Protein 8TCS (pdb70)

B-factor: mean 27.65, std 10.51, range [14.9, 86.52]

Solvent-accessible surface area: 42578 Å² total; per-residue (Å²): 216,32,52,2,1,0,2,2,103,0,0,80,99,76,20,40,94,151,77,109,52,106,65,27,4,97,85,9,1,118,21,0,23,102,16,22,5,40,8,0,0,0,36,36,27,111,93,12,93,0,16,32,33,60,12,85,71,0,87,149,20,0,86,87,46,68,6,93,2,1,0,0,26,11,35,77,51,27,55,131,144,17,29,79,74,35,83,26,66,114,0,22,133,63,1,74,80,0,9,63,10,0,96,36,0,28,3,54,0,0,0,10,43,122,9,57,45,9,103,51,45,158,49,0,61,16,16,0,67,6,3,34,34,1,1,100,61,0,112,121,39,51,3,65,6,0,0,10,0,57,32,35,0,28,96,120,2,68,94,84,30,35,0,0,14,36,0,2,104,50,6,83,69,120,15,1,4,0,0,0,1,0,9,55,2,1,27,21,93,8,3,0,2,40,28,0,99,123,22,85,33,22,0,39,0,0,2,0,6,2,48,57,10,5,10,45,0,1,0,3,2,2,16,3,0,9,119,31,3,194,49,0,22,11,40,12,3,0,0,6,1,50,109,50,52,109,95,18,74,94,0,0,84,68,0,0,42,37,0,58,136,7,128,41,4,136,60,58,38,97,210,32,28,0,1,0,2,0,64,0,3,48,97,88,1,2,17,97,30,39,126,62,124,88,8,104,82,15,0,125,29,0,22,106,27,24,4,27,1,0,0,0,0,4,21,62,92,13,82,0,15,48,43,51,20,104,89,0,70,167,21,0,101,84,43,65,8,107,16,5,0,0,10,8,31,81,43,18,50,112,28,5,20,14,18,27,14,34,33,117,6,29,99,55,1,68,79,0,9,62,8,0,125,48,0,47,8,65,0,0,0,7,28,118,4,56,40,11,107,42,42,95,37,0,61,9,3,0,63,3,1,35,31,0,1,68,60,0,112,119,24,66,5,63,5,0,0,10,0,51,29,39,0,25,98,118,2,85,124,123,26,37,0,0,17,38,0,2,106,52,6,85,71,125,12,1,4,0,0,1,1,0,10,53,1,2,27,21,94,8,2,1,4,42,27,0,99,132,22,84,32,22,0,40,0,0,1,0,6,2,55,56,9,5,12,44,0,1,0,3,2,0,25,2,0,9,135,22,4,194,48,0,21,12,41,10,4,0,0,8,1,41,111,49,52,108,94,21,103,96,0,0,74,73,0,0,32,36,0,64,139,7,122,53,3,131,62,58,39,98,194,30,69,2,1,0,1,1,40,0,0,59,89,69,25,42,71,153,74,105,65,109,80,25,4,97,82,5,1,112,21,0,22,100,32,16,5,34,8,0,0,0,34,37,27,105,94,12,93,0,16,53,41,56,12,84,67,0,88,146,19,0,88,87,41,66,6,104,2,0,0,0,25,10,31,79,44,17,54,99,145,23,29,98,72,43,90,31,65,120,4,28,132,54,1,74,76,0,9,63,9,0,95,35,0,28,4,62,0,0,0,7,40,88,3,57,44,9,150,50,42,164,42,0,64,21,6,0,74,4,1,34,36,0,1,117,62,0,129,136,39,50,3,63,4,0,0,9,0,13,28,7,0,26,87,127,2,85,135,136,28,36,0,0,12,37,0,3,104,54,6,81,73,110,8,1,4,0,0,1,1,0,0,16,1,1,15,18,96,7,2,0,4,40,27,0,102,127,23,85,32,22,0,42,0,0,2,0,1,2,40,58,10,5,10,45,0,2,0,2,2,1,16,4,0,9,119,33,4,198,48,0,21,13,42,18,3,0,0,7,1,14,37,52,52,104,96,19,73,93,0,0,91,62,0,0,29,38,0,58,136,8,131,42,3,132,61,52,36,106,190,28,58,0,1,0,1,1,102,0,1,80,100,79,19,30,86,118,79,248,67,81,48,60,4,112,79,6,0,124,26,0,23,104,24,18,5,27,6,0,0,0,37,27,26,88,95,13,85,0,12,11,28,48,20,102,68,0,70,137,8,0,100,82,42,64,8,105,12,1,0,0,23,11,33,76,50,18,58,125,74,24,30,80,81,40,83,29,68,121,0,22,136,59,1,67,76,0,10,60,8,0,123,48,0,49,7,59,0,0,0,8,38,120,11,67,42,15,107,48,43,156,49,1,60,16,15,0,67,5,3,38,32,1,1,105,62,0,109,125,21,65,5,66,6,0,0,6,0,58,30,35,0,29,97,123,2,88,125,135,30,37,1,0,12,35,0,2,106,49,7,71,66,111,17,1,4,0,0,0,1,0,10,57,1,2,28,21,92,9,2,0,2,40,27,0,99,137,26,85,31,23,0,40,0,0,0,0,6,2,48,54,9,5,7,42,0,2,0,3,1,1,14,4,0,9,120,32,3,198,50,0,22,12,41,15,3,0,0,9,1,52,107,53,50,106,95,19,94,95,0,0,72,74,0,0,34,40,0,58,136,8,123,42,4,135,58,50,40,106

Structure (mmCIF, N/CA/C/O backbone):
data_8TCS
#
_entry.id   8TCS
#
_cell.length_a   47.994
_cell.length_b   113.549
_cell.length_c   212.442
_cell.angle_alpha   90
_cell.angle_beta   90
_cell.angle_gamma   90
#
_symmetry.space_group_name_H-M   'P 21 21 21'
#
loop_
_entity.id
_entity.type
_entity.pdbx_description
1 polymer 'Xylose isomerase-like TIM barrel domain-containing protein'
2 branched alpha-D-glucopyranose-(1-1)-alpha-D-glucopyranose
3 non-polymer 'COBALT (II) ION'
4 non-polymer 'ACETATE ION'
5 water water
#
loop_
_atom_site.group_PDB
_atom_site.id
_atom_site.type_symbol
_atom_site.label_atom_id
_atom_site.label_alt_id
_atom_site.label_comp_id
_atom_site.label_asym_id
_atom_site.label_entity_id
_atom_site.label_seq_id
_atom_site.pdbx_PDB_ins_code
_atom_site.Cartn_x
_atom_site.Cartn_y
_atom_site.Cartn_z
_atom_site.occupancy
_atom_site.B_iso_or_equiv
_atom_site.auth_seq_id
_atom_site.auth_comp_id
_atom_site.auth_asym_id
_atom_site.auth_atom_id
_atom_site.pdbx_PDB_model_num
ATOM 1 N N . LYS A 1 1 ? 13.4 11.19 110.132 1 44.21 31 LYS D N 1
ATOM 2 C CA . LYS A 1 1 ? 12.519 9.995 110.261 1 40.949 31 LYS D CA 1
ATOM 3 C C . LYS A 1 1 ? 11.593 9.936 109.051 1 38.068 31 LYS D C 1
ATOM 4 O O . LYS A 1 1 ? 10.793 10.841 108.808 1 41.183 31 LYS D O 1
ATOM 10 N N . LYS A 1 2 ? 11.706 8.835 108.309 1 33.065 32 LYS D N 1
ATOM 11 C CA . LYS A 1 2 ? 10.815 8.566 107.2 1 28.53 32 LYS D CA 1
ATOM 12 C C . LYS A 1 2 ? 10.366 7.099 107.273 1 25.726 32 LYS D C 1
ATOM 13 O O . LYS A 1 2 ? 11.131 6.23 107.678 1 27.939 32 LYS D O 1
ATOM 19 N N . ASP A 1 3 ? 9.162 6.838 106.768 1 24.929 33 ASP D N 1
ATOM 20 C CA . ASP A 1 3 ? 8.618 5.506 106.623 1 27.223 33 ASP D CA 1
ATOM 21 C C . ASP A 1 3 ? 9.253 4.845 105.403 1 25.574 33 ASP D C 1
ATOM 22 O O . ASP A 1 3 ? 8.931 5.262 104.305 1 27.288 33 ASP D O 1
ATOM 27 N N . ILE A 1 4 ? 10.151 3.874 105.594 1 23.407 34 ILE D N 1
ATOM 28 C CA . ILE A 1 4 ? 10.842 3.205 104.5 1 22.2 34 ILE D CA 1
ATOM 29 C C . ILE A 1 4 ? 10.978 1.722 104.833 1 21.403 34 ILE D C 1
ATOM 30 O O . ILE A 1 4 ? 11.532 1.368 105.879 1 22.324 34 ILE D O 1
ATOM 35 N N . GLY A 1 5 ? 10.526 0.866 103.923 1 19.578 35 GLY D N 1
ATOM 36 C CA . GLY A 1 5 ? 10.595 -0.562 104.163 1 19.723 35 GLY D CA 1
ATOM 37 C C . GLY A 1 5 ? 11.813 -1.206 103.527 1 20.232 35 GLY D C 1
ATOM 38 O O . GLY A 1 5 ? 12.46 -0.596 102.674 1 19.955 35 GLY D O 1
ATOM 39 N N . ILE A 1 6 ? 12.075 -2.477 103.893 1 20.638 36 ILE D N 1
ATOM 40 C CA . ILE A 1 6 ? 13.187 -3.263 103.372 1 20.689 36 ILE D CA 1
ATOM 41 C C . ILE A 1 6 ? 12.689 -4.63 102.939 1 23.012 36 ILE D C 1
ATOM 42 O O . ILE A 1 6 ? 11.993 -5.306 103.707 1 21.133 36 ILE D O 1
ATOM 47 N N . GLN A 1 7 ? 13.051 -5.05 101.714 1 20.365 37 GLN D N 1
ATOM 48 C CA . GLN A 1 7 ? 12.801 -6.391 101.226 1 20.141 37 GLN D CA 1
ATOM 49 C C . GLN A 1 7 ? 13.843 -7.311 101.845 1 22.979 37 GLN D C 1
ATOM 50 O O . GLN A 1 7 ? 15.046 -7.136 101.644 1 22.135 37 GLN D O 1
ATOM 56 N N . LEU A 1 8 ? 13.388 -8.298 102.627 1 21.495 38 LEU D N 1
ATOM 57 C CA . LEU A 1 8 ? 14.299 -9.173 103.338 1 21.667 38 LEU D CA 1
ATOM 58 C C . LEU A 1 8 ? 15.138 -10.044 102.413 1 21.596 38 LEU D C 1
ATOM 59 O O . LEU A 1 8 ? 16.141 -10.555 102.864 1 23.532 38 LEU D O 1
ATOM 64 N N . TYR A 1 9 ? 14.789 -10.197 101.14 1 21.745 39 TYR D N 1
ATOM 65 C CA . TYR A 1 9 ? 15.671 -10.899 100.211 1 23.893 39 TYR D CA 1
ATOM 66 C C . TYR A 1 9 ? 17.028 -10.196 100.184 1 22.035 39 TYR D C 1
ATOM 67 O O . TYR A 1 9 ? 18.048 -10.836 99.907 1 26.118 39 TYR D O 1
ATOM 76 N N . SER A 1 10 ? 17.035 -8.881 100.427 1 20.956 40 SER D N 1
ATOM 77 C CA . SER A 1 10 ? 18.261 -8.086 100.402 1 21.933 40 SER D CA 1
ATOM 78 C C . SER A 1 10 ? 19.302 -8.612 101.394 1 26.422 40 SER D C 1
ATOM 79 O O . SER A 1 10 ? 20.511 -8.422 101.195 1 24.446 40 SER D O 1
ATOM 82 N N . VAL A 1 11 ? 18.828 -9.229 102.491 1 24.005 41 VAL D N 1
ATOM 83 C CA . VAL A 1 11 ? 19.76 -9.701 103.523 1 23.701 41 VAL D CA 1
ATOM 84 C C . VAL A 1 11 ? 19.727 -11.226 103.647 1 26.173 41 VAL D C 1
ATOM 85 O O . VAL A 1 11 ? 19.997 -11.781 104.721 1 30.256 41 VAL D O 1
ATOM 89 N N . ARG A 1 12 ? 19.429 -11.916 102.552 1 26.067 42 ARG D N 1
ATOM 90 C CA . ARG A 1 12 ? 19.359 -13.368 102.519 1 28.154 42 ARG D CA 1
ATOM 91 C C . ARG A 1 12 ? 20.68 -13.995 102.975 1 36.309 42 ARG D C 1
ATOM 92 O O . ARG A 1 12 ? 20.66 -15.066 103.574 1 37.004 42 ARG D O 1
ATOM 100 N N . ASP A 1 13 ? 21.82 -13.321 102.764 1 32.838 43 ASP D N 1
ATOM 101 C CA . ASP A 1 13 ? 23.11 -13.93 103.073 1 36.459 43 ASP D CA 1
ATOM 102 C C . ASP A 1 13 ? 23.385 -13.825 104.575 1 37.672 43 ASP D C 1
ATOM 103 O O . ASP A 1 13 ? 24.372 -14.382 105.065 1 39.377 43 ASP D O 1
ATOM 108 N N . LEU A 1 14 ? 22.571 -13.046 105.296 1 32.938 44 LEU D N 1
ATOM 109 C CA . LEU A 1 14 ? 22.784 -12.775 106.714 1 36.443 44 LEU D CA 1
ATOM 110 C C . LEU A 1 14 ? 21.798 -13.548 107.588 1 41.707 44 LEU D C 1
ATOM 111 O O . LEU A 1 14 ? 21.784 -13.356 108.814 1 46.253 44 LEU D O 1
ATOM 116 N N . ILE A 1 15 ? 20.982 -14.388 106.941 1 37.635 45 ILE D N 1
ATOM 117 C CA . ILE A 1 15 ? 19.983 -15.211 107.582 1 38.966 45 ILE D CA 1
ATOM 118 C C . ILE A 1 15 ? 20.369 -16.632 107.198 1 50.453 45 ILE D C 1
ATOM 119 O O . ILE A 1 15 ? 20.088 -17.057 106.078 1 62.203 45 ILE D O 1
ATOM 124 N N . GLY A 1 16 ? 21.097 -17.324 108.072 1 63.539 46 GLY D N 1
ATOM 125 C CA . GLY A 1 16 ? 21.514 -18.687 107.788 1 60.417 46 GLY D CA 1
ATOM 126 C C . GLY A 1 16 ? 20.75 -19.649 108.684 1 65.355 46 GLY D C 1
ATOM 127 O O . GLY A 1 16 ? 19.948 -19.201 109.508 1 48.413 46 GLY D O 1
ATOM 128 N N . SER A 1 17 ? 20.996 -20.952 108.475 1 71.595 47 SER D N 1
ATOM 129 C CA . SER A 1 17 ? 20.801 -21.955 109.513 1 76.332 47 SER D CA 1
ATOM 130 C C . SER A 1 17 ? 21.795 -21.671 110.641 1 76.24 47 SER D C 1
ATOM 131 O O . SER A 1 17 ? 22.978 -21.468 1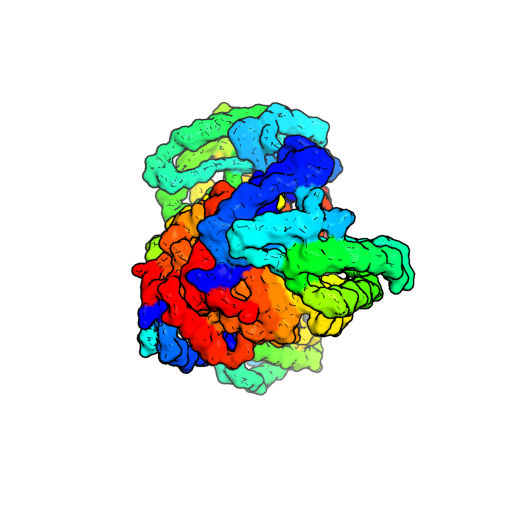10.374 1 77.421 47 SER D O 1
ATOM 134 N N . PHE A 1 18 ? 21.303 -21.625 111.889 1 74.593 48 PHE D N 1
ATOM 135 C CA . PHE A 1 18 ? 22.168 -21.548 113.062 1 76.512 48 PHE D CA 1
ATOM 136 C C . PHE A 1 18 ? 21.376 -21.951 114.312 1 76.247 48 PHE D C 1
ATOM 137 O O . PHE A 1 18 ? 20.291 -21.424 114.549 1 74.442 48 PHE D O 1
ATOM 145 N N . GLY A 1 19 ? 21.951 -22.861 115.117 1 74.67 49 GLY D N 1
ATOM 146 C CA . GLY A 1 19 ? 21.45 -23.163 116.452 1 77.9 49 GLY D CA 1
ATOM 147 C C . GLY A 1 19 ? 20.169 -23.998 116.407 1 83.497 49 GLY D C 1
ATOM 148 O O . GLY A 1 19 ? 20.201 -25.162 116.001 1 76.265 49 GLY D O 1
ATOM 149 N N . ARG A 1 20 ? 19.049 -23.384 116.831 1 84.869 50 ARG D N 1
ATOM 150 C CA . ARG A 1 20 ? 17.73 -24.006 116.789 1 74.991 50 ARG D CA 1
ATOM 151 C C . ARG A 1 20 ? 17.01 -23.689 115.473 1 76.599 50 ARG D C 1
ATOM 152 O O . ARG A 1 20 ? 16.06 -24.39 115.132 1 81.951 50 ARG D O 1
ATOM 154 N N . ASN A 1 21 ? 17.461 -22.657 114.731 1 70.421 51 ASN D N 1
ATOM 155 C CA . ASN A 1 21 ? 16.69 -22.079 113.632 1 70.654 51 ASN D CA 1
ATOM 156 C C . ASN A 1 21 ? 17.3 -22.436 112.277 1 68.581 51 ASN D C 1
ATOM 157 O O . ASN A 1 21 ? 18.473 -22.159 112.025 1 58.953 51 ASN D O 1
ATOM 162 N N . GLN A 1 22 ? 16.463 -23.008 111.401 1 67.578 52 GLN D N 1
ATOM 163 C CA . GLN A 1 22 ? 16.767 -23.149 109.98 1 68.721 52 GLN D CA 1
ATOM 164 C C . GLN A 1 22 ? 16.955 -21.777 109.322 1 59.543 52 GLN D C 1
ATOM 165 O O . GLN A 1 22 ? 17.759 -21.652 108.395 1 62.194 52 GLN D O 1
ATOM 171 N N . HIS A 1 23 ? 16.223 -20.75 109.793 1 53.8 53 HIS D N 1
ATOM 172 C CA . HIS A 1 23 ? 16.416 -19.383 109.314 1 48.233 53 HIS D CA 1
ATOM 173 C C . HIS A 1 23 ? 16.558 -18.429 110.499 1 42.679 53 HIS D C 1
ATOM 174 O O . HIS A 1 23 ? 15.574 -18.048 111.131 1 36.059 53 HIS D O 1
ATOM 181 N N . ASP A 1 24 ? 17.799 -18.037 110.806 1 38.443 54 ASP D N 1
ATOM 182 C CA . ASP A 1 24 ? 18.051 -17.288 112.033 1 36.458 54 ASP D CA 1
ATOM 183 C C . ASP A 1 24 ? 18.024 -15.792 111.737 1 31.456 54 ASP D C 1
ATOM 184 O O . ASP A 1 24 ? 19.088 -15.192 111.603 1 31.311 54 ASP D O 1
ATOM 189 N N . TYR A 1 25 ? 16.819 -15.215 111.653 1 25.225 55 TYR D N 1
ATOM 190 C CA . TYR A 1 25 ? 16.632 -13.868 111.129 1 25.869 55 TYR D CA 1
ATOM 191 C C . TYR A 1 25 ? 16.57 -12.8 112.216 1 24.566 55 TYR D C 1
ATOM 192 O O . TYR A 1 25 ? 16.576 -11.603 111.932 1 27.214 55 TYR D O 1
ATOM 201 N N . LYS A 1 26 ? 16.404 -13.174 113.498 1 27.235 56 LYS D N 1
ATOM 202 C CA . LYS A 1 26 ? 16.192 -12.14 114.51 1 26.101 56 LYS D CA 1
ATOM 203 C C . LYS A 1 26 ? 17.363 -11.164 114.624 1 22.232 56 LYS D C 1
ATOM 204 O O . LYS A 1 26 ? 17.108 -9.971 114.737 1 26.926 56 LYS D O 1
ATOM 210 N N . PRO A 1 27 ? 18.64 -11.594 114.577 1 28.024 57 PRO D N 1
ATOM 211 C CA . PRO A 1 27 ? 19.771 -10.674 114.642 1 30.922 57 PRO D CA 1
ATOM 212 C C . PRO A 1 27 ? 19.693 -9.606 113.548 1 31.828 57 PRO D C 1
ATOM 213 O O . PRO A 1 27 ? 19.95 -8.446 113.812 1 30.557 57 PRO D O 1
ATOM 217 N N . VAL A 1 28 ? 19.301 -9.981 112.326 1 33.74 58 VAL D N 1
ATOM 218 C CA . VAL A 1 28 ? 19.336 -9.018 111.222 1 32.076 58 VAL D CA 1
ATOM 219 C C . VAL A 1 28 ? 18.127 -8.081 111.297 1 25.536 58 VAL D C 1
ATOM 220 O O . VAL A 1 28 ? 18.19 -6.883 110.97 1 25.52 58 VAL D O 1
ATOM 224 N N . LEU A 1 29 ? 16.973 -8.598 111.765 1 27.442 59 LEU D N 1
ATOM 225 C CA . LEU A 1 29 ? 15.86 -7.717 112.062 1 24.844 59 LEU D CA 1
ATOM 226 C C . LEU A 1 29 ? 16.295 -6.562 112.964 1 26.237 59 LEU D C 1
ATOM 227 O O . LEU A 1 29 ? 15.903 -5.401 112.763 1 24.146 59 LEU D O 1
ATOM 232 N N . LYS A 1 30 ? 17.092 -6.853 113.999 1 29.162 60 LYS D N 1
ATOM 233 C CA . LYS A 1 30 ? 17.48 -5.799 114.92 1 27.846 60 LYS D CA 1
ATOM 234 C C . LYS A 1 30 ? 18.449 -4.815 114.265 1 25.322 60 LYS D C 1
ATOM 235 O O . LYS A 1 30 ? 18.297 -3.618 114.471 1 26.169 60 LYS D O 1
ATOM 241 N N . ALA A 1 31 ? 19.38 -5.316 113.441 1 28.942 61 ALA D N 1
ATOM 242 C CA . ALA A 1 31 ? 20.284 -4.448 112.698 1 28.72 61 ALA D CA 1
ATOM 243 C C . ALA A 1 31 ? 19.484 -3.538 111.758 1 27.638 61 ALA D C 1
ATOM 244 O O . ALA A 1 31 ? 19.711 -2.342 111.699 1 26.605 61 ALA D O 1
ATOM 246 N N . LEU A 1 32 ? 18.462 -4.086 111.069 1 26.494 62 LEU D N 1
ATOM 247 C CA . LEU A 1 32 ? 17.67 -3.284 110.149 1 25.956 62 LEU D CA 1
ATOM 248 C C . LEU A 1 32 ? 16.887 -2.203 110.885 1 24.293 62 LEU D C 1
ATOM 249 O O . LEU A 1 32 ? 16.852 -1.05 110.466 1 25.843 62 LEU D O 1
ATOM 254 N N . ALA A 1 33 ? 16.291 -2.533 112.05 1 25.954 63 ALA D N 1
ATOM 255 C CA . ALA A 1 33 ? 15.57 -1.544 112.843 1 24.337 63 ALA D CA 1
ATOM 256 C C . ALA A 1 33 ? 16.488 -0.411 113.347 1 25.98 63 ALA D C 1
ATOM 257 O O . ALA A 1 33 ? 16.106 0.767 113.334 1 28.78 63 ALA D O 1
ATOM 259 N N . ASP A 1 34 ? 17.69 -0.792 113.775 1 28.715 64 ASP D N 1
ATOM 260 C CA . ASP A 1 34 ? 18.689 0.132 114.284 1 30.92 64 ASP D CA 1
ATOM 261 C C . ASP A 1 34 ? 19.127 1.101 113.187 1 31.664 64 ASP D C 1
ATOM 262 O O . ASP A 1 34 ? 19.3 2.273 113.483 1 36.559 64 ASP D O 1
ATOM 267 N N . MET A 1 35 ? 19.23 0.638 111.929 1 30.338 65 MET D N 1
ATOM 268 C CA . MET A 1 35 ? 19.543 1.5 110.79 1 31.002 65 MET D CA 1
ATOM 269 C C . MET A 1 35 ? 18.497 2.589 110.577 1 28.32 65 MET D C 1
ATOM 270 O O . MET A 1 35 ? 18.8 3.656 110.019 1 30.453 65 MET D O 1
ATOM 275 N N . GLY A 1 36 ? 17.24 2.272 110.904 1 25.577 66 GLY D N 1
ATOM 276 C CA . GLY A 1 36 ? 16.112 3.157 110.735 1 24.781 66 GLY D CA 1
ATOM 277 C C . GLY A 1 36 ? 15.018 2.622 109.793 1 24.501 66 GLY D C 1
ATOM 278 O O . GLY A 1 36 ? 14.077 3.343 109.544 1 28.068 66 GLY D O 1
ATOM 279 N N . TYR A 1 37 ? 15.098 1.388 109.289 1 23.673 67 TYR D N 1
ATOM 280 C CA . TYR A 1 37 ? 13.982 0.858 108.509 1 24.511 67 TYR D CA 1
ATOM 281 C C . TYR A 1 37 ? 12.77 0.709 109.419 1 25.597 67 TYR D C 1
ATOM 282 O O . TYR A 1 37 ? 12.931 0.316 110.596 1 24.598 67 TYR D O 1
ATOM 291 N N . THR A 1 38 ? 11.592 0.997 108.846 1 22.983 68 THR D N 1
ATOM 292 C CA . THR A 1 38 ? 10.347 1.027 109.601 1 24.936 68 THR D CA 1
ATOM 293 C C . THR A 1 38 ? 9.47 -0.195 109.328 1 22.416 68 THR D C 1
ATOM 294 O O . THR A 1 38 ? 8.495 -0.436 110.055 1 24.992 68 THR D O 1
ATOM 298 N N . SER A 1 39 ? 9.69 -0.901 108.219 1 22.978 69 SER D N 1
ATOM 299 C CA . SER A 1 39 ? 8.828 -2 107.811 1 21.294 69 SER D CA 1
ATOM 300 C C . SER A 1 39 ? 9.591 -2.999 106.952 1 23.333 69 SER D C 1
ATOM 301 O O . SER A 1 39 ? 10.695 -2.713 106.48 1 23.113 69 SER D O 1
ATOM 304 N N . ILE A 1 40 ? 9.029 -4.211 106.852 1 21.612 70 ILE D N 1
ATOM 305 C CA . ILE A 1 40 ? 9.66 -5.298 106.118 1 21.236 70 ILE D CA 1
ATOM 306 C C . ILE A 1 40 ? 8.68 -5.83 105.077 1 21.204 70 ILE D C 1
ATOM 307 O O . ILE A 1 40 ? 7.462 -5.785 105.275 1 21.51 70 ILE D O 1
ATOM 312 N N . GLU A 1 41 ? 9.267 -6.347 103.991 1 19.373 71 GLU D N 1
ATOM 313 C CA . GLU A 1 41 ? 8.608 -7.192 103.019 1 19.532 71 GLU D CA 1
ATOM 314 C C . GLU A 1 41 ? 9.296 -8.539 103.05 1 17.905 71 GLU D C 1
ATOM 315 O O . GLU A 1 41 ? 10.501 -8.628 102.857 1 19.86 71 GLU D O 1
ATOM 321 N N . ALA A 1 42 ? 8.518 -9.593 103.328 1 18.508 72 ALA D N 1
ATOM 322 C CA . ALA A 1 42 ? 9.04 -10.933 103.429 1 19.115 72 ALA D CA 1
ATOM 323 C C . ALA A 1 42 ? 9.312 -11.521 102.066 1 20.979 72 ALA D C 1
ATOM 324 O O . ALA A 1 42 ? 8.671 -11.131 101.108 1 22.081 72 ALA D O 1
ATOM 326 N N . ALA A 1 43 ? 10.219 -12.496 102.029 1 21.849 73 ALA D N 1
ATOM 327 C CA . ALA A 1 43 ? 10.452 -13.298 100.845 1 24.205 73 ALA D CA 1
ATOM 328 C C . ALA A 1 43 ? 10.707 -14.751 101.232 1 26.174 73 ALA D C 1
ATOM 329 O O . ALA A 1 43 ? 11.732 -15.316 100.88 1 25.381 73 ALA D O 1
ATOM 331 N N . SER A 1 44 ? 9.817 -15.338 102.052 1 21.953 74 SER D N 1
ATOM 332 C CA . SER A 1 44 ? 9.999 -16.712 102.494 1 21.847 74 SER D CA 1
ATOM 333 C C . SER A 1 44 ? 8.688 -17.224 103.076 1 25.649 74 SER D C 1
ATOM 334 O O . SER A 1 44 ? 8.583 -17.391 104.289 1 27.344 74 SER D O 1
ATOM 337 N N . TYR A 1 45 ? 7.719 -17.48 102.208 1 25.629 75 TYR D N 1
ATOM 338 C CA . TYR A 1 45 ? 6.436 -18.01 102.628 1 24.129 75 TYR D CA 1
ATOM 339 C C . TYR A 1 45 ? 6.316 -19.452 102.147 1 24.613 75 TYR D C 1
ATOM 340 O O . TYR A 1 45 ? 6.519 -19.748 100.971 1 26.163 75 TYR D O 1
ATOM 349 N N . ASN A 1 46 ? 5.88 -20.341 103.038 1 25.047 76 ASN D N 1
ATOM 350 C CA . ASN A 1 46 ? 5.698 -21.737 102.683 1 27.38 76 ASN D CA 1
ATOM 351 C C . ASN A 1 46 ? 4.715 -22.418 103.642 1 30.757 76 ASN D C 1
ATOM 352 O O . ASN A 1 46 ? 4.973 -22.415 104.84 1 27.21 76 ASN D O 1
ATOM 357 N N . ASP A 1 47 ? 3.622 -22.965 103.087 1 30.457 77 ASP D N 1
ATOM 358 C CA . ASP A 1 47 ? 2.667 -23.807 103.807 1 33.35 77 ASP D CA 1
ATOM 359 C C . ASP A 1 47 ? 2.278 -23.19 105.154 1 27.547 77 ASP D C 1
ATOM 360 O O . ASP A 1 47 ? 2.372 -23.806 106.229 1 31.495 77 ASP D O 1
ATOM 365 N N . GLY A 1 48 ? 1.868 -21.929 105.108 1 27.811 78 GLY D N 1
ATOM 366 C CA . GLY A 1 48 ? 1.315 -21.255 106.27 1 24.395 78 GLY D CA 1
ATOM 367 C C . GLY A 1 48 ? 2.366 -20.584 107.161 1 23.743 78 GLY D C 1
ATOM 368 O O . GLY A 1 48 ? 1.982 -20.045 108.185 1 25.33 78 GLY D O 1
ATOM 369 N N . LYS A 1 49 ? 3.657 -20.64 106.804 1 22.149 79 LYS D N 1
ATOM 370 C CA . LYS A 1 49 ? 4.739 -20.21 107.678 1 21.053 79 LYS D CA 1
ATOM 371 C C . LYS A 1 49 ? 5.635 -19.184 106.972 1 22.326 79 LYS D C 1
ATOM 372 O O . LYS A 1 49 ? 5.805 -19.245 105.757 1 23.452 79 LYS D O 1
ATOM 378 N N . PHE A 1 50 ? 6.345 -18.397 107.772 1 22.216 80 PHE D N 1
ATOM 379 C CA . PHE A 1 50 ? 7.271 -17.377 107.297 1 21.889 80 PHE D CA 1
ATOM 380 C C . PHE A 1 50 ? 8.64 -17.705 107.885 1 21.411 80 PHE D C 1
ATOM 381 O O . PHE A 1 50 ? 8.82 -17.735 109.115 1 22.416 80 PHE D O 1
ATOM 389 N N . TYR A 1 51 ? 9.628 -17.953 107.008 1 22.842 81 TYR D N 1
ATOM 390 C CA . TYR A 1 51 ? 10.975 -18.254 107.474 1 21.777 81 TYR D CA 1
ATOM 391 C C . TYR A 1 51 ? 10.93 -19.432 108.463 1 22.189 81 TYR D C 1
ATOM 392 O O . TYR A 1 51 ? 11.718 -19.435 109.409 1 25.449 81 TYR D O 1
ATOM 401 N N . GLY A 1 52 ? 10.004 -20.362 108.227 1 22.721 82 GLY D N 1
ATOM 402 C CA . GLY A 1 52 ? 9.896 -21.604 108.977 1 25.101 82 GLY D CA 1
ATOM 403 C C . GLY A 1 52 ? 9.169 -21.391 110.314 1 25.321 82 GLY D C 1
ATOM 404 O O . GLY A 1 52 ? 9.087 -22.318 111.113 1 30.65 82 GLY D O 1
ATOM 405 N N . ASN A 1 53 ? 8.7 -20.172 110.58 1 22.879 83 ASN D N 1
ATOM 406 C CA . ASN A 1 53 ? 7.986 -19.869 111.819 1 23.884 83 ASN D CA 1
ATOM 407 C C . ASN A 1 53 ? 6.504 -19.626 111.555 1 23.481 83 ASN D C 1
ATOM 408 O O . ASN A 1 53 ? 6.064 -19.267 110.462 1 21.984 83 ASN D O 1
ATOM 413 N N . THR A 1 54 ? 5.696 -19.772 112.623 1 22.779 84 THR D N 1
ATOM 414 C CA . THR A 1 54 ? 4.298 -19.426 112.516 1 19.731 84 THR D CA 1
ATOM 415 C C . THR A 1 54 ? 4.15 -17.956 112.16 1 21.177 84 THR D C 1
ATOM 416 O O . THR A 1 54 ? 4.983 -17.133 112.554 1 21.11 84 THR D O 1
ATOM 420 N N . PRO A 1 55 ? 3.053 -17.553 111.484 1 19.996 85 PRO D N 1
ATOM 421 C CA . PRO A 1 55 ? 2.782 -16.132 111.246 1 21.486 85 PRO D CA 1
ATOM 422 C C . PRO A 1 55 ? 2.781 -15.285 112.513 1 21.741 85 PRO D C 1
ATOM 423 O O . PRO A 1 55 ? 3.325 -14.18 112.55 1 21.005 85 PRO D O 1
ATOM 427 N N . GLU A 1 56 ? 2.264 -15.866 113.617 1 22.491 86 GLU D N 1
ATOM 428 C CA . GLU A 1 56 ? 2.147 -15.163 114.879 1 22.722 86 GLU D CA 1
ATOM 429 C C . GLU A 1 56 ? 3.521 -14.907 115.48 1 19.181 86 GLU D C 1
ATOM 430 O O . GLU A 1 56 ? 3.801 -13.804 115.938 1 21.977 86 GLU D O 1
ATOM 436 N N . GLU A 1 57 ? 4.42 -15.883 115.446 1 20.957 87 GLU D N 1
ATOM 437 C CA . GLU A 1 57 ? 5.756 -15.71 115.973 1 21.392 87 GLU D CA 1
ATOM 438 C C . GLU A 1 57 ? 6.554 -14.718 115.094 1 21.509 87 GLU D C 1
ATOM 439 O O . GLU A 1 57 ? 7.232 -13.853 115.598 1 22.047 87 GLU D O 1
ATOM 445 N N . PHE A 1 58 ? 6.46 -14.863 113.771 1 23.107 88 PHE D N 1
ATOM 446 C CA . PHE A 1 58 ? 7.194 -13.974 112.88 1 21.167 88 PHE D CA 1
ATOM 447 C C . PHE A 1 58 ? 6.773 -12.535 113.145 1 20.212 88 PHE D C 1
ATOM 448 O O . PHE A 1 58 ? 7.621 -11.67 113.297 1 22.776 88 PHE D O 1
ATOM 456 N N . ARG A 1 59 ? 5.479 -12.281 113.254 1 19.914 89 ARG D N 1
ATOM 457 C CA . ARG A 1 59 ? 4.978 -10.951 113.567 1 22.463 89 ARG D CA 1
ATOM 458 C C . ARG A 1 59 ? 5.521 -10.425 114.902 1 22.248 89 ARG D C 1
ATOM 459 O O . ARG A 1 59 ? 5.945 -9.275 115.01 1 23.638 89 ARG D O 1
ATOM 467 N N . ARG A 1 60 ? 5.463 -11.256 115.951 1 24.484 90 ARG D N 1
ATOM 468 C CA . ARG A 1 60 ? 6.001 -10.838 117.241 1 23.618 90 ARG D CA 1
ATOM 469 C C . ARG A 1 60 ? 7.46 -10.39 117.113 1 23.876 90 ARG D C 1
ATOM 470 O O . ARG A 1 60 ? 7.827 -9.362 117.697 1 25.593 90 ARG D O 1
ATOM 478 N N . ASP A 1 61 ? 8.244 -11.162 116.341 1 23.332 91 ASP D N 1
ATOM 479 C CA . ASP A 1 61 ? 9.664 -10.938 116.15 1 24.604 91 ASP D CA 1
ATOM 480 C C . ASP A 1 61 ? 9.907 -9.606 115.433 1 27.349 91 ASP D C 1
ATOM 481 O O . ASP A 1 61 ? 10.847 -8.892 115.779 1 23.499 91 ASP D O 1
ATOM 486 N N . VAL A 1 62 ? 9.12 -9.318 114.384 1 24.468 92 VAL D N 1
ATOM 487 C CA . VAL A 1 62 ? 9.252 -8.065 113.656 1 24.324 92 VAL D CA 1
ATOM 488 C C . VAL A 1 62 ? 8.838 -6.879 114.521 1 23.053 92 VAL D C 1
ATOM 489 O O . VAL A 1 62 ? 9.533 -5.87 114.605 1 23.152 92 VAL D O 1
ATOM 493 N N . GLU A 1 63 ? 7.715 -7.014 115.228 1 24.726 93 GLU D N 1
ATOM 494 C CA . GLU A 1 63 ? 7.183 -5.932 116.037 1 26.873 93 GLU D CA 1
ATOM 495 C C . GLU A 1 63 ? 8.049 -5.698 117.276 1 25.477 93 GLU D C 1
ATOM 496 O O . GLU A 1 63 ? 8.045 -4.596 117.799 1 28.624 93 GLU D O 1
ATOM 502 N N . ALA A 1 64 ? 8.831 -6.7 117.71 1 25.94 94 ALA D N 1
ATOM 503 C CA . ALA A 1 64 ? 9.634 -6.57 118.919 1 30.308 94 ALA D CA 1
ATOM 504 C C . ALA A 1 64 ? 10.732 -5.536 118.696 1 32.685 94 ALA D C 1
ATOM 505 O O . ALA A 1 64 ? 11.243 -4.965 119.659 1 32.506 94 ALA D O 1
ATOM 507 N N . VAL A 1 65 ? 11.127 -5.335 117.429 1 27.711 95 VAL D N 1
ATOM 508 C CA . VAL A 1 65 ? 12.188 -4.376 117.144 1 28.27 95 VAL D CA 1
ATOM 509 C C . VAL A 1 65 ? 11.617 -3.069 116.621 1 27.616 95 VAL D C 1
ATOM 510 O O . VAL A 1 65 ? 12.361 -2.191 116.175 1 31.457 95 VAL D O 1
ATOM 514 N N . GLY A 1 66 ? 10.297 -2.924 116.703 1 27.504 96 GLY D N 1
ATOM 515 C CA . GLY A 1 66 ? 9.609 -1.689 116.391 1 27.382 96 GLY D CA 1
ATOM 516 C C . GLY A 1 66 ? 9.303 -1.522 114.904 1 31.883 96 GLY D C 1
ATOM 517 O O . GLY A 1 66 ? 8.941 -0.415 114.503 1 32.075 96 GLY D O 1
ATOM 518 N N . MET A 1 67 ? 9.423 -2.588 114.094 1 25.849 97 MET D N 1
ATOM 519 C CA . MET A 1 67 ? 9.082 -2.47 112.676 1 26.021 97 MET D CA 1
ATOM 520 C C . MET A 1 67 ? 7.692 -3.035 112.399 1 28.956 97 MET D C 1
ATOM 521 O O . MET A 1 67 ? 7.142 -3.778 113.21 1 28.666 97 MET D O 1
ATOM 526 N N . LYS A 1 68 ? 7.118 -2.64 111.258 1 26.41 98 LYS D N 1
ATOM 527 C CA . LYS A 1 68 ? 5.818 -3.13 110.824 1 26.813 98 LYS D CA 1
ATOM 528 C C . LYS A 1 68 ? 5.996 -4.3 109.862 1 26.644 98 LYS D C 1
ATOM 529 O O . LYS A 1 68 ? 6.868 -4.267 108.972 1 23.449 98 LYS D O 1
ATOM 535 N N . VAL A 1 69 ? 5.108 -5.308 109.958 1 24.477 99 VAL D N 1
ATOM 536 C CA . VAL A 1 69 ? 4.992 -6.338 108.953 1 24.533 99 VAL D CA 1
ATOM 537 C C . VAL A 1 69 ? 4.141 -5.801 107.806 1 26.082 99 VAL D C 1
ATOM 538 O O . VAL A 1 69 ? 2.914 -5.79 107.852 1 26.799 99 VAL D O 1
ATOM 542 N N . LEU A 1 70 ? 4.768 -5.347 106.719 1 21.913 100 LEU D N 1
ATOM 543 C CA . LEU A 1 70 ? 3.979 -4.69 105.704 1 21.323 100 LEU D CA 1
ATOM 544 C C . LEU A 1 70 ? 3.545 -5.581 104.555 1 19.576 100 LEU D C 1
ATOM 545 O O . LEU A 1 70 ? 2.378 -5.578 104.171 1 22.511 100 LEU D O 1
ATOM 550 N N . SER A 1 71 ? 4.49 -6.281 103.925 1 20.043 101 SER D N 1
ATOM 551 C CA . SER A 1 71 ? 4.207 -6.979 102.69 1 20.085 101 SER D CA 1
ATOM 552 C C . SER A 1 71 ? 4.972 -8.303 102.615 1 19.312 101 SER D C 1
ATOM 553 O O . SER A 1 71 ? 5.765 -8.635 103.494 1 21.162 101 SER D O 1
ATOM 556 N N . SER A 1 72 ? 4.761 -9.053 101.543 1 18.438 102 SER D N 1
ATOM 557 C CA . SER A 1 72 ? 5.276 -10.393 101.366 1 18.431 102 SER D CA 1
ATOM 558 C C . SER A 1 72 ? 5.256 -10.728 99.882 1 21.609 102 SER D C 1
ATOM 559 O O . SER A 1 72 ? 4.275 -10.406 99.195 1 22.987 102 SER D O 1
ATOM 562 N N . HIS A 1 73 ? 6.34 -11.353 99.414 1 19.854 103 HIS D N 1
ATOM 563 C CA . HIS A 1 73 ? 6.392 -11.926 98.083 1 20.171 103 HIS D CA 1
ATOM 564 C C . HIS A 1 73 ? 6.043 -13.402 98.13 1 21.82 103 HIS D C 1
ATOM 565 O O . HIS A 1 73 ? 6.723 -14.18 98.817 1 23.232 103 HIS D O 1
ATOM 572 N N . CYS A 1 74 ? 5.009 -13.778 97.396 1 21.269 104 CYS D N 1
ATOM 573 C CA . CYS A 1 74 ? 4.62 -15.175 97.3 1 23.76 104 CYS D CA 1
ATOM 574 C C . CYS A 1 74 ? 3.638 -15.306 96.139 1 23.374 104 CYS D C 1
ATOM 575 O O . CYS A 1 74 ? 3.044 -14.347 95.667 1 23.101 104 CYS D O 1
ATOM 578 N N . GLY A 1 75 ? 3.421 -16.534 95.717 1 24.681 105 GLY D N 1
ATOM 579 C CA . GLY A 1 75 ? 2.41 -16.791 94.704 1 28.165 105 GLY D CA 1
ATOM 580 C C . GLY A 1 75 ? 2.504 -18.232 94.221 1 30.602 105 GLY D C 1
ATOM 581 O O . GLY A 1 75 ? 3.539 -18.84 94.284 1 36.088 105 GLY D O 1
ATOM 582 N N . LYS A 1 76 ? 1.395 -18.748 93.746 1 28.009 106 LYS D N 1
ATOM 583 C CA . LYS A 1 76 ? 1.291 -20.1 93.254 1 27.647 106 LYS D CA 1
ATOM 584 C C . LYS A 1 76 ? 1.004 -19.979 91.767 1 26.87 106 LYS D C 1
ATOM 585 O O . LYS A 1 76 ? 0.036 -19.318 91.363 1 26.606 106 LYS D O 1
ATOM 591 N N . GLY A 1 77 ? 1.851 -20.611 90.962 1 27.033 107 GLY D N 1
ATOM 592 C CA . GLY A 1 77 ? 1.653 -20.575 89.518 1 25.961 107 GLY D CA 1
ATOM 593 C C . GLY A 1 77 ? 0.574 -21.575 89.09 1 28.607 107 GLY D C 1
ATOM 594 O O . GLY A 1 77 ? 0.304 -22.551 89.791 1 28.989 107 GLY D O 1
ATOM 595 N N . LEU A 1 78 ? -0.005 -21.37 87.901 1 28.744 108 LEU D N 1
ATOM 596 C CA . LEU A 1 78 ? -0.978 -22.32 87.356 1 32.305 108 LEU D CA 1
ATOM 597 C C . LEU A 1 78 ? -0.294 -23.536 86.735 1 29.583 108 LEU D C 1
ATOM 598 O O . LEU A 1 78 ? 0.768 -23.408 86.145 1 31.054 108 LEU D O 1
ATOM 603 N N . SER A 1 79 ? -0.938 -24.704 86.828 1 37.975 109 SER D N 1
ATOM 604 C CA . SER A 1 79 ? -0.515 -25.882 86.077 1 39.929 109 SER D CA 1
ATOM 605 C C . SER A 1 79 ? -0.77 -25.661 84.588 1 45.202 109 SER D C 1
ATOM 606 O O . SER A 1 79 ? -1.446 -24.702 84.216 1 41.086 109 SER D O 1
ATOM 609 N N . ASP A 1 80 ? -0.246 -26.568 83.744 1 43.746 110 ASP D N 1
ATOM 610 C CA . ASP A 1 80 ? -0.533 -26.52 82.314 1 42.576 110 ASP D CA 1
ATOM 611 C C . ASP A 1 80 ? -2.028 -26.731 82.112 1 41.357 110 ASP D C 1
ATOM 612 O O . ASP A 1 80 ? -2.647 -26.03 81.321 1 35.439 110 ASP D O 1
ATOM 617 N N . GLU A 1 81 ? -2.625 -27.675 82.854 1 42.931 111 GLU D N 1
ATOM 618 C CA . GLU A 1 81 ? -4.04 -27.96 82.68 1 45.158 111 GLU D CA 1
ATOM 619 C C . GLU A 1 81 ? -4.865 -26.748 83.116 1 42.346 111 GLU D C 1
ATOM 620 O O . GLU A 1 81 ? -5.827 -26.393 82.444 1 46.232 111 GLU D O 1
ATOM 626 N N . GLU A 1 82 ? -4.5 -26.123 84.241 1 34.472 112 GLU D N 1
ATOM 627 C CA . GLU A 1 82 ? -5.248 -24.995 84.761 1 35.151 112 GLU D CA 1
ATOM 628 C C . GLU A 1 82 ? -5.117 -23.804 83.801 1 34.232 112 GLU D C 1
ATOM 629 O O . GLU A 1 82 ? -6.064 -23.041 83.621 1 34.566 112 GLU D O 1
ATOM 635 N N . LEU A 1 83 ? -3.942 -23.632 83.204 1 34.507 113 LEU D N 1
ATOM 636 C CA . LEU A 1 83 ? -3.723 -22.516 82.292 1 35.218 113 LEU D CA 1
ATOM 637 C C . LEU A 1 83 ? -4.553 -22.718 81.018 1 39.448 113 LEU D C 1
ATOM 638 O O . LEU A 1 83 ? -5.184 -21.781 80.534 1 36.046 113 LEU D O 1
ATOM 643 N N . ALA A 1 84 ? -4.578 -23.941 80.482 1 40.464 114 ALA D N 1
ATOM 644 C CA . ALA A 1 84 ? -5.372 -24.23 79.293 1 41.339 114 ALA D CA 1
ATOM 645 C C . ALA A 1 84 ? -6.873 -24.17 79.607 1 40.981 114 ALA D C 1
ATOM 646 O O . ALA A 1 84 ? -7.628 -23.621 78.813 1 42.037 114 ALA D O 1
ATOM 648 N N . SER A 1 85 ? -7.31 -24.612 80.797 1 38.966 115 SER D N 1
ATOM 649 C CA . SER A 1 85 ? -8.732 -24.726 81.121 1 40.896 115 SER D CA 1
ATOM 650 C C . SER A 1 85 ? -9.361 -23.438 81.665 1 47.616 115 SER D C 1
ATOM 651 O O . SER A 1 85 ? -10.547 -23.194 81.429 1 43.735 115 SER D O 1
ATOM 654 N N . GLY A 1 86 ? -8.62 -22.646 82.465 1 39.207 116 GLY D N 1
ATOM 655 C CA . GLY A 1 86 ? -9.203 -21.518 83.178 1 42.3 116 GLY D CA 1
ATOM 656 C C . GLY A 1 86 ? -9.883 -21.932 84.488 1 44.465 116 GLY D C 1
ATOM 657 O O . GLY A 1 86 ? -10.621 -21.142 85.092 1 42.054 116 GLY D O 1
ATOM 658 N N . ASP A 1 87 ? -9.646 -23.173 84.935 1 49.507 117 ASP D N 1
ATOM 659 C CA . ASP A 1 87 ? -10.188 -23.624 86.206 1 53.571 117 ASP D CA 1
ATOM 660 C C . ASP A 1 87 ? -9.1 -23.524 87.272 1 45.947 117 ASP D C 1
ATOM 661 O O . ASP A 1 87 ? -8.145 -24.292 87.228 1 51.056 117 ASP D O 1
ATOM 666 N N . PHE A 1 88 ? -9.288 -22.594 88.224 1 46.575 118 PHE D N 1
ATOM 667 C CA . PHE A 1 88 ? -8.289 -22.227 89.223 1 40.662 118 PHE D CA 1
ATOM 668 C C . PHE A 1 88 ? -8.58 -22.86 90.57 1 46.664 118 PHE D C 1
ATOM 669 O O . PHE A 1 88 ? -7.798 -22.655 91.494 1 48.855 118 PHE D O 1
ATOM 677 N N . SER A 1 89 ? -9.708 -23.582 90.683 1 40.613 119 SER D N 1
ATOM 678 C CA . SER A 1 89 ? -10.301 -23.857 91.977 1 43.235 119 SER D CA 1
ATOM 679 C C . SER A 1 89 ? -9.293 -24.563 92.883 1 40.169 119 SER D C 1
ATOM 680 O O . SER A 1 89 ? -9.329 -24.398 94.107 1 42.978 119 SER D O 1
ATOM 683 N N . GLU A 1 90 ? -8.401 -25.353 92.28 1 36.66 120 GLU D N 1
ATOM 684 C CA . GLU A 1 90 ? -7.375 -26.046 93.041 1 45.035 120 GLU D CA 1
ATOM 685 C C . GLU A 1 90 ? -6.402 -25.014 93.616 1 43.527 120 GLU D C 1
ATOM 686 O O . GLU A 1 90 ? -6.116 -24.987 94.821 1 43.347 120 GLU D O 1
ATOM 692 N N . SER A 1 91 ? -5.935 -24.121 92.734 1 39.763 121 SER D N 1
ATOM 693 C CA . SER A 1 91 ? -5.033 -23.056 93.133 1 35.883 121 SER D CA 1
ATOM 694 C C . SER A 1 91 ? -5.684 -22.174 94.192 1 33.589 121 SER D C 1
ATOM 695 O O . SER A 1 91 ? -4.995 -21.699 95.084 1 31.379 121 SER D O 1
ATOM 698 N N . MET A 1 92 ? -7.019 -22.006 94.167 1 35.986 122 MET D N 1
ATOM 699 C CA . MET A 1 92 ? -7.654 -21.072 95.085 1 35.419 122 MET D CA 1
ATOM 700 C C . MET A 1 92 ? -7.677 -21.606 96.526 1 33.687 122 MET D C 1
ATOM 701 O O . MET A 1 92 ? -7.807 -20.816 97.453 1 37.495 122 MET D O 1
ATOM 706 N N . LYS A 1 93 ? -7.549 -22.928 96.753 1 35.994 123 LYS D N 1
ATOM 707 C CA . LYS A 1 93 ? -7.432 -23.456 98.109 1 35.133 123 LYS D CA 1
ATOM 708 C C . LYS A 1 93 ? -6.107 -23.069 98.766 1 34.099 123 LYS D C 1
ATOM 709 O O . LYS A 1 93 ? -6.063 -22.749 99.971 1 33.429 123 LYS D O 1
ATOM 715 N N . TRP A 1 94 ? -5.031 -23.072 97.956 1 25.869 124 TRP D N 1
ATOM 716 C CA . TRP A 1 94 ? -3.736 -22.59 98.397 1 26.71 124 TRP D CA 1
ATOM 717 C C . TRP A 1 94 ? -3.859 -21.134 98.841 1 24.236 124 TRP D C 1
ATOM 718 O O . TRP A 1 94 ? -3.269 -20.72 99.833 1 24.813 124 TRP D O 1
ATOM 729 N N . TRP A 1 95 ? -4.596 -20.342 98.06 1 24.662 125 TRP D N 1
ATOM 730 C CA . TRP A 1 95 ? -4.697 -18.911 98.32 1 23.591 125 TRP D CA 1
ATOM 731 C C . TRP A 1 95 ? -5.48 -18.616 99.606 1 23.632 125 TRP D C 1
ATOM 732 O O . TRP A 1 95 ? -5.159 -17.666 100.318 1 23.081 125 TRP D O 1
ATOM 743 N N . ASP A 1 96 ? -6.52 -19.417 99.896 1 26.472 126 ASP D N 1
ATOM 744 C CA . ASP A 1 96 ? -7.26 -19.227 101.139 1 25.337 126 ASP D CA 1
ATOM 745 C C . ASP A 1 96 ? -6.327 -19.35 102.344 1 23.653 126 ASP D C 1
ATOM 746 O O . ASP A 1 96 ? -6.375 -18.502 103.242 1 25.866 126 ASP D O 1
ATOM 751 N N . GLN A 1 97 ? -5.45 -20.369 102.348 1 23.937 127 GLN D N 1
ATOM 752 C CA . GLN A 1 97 ? -4.502 -20.557 103.439 1 25.659 127 GLN D CA 1
ATOM 753 C C . GLN A 1 97 ? -3.499 -19.394 103.482 1 23.578 127 GLN D C 1
ATOM 754 O O . GLN A 1 97 ? -3.069 -18.931 104.536 1 22.033 127 GLN D O 1
ATOM 760 N N . CYS A 1 98 ? -3.006 -19.029 102.296 1 22.842 128 CYS D N 1
ATOM 761 C CA . CYS A 1 98 ? -1.984 -18.003 102.148 1 21.505 128 CYS D CA 1
ATOM 762 C C . CYS A 1 98 ? -2.485 -16.682 102.717 1 20.016 128 CYS D C 1
ATOM 763 O O . CYS A 1 98 ? -1.811 -15.998 103.487 1 22.98 128 CYS D O 1
ATOM 766 N N . ILE A 1 99 ? -3.704 -16.298 102.305 1 20.488 129 ILE D N 1
ATOM 767 C CA . ILE A 1 99 ? -4.27 -15.03 102.68 1 22.52 129 ILE D CA 1
ATOM 768 C C . ILE A 1 99 ? -4.454 -15.029 104.184 1 20.812 129 ILE D C 1
ATOM 769 O O . ILE A 1 99 ? -4.125 -14.043 104.861 1 20.973 129 ILE D O 1
ATOM 774 N N . ALA A 1 100 ? -4.906 -16.17 104.728 1 23.275 130 ALA D N 1
ATOM 775 C CA . ALA A 1 100 ? -5.18 -16.222 106.167 1 21.574 130 ALA D CA 1
ATOM 776 C C . ALA A 1 100 ? -3.885 -16.122 106.972 1 19.559 130 ALA D C 1
ATOM 777 O O . ALA A 1 100 ? -3.848 -15.383 107.978 1 20.485 130 ALA D O 1
ATOM 779 N N . ALA A 1 101 ? -2.846 -16.819 106.484 1 20.476 131 ALA D N 1
ATOM 780 C CA . ALA A 1 101 ? -1.543 -16.76 107.126 1 22.036 131 ALA D CA 1
ATOM 781 C C . ALA A 1 101 ? -0.979 -15.339 107.086 1 21.188 131 ALA D C 1
ATOM 782 O O . ALA A 1 101 ? -0.392 -14.865 108.039 1 21.223 131 ALA D O 1
ATOM 784 N N . HIS A 1 102 ? -1.154 -14.635 105.954 1 21.1 132 HIS D N 1
ATOM 785 C CA . HIS A 1 102 ? -0.613 -13.295 105.829 1 21.816 132 HIS D CA 1
ATOM 786 C C . HIS A 1 102 ? -1.371 -12.332 106.731 1 21.502 132 HIS D C 1
ATOM 787 O O . HIS A 1 102 ? -0.768 -11.497 107.358 1 23.177 132 HIS D O 1
ATOM 794 N N . LYS A 1 103 ? -2.687 -12.448 106.816 1 21.633 133 LYS D N 1
ATOM 795 C CA . LYS A 1 103 ? -3.465 -11.591 107.685 1 23.25 133 LYS D CA 1
ATOM 796 C C . LYS A 1 103 ? -3.043 -11.815 109.143 1 24.152 133 LYS D C 1
ATOM 797 O O . LYS A 1 103 ? -2.876 -10.854 109.901 1 25.573 133 LYS D O 1
ATOM 803 N N . ALA A 1 104 ? -2.75 -13.071 109.503 1 22.179 134 ALA D N 1
ATOM 804 C CA . ALA A 1 104 ? -2.319 -13.387 110.856 1 22.512 134 ALA D CA 1
ATOM 805 C C . ALA A 1 104 ? -0.976 -12.732 111.181 1 25.009 134 ALA D C 1
ATOM 806 O O . ALA A 1 104 ? -0.705 -12.416 112.343 1 26.841 134 ALA D O 1
ATOM 808 N N . ALA A 1 105 ? -0.127 -12.556 110.165 1 23.517 135 ALA D N 1
ATOM 809 C CA . ALA A 1 105 ? 1.181 -11.96 110.329 1 23.463 135 ALA D CA 1
ATOM 810 C C . ALA A 1 105 ? 1.118 -10.434 110.343 1 23.713 135 ALA D C 1
ATOM 811 O O . ALA A 1 105 ? 2.159 -9.829 110.572 1 24.455 135 ALA D O 1
ATOM 813 N N . GLY A 1 106 ? -0.084 -9.87 110.157 1 22.616 136 GLY D N 1
ATOM 814 C CA . GLY A 1 106 ? -0.314 -8.428 110.168 1 26.255 136 GLY D CA 1
ATOM 815 C C . GLY A 1 106 ? -0.092 -7.727 108.821 1 23.389 136 GLY D C 1
ATOM 816 O O . GLY A 1 106 ? -0.017 -6.512 108.771 1 25.769 136 GLY D O 1
ATOM 817 N N . MET A 1 107 ? 0.062 -8.486 107.745 1 24.504 137 MET D N 1
ATOM 818 C CA . MET A 1 107 ? 0.41 -7.944 106.424 1 23.32 137 MET D CA 1
ATOM 819 C C . MET A 1 107 ? -0.716 -7.06 105.896 1 23.675 137 MET D C 1
ATOM 820 O O . MET A 1 107 ? -1.9 -7.382 106.01 1 24.748 137 MET D O 1
ATOM 825 N N . GLU A 1 108 ? -0.316 -5.985 105.229 1 22.253 138 GLU D N 1
ATOM 826 C CA . GLU A 1 108 ? -1.219 -5.081 104.537 1 21.153 138 GLU D CA 1
ATOM 827 C C . GLU A 1 108 ? -1.329 -5.485 103.068 1 20.857 138 GLU D C 1
ATOM 828 O O . GLU A 1 108 ? -2.351 -5.255 102.436 1 22.014 138 GLU D O 1
ATOM 834 N N . TYR A 1 109 ? -0.234 -6.032 102.499 1 19.446 139 TYR D N 1
ATOM 835 C CA . TYR A 1 109 ? -0.159 -6.349 101.078 1 18.705 139 TYR D CA 1
ATOM 836 C C . TYR A 1 109 ? 0.365 -7.773 100.883 1 18.328 139 TYR D C 1
ATOM 837 O O . TYR A 1 109 ? 1.178 -8.222 101.695 1 20.017 139 TYR D O 1
ATOM 846 N N . ILE A 1 110 ? -0.025 -8.417 99.781 1 18.52 140 ILE D N 1
ATOM 847 C CA . ILE A 1 110 ? 0.613 -9.619 99.281 1 19.022 140 ILE D CA 1
ATOM 848 C C . ILE A 1 110 ? 0.981 -9.333 97.828 1 19.063 140 ILE D C 1
ATOM 849 O O . ILE A 1 110 ? 0.141 -8.81 97.105 1 20.385 140 ILE D O 1
ATOM 854 N N . VAL A 1 111 ? 2.217 -9.626 97.437 1 19.093 141 VAL D N 1
ATOM 855 C CA . VAL A 1 111 ? 2.626 -9.363 96.054 1 18.204 141 VAL D CA 1
ATOM 856 C C . VAL A 1 111 ? 3.208 -10.603 95.401 1 20.687 141 VAL D C 1
ATOM 857 O O . VAL A 1 111 ? 4.123 -11.255 95.932 1 20.882 141 VAL D O 1
ATOM 861 N N . THR A 1 112 ? 2.724 -10.903 94.185 1 18.568 142 THR D N 1
ATOM 862 C CA . THR A 1 112 ? 3.258 -12.01 93.426 1 19.149 142 THR D CA 1
ATOM 863 C C . THR A 1 112 ? 4.528 -11.527 92.716 1 21.166 142 THR D C 1
ATOM 864 O O . THR A 1 112 ? 4.494 -10.479 92.085 1 21.365 142 THR D O 1
ATOM 868 N N . PRO A 1 113 ? 5.667 -12.229 92.876 1 21.136 143 PRO D N 1
ATOM 869 C CA . PRO A 1 113 ? 6.948 -11.726 92.373 1 23.692 143 PRO D CA 1
ATOM 870 C C . PRO A 1 113 ? 7.261 -11.967 90.908 1 22.5 143 PRO D C 1
ATOM 871 O O . PRO A 1 113 ? 8.17 -11.301 90.393 1 24.894 143 PRO D O 1
ATOM 875 N N . TYR A 1 114 ? 6.533 -12.896 90.286 1 21.979 144 TYR D N 1
ATOM 876 C CA . TYR A 1 114 ? 6.892 -13.39 88.964 1 25.374 144 TYR D CA 1
ATOM 877 C C . TYR A 1 114 ? 5.764 -14.148 88.273 1 29.404 144 TYR D C 1
ATOM 878 O O . TYR A 1 114 ? 5.182 -15.056 88.831 1 31.285 144 TYR D O 1
ATOM 887 N N . LEU A 1 115 ? 5.506 -13.769 87.008 1 28.427 145 LEU D N 1
ATOM 888 C CA . LEU A 1 115 ? 4.807 -14.567 86.014 1 28.172 145 LEU D CA 1
ATOM 889 C C . LEU A 1 115 ? 5.692 -14.557 84.762 1 29.993 145 LEU D C 1
ATOM 890 O O . LEU A 1 115 ? 6.295 -13.538 84.423 1 26.554 145 LEU D O 1
ATOM 895 N N . PRO A 1 116 ? 5.773 -15.679 84.017 1 33.919 146 PRO D N 1
ATOM 896 C CA . PRO A 1 116 ? 6.576 -15.735 82.79 1 35.685 146 PRO D CA 1
ATOM 897 C C . PRO A 1 116 ? 5.796 -15.093 81.666 1 31.468 146 PRO D C 1
ATOM 898 O O . PRO A 1 116 ? 4.578 -14.911 81.787 1 30.993 146 PRO D O 1
ATOM 902 N N . VAL A 1 117 ? 6.508 -14.702 80.615 1 32.568 147 VAL D N 1
ATOM 903 C CA . VAL A 1 117 ? 5.849 -14.128 79.458 1 34.306 147 VAL D CA 1
ATOM 904 C C . VAL A 1 117 ? 5.049 -15.252 78.793 1 32.983 147 VAL D C 1
ATOM 905 O O . VAL A 1 117 ? 5.62 -16.264 78.368 1 30.924 147 VAL D O 1
ATOM 909 N N . PRO A 1 118 ? 3.702 -15.127 78.722 1 30.188 148 PRO D N 1
ATOM 910 C CA . PRO A 1 118 ? 2.888 -16.154 78.087 1 30.267 148 PRO D CA 1
ATOM 911 C C . PRO A 1 118 ? 3.084 -16.153 76.574 1 31.631 148 PRO D C 1
ATOM 912 O O . PRO A 1 118 ? 3.452 -15.135 75.973 1 31.009 148 PRO D O 1
ATOM 916 N N . LYS A 1 119 ? 2.803 -17.314 75.993 1 33.372 149 LYS D N 1
ATOM 917 C CA . LYS A 1 119 ? 2.997 -17.533 74.565 1 37.558 149 LYS D CA 1
ATOM 918 C C . LYS A 1 119 ? 1.887 -16.823 73.783 1 31.795 149 LYS D C 1
ATOM 919 O O . LYS A 1 119 ? 2.124 -16.335 72.683 1 35.064 149 LYS D O 1
ATOM 922 N N . THR A 1 120 ? 0.685 -16.71 74.358 1 27.619 150 THR D N 1
ATOM 923 C CA . THR A 1 120 ? -0.452 -16.145 73.657 1 31.89 150 THR D CA 1
ATOM 924 C C . THR A 1 120 ? -1.18 -15.126 74.532 1 31.596 150 THR D C 1
ATOM 925 O O . THR A 1 120 ? -1.073 -15.162 75.775 1 27.325 150 THR D O 1
ATOM 929 N N . LEU A 1 121 ? -1.979 -14.279 73.857 1 30.401 151 LEU D N 1
ATOM 930 C CA . LEU A 1 121 ? -2.915 -13.375 74.504 1 29.915 151 LEU D CA 1
ATOM 931 C C . LEU A 1 121 ? -3.999 -14.164 75.243 1 29.637 151 LEU D C 1
ATOM 932 O O . LEU A 1 121 ? -4.444 -13.719 76.286 1 27.729 151 LEU D O 1
ATOM 937 N N . LYS A 1 122 ? -4.43 -15.324 74.732 1 29.526 152 LYS D N 1
ATOM 938 C CA . LYS A 1 122 ? -5.392 -16.128 75.477 1 29.457 152 LYS D CA 1
ATOM 939 C C . LYS A 1 122 ? -4.845 -16.531 76.865 1 27.388 152 LYS D C 1
ATOM 940 O O . LYS A 1 122 ? -5.55 -16.448 77.883 1 27.308 152 LYS D O 1
ATOM 946 N N . GLU A 1 123 ? -3.597 -17.007 76.899 1 25.733 153 GLU D N 1
ATOM 947 C CA . GLU A 1 123 ? -2.936 -17.36 78.149 1 26.44 153 GLU D CA 1
ATOM 948 C C . GLU A 1 123 ? -2.831 -16.16 79.078 1 26.176 153 GLU D C 1
ATOM 949 O O . GLU A 1 123 ? -3.129 -16.244 80.28 1 24.42 153 GLU D O 1
ATOM 955 N N . MET A 1 124 ? -2.394 -15.033 78.521 1 24.544 154 MET D N 1
ATOM 956 C CA . MET A 1 124 ? -2.305 -13.821 79.319 1 23.75 154 MET D CA 1
ATOM 957 C C . MET A 1 124 ? -3.669 -13.488 79.916 1 24.342 154 MET D C 1
ATOM 958 O O . MET A 1 124 ? -3.751 -13.122 81.083 1 23.228 154 MET D O 1
ATOM 963 N N . GLN A 1 125 ? -4.748 -13.6 79.124 1 22.609 155 GLN D N 1
ATOM 964 C CA . GLN A 1 125 ? -6.053 -13.264 79.665 1 22.381 155 GLN D CA 1
ATOM 965 C C . GLN A 1 125 ? -6.417 -14.189 80.831 1 20.64 155 GLN D C 1
ATOM 966 O O . GLN A 1 125 ? -6.987 -13.725 81.811 1 22.216 155 GLN D O 1
ATOM 972 N N . THR A 1 126 ? -6.105 -15.478 80.701 1 24.779 156 THR D N 1
ATOM 973 C CA . THR A 1 126 ? -6.353 -16.433 81.781 1 25.729 156 THR D CA 1
ATOM 974 C C . THR A 1 126 ? -5.575 -16.019 83.023 1 24.85 156 THR D C 1
ATOM 975 O O . THR A 1 126 ? -6.086 -16.084 84.145 1 23.359 156 THR D O 1
ATOM 979 N N . TYR A 1 127 ? -4.338 -15.579 82.828 1 21.061 157 TYR D N 1
ATOM 980 C CA . TYR A 1 127 ? -3.582 -15.105 83.971 1 21.707 157 TYR D CA 1
ATOM 981 C C . TYR A 1 127 ? -4.271 -13.899 84.602 1 22.635 157 TYR D C 1
ATOM 982 O O . TYR A 1 127 ? -4.292 -13.777 85.821 1 22.413 157 TYR D O 1
ATOM 991 N N . CYS A 1 128 ? -4.831 -12.965 83.786 1 22.857 158 CYS D N 1
ATOM 992 C CA . CYS A 1 128 ? -5.562 -11.817 84.324 1 22.395 158 CYS D CA 1
ATOM 993 C C . CYS A 1 128 ? -6.828 -12.204 85.086 1 20.914 158 CYS D C 1
ATOM 994 O O . CYS A 1 128 ? -7.117 -11.642 86.164 1 25.541 158 CYS D O 1
ATOM 997 N N . ASP A 1 129 ? -7.515 -13.237 84.607 1 22.281 159 ASP D N 1
ATOM 998 C CA . ASP A 1 129 ? -8.663 -13.799 85.301 1 22.959 159 ASP D CA 1
ATOM 999 C C . ASP A 1 129 ? -8.248 -14.352 86.662 1 22.898 159 ASP D C 1
ATOM 1000 O O . ASP A 1 129 ? -8.936 -14.125 87.677 1 22.325 159 ASP D O 1
ATOM 1005 N N . TYR A 1 130 ? -7.073 -15.001 86.702 1 21.844 160 TYR D N 1
ATOM 1006 C CA . TYR A 1 130 ? -6.531 -15.524 87.951 1 21.447 160 TYR D CA 1
ATOM 1007 C C . TYR A 1 130 ? -6.141 -14.39 88.9 1 23.947 160 TYR D C 1
ATOM 1008 O O . TYR A 1 130 ? -6.49 -14.396 90.076 1 20.624 160 TYR D O 1
ATOM 1017 N N . LEU A 1 131 ? -5.422 -13.382 88.382 1 20.654 161 LEU D N 1
ATOM 1018 C CA . LEU A 1 131 ? -5 -12.272 89.206 1 20.847 161 LEU D CA 1
ATOM 1019 C C . LEU A 1 131 ? -6.199 -11.551 89.818 1 21.007 161 LEU D C 1
ATOM 1020 O O . LEU A 1 131 ? -6.19 -11.16 90.993 1 22.049 161 LEU D O 1
ATOM 1025 N N . ASN A 1 132 ? -7.237 -11.357 89.009 1 22.354 162 ASN D N 1
ATOM 1026 C CA . ASN A 1 132 ? -8.466 -10.745 89.488 1 22.982 162 ASN D CA 1
ATOM 1027 C C . ASN A 1 132 ? -9.088 -11.573 90.605 1 20.809 162 ASN D C 1
ATOM 1028 O O . ASN A 1 132 ? -9.538 -10.996 91.603 1 23.561 162 ASN D O 1
ATOM 1033 N N . ALA A 1 133 ? -9.127 -12.894 90.448 1 23.118 163 ALA D N 1
ATOM 1034 C CA . ALA A 1 133 ? -9.788 -13.685 91.474 1 21.765 163 ALA D CA 1
ATOM 1035 C C . ALA A 1 133 ? -8.987 -13.687 92.773 1 22.045 163 ALA D C 1
ATOM 1036 O O . ALA A 1 133 ? -9.567 -13.68 93.849 1 23.826 163 ALA D O 1
ATOM 1038 N N . ILE A 1 134 ? -7.645 -13.811 92.692 1 20.701 164 ILE D N 1
ATOM 1039 C CA . ILE A 1 134 ? -6.826 -13.729 93.891 1 21.208 164 ILE D CA 1
ATOM 1040 C C . ILE A 1 134 ? -7.042 -12.399 94.599 1 20.265 164 ILE D C 1
ATOM 1041 O O . ILE A 1 134 ? -7.165 -12.321 95.833 1 21.517 164 ILE D O 1
ATOM 1046 N N . GLY A 1 135 ? -6.992 -11.306 93.837 1 20.534 165 GLY D N 1
ATOM 1047 C CA . GLY A 1 135 ? -7.088 -9.969 94.403 1 20.603 165 GLY D CA 1
ATOM 1048 C C . GLY A 1 135 ? -8.445 -9.73 95.06 1 20.476 165 GLY D C 1
ATOM 1049 O O . GLY A 1 135 ? -8.512 -9.031 96.065 1 22.664 165 GLY D O 1
ATOM 1050 N N . LYS A 1 136 ? -9.475 -10.372 94.51 1 24.668 166 LYS D N 1
ATOM 1051 C CA . LYS A 1 136 ? -10.812 -10.239 95.093 1 25.573 166 LYS D CA 1
ATOM 1052 C C . LYS A 1 136 ? -10.851 -10.93 96.449 1 25.055 166 LYS D C 1
ATOM 1053 O O . LYS A 1 136 ? -11.372 -10.356 97.4 1 28.837 166 LYS D O 1
ATOM 1059 N N . LYS A 1 137 ? -10.299 -12.152 96.531 1 23.102 167 LYS D N 1
ATOM 1060 C CA . LYS A 1 137 ? -10.177 -12.843 97.806 1 25.779 167 LYS D CA 1
ATOM 1061 C C . LYS A 1 137 ? -9.341 -12.049 98.79 1 25.709 167 LYS D C 1
ATOM 1062 O O . LYS A 1 137 ? -9.667 -11.983 99.969 1 25.735 167 LYS D O 1
ATOM 1068 N N . CYS A 1 138 ? -8.227 -11.428 98.35 1 22.569 168 CYS D N 1
ATOM 1069 C CA . CYS A 1 138 ? -7.408 -10.673 99.271 1 23.074 168 CYS D CA 1
ATOM 1070 C C . CYS A 1 138 ? -8.206 -9.504 99.855 1 23.497 168 CYS D C 1
ATOM 1071 O O . CYS A 1 138 ? -8.167 -9.238 101.056 1 24.418 168 CYS D O 1
ATOM 1074 N N . ARG A 1 139 ? -8.909 -8.816 98.961 1 24.224 169 ARG D N 1
ATOM 1075 C CA . ARG A 1 139 ? -9.698 -7.641 99.295 1 25.006 169 ARG D CA 1
ATOM 1076 C C . ARG A 1 139 ? -10.774 -7.984 100.341 1 25.006 169 ARG D C 1
ATOM 1077 O O . ARG A 1 139 ? -10.867 -7.284 101.349 1 26.687 169 ARG D O 1
ATOM 1085 N N . GLU A 1 140 ? -11.459 -9.107 100.146 1 30.498 170 GLU D N 1
ATOM 1086 C CA . GLU A 1 140 ? -12.457 -9.572 101.116 1 31.489 170 GLU D CA 1
ATOM 1087 C C . GLU A 1 140 ? -11.844 -9.858 102.482 1 31.127 170 GLU D C 1
ATOM 1088 O O . GLU A 1 140 ? -12.534 -9.742 103.493 1 33.13 170 GLU D O 1
ATOM 1094 N N . ALA A 1 141 ? -10.541 -10.171 102.542 1 27.114 171 ALA D N 1
ATOM 1095 C CA . ALA A 1 141 ? -9.846 -10.351 103.815 1 29.767 171 ALA D CA 1
ATOM 1096 C C . ALA A 1 141 ? -9.135 -9.107 104.325 1 27.58 171 ALA D C 1
ATOM 1097 O O . ALA A 1 141 ? -8.526 -9.144 105.381 1 32.988 171 ALA D O 1
ATOM 1099 N N . GLY A 1 142 ? -9.17 -7.995 103.601 1 25.025 172 GLY D N 1
ATOM 1100 C CA . GLY A 1 142 ? -8.587 -6.764 104.1 1 24.56 172 GLY D CA 1
ATOM 1101 C C . GLY A 1 142 ? -7.133 -6.565 103.649 1 27.516 172 GLY D C 1
ATOM 1102 O O . GLY A 1 142 ? -6.417 -5.752 104.245 1 31.477 172 GLY D O 1
ATOM 1103 N N . ILE A 1 143 ? -6.726 -7.283 102.6 1 24.823 173 ILE D N 1
ATOM 1104 C CA . ILE A 1 143 ? -5.332 -7.242 102.092 1 21.893 173 ILE D CA 1
ATOM 1105 C C . ILE A 1 143 ? -5.356 -6.726 100.652 1 22.006 173 ILE D C 1
ATOM 1106 O O . ILE A 1 143 ? -6.242 -7.086 99.887 1 22.364 173 ILE D O 1
ATOM 1111 N N . LYS A 1 144 ? -4.354 -5.898 100.299 1 22.748 174 LYS D N 1
ATOM 1112 C CA . LYS A 1 144 ? -4.158 -5.45 98.916 1 22.204 174 LYS D CA 1
ATOM 1113 C C . LYS A 1 144 ? -3.186 -6.382 98.2 1 20.509 174 LYS D C 1
ATOM 1114 O O . LYS A 1 144 ? -2.063 -6.551 98.676 1 22.493 174 LYS D O 1
ATOM 1120 N N . TYR A 1 145 ? -3.627 -6.87 97.042 1 19.178 175 TYR D N 1
ATOM 1121 C CA . TYR A 1 145 ? -2.893 -7.797 96.213 1 21.169 175 TYR D CA 1
ATOM 1122 C C . TYR A 1 145 ? -2.219 -7.028 95.082 1 19.781 175 TYR D C 1
ATOM 1123 O O . TYR A 1 145 ? -2.854 -6.185 94.465 1 20.391 175 TYR D O 1
ATOM 1132 N N . GLY A 1 146 ? -0.953 -7.356 94.84 1 18.025 176 GLY D N 1
ATOM 1133 C CA . GLY A 1 146 ? -0.166 -6.706 93.791 1 19.826 176 GLY D CA 1
ATOM 1134 C C . GLY A 1 146 ? 0.771 -7.657 93.057 1 17.501 176 GLY D C 1
ATOM 1135 O O . GLY A 1 146 ? 0.877 -8.857 93.356 1 19.019 176 GLY D O 1
ATOM 1136 N N . TYR A 1 147 ? 1.397 -7.113 91.998 1 18.105 177 TYR D N 1
ATOM 1137 C CA . TYR A 1 147 ? 2.339 -7.82 91.143 1 17.959 177 TYR D CA 1
ATOM 1138 C C . TYR A 1 147 ? 3.638 -7.021 90.984 1 17.901 177 TYR D C 1
ATOM 1139 O O . TYR A 1 147 ? 3.58 -5.816 90.745 1 18.416 177 TYR D O 1
ATOM 1148 N N . HIS A 1 148 ? 4.773 -7.714 91.095 1 18.658 178 HIS D N 1
ATOM 1149 C CA . HIS A 1 148 ? 6.092 -7.08 91.021 1 18.688 178 HIS D CA 1
ATOM 1150 C C . HIS A 1 148 ? 6.777 -7.512 89.732 1 18.851 178 HIS D C 1
ATOM 1151 O O . HIS A 1 148 ? 6.894 -8.676 89.44 1 19.875 178 HIS D O 1
ATOM 1158 N N . ASN A 1 149 ? 7.208 -6.544 88.946 1 19.239 179 ASN D N 1
ATOM 1159 C CA . ASN A 1 149 ? 7.856 -6.807 87.671 1 18.32 179 ASN D CA 1
ATOM 1160 C C . ASN A 1 149 ? 9.369 -6.987 87.792 1 20.583 179 ASN D C 1
ATOM 1161 O O . ASN A 1 149 ? 9.981 -6.464 88.719 1 20.262 179 ASN D O 1
ATOM 1166 N N . HIS A 1 150 ? 9.929 -7.624 86.758 1 21.084 180 HIS D N 1
ATOM 1167 C CA . HIS A 1 150 ? 11.329 -7.46 86.375 1 21.921 180 HIS D CA 1
ATOM 1168 C C . HIS A 1 150 ? 11.37 -6.747 85.014 1 20.468 180 HIS D C 1
ATOM 1169 O O . HIS A 1 150 ? 10.585 -5.821 84.792 1 19.099 180 HIS D O 1
ATOM 1176 N N . ALA A 1 151 ? 12.259 -7.164 84.093 1 20.168 181 ALA D N 1
ATOM 1177 C CA . ALA A 1 151 ? 12.327 -6.495 82.795 1 20.906 181 ALA D CA 1
ATOM 1178 C C . ALA A 1 151 ? 11.473 -7.185 81.736 1 21.054 181 ALA D C 1
ATOM 1179 O O . ALA A 1 151 ? 11.133 -6.581 80.721 1 23.42 181 ALA D O 1
ATOM 1181 N N . HIS A 1 152 ? 11.208 -8.475 81.897 1 22.081 182 HIS D N 1
ATOM 1182 C CA . HIS A 1 152 ? 10.559 -9.258 80.855 1 20.941 182 HIS D CA 1
ATOM 1183 C C . HIS A 1 152 ? 9.126 -8.828 80.552 1 22.737 182 HIS D C 1
ATOM 1184 O O . HIS A 1 152 ? 8.654 -9.008 79.417 1 22.884 182 HIS D O 1
ATOM 1191 N N . GLU A 1 153 ? 8.454 -8.174 81.522 1 21.324 183 GLU D N 1
ATOM 1192 C CA . GLU A 1 153 ? 7.073 -7.78 81.342 1 22.11 183 GLU D CA 1
ATOM 1193 C C . GLU A 1 153 ? 6.973 -6.603 80.362 1 22.015 183 GLU D C 1
ATOM 1194 O O . GLU A 1 153 ? 5.874 -6.214 79.979 1 22.091 183 GLU D O 1
ATOM 1200 N N . PHE A 1 154 ? 8.117 -6.027 79.947 1 21.01 184 PHE D N 1
ATOM 1201 C CA . PHE A 1 154 ? 8.098 -4.974 78.937 1 22.23 184 PHE D CA 1
ATOM 1202 C C . PHE A 1 154 ? 8.188 -5.582 77.536 1 24.251 184 PHE D C 1
ATOM 1203 O O . PHE A 1 154 ? 8.132 -4.826 76.574 1 25.693 184 PHE D O 1
ATOM 1211 N N . GLN A 1 155 ? 8.291 -6.916 77.423 1 24.47 185 GLN D N 1
ATOM 1212 C CA . GLN A 1 155 ? 8.163 -7.601 76.141 1 23.032 185 GLN D CA 1
ATOM 1213 C C . GLN A 1 155 ? 6.705 -7.668 75.668 1 23.744 185 GLN D C 1
ATOM 1214 O O . GLN A 1 155 ? 5.75 -7.556 76.43 1 22.145 185 GLN D O 1
ATOM 1220 N N . LYS A 1 156 ? 6.524 -7.799 74.331 1 26.655 186 LYS D N 1
ATOM 1221 C CA . LYS A 1 156 ? 5.21 -7.961 73.726 1 26.18 186 LYS D CA 1
ATOM 1222 C C . LYS A 1 156 ? 4.8 -9.416 73.659 1 26.187 186 LYS D C 1
ATOM 1223 O O . LYS A 1 156 ? 5.645 -10.299 73.557 1 29.818 186 LYS D O 1
ATOM 1229 N N . ILE A 1 157 ? 3.486 -9.639 73.755 1 25.483 187 ILE D N 1
ATOM 1230 C CA . ILE A 1 157 ? 2.877 -10.941 73.604 1 28.206 187 ILE D CA 1
ATOM 1231 C C . ILE A 1 157 ? 2.314 -11.017 72.179 1 30.012 187 ILE D C 1
ATOM 1232 O O . ILE A 1 157 ? 1.473 -10.196 71.799 1 29.564 187 ILE D O 1
ATOM 1237 N N . GLU A 1 158 ? 2.773 -12.016 71.42 1 34.613 188 GLU D N 1
ATOM 1238 C CA . GLU A 1 158 ? 2.272 -12.246 70.065 1 37.767 188 GLU D CA 1
ATOM 1239 C C . GLU A 1 158 ? 2.494 -10.98 69.235 1 35.145 188 GLU D C 1
ATOM 1240 O O . GLU A 1 158 ? 1.671 -10.635 68.385 1 38.107 188 GLU D O 1
ATOM 1246 N N . ASP A 1 159 ? 3.601 -10.286 69.535 1 36.826 189 ASP D N 1
ATOM 1247 C CA . ASP A 1 159 ? 4.017 -9.023 68.929 1 36.996 189 ASP D CA 1
ATOM 1248 C C . ASP A 1 159 ? 2.894 -7.99 68.963 1 35.095 189 ASP D C 1
ATOM 1249 O O . ASP A 1 159 ? 2.826 -7.144 68.079 1 40.537 189 ASP D O 1
ATOM 1254 N N . LYS A 1 160 ? 2.01 -8.079 69.964 1 32.523 190 LYS D N 1
ATOM 1255 C CA . LYS A 1 160 ? 0.897 -7.157 70.099 1 35.907 190 LYS D CA 1
ATOM 1256 C C . LYS A 1 160 ? 1.114 -6.42 71.417 1 34.903 190 LYS D C 1
ATOM 1257 O O . LYS A 1 160 ? 2.045 -5.622 71.532 1 38.958 190 LYS D O 1
ATOM 1263 N N . ALA A 1 161 ? 0.331 -6.772 72.436 1 34.704 191 ALA D N 1
ATOM 1264 C CA . ALA A 1 161 ? 0.293 -6.016 73.675 1 31.511 191 ALA D CA 1
ATOM 1265 C C . ALA A 1 161 ? 1.594 -6.232 74.445 1 26.283 191 ALA D C 1
ATOM 1266 O O . ALA A 1 161 ? 2.124 -7.326 74.463 1 25.876 191 ALA D O 1
ATOM 1268 N N . VAL A 1 162 ? 2.066 -5.171 75.089 1 26.694 192 VAL D N 1
ATOM 1269 C CA . VAL A 1 162 ? 3.132 -5.283 76.071 1 24.569 192 VAL D CA 1
ATOM 1270 C C . VAL A 1 162 ? 2.52 -5.967 77.285 1 22.74 192 VAL D C 1
ATOM 1271 O O . VAL A 1 162 ? 1.417 -5.614 77.694 1 23.433 192 VAL D O 1
ATOM 1275 N N . MET A 1 163 ? 3.281 -6.883 77.878 1 23.022 193 MET D N 1
ATOM 1276 C CA . MET A 1 163 ? 2.747 -7.727 78.943 1 21.097 193 MET D CA 1
ATOM 1277 C C . MET A 1 163 ? 2.256 -6.915 80.149 1 20.069 193 MET D C 1
ATOM 1278 O O . MET A 1 163 ? 1.123 -7.127 80.601 1 20.741 193 MET D O 1
ATOM 1283 N N . LEU A 1 164 ? 3.078 -6.005 80.689 1 20.243 194 LEU D N 1
ATOM 1284 C CA . LEU A 1 164 ? 2.682 -5.259 81.883 1 19.897 194 LEU D CA 1
ATOM 1285 C C . LEU A 1 164 ? 1.429 -4.417 81.564 1 20.695 194 LEU D C 1
ATOM 1286 O O . LEU A 1 164 ? 0.508 -4.331 82.361 1 21.171 194 LEU D O 1
ATOM 1291 N N . ASP A 1 165 ? 1.375 -3.799 80.371 1 20.868 195 ASP D N 1
ATOM 1292 C CA . ASP A 1 165 ? 0.239 -2.965 79.992 1 21.898 195 ASP D CA 1
ATOM 1293 C C . ASP A 1 165 ? -1.054 -3.791 79.969 1 19.419 195 ASP D C 1
ATOM 1294 O O . ASP A 1 165 ? -2.078 -3.391 80.543 1 21.472 195 ASP D O 1
ATOM 1299 N N . TYR A 1 166 ? -0.977 -4.953 79.335 1 20.599 196 TYR D N 1
ATOM 1300 C CA . TYR A 1 166 ? -2.126 -5.845 79.223 1 20.064 196 TYR D CA 1
ATOM 1301 C C . TYR A 1 166 ? -2.623 -6.245 80.61 1 22.141 196 TYR D C 1
ATOM 1302 O O . TYR A 1 166 ? -3.818 -6.222 80.884 1 22.823 196 TYR D O 1
ATOM 1311 N N . MET A 1 167 ? -1.687 -6.542 81.509 1 20.14 197 MET D N 1
ATOM 1312 C CA . MET A 1 167 ? -2.037 -6.943 82.877 1 21.304 197 MET D CA 1
ATOM 1313 C C . MET A 1 167 ? -2.781 -5.801 83.571 1 20.511 197 MET D C 1
ATOM 1314 O O . MET A 1 167 ? -3.819 -5.998 84.211 1 21.213 197 MET D O 1
ATOM 1319 N N . ILE A 1 168 ? -2.244 -4.587 83.489 1 20.304 198 ILE D N 1
ATOM 1320 C CA . ILE A 1 168 ? -2.868 -3.475 84.185 1 19.36 198 ILE D CA 1
ATOM 1321 C C . ILE A 1 168 ? -4.263 -3.215 83.601 1 19.945 198 ILE D C 1
ATOM 1322 O O . ILE A 1 168 ? -5.232 -2.959 84.325 1 19.773 198 ILE D O 1
ATOM 1327 N N . GLU A 1 169 ? -4.338 -3.247 82.277 1 19.793 199 GLU D N 1
ATOM 1328 C CA . GLU A 1 169 ? -5.589 -2.926 81.573 1 22.697 199 GLU D CA 1
ATOM 1329 C C . GLU A 1 169 ? -6.692 -3.93 81.882 1 23.499 199 GLU D C 1
ATOM 1330 O O . GLU A 1 169 ? -7.897 -3.6 81.873 1 22.668 199 GLU D O 1
ATOM 1336 N N . ASN A 1 170 ? -6.307 -5.19 82.114 1 21.862 200 ASN D N 1
ATOM 1337 C CA . ASN A 1 170 ? -7.274 -6.264 82.21 1 22.32 200 ASN D CA 1
ATOM 1338 C C . ASN A 1 170 ? -7.372 -6.837 83.628 1 23.723 200 ASN D C 1
ATOM 1339 O O . ASN A 1 170 ? -7.779 -8.003 83.768 1 25.51 200 ASN D O 1
ATOM 1344 N N . THR A 1 171 ? -6.978 -6.034 84.631 1 21.712 201 THR D N 1
ATOM 1345 C CA . THR A 1 171 ? -7.256 -6.323 86.016 1 23.054 201 THR D CA 1
ATOM 1346 C C . THR A 1 171 ? -7.967 -5.122 86.597 1 22.908 201 THR D C 1
ATOM 1347 O O . THR A 1 171 ? -7.72 -3.963 86.233 1 22.598 201 THR D O 1
ATOM 1351 N N . ASP A 1 172 ? -8.897 -5.41 87.503 1 23.16 202 ASP D N 1
ATOM 1352 C CA . ASP A 1 172 ? -9.59 -4.334 88.196 1 24.623 202 ASP D CA 1
ATOM 1353 C C . ASP A 1 172 ? -8.657 -3.572 89.127 1 23.206 202 ASP D C 1
ATOM 1354 O O . ASP A 1 172 ? -7.897 -4.182 89.889 1 23.563 202 ASP D O 1
ATOM 1359 N N . PRO A 1 173 ? -8.75 -2.226 89.212 1 24.903 203 PRO D N 1
ATOM 1360 C CA . PRO A 1 173 ? -7.912 -1.462 90.14 1 23.606 203 PRO D CA 1
ATOM 1361 C C . PRO A 1 173 ? -8.009 -1.896 91.594 1 24.837 203 PRO D C 1
ATOM 1362 O O . PRO A 1 173 ? -7.029 -1.873 92.311 1 27.563 203 PRO D O 1
ATOM 1366 N N . GLU A 1 174 ? -9.201 -2.325 92.045 1 25.309 204 GLU D N 1
ATOM 1367 C CA . GLU A 1 174 ? -9.336 -2.7 93.446 1 25.568 204 GLU D CA 1
ATOM 1368 C C . GLU A 1 174 ? -8.854 -4.131 93.719 1 26.152 204 GLU D C 1
ATOM 1369 O O . GLU A 1 174 ? -8.715 -4.505 94.868 1 30.677 204 GLU D O 1
ATOM 1375 N N . ASN A 1 175 ? -8.549 -4.904 92.672 1 23.183 205 ASN D N 1
ATOM 1376 C CA . ASN A 1 175 ? -8.092 -6.285 92.785 1 21.576 205 ASN D CA 1
ATOM 1377 C C . ASN A 1 175 ? -6.569 -6.351 92.622 1 24.951 205 ASN D C 1
ATOM 1378 O O . ASN A 1 175 ? -5.977 -7.244 93.183 1 23.596 205 ASN D O 1
ATOM 1383 N N . LEU A 1 176 ? -5.974 -5.496 91.781 1 20.185 206 LEU D N 1
ATOM 1384 C CA . LEU A 1 176 ? -4.527 -5.6 91.565 1 20.23 206 LEU D CA 1
ATOM 1385 C C . LEU A 1 176 ? -3.89 -4.219 91.455 1 20.733 206 LEU D C 1
ATOM 1386 O O . LEU A 1 176 ? -4.288 -3.42 90.631 1 21.482 206 LEU D O 1
ATOM 1391 N N . PHE A 1 177 ? -2.761 -4.016 92.169 1 20.933 207 PHE D N 1
ATOM 1392 C CA . PHE A 1 177 ? -1.855 -2.892 91.944 1 20.134 207 PHE D CA 1
ATOM 1393 C C . PHE A 1 177 ? -0.504 -3.449 91.516 1 19.074 207 PHE D C 1
ATOM 1394 O O . PHE A 1 177 ? -0.283 -4.66 91.574 1 18.121 207 PHE D O 1
ATOM 1402 N N . ILE A 1 178 ? 0.343 -2.576 90.989 1 18.422 208 ILE D N 1
ATOM 1403 C CA . ILE A 1 178 ? 1.695 -2.951 90.601 1 17.335 208 ILE D CA 1
ATOM 1404 C C . ILE A 1 178 ? 2.673 -2.381 91.617 1 18.198 208 ILE D C 1
ATOM 1405 O O . ILE A 1 178 ? 2.649 -1.163 91.902 1 18.832 208 ILE D O 1
ATOM 1410 N N . GLU A 1 179 ? 3.529 -3.281 92.131 1 19.068 209 GLU D N 1
ATOM 1411 C CA . GLU A 1 179 ? 4.678 -2.896 92.922 1 18.705 209 GLU D CA 1
ATOM 1412 C C . GLU A 1 179 ? 5.814 -2.696 91.929 1 16.784 209 GLU D C 1
ATOM 1413 O O . GLU A 1 179 ? 6.507 -3.633 91.608 1 19.074 209 GLU D O 1
ATOM 1419 N N . LEU A 1 180 ? 5.931 -1.468 91.425 1 18.517 210 LEU D N 1
ATOM 1420 C CA . LEU A 1 180 ? 6.814 -1.218 90.276 1 17.553 210 LEU D CA 1
ATOM 1421 C C . LEU A 1 180 ? 8.256 -1.232 90.745 1 17.942 210 LEU D C 1
ATOM 1422 O O . LEU A 1 180 ? 8.628 -0.419 91.598 1 19.213 210 LEU D O 1
ATOM 1427 N N . ASP A 1 181 ? 9.04 -2.104 90.096 1 17.336 211 ASP D N 1
ATOM 1428 C CA . ASP A 1 181 ? 10.471 -2.109 90.28 1 17.97 211 ASP D CA 1
ATOM 1429 C C . ASP A 1 181 ? 11.039 -1.114 89.285 1 18.613 211 ASP D C 1
ATOM 1430 O O . ASP A 1 181 ? 11.054 -1.415 88.08 1 18.296 211 ASP D O 1
ATOM 1435 N N . VAL A 1 182 ? 11.52 0.01 89.828 1 17.126 212 VAL D N 1
ATOM 1436 C CA . VAL A 1 182 ? 11.95 1.124 88.995 1 17.557 212 VAL D CA 1
ATOM 1437 C C . VAL A 1 182 ? 13.242 0.777 88.264 1 18.416 212 VAL D C 1
ATOM 1438 O O . VAL A 1 182 ? 13.438 1.194 87.112 1 18.697 212 VAL D O 1
ATOM 1442 N N . TYR A 1 183 ? 14.13 0.001 88.89 1 17.804 213 TYR D N 1
ATOM 1443 C CA . TYR A 1 183 ? 15.35 -0.366 88.198 1 18.299 213 TYR D CA 1
ATOM 1444 C C . TYR A 1 183 ? 15.077 -1.312 87.039 1 17.849 213 TYR D C 1
ATOM 1445 O O . TYR A 1 183 ? 15.596 -1.137 85.936 1 18.428 213 TYR D O 1
ATOM 1454 N N . TRP A 1 184 ? 14.266 -2.342 87.256 1 16.931 214 TRP D N 1
ATOM 1455 C CA . TRP A 1 184 ? 13.99 -3.287 86.191 1 19.828 214 TRP D CA 1
ATOM 1456 C C . TRP A 1 184 ? 13.157 -2.625 85.087 1 18.192 214 TRP D C 1
ATOM 1457 O O . TRP A 1 184 ? 13.277 -3.032 83.935 1 18.799 214 TRP D O 1
ATOM 1468 N N . ALA A 1 185 ? 12.32 -1.643 85.414 1 18.225 215 ALA D N 1
ATOM 1469 C CA . ALA A 1 185 ? 11.626 -0.869 84.371 1 18.117 215 ALA D CA 1
ATOM 1470 C C . ALA A 1 185 ? 12.613 -0.147 83.465 1 18.051 215 ALA D C 1
ATOM 1471 O O . ALA A 1 185 ? 12.549 -0.264 82.255 1 17.356 215 ALA D O 1
ATOM 1473 N N . VAL A 1 186 ? 13.621 0.476 84.069 1 16.265 216 VAL D N 1
ATOM 1474 C CA . VAL A 1 186 ? 14.651 1.177 83.296 1 19.182 216 VAL D CA 1
ATOM 1475 C C . VAL A 1 186 ? 15.434 0.181 82.433 1 17.126 216 VAL D C 1
ATOM 1476 O O . VAL A 1 186 ? 15.733 0.455 81.25 1 17.662 216 VAL D O 1
ATOM 1480 N N . MET A 1 187 ? 15.822 -0.97 82.999 1 16.453 217 MET D N 1
ATOM 1481 C CA . MET A 1 187 ? 16.494 -2.018 82.248 1 18.407 217 MET D CA 1
ATOM 1482 C C . MET A 1 187 ? 15.653 -2.541 81.077 1 19.504 217 MET D C 1
ATOM 1483 O O . MET A 1 187 ? 16.157 -3.066 80.093 1 20.447 217 MET D O 1
ATOM 1488 N N . GLY A 1 188 ? 14.325 -2.453 81.219 1 17.978 218 GLY D N 1
ATOM 1489 C CA . GLY A 1 188 ? 13.376 -2.812 80.165 1 18.889 218 GLY D CA 1
ATOM 1490 C C . GLY A 1 188 ? 13.098 -1.667 79.184 1 20.137 218 GLY D C 1
ATOM 1491 O O . GLY A 1 188 ? 12.25 -1.807 78.313 1 20.646 218 GLY D O 1
ATOM 1492 N N . LYS A 1 189 ? 13.802 -0.55 79.348 1 18.718 219 LYS D N 1
ATOM 1493 C CA . LYS A 1 189 ? 13.716 0.623 78.486 1 18.819 219 LYS D CA 1
ATOM 1494 C C . LYS A 1 189 ? 12.415 1.381 78.712 1 18.308 219 LYS D C 1
ATOM 1495 O O . LYS A 1 189 ? 12.026 2.18 77.858 1 18.559 219 LYS D O 1
ATOM 1501 N N . ALA A 1 190 ? 11.787 1.177 79.884 1 17.971 220 ALA D N 1
ATOM 1502 C CA . ALA A 1 190 ? 10.555 1.869 80.225 1 19.385 220 ALA D CA 1
ATOM 1503 C C . ALA A 1 190 ? 10.847 3.08 81.108 1 18.504 220 ALA D C 1
ATOM 1504 O O . ALA A 1 190 ? 11.739 3.051 81.972 1 19.389 220 ALA D O 1
ATOM 1506 N N . SER A 1 191 ? 10.047 4.14 80.95 1 18.081 221 SER D N 1
ATOM 1507 C CA . SER A 1 191 ? 10.086 5.292 81.83 1 17.413 221 SER D CA 1
ATOM 1508 C C . SER A 1 191 ? 9.126 5.087 82.995 1 20.027 221 SER D C 1
ATOM 1509 O O . SER A 1 191 ? 7.924 4.976 82.754 1 19.331 221 SER D O 1
ATOM 1512 N N . PRO A 1 192 ? 9.571 4.984 84.261 1 17.865 222 PRO D N 1
ATOM 1513 C CA . PRO A 1 192 ? 8.637 4.902 85.385 1 19.826 222 PRO D CA 1
ATOM 1514 C C . PRO A 1 192 ? 7.6 6.018 85.361 1 18.932 222 PRO D C 1
ATOM 1515 O O . PRO A 1 192 ? 6.426 5.751 85.568 1 19.107 222 PRO D O 1
ATOM 1519 N N . VAL A 1 193 ? 8.028 7.262 85.117 1 17.837 223 VAL D N 1
ATOM 1520 C CA . VAL A 1 193 ? 7.095 8.377 85.16 1 18.814 223 VAL D CA 1
ATOM 1521 C C . VAL A 1 193 ? 6.086 8.267 84.028 1 19.623 223 VAL D C 1
ATOM 1522 O O . VAL A 1 193 ? 4.881 8.537 84.243 1 19.471 223 VAL D O 1
ATOM 1526 N N . ASP A 1 194 ? 6.495 7.791 82.854 1 18.613 224 ASP D N 1
ATOM 1527 C CA . ASP A 1 194 ? 5.497 7.651 81.785 1 20.523 224 ASP D CA 1
ATOM 1528 C C . ASP A 1 194 ? 4.468 6.576 82.129 1 19.781 224 ASP D C 1
ATOM 1529 O O . ASP A 1 194 ? 3.26 6.771 81.834 1 20.736 224 ASP D O 1
ATOM 1534 N N . TYR A 1 195 ? 4.909 5.494 82.784 1 19.552 225 TYR D N 1
ATOM 1535 C CA . TYR A 1 195 ? 3.967 4.475 83.281 1 18.054 225 TYR D CA 1
ATOM 1536 C C . TYR A 1 195 ? 3 5.077 84.307 1 19.123 225 TYR D C 1
ATOM 1537 O O . TYR A 1 195 ? 1.776 4.812 84.26 1 18.889 225 TYR D O 1
ATOM 1546 N N . PHE A 1 196 ? 3.503 5.878 85.238 1 19.288 226 PHE D N 1
ATOM 1547 C CA . PHE A 1 196 ? 2.678 6.525 86.244 1 20.279 226 PHE D CA 1
ATOM 1548 C C . PHE A 1 196 ? 1.547 7.333 85.586 1 21.661 226 PHE D C 1
ATOM 1549 O O . PHE A 1 196 ? 0.388 7.257 86.029 1 22.086 226 PHE D O 1
ATOM 1557 N N . HIS A 1 197 ? 1.877 8.055 84.499 1 19.087 227 HIS D N 1
ATOM 1558 C CA . HIS A 1 197 ? 0.91 8.942 83.851 1 22.467 227 HIS D CA 1
ATOM 1559 C C . HIS A 1 197 ? -0.074 8.152 82.989 1 22.709 227 HIS D C 1
ATOM 1560 O O . HIS A 1 197 ? -1.22 8.596 82.791 1 24.008 227 HIS D O 1
ATOM 1567 N N . LYS A 1 198 ? 0.355 7.021 82.446 1 21.28 228 LYS D N 1
ATOM 1568 C CA . LYS A 1 198 ? -0.488 6.168 81.636 1 21.064 228 LYS D CA 1
ATOM 1569 C C . LYS A 1 198 ? -1.515 5.403 82.494 1 21.859 228 LYS D C 1
ATOM 1570 O O . LYS A 1 198 ? -2.644 5.171 82.023 1 22.784 228 LYS D O 1
ATOM 1576 N N . TYR A 1 199 ? -1.124 5.049 83.734 1 20.431 229 TYR D N 1
ATOM 1577 C CA . TYR A 1 199 ? -1.954 4.202 84.59 1 19.615 229 TYR D CA 1
ATOM 1578 C C . TYR A 1 199 ? -2.024 4.84 85.966 1 20.598 229 TYR D C 1
ATOM 1579 O O . TYR A 1 199 ? -1.602 4.279 86.998 1 20.498 229 TYR D O 1
ATOM 1588 N N . PRO A 1 200 ? -2.604 6.054 86.091 1 19.284 230 PRO D N 1
ATOM 1589 C CA . PRO A 1 200 ? -2.596 6.736 87.363 1 20.133 230 PRO D CA 1
ATOM 1590 C C . PRO A 1 200 ? -3.317 5.924 88.435 1 19.559 230 PRO D C 1
ATOM 1591 O O . PRO A 1 200 ? -4.314 5.242 88.183 1 22.528 230 PRO D O 1
ATOM 1595 N N . GLY A 1 201 ? -2.708 5.935 89.62 1 19.602 231 GLY D N 1
ATOM 1596 C CA . GLY A 1 201 ? -3.261 5.321 90.808 1 19.689 231 GLY D CA 1
ATOM 1597 C C . GLY A 1 201 ? -2.944 3.841 90.993 1 20.162 231 GLY D C 1
ATOM 1598 O O . GLY A 1 201 ? -3.248 3.307 92.051 1 21.887 231 GLY D O 1
ATOM 1599 N N . ARG A 1 202 ? -2.332 3.177 90.009 1 18.241 232 ARG D N 1
ATOM 1600 C CA . ARG A 1 202 ? -2.179 1.722 90.037 1 19.334 232 ARG D CA 1
ATOM 1601 C C . ARG A 1 202 ? -0.862 1.283 90.697 1 18.868 232 ARG D C 1
ATOM 1602 O O . ARG A 1 202 ? -0.698 0.071 90.902 1 21.369 232 ARG D O 1
ATOM 1610 N N . PHE A 1 203 ? 0.032 2.22 91.016 1 18.16 233 PHE D N 1
ATOM 1611 C CA . PHE A 1 203 ? 1.371 1.903 91.558 1 18.54 233 PHE D CA 1
ATOM 1612 C C . PHE A 1 203 ? 1.42 2.197 93.056 1 19.72 233 PHE D C 1
ATOM 1613 O O . PHE A 1 203 ? 2.012 3.172 93.515 1 21.028 233 PHE D O 1
ATOM 1621 N N . LYS A 1 204 ? 0.768 1.316 93.824 1 18.269 234 LYS D N 1
ATOM 1622 C CA . LYS A 1 204 ? 0.538 1.574 95.23 1 18.355 234 LYS D CA 1
ATOM 1623 C C . LYS A 1 204 ? 1.806 1.366 96.048 1 19.753 234 LYS D C 1
ATOM 1624 O O . LYS A 1 204 ? 1.911 1.863 97.183 1 21.249 234 LYS D O 1
ATOM 1630 N N . MET A 1 205 ? 2.758 0.57 95.514 1 19.527 235 MET D N 1
ATOM 1631 C CA . MET A 1 205 ? 4.051 0.457 96.174 1 17.589 235 MET D CA 1
ATOM 1632 C C . MET A 1 205 ? 5.139 0.567 95.112 1 19.281 235 MET D C 1
ATOM 1633 O O . MET A 1 205 ? 4.909 0.201 93.965 1 20.223 235 MET D O 1
ATOM 1638 N N . LEU A 1 206 ? 6.304 1.051 95.529 1 19.949 236 LEU D N 1
ATOM 1639 C CA . LEU A 1 206 ? 7.488 1.011 94.667 1 21.037 236 LEU D CA 1
ATOM 1640 C C . LEU A 1 206 ? 8.531 0.107 95.282 1 21.742 236 LEU D C 1
ATOM 1641 O O . LEU A 1 206 ? 8.739 0.173 96.497 1 21.568 236 LEU D O 1
ATOM 1646 N N . HIS A 1 207 ? 9.209 -0.653 94.444 1 18.788 237 HIS D N 1
ATOM 1647 C CA . HIS A 1 207 ? 10.49 -1.229 94.799 1 18.633 237 HIS D CA 1
ATOM 1648 C C . HIS A 1 207 ? 11.554 -0.231 94.358 1 20.759 237 HIS D C 1
ATOM 1649 O O . HIS A 1 207 ? 11.752 -0.015 93.16 1 20.513 237 HIS D O 1
ATOM 1656 N N . ILE A 1 208 ? 12.269 0.285 95.348 1 21.039 238 ILE D N 1
ATOM 1657 C CA . ILE A 1 208 ? 13.368 1.224 95.208 1 20.247 238 ILE D CA 1
ATOM 1658 C C . ILE A 1 208 ? 14.609 0.343 95.118 1 20.64 238 ILE D C 1
ATOM 1659 O O . ILE A 1 208 ? 15.061 -0.257 96.088 1 20.582 238 ILE D O 1
ATOM 1664 N N . LYS A 1 209 ? 15.111 0.219 93.895 1 18.4 239 LYS D N 1
ATOM 1665 C CA . LYS A 1 209 ? 16.142 -0.718 93.528 1 19.98 239 LYS D CA 1
ATOM 1666 C C . LYS A 1 209 ? 17.052 0.024 92.553 1 20.93 239 LYS D C 1
ATOM 1667 O O . LYS A 1 209 ? 16.608 0.935 91.837 1 20.032 239 LYS D O 1
ATOM 1673 N N . ASP A 1 210 ? 18.346 -0.308 92.622 1 19.635 240 ASP D N 1
ATOM 1674 C CA . ASP A 1 210 ? 19.362 0.244 91.736 1 20.423 240 ASP D CA 1
ATOM 1675 C C . ASP A 1 210 ? 20.265 -0.924 91.357 1 19.466 240 ASP D C 1
ATOM 1676 O O . ASP A 1 210 ? 20.001 -2.077 91.658 1 19.898 240 ASP D O 1
ATOM 1681 N N . ARG A 1 211 ? 21.388 -0.669 90.671 1 19.561 241 ARG D N 1
ATOM 1682 C CA . ARG A 1 211 ? 22.284 -1.741 90.313 1 20.85 241 ARG D CA 1
ATOM 1683 C C . ARG A 1 211 ? 22.904 -2.316 91.593 1 21.128 241 ARG D C 1
ATOM 1684 O O . ARG A 1 211 ? 22.858 -3.516 91.798 1 22.473 241 ARG D O 1
ATOM 1692 N N . ARG A 1 212 ? 23.417 -1.45 92.427 1 19.809 242 ARG D N 1
ATOM 1693 C CA . ARG A 1 212 ? 23.932 -1.83 93.733 1 20.32 242 ARG D CA 1
ATOM 1694 C C . ARG A 1 212 ? 23.248 -0.966 94.769 1 19.958 242 ARG D C 1
ATOM 1695 O O . ARG A 1 212 ? 22.022 -0.979 94.849 1 20.418 242 ARG D O 1
ATOM 1703 N N . GLU A 1 213 ? 23.99 -0.147 95.526 1 20.525 243 GLU D N 1
ATOM 1704 C CA . GLU A 1 213 ? 23.421 0.782 96.489 1 21.384 243 GLU D CA 1
ATOM 1705 C C . GLU A 1 213 ? 22.486 1.788 95.838 1 23.601 243 GLU D C 1
ATOM 1706 O O . GLU A 1 213 ? 22.72 2.218 94.721 1 20.277 243 GLU D O 1
ATOM 1712 N N . ILE A 1 214 ? 21.398 2.113 96.538 1 20.382 244 ILE D N 1
ATOM 1713 C CA . ILE A 1 214 ? 20.406 3.033 96.01 1 20.41 244 ILE D CA 1
ATOM 1714 C C . ILE A 1 214 ? 21.007 4.407 95.772 1 22.703 244 ILE D C 1
ATOM 1715 O O . ILE A 1 214 ? 21.581 5.008 96.676 1 22.922 244 ILE D O 1
ATOM 1720 N N . GLY A 1 215 ? 20.87 4.873 94.514 1 20.854 245 GLY D N 1
ATOM 1721 C CA . GLY A 1 215 ? 21.25 6.213 94.164 1 22.148 245 GLY D CA 1
ATOM 1722 C C . GLY A 1 215 ? 22.704 6.34 93.747 1 21.058 245 GLY D C 1
ATOM 1723 O O . GLY A 1 215 ? 23.147 7.477 93.574 1 23.753 245 GLY D O 1
ATOM 1724 N N . GLN A 1 216 ? 23.431 5.242 93.53 1 20.982 246 GLN D N 1
ATOM 1725 C CA A GLN A 1 216 ? 24.884 5.183 93.306 0.6 21.615 246 GLN D CA 1
ATOM 1726 C CA B GLN A 1 216 ? 24.841 5.444 93.259 0.4 23.023 246 GLN D CA 1
ATOM 1727 C C . GLN A 1 216 ? 25.197 5.139 91.807 1 22.636 246 GLN D C 1
ATOM 1728 O O . GLN A 1 216 ? 26.275 5.527 91.387 1 21.63 246 GLN D O 1
ATOM 1739 N N . SER A 1 217 ? 24.325 4.512 91.002 1 20.096 247 SER D N 1
ATOM 1740 C CA . SER A 1 217 ? 24.76 4.075 89.664 1 19.152 247 SER D CA 1
ATOM 1741 C C . SER A 1 217 ? 24.662 5.166 88.59 1 20.695 247 SER D C 1
ATOM 1742 O O . SER A 1 217 ? 25.35 5.054 87.561 1 18.759 247 SER D O 1
ATOM 1745 N N . GLY A 1 218 ? 23.716 6.11 88.743 1 19.115 248 GLY D N 1
ATOM 1746 C CA . GLY A 1 218 ? 23.373 6.999 87.635 1 19.462 248 GLY D CA 1
ATOM 1747 C C . GLY A 1 218 ? 22.264 6.454 86.723 1 19.468 248 GLY D C 1
ATOM 1748 O O . GLY A 1 218 ? 21.885 7.117 85.746 1 19.431 248 GLY D O 1
ATOM 1749 N N . MET A 1 219 ? 21.725 5.268 86.988 1 17.846 249 MET D N 1
ATOM 1750 C CA . MET A 1 219 ? 20.788 4.617 86.098 1 16.802 249 MET D CA 1
ATOM 1751 C C . MET A 1 219 ? 19.332 4.803 86.503 1 19.996 249 MET D C 1
ATOM 1752 O O . MET A 1 219 ? 18.461 4.37 85.75 1 22.51 249 MET D O 1
ATOM 1757 N N . VAL A 1 220 ? 19.053 5.414 87.651 1 17.241 250 VAL D N 1
ATOM 1758 C CA . VAL A 1 220 ? 17.661 5.591 88.037 1 17.908 250 VAL D CA 1
ATOM 1759 C C . VAL A 1 220 ? 17.45 7.019 88.527 1 18.54 250 VAL D C 1
ATOM 1760 O O . VAL A 1 220 ? 18.109 7.519 89.433 1 20.354 250 VAL D O 1
ATOM 1764 N N . GLY A 1 221 ? 16.449 7.683 87.939 1 17.904 251 GLY D N 1
ATOM 1765 C CA . GLY A 1 221 ? 16.123 9.043 88.279 1 18.442 251 GLY D CA 1
ATOM 1766 C C . GLY A 1 221 ? 15.085 9.093 89.4 1 19.468 251 GLY D C 1
ATOM 1767 O O . GLY A 1 221 ? 13.898 9.35 89.178 1 19.028 251 GLY D O 1
ATOM 1768 N N . PHE A 1 222 ? 15.565 8.832 90.623 1 19.193 252 PHE D N 1
ATOM 1769 C CA . PHE A 1 222 ? 14.712 8.82 91.797 1 18.139 252 PHE D CA 1
ATOM 1770 C C . PHE A 1 222 ? 14.024 10.161 92.008 1 19 252 PHE D C 1
ATOM 1771 O O . PHE A 1 222 ? 12.855 10.181 92.404 1 19.355 252 PHE D O 1
ATOM 1779 N N . ASP A 1 223 ? 14.701 11.294 91.736 1 20.386 253 ASP D N 1
ATOM 1780 C CA . ASP A 1 223 ? 14.05 12.584 91.901 1 21.346 253 ASP D CA 1
ATOM 1781 C C . ASP A 1 223 ? 12.739 12.65 91.108 1 20.219 253 ASP D C 1
ATOM 1782 O O . ASP A 1 223 ? 11.695 13.037 91.657 1 21.775 253 ASP D O 1
ATOM 1787 N N . ALA A 1 224 ? 12.756 12.248 89.834 1 20.208 254 ALA D N 1
ATOM 1788 C CA . ALA A 1 224 ? 11.569 12.357 88.983 1 20.104 254 ALA D CA 1
ATOM 1789 C C . ALA A 1 224 ? 10.503 11.373 89.456 1 20.163 254 ALA D C 1
ATOM 1790 O O . ALA A 1 224 ? 9.282 11.636 89.361 1 21.481 254 ALA D O 1
ATOM 1792 N N . ILE A 1 225 ? 10.955 10.196 89.905 1 18.162 255 ILE D N 1
ATOM 1793 C CA . ILE A 1 225 ? 10.027 9.158 90.351 1 19.378 255 ILE D CA 1
ATOM 1794 C C . ILE A 1 225 ? 9.239 9.664 91.567 1 19.47 255 ILE D C 1
ATOM 1795 O O . ILE A 1 225 ? 7.995 9.626 91.586 1 19.724 255 ILE D O 1
ATOM 1800 N N . PHE A 1 226 ? 9.934 10.206 92.565 1 21.176 256 PHE D N 1
ATOM 1801 C CA . PHE A 1 226 ? 9.279 10.68 93.779 1 20.726 256 PHE D CA 1
ATOM 1802 C C . PHE A 1 226 ? 8.429 11.923 93.502 1 20.491 256 PHE D C 1
ATOM 1803 O O . PHE A 1 226 ? 7.37 12.051 94.091 1 23.271 256 PHE D O 1
ATOM 1811 N N . GLU A 1 227 ? 8.816 12.766 92.538 1 21.707 257 GLU D N 1
ATOM 1812 C CA . GLU A 1 227 ? 8.031 13.949 92.208 1 25.409 257 GLU D CA 1
ATOM 1813 C C . GLU A 1 227 ? 6.679 13.562 91.636 1 22.929 257 GLU D C 1
ATOM 1814 O O . GLU A 1 227 ? 5.764 14.377 91.67 1 29.16 257 GLU D O 1
ATOM 1820 N N . ASN A 1 228 ? 6.546 12.352 91.097 1 22.393 258 ASN D N 1
ATOM 1821 C CA . ASN A 1 228 ? 5.306 11.907 90.471 1 19.972 258 ASN D CA 1
ATOM 1822 C C . ASN A 1 228 ? 4.58 10.835 91.287 1 19.331 258 ASN D C 1
ATOM 1823 O O . ASN A 1 228 ? 3.683 10.173 90.763 1 20.671 258 ASN D O 1
ATOM 1828 N N . ALA A 1 229 ? 4.968 10.663 92.55 1 21.77 259 ALA D N 1
ATOM 1829 C CA . ALA A 1 229 ? 4.461 9.585 93.386 1 23.042 259 ALA D CA 1
ATOM 1830 C C . ALA A 1 229 ? 2.965 9.75 93.659 1 25.877 259 ALA D C 1
ATOM 1831 O O . ALA A 1 229 ? 2.277 8.745 93.766 1 23.864 259 ALA D O 1
ATOM 1833 N N . LYS A 1 230 ? 2.448 11.002 93.654 1 26.422 260 LYS D N 1
ATOM 1834 C CA . LYS A 1 230 ? 1.01 11.197 93.852 1 27.356 260 LYS D CA 1
ATOM 1835 C C . LYS A 1 230 ? 0.169 10.7 92.672 1 26.091 260 LYS D C 1
ATOM 1836 O O . LYS A 1 230 ? -0.785 9.959 92.864 1 30.376 260 LYS D O 1
ATOM 1842 N N . THR A 1 231 ? 0.473 11.116 91.449 1 28.884 261 THR D N 1
ATOM 1843 C CA . THR A 1 231 ? -0.152 10.541 90.269 1 27.648 261 THR D CA 1
ATOM 1844 C C . THR A 1 231 ? -0.11 9.019 90.333 1 28.403 261 THR D C 1
ATOM 1845 O O . THR A 1 231 ? -1.072 8.347 89.999 1 27.288 261 THR D O 1
ATOM 1849 N N . ALA A 1 232 ? 1.061 8.493 90.689 1 21.717 262 ALA D N 1
ATOM 1850 C CA . ALA A 1 232 ? 1.275 7.062 90.674 1 20.014 262 ALA D CA 1
ATOM 1851 C C . ALA A 1 232 ? 0.317 6.315 91.608 1 19.051 262 ALA D C 1
ATOM 1852 O O . ALA A 1 232 ? -0.025 5.181 91.292 1 21.196 262 ALA D O 1
ATOM 1854 N N . GLY A 1 233 ? 0.036 6.903 92.762 1 22.002 263 GLY D N 1
ATOM 1855 C CA . GLY A 1 233 ? -0.723 6.24 93.819 1 21.459 263 GLY D CA 1
ATOM 1856 C C . GLY A 1 233 ? 0.147 5.603 94.905 1 22.594 263 GLY D C 1
ATOM 1857 O O . GLY A 1 233 ? -0.357 4.777 95.68 1 21.082 263 GLY D O 1
ATOM 1858 N N . VAL A 1 234 ? 1.413 6.029 95.038 1 20.835 264 VAL D N 1
ATOM 1859 C CA . VAL A 1 234 ? 2.301 5.392 95.986 1 22.025 264 VAL D CA 1
ATOM 1860 C C . VAL A 1 234 ? 1.782 5.534 97.415 1 20.965 264 VAL D C 1
ATOM 1861 O O . VAL A 1 234 ? 1.536 6.644 97.882 1 20.627 264 VAL D O 1
ATOM 1865 N N . GLU A 1 235 ? 1.753 4.394 98.139 1 19.432 265 GLU D N 1
ATOM 1866 C CA . GLU A 1 235 ? 1.437 4.346 99.556 1 19.09 265 GLU D CA 1
ATOM 1867 C C . GLU A 1 235 ? 2.639 3.975 100.422 1 20.396 265 GLU D C 1
ATOM 1868 O O . GLU A 1 235 ? 2.718 4.384 101.588 1 20.905 265 GLU D O 1
ATOM 1874 N N . ASN A 1 236 ? 3.534 3.122 99.91 1 21.603 266 ASN D N 1
ATOM 1875 C CA . ASN A 1 236 ? 4.7 2.651 100.642 1 20.346 266 ASN D CA 1
ATOM 1876 C C . ASN A 1 236 ? 5.848 2.426 99.648 1 20.098 266 ASN D C 1
ATOM 1877 O O . ASN A 1 236 ? 5.624 2.059 98.492 1 20.28 266 ASN D O 1
ATOM 1882 N N . ILE A 1 237 ? 7.072 2.582 100.146 1 22.068 267 ILE D N 1
ATOM 1883 C CA . ILE A 1 237 ? 8.272 2.307 99.367 1 22.406 267 ILE D CA 1
ATOM 1884 C C . ILE A 1 237 ? 9.113 1.282 100.102 1 22.377 267 ILE D C 1
ATOM 1885 O O . ILE A 1 237 ? 9.213 1.301 101.35 1 21.298 267 ILE D O 1
ATOM 1890 N N . ILE A 1 238 ? 9.666 0.356 99.316 1 19.721 268 ILE D N 1
ATOM 1891 C CA . ILE A 1 238 ? 10.445 -0.756 99.82 1 18.323 268 ILE D CA 1
ATOM 1892 C C . ILE A 1 238 ? 11.791 -0.775 99.108 1 20.772 268 ILE D C 1
ATOM 1893 O O . ILE A 1 238 ? 11.83 -0.868 97.873 1 20.751 268 ILE D O 1
ATOM 1898 N N . VAL A 1 239 ? 12.885 -0.718 99.87 1 20.28 269 VAL D N 1
ATOM 1899 C CA . VAL A 1 239 ? 14.225 -0.866 99.317 1 19.594 269 VAL D CA 1
ATOM 1900 C C . VAL A 1 239 ? 14.511 -2.324 99.03 1 20.164 269 VAL D C 1
ATOM 1901 O O . VAL A 1 239 ? 14.21 -3.2 99.825 1 20.439 269 VAL D O 1
ATOM 1905 N N . GLU A 1 240 ? 15.2 -2.573 97.917 1 19.393 270 GLU D N 1
ATOM 1906 C CA . GLU A 1 240 ? 15.784 -3.855 97.621 1 20.358 270 GLU D CA 1
ATOM 1907 C C . GLU A 1 240 ? 17.203 -3.648 97.118 1 22.102 270 GLU D C 1
ATOM 1908 O O . GLU A 1 240 ? 17.432 -2.794 96.25 1 21.583 270 GLU D O 1
ATOM 1914 N N . VAL A 1 241 ? 18.119 -4.442 97.655 1 20.9 271 VAL D N 1
ATOM 1915 C CA . VAL A 1 241 ? 19.509 -4.436 97.224 1 20.315 271 VAL D CA 1
ATOM 1916 C C . VAL A 1 241 ? 19.94 -5.895 97.113 1 23.893 271 VAL D C 1
ATOM 1917 O O . VAL A 1 241 ? 19.869 -6.604 98.102 1 24.201 271 VAL D O 1
ATOM 1921 N N . GLU A 1 242 ? 20.454 -6.314 95.946 1 22.414 272 GLU D N 1
ATOM 1922 C CA . GLU A 1 242 ? 20.756 -7.703 95.657 1 24.691 272 GLU D CA 1
ATOM 1923 C C . GLU A 1 242 ? 22.224 -7.896 95.259 1 24.178 272 GLU D C 1
ATOM 1924 O O . GLU A 1 242 ? 22.702 -9.018 95.225 1 28.224 272 GLU D O 1
ATOM 1930 N N . GLN A 1 243 ? 22.878 -6.798 94.876 1 25.876 273 GLN D N 1
ATOM 1931 C CA . GLN A 1 243 ? 24.288 -6.735 94.528 1 25.333 273 GLN D CA 1
ATOM 1932 C C . GLN A 1 243 ? 24.899 -5.592 95.311 1 24.066 273 GLN D C 1
ATOM 1933 O O . GLN A 1 243 ? 24.255 -4.581 95.565 1 23.589 273 GLN D O 1
ATOM 1939 N N . TYR A 1 244 ? 26.174 -5.761 95.731 1 25.303 274 TYR D N 1
ATOM 1940 C CA . TYR A 1 244 ? 26.715 -4.966 96.812 1 24.402 274 TYR D CA 1
ATOM 1941 C C . TYR A 1 244 ? 28.155 -4.549 96.527 1 24.37 274 TYR D C 1
ATOM 1942 O O . TYR A 1 244 ? 28.941 -5.355 96.026 1 29.214 274 TYR D O 1
ATOM 1951 N N . SER A 1 245 ? 28.437 -3.293 96.862 1 23.569 275 SER D N 1
ATOM 1952 C CA . SER A 1 245 ? 29.786 -2.741 96.729 1 27.366 275 SER D CA 1
ATOM 1953 C C . SER A 1 245 ? 30.581 -3.007 97.998 1 30.079 275 SER D C 1
ATOM 1954 O O . SER A 1 245 ? 31.813 -2.873 97.981 1 28.276 275 SER D O 1
ATOM 1957 N N . TYR A 1 246 ? 29.846 -3.272 99.089 1 29.114 276 TYR D N 1
ATOM 1958 C CA . TYR A 1 246 ? 30.359 -3.452 100.439 1 32.661 276 TYR D CA 1
ATOM 1959 C C . TYR A 1 246 ? 29.729 -4.677 101.096 1 31.067 276 TYR D C 1
ATOM 1960 O O . TYR A 1 246 ? 29.028 -5.449 100.455 1 29.176 276 TYR D O 1
ATOM 1969 N N . ASP A 1 247 ? 30.04 -4.887 102.385 1 33.858 277 ASP D N 1
ATOM 1970 C CA . ASP A 1 247 ? 29.347 -5.915 103.146 1 30.188 277 ASP D CA 1
ATOM 1971 C C . ASP A 1 247 ? 27.851 -5.574 103.113 1 27.004 277 ASP D C 1
ATOM 1972 O O . ASP A 1 247 ? 27.477 -4.409 103.021 1 26.403 277 ASP D O 1
ATOM 1977 N N . VAL A 1 248 ? 27.013 -6.6 103.221 1 28.443 278 VAL D N 1
ATOM 1978 C CA . VAL A 1 248 ? 25.574 -6.444 103.006 1 26.046 278 VAL D CA 1
ATOM 1979 C C . VAL A 1 248 ? 24.959 -5.376 103.925 1 28.873 278 VAL D C 1
ATOM 1980 O O . VAL A 1 248 ? 24.181 -4.517 103.497 1 25.502 278 VAL D O 1
ATOM 1984 N N . GLU A 1 249 ? 25.276 -5.384 105.222 1 27.563 279 GLU D N 1
ATOM 1985 C CA . GLU A 1 249 ? 24.71 -4.419 106.145 1 28.793 279 GLU D CA 1
ATOM 1986 C C . GLU A 1 249 ? 25.046 -2.967 105.779 1 27.471 279 GLU D C 1
ATOM 1987 O O . GLU A 1 249 ? 24.179 -2.093 105.848 1 26.541 279 GLU D O 1
ATOM 1993 N N . LYS A 1 250 ? 26.307 -2.705 105.402 1 25.709 280 LYS D N 1
ATOM 1994 C CA . LYS A 1 250 ? 26.686 -1.358 105.048 1 27.996 280 LYS D CA 1
ATOM 1995 C C . LYS A 1 250 ? 25.949 -0.962 103.752 1 23.708 280 LYS D C 1
ATOM 1996 O O . LYS A 1 250 ? 25.48 0.158 103.67 1 26.393 280 LYS D O 1
ATOM 2002 N N A SER A 1 251 ? 25.878 -1.881 102.778 0.5 25.323 281 SER D N 1
ATOM 2003 N N B SER A 1 251 ? 25.876 -1.875 102.781 0.5 26.398 281 SER D N 1
ATOM 2004 C CA A SER A 1 251 ? 25.227 -1.588 101.5 0.5 22.896 281 SER D CA 1
ATOM 2005 C CA B SER A 1 251 ? 25.198 -1.593 101.518 0.5 24.876 281 SER D CA 1
ATOM 2006 C C A SER A 1 251 ? 23.756 -1.207 101.719 0.5 23.789 281 SER D C 1
ATOM 2007 C C B SER A 1 251 ? 23.753 -1.151 101.773 0.5 24.529 281 SER D C 1
ATOM 2008 O O A SER A 1 251 ? 23.245 -0.257 101.119 0.5 24.155 281 SER D O 1
ATOM 2009 O O B SER A 1 251 ? 23.264 -0.141 101.252 0.5 24.261 281 SER D O 1
ATOM 2014 N N A VAL A 1 252 ? 23.053 -1.891 102.634 0.5 24.548 282 VAL D N 1
ATOM 2015 N N B VAL A 1 252 ? 23.056 -1.897 102.634 0.5 23.754 282 VAL D N 1
ATOM 2016 C CA A VAL A 1 252 ? 21.637 -1.604 102.814 0.5 24.428 282 VAL D CA 1
ATOM 2017 C CA B VAL A 1 252 ? 21.648 -1.639 102.867 0.5 22.612 282 VAL D CA 1
ATOM 2018 C C A VAL A 1 252 ? 21.463 -0.369 103.699 0.5 23.93 282 VAL D C 1
ATOM 2019 C C B VAL A 1 252 ? 21.463 -0.38 103.708 0.5 22.974 282 VAL D C 1
ATOM 2020 O O A VAL A 1 252 ? 20.488 0.378 103.569 0.5 22.699 282 VAL D O 1
ATOM 2021 O O B VAL A 1 252 ? 20.485 0.358 103.559 0.5 22.331 282 VAL D O 1
ATOM 2028 N N . LYS A 1 253 ? 22.44 -0.078 104.58 1 23.735 283 LYS D N 1
ATOM 2029 C CA . LYS A 1 253 ? 22.382 1.149 105.351 1 22.435 283 LYS D CA 1
ATOM 2030 C C . LYS A 1 253 ? 22.631 2.399 104.476 1 22.753 283 LYS D C 1
ATOM 2031 O O . LYS A 1 253 ? 21.938 3.407 104.62 1 25.308 283 LYS D O 1
ATOM 2037 N N . LEU A 1 254 ? 23.645 2.339 103.614 1 24.087 284 LEU D N 1
ATOM 2038 C CA . LEU A 1 254 ? 23.943 3.44 102.702 1 25.917 284 LEU D CA 1
ATOM 2039 C C . LEU A 1 254 ? 22.729 3.719 101.81 1 23.948 284 LEU D C 1
ATOM 2040 O O . LEU A 1 254 ? 22.461 4.873 101.479 1 25.599 284 LEU D O 1
ATOM 2045 N N . SER A 1 255 ? 21.994 2.658 101.477 1 22.685 285 SER D N 1
ATOM 2046 C CA . SER A 1 255 ? 20.815 2.764 100.608 1 21.664 285 SER D CA 1
ATOM 2047 C C . SER A 1 255 ? 19.688 3.505 101.304 1 23.703 285 SER D C 1
ATOM 2048 O O . SER A 1 255 ? 19.097 4.442 100.757 1 23.304 285 SER D O 1
ATOM 2051 N N . LEU A 1 256 ? 19.428 3.141 102.572 1 23.741 286 LEU D N 1
ATOM 2052 C CA . LEU A 1 256 ? 18.52 3.895 103.398 1 24.793 286 LEU D CA 1
ATOM 2053 C C . LEU A 1 256 ? 18.943 5.352 103.511 1 22.989 286 LEU D C 1
ATOM 2054 O O . LEU A 1 256 ? 18.105 6.232 103.444 1 24.291 286 LEU D O 1
ATOM 2059 N N . ASP A 1 257 ? 20.234 5.608 103.747 1 25.552 287 ASP D N 1
ATOM 2060 C CA . ASP A 1 257 ? 20.68 6.976 104.003 1 24.948 287 ASP D CA 1
ATOM 2061 C C . ASP A 1 257 ? 20.476 7.876 102.784 1 24.391 287 ASP D C 1
ATOM 2062 O O . ASP A 1 257 ? 20.154 9.042 102.959 1 28.037 287 ASP D O 1
ATOM 2067 N N . TYR A 1 258 ? 20.621 7.331 101.574 1 23.545 288 TYR D N 1
ATOM 2068 C CA . TYR A 1 258 ? 20.349 8.131 100.382 1 25.214 288 TYR D CA 1
ATOM 2069 C C . TYR A 1 258 ? 18.927 8.669 100.468 1 24.246 288 TYR D C 1
ATOM 2070 O O . TYR A 1 258 ? 18.619 9.84 100.235 1 24.274 288 TYR D O 1
ATOM 2079 N N . LEU A 1 259 ? 17.993 7.777 100.82 1 22.551 289 LEU D N 1
ATOM 2080 C CA . LEU A 1 259 ? 16.603 8.193 100.854 1 22.57 289 LEU D CA 1
ATOM 2081 C C . LEU A 1 259 ? 16.307 9.145 102.022 1 24.129 289 LEU D C 1
ATOM 2082 O O . LEU A 1 259 ? 15.452 10.028 101.901 1 26.206 289 LEU D O 1
ATOM 2087 N N . LEU A 1 260 ? 16.974 8.949 103.165 1 23.744 290 LEU D N 1
ATOM 2088 C CA . LEU A 1 260 ? 16.729 9.839 104.294 1 25.151 290 LEU D CA 1
ATOM 2089 C C . LEU A 1 260 ? 17.229 11.256 103.969 1 27.351 290 LEU D C 1
ATOM 2090 O O . LEU A 1 260 ? 16.588 12.229 104.344 1 30.523 290 LEU D O 1
ATOM 2095 N N . GLU A 1 261 ? 18.316 11.362 103.206 1 26.907 291 GLU D N 1
ATOM 2096 C CA . GLU A 1 261 ? 18.916 12.648 102.856 1 30.757 291 GLU D CA 1
ATOM 2097 C C . GLU A 1 261 ? 18.215 13.324 101.671 1 34.933 291 GLU D C 1
ATOM 2098 O O . GLU A 1 261 ? 18.292 14.536 101.509 1 34.132 291 GLU D O 1
ATOM 2104 N N . ALA A 1 262 ? 17.521 12.546 100.836 1 28.306 292 ALA D N 1
ATOM 2105 C CA . ALA A 1 262 ? 16.835 13.083 99.669 1 28.086 292 ALA D CA 1
ATOM 2106 C C . ALA A 1 262 ? 15.619 13.915 100.073 1 30.138 292 ALA D C 1
ATOM 2107 O O . ALA A 1 262 ? 14.621 13.397 100.591 1 30.115 292 ALA D O 1
ATOM 2109 N N . PRO A 1 263 ? 15.603 15.218 99.719 1 29.446 293 PRO D N 1
ATOM 2110 C CA . PRO A 1 263 ? 14.462 16.072 100.017 1 27.237 293 PRO D CA 1
ATOM 2111 C C . PRO A 1 263 ? 13.165 15.714 99.307 1 27.847 293 PRO D C 1
ATOM 2112 O O . PRO A 1 263 ? 12.076 16.045 99.773 1 30.074 293 PRO D O 1
ATOM 2116 N N . PHE A 1 264 ? 13.267 14.989 98.181 1 27.554 294 PHE D N 1
ATOM 2117 C CA . PHE A 1 264 ? 12.09 14.614 97.408 1 24.086 294 PHE D CA 1
ATOM 2118 C C . PHE A 1 264 ? 11.377 13.357 97.943 1 23.429 294 PHE D C 1
ATOM 2119 O O . PHE A 1 264 ? 10.278 13.026 97.481 1 24.157 294 PHE D O 1
ATOM 2127 N N . VAL A 1 265 ? 11.996 12.686 98.924 1 24.951 295 VAL D N 1
ATOM 2128 C CA . VAL A 1 265 ? 11.391 11.554 99.605 1 24.863 295 VAL D CA 1
ATOM 2129 C C . VAL A 1 265 ? 10.656 12.092 100.83 1 23.519 295 VAL D C 1
ATOM 2130 O O . VAL A 1 265 ? 11.336 12.431 101.785 1 27.455 295 VAL D O 1
ATOM 2134 N N . LYS A 1 266 ? 9.33 11.981 100.837 1 26.183 296 LYS D N 1
ATOM 2135 C CA . LYS A 1 266 ? 8.483 12.426 101.938 1 28.984 296 LYS D CA 1
ATOM 2136 C C . LYS A 1 266 ? 8.611 11.485 103.135 1 29.024 296 LYS D C 1
ATOM 2137 O O . LYS A 1 266 ? 9.075 10.366 103.009 1 26.614 296 LYS D O 1
ATOM 2143 N N . ALA A 1 267 ? 8.161 11.967 104.305 1 30.915 297 ALA D N 1
ATOM 2144 C CA . ALA A 1 267 ? 8.253 11.213 105.543 1 30.094 297 ALA D CA 1
ATOM 2145 C C . ALA A 1 267 ? 7.292 10.027 105.543 1 28.074 297 ALA D C 1
ATOM 2146 O O . ALA A 1 267 ? 7.553 9.085 106.266 1 29.521 297 ALA D O 1
ATOM 2148 N N . SER A 1 268 ? 6.192 10.119 104.782 1 25.763 298 SER D N 1
ATOM 2149 C CA . SER A 1 268 ? 5.179 9.075 104.714 1 27.939 298 SER D CA 1
ATOM 2150 C C . SER A 1 268 ? 4.423 9.183 103.401 1 27.921 298 SER D C 1
ATOM 2151 O O . SER A 1 268 ? 4.154 10.291 102.946 1 28.395 298 SER D O 1
ATOM 2154 N N . TYR A 1 269 ? 4.003 8.042 102.839 1 27.273 299 TYR D N 1
ATOM 2155 C CA . TYR A 1 269 ? 3.127 8.012 101.666 1 25.963 299 TYR D CA 1
ATOM 2156 C C . TYR A 1 269 ? 1.763 7.399 102.024 1 27.578 299 TYR D C 1
ATOM 2157 O O . TYR A 1 269 ? 0.876 7.401 101.201 1 28.092 299 TYR D O 1
ATOM 2166 N N . SER A 1 270 ? 1.538 6.921 103.256 1 32.072 300 SER D N 1
ATOM 2167 C CA . SER A 1 270 ? 0.422 6.001 103.491 1 35.551 300 SER D CA 1
ATOM 2168 C C . SER A 1 270 ? -0.844 6.738 103.959 1 40.454 300 SER D C 1
ATOM 2169 O O . SER A 1 270 ? -0.781 7.975 104.033 1 43.967 300 SER D O 1
ATOM 2172 N N . LYS B 1 1 ? -0.991 -21.486 29.788 1 51.423 31 LYS C N 1
ATOM 2173 C CA . LYS B 1 1 ? -0.295 -21.573 31.094 1 45.107 31 LYS C CA 1
ATOM 2174 C C . LYS B 1 1 ? 0.667 -20.395 31.196 1 41.082 31 LYS C C 1
ATOM 2175 O O . LYS B 1 1 ? 1.49 -20.137 30.312 1 38.188 31 LYS C O 1
ATOM 2181 N N . LYS B 1 2 ? 0.507 -19.648 32.282 1 30.911 32 LYS C N 1
ATOM 2182 C CA . LYS B 1 2 ? 1.347 -18.498 32.531 1 28.323 32 LYS C CA 1
ATOM 2183 C C . LYS B 1 2 ? 1.736 -18.514 34.003 1 24.257 32 LYS C C 1
ATOM 2184 O O . LYS B 1 2 ? 0.983 -19.008 34.815 1 25.325 32 LYS C O 1
ATOM 2190 N N . ASP B 1 3 ? 2.938 -18.005 34.317 1 25.365 33 ASP C N 1
ATOM 2191 C CA . ASP B 1 3 ? 3.412 -17.888 35.685 1 25.076 33 ASP C CA 1
ATOM 2192 C C . ASP B 1 3 ? 2.777 -16.634 36.309 1 22.561 33 ASP C C 1
ATOM 2193 O O . ASP B 1 3 ? 3.154 -15.534 35.938 1 25.951 33 ASP C O 1
ATOM 2198 N N . ILE B 1 4 ? 1.853 -16.829 37.255 1 22.32 34 ILE C N 1
ATOM 2199 C CA . ILE B 1 4 ? 1.171 -15.737 37.921 1 22.256 34 ILE C CA 1
ATOM 2200 C C . ILE B 1 4 ? 1.088 -16.054 39.404 1 21.336 34 ILE C C 1
ATOM 2201 O O . ILE B 1 4 ? 0.612 -17.138 39.784 1 21.383 34 ILE C O 1
ATOM 2206 N N . GLY B 1 5 ? 1.552 -15.122 40.24 1 18.862 35 GLY C N 1
ATOM 2207 C CA . GLY B 1 5 ? 1.505 -15.27 41.675 1 19.082 35 GLY C CA 1
ATOM 2208 C C . GLY B 1 5 ? 0.225 -14.707 42.31 1 17.447 35 GLY C C 1
ATOM 2209 O O . GLY B 1 5 ? -0.496 -13.94 41.659 1 18.4 35 GLY C O 1
ATOM 2210 N N . ILE B 1 6 ? 0.007 -15.103 43.568 1 18.385 36 ILE C N 1
ATOM 2211 C CA . ILE B 1 6 ? -1.087 -14.599 44.397 1 18.073 36 ILE C CA 1
ATOM 2212 C C . ILE B 1 6 ? -0.56 -14.206 45.77 1 17.853 36 ILE C C 1
ATOM 2213 O O . ILE B 1 6 ? 0.199 -14.931 46.414 1 17.667 36 ILE C O 1
ATOM 2218 N N . GLN B 1 7 ? -0.924 -12.965 46.186 1 16.844 37 GLN C N 1
ATOM 2219 C CA . GLN B 1 7 ? -0.712 -12.502 47.534 1 18.709 37 GLN C CA 1
ATOM 2220 C C . GLN B 1 7 ? -1.74 -13.178 48.426 1 18.772 37 GLN C C 1
ATOM 2221 O O . GLN B 1 7 ? -2.946 -12.974 48.222 1 20.363 37 GLN C O 1
ATOM 2227 N N . LEU B 1 8 ? -1.274 -13.881 49.44 1 18.924 38 LEU C N 1
ATOM 2228 C CA . LEU B 1 8 ? -2.167 -14.606 50.344 1 19.31 38 LEU C CA 1
ATOM 2229 C C . LEU B 1 8 ? -3.014 -13.645 51.174 1 20.634 38 LEU C C 1
ATOM 2230 O O . LEU B 1 8 ? -4.048 -14.074 51.704 1 21.717 38 LEU C O 1
ATOM 2235 N N . TYR B 1 9 ? -2.67 -12.346 51.208 1 20.333 39 TYR C N 1
ATOM 2236 C CA . TYR B 1 9 ? -3.545 -11.409 51.914 1 20.31 39 TYR C CA 1
ATOM 2237 C C . TYR B 1 9 ? -4.896 -11.379 51.218 1 20.46 39 TYR C C 1
ATOM 2238 O O . TYR B 1 9 ? -5.921 -11.081 51.857 1 23.224 39 TYR C O 1
ATOM 2247 N N . SER B 1 10 ? -4.934 -11.667 49.908 1 18.069 40 SER C N 1
ATOM 2248 C CA . SER B 1 10 ? -6.167 -11.673 49.125 1 19.735 40 SER C CA 1
ATOM 2249 C C . SER B 1 10 ? -7.183 -12.676 49.687 1 22.184 40 SER C C 1
ATOM 2250 O O . SER B 1 10 ? -8.384 -12.556 49.428 1 24.453 40 SER C O 1
ATOM 2253 N N . VAL B 1 11 ? -6.708 -13.703 50.396 1 21.448 41 VAL C N 1
ATOM 2254 C CA . VAL B 1 11 ? -7.611 -14.704 50.976 1 23.39 41 VAL C CA 1
ATOM 2255 C C . VAL B 1 11 ? -7.541 -14.673 52.501 1 24.842 41 VAL C C 1
ATOM 2256 O O . VAL B 1 11 ? -7.735 -15.677 53.171 1 26.581 41 VAL C O 1
ATOM 2260 N N . ARG B 1 12 ? -7.334 -13.49 53.069 1 23.059 42 ARG C N 1
ATOM 2261 C CA . ARG B 1 12 ? -7.119 -13.331 54.501 1 23.432 42 ARG C CA 1
ATOM 2262 C C . ARG B 1 12 ? -8.385 -13.712 55.264 1 27.583 42 ARG C C 1
ATOM 2263 O O . ARG B 1 12 ? -8.273 -14.075 56.435 1 32.183 42 ARG C O 1
ATOM 2271 N N . ASP B 1 13 ? -9.555 -13.605 54.615 1 29.027 43 ASP C N 1
ATOM 2272 C CA . ASP B 1 13 ? -10.827 -13.927 55.257 1 33.901 43 ASP C CA 1
ATOM 2273 C C . ASP B 1 13 ? -10.904 -15.428 55.504 1 43.676 43 ASP C C 1
ATOM 2274 O O . ASP B 1 13 ? -11.617 -15.873 56.405 1 46.646 43 ASP C O 1
ATOM 2279 N N . LEU B 1 14 ? -10.181 -16.195 54.681 1 39.283 44 LEU C N 1
ATOM 2280 C CA . LEU B 1 14 ? -10.145 -17.638 54.823 1 43.848 44 LEU C CA 1
ATOM 2281 C C . LEU B 1 14 ? -8.927 -18.081 55.657 1 42.784 44 LEU C C 1
ATOM 2282 O O . LEU B 1 14 ? -9.034 -19.006 56.457 1 45.155 44 LEU C O 1
ATOM 2287 N N . ILE B 1 15 ? -7.764 -17.411 55.6 1 44.242 45 ILE C N 1
ATOM 2288 C CA . ILE B 1 15 ? -6.612 -17.955 56.322 1 37.952 45 ILE C CA 1
ATOM 2289 C C . ILE B 1 15 ? -5.957 -16.993 57.319 1 39.701 45 ILE C C 1
ATOM 2290 O O . ILE B 1 15 ? -5.007 -17.396 57.99 1 43.137 45 ILE C O 1
ATOM 2295 N N . GLY B 1 16 ? -6.429 -15.738 57.424 1 40.029 46 GLY C N 1
ATOM 2296 C CA . GLY B 1 16 ? -5.848 -14.768 58.339 1 38.263 46 GLY C CA 1
ATOM 2297 C C . GLY B 1 16 ? -4.661 -14.01 57.72 1 43.268 46 GLY C C 1
ATOM 2298 O O . GLY B 1 16 ? -4.263 -14.238 56.566 1 31.195 46 GLY C O 1
ATOM 2299 N N . SER B 1 17 ? -4.083 -13.099 58.515 1 39.342 47 SER C N 1
ATOM 2300 C CA . SER B 1 17 ? -2.941 -12.317 58.045 1 39.478 47 SER C CA 1
ATOM 2301 C C . SER B 1 17 ? -2.255 -11.597 59.198 1 42.473 47 SER C C 1
ATOM 2302 O O . SER B 1 17 ? -2.914 -11.229 60.177 1 45.088 47 SER C O 1
ATOM 2305 N N . PHE B 1 18 ? -0.939 -11.352 59.015 1 36.794 48 PHE C N 1
ATOM 2306 C CA . PHE B 1 18 ? -0.085 -10.639 59.957 1 39.937 48 PHE C CA 1
ATOM 2307 C C . PHE B 1 18 ? -0.448 -11.016 61.393 1 43.332 48 PHE C C 1
ATOM 2308 O O . PHE B 1 18 ? -0.657 -10.143 62.236 1 42.694 48 PHE C O 1
ATOM 2316 N N . GLY B 1 19 ? -0.512 -12.329 61.649 1 48.935 49 GLY C N 1
ATOM 2317 C CA . GLY B 1 19 ? -0.618 -12.886 62.987 1 46.277 49 GLY C CA 1
ATOM 2318 C C . GLY B 1 19 ? -2.035 -12.866 63.565 1 50.731 49 GLY C C 1
ATOM 2319 O O . GLY B 1 19 ? -2.18 -13.074 64.77 1 57.888 49 GLY C O 1
ATOM 2320 N N . ARG B 1 20 ? -3.071 -12.641 62.736 1 47.43 50 ARG C N 1
ATOM 2321 C CA . ARG B 1 20 ? -4.431 -12.454 63.239 1 44.673 50 ARG C CA 1
ATOM 2322 C C . ARG B 1 20 ? -5.406 -13.368 62.491 1 54.032 50 ARG C C 1
ATOM 2323 O O . ARG B 1 20 ? -5.188 -13.673 61.313 1 45.187 50 ARG C O 1
ATOM 2325 N N . ASN B 1 21 ? -6.476 -13.799 63.193 1 48.771 51 ASN C N 1
ATOM 2326 C CA . ASN B 1 21 ? -7.609 -14.523 62.608 1 52.509 51 ASN C CA 1
ATOM 2327 C C . ASN B 1 21 ? -7.145 -15.727 61.771 1 51.982 51 ASN C C 1
ATOM 2328 O O . ASN B 1 21 ? -7.635 -15.945 60.651 1 46.834 51 ASN C O 1
ATOM 2333 N N . GLN B 1 22 ? -6.235 -16.534 62.343 1 48.327 52 GLN C N 1
ATOM 2334 C CA . GLN B 1 22 ? -5.47 -17.509 61.582 1 53.992 52 GLN C CA 1
ATOM 2335 C C . GLN B 1 22 ? -6.149 -18.873 61.654 1 57.992 52 GLN C C 1
ATOM 2336 O O . GLN B 1 22 ? -6.581 -19.303 62.719 1 55.418 52 GLN C O 1
ATOM 2342 N N . HIS B 1 23 ? -6.244 -19.519 60.488 1 56.756 53 HIS C N 1
ATOM 2343 C CA . HIS B 1 23 ? -6.881 -20.817 60.336 1 56.682 53 HIS C CA 1
ATOM 2344 C C . HIS B 1 23 ? -5.96 -21.7 59.486 1 50.882 53 HIS C C 1
ATOM 2345 O O . HIS B 1 23 ? -4.893 -21.263 59.055 1 52.009 53 HIS C O 1
ATOM 2352 N N . ASP B 1 24 ? -6.373 -22.95 59.278 1 43.126 54 ASP C N 1
ATOM 2353 C CA . ASP B 1 24 ? -5.636 -23.876 58.437 1 41.781 54 ASP C CA 1
ATOM 2354 C C . ASP B 1 24 ? -5.594 -23.318 57.013 1 38.213 54 ASP C C 1
ATOM 2355 O O . ASP B 1 24 ? -6.641 -23.113 56.404 1 36.34 54 ASP C O 1
ATOM 2360 N N . TYR B 1 25 ? -4.383 -23.059 56.488 1 35.519 55 TYR C N 1
ATOM 2361 C CA . TYR B 1 25 ? -4.242 -22.446 55.172 1 31.019 55 TYR C CA 1
ATOM 2362 C C . TYR B 1 25 ? -4.154 -23.514 54.081 1 31.681 55 TYR C C 1
ATOM 2363 O O . TYR B 1 25 ? -4.244 -23.177 52.904 1 28.976 55 TYR C O 1
ATOM 2372 N N . LYS B 1 26 ? -4.019 -24.81 54.429 1 30.237 56 LYS C N 1
ATOM 2373 C CA . LYS B 1 26 ? -3.803 -25.797 53.377 1 33.561 56 LYS C CA 1
ATOM 2374 C C . LYS B 1 26 ? -4.989 -25.88 52.413 1 31.365 56 LYS C C 1
ATOM 2375 O O . LYS B 1 26 ? -4.835 -26.035 51.19 1 30.027 56 LYS C O 1
ATOM 2381 N N . PRO B 1 27 ? -6.259 -25.81 52.869 1 33.927 57 PRO C N 1
ATOM 2382 C CA . PRO B 1 27 ? -7.339 -25.904 51.893 1 33.774 57 PRO C CA 1
ATOM 2383 C C . PRO B 1 27 ? -7.357 -24.77 50.866 1 29.164 57 PRO C C 1
ATOM 2384 O O . PRO B 1 27 ? -7.619 -25.01 49.703 1 28.265 57 PRO C O 1
ATOM 2388 N N . VAL B 1 28 ? -7.018 -23.55 51.281 1 28.462 58 VAL C N 1
ATOM 2389 C CA . VAL B 1 28 ? -6.996 -22.442 50.326 1 29.401 58 VAL C CA 1
ATOM 2390 C C . VAL B 1 28 ? -5.803 -22.57 49.374 1 24.813 58 VAL C C 1
ATOM 2391 O O . VAL B 1 28 ? -5.917 -22.23 48.199 1 27.036 58 VAL C O 1
ATOM 2395 N N . LEU B 1 29 ? -4.664 -23.08 49.863 1 24.507 59 LEU C N 1
ATOM 2396 C CA . LEU B 1 29 ? -3.522 -23.298 49.004 1 22.864 59 LEU C CA 1
ATOM 2397 C C . LEU B 1 29 ? -3.96 -24.211 47.864 1 22.985 59 LEU C C 1
ATOM 2398 O O . LEU B 1 29 ? -3.616 -23.985 46.716 1 23.779 59 LEU C O 1
ATOM 2403 N N . LYS B 1 30 ? -4.706 -25.278 48.2 1 24.669 60 LYS C N 1
ATOM 2404 C CA . LYS B 1 30 ? -5.127 -26.233 47.193 1 26.1 60 LYS C CA 1
ATOM 2405 C C . LYS B 1 30 ? -6.045 -25.555 46.179 1 23.845 60 LYS C C 1
ATOM 2406 O O . LYS B 1 30 ? -5.879 -25.734 44.967 1 24.234 60 LYS C O 1
ATOM 2412 N N . ALA B 1 31 ? -6.991 -24.761 46.684 1 24.13 61 ALA C N 1
ATOM 2413 C CA . ALA B 1 31 ? -7.916 -24.072 45.799 1 26.434 61 ALA C CA 1
ATOM 2414 C C . ALA B 1 31 ? -7.171 -23.134 44.836 1 24.122 61 ALA C C 1
ATOM 2415 O O . ALA B 1 31 ? -7.465 -23.063 43.652 1 25.009 61 ALA C O 1
ATOM 2417 N N . LEU B 1 32 ? -6.174 -22.4 45.361 1 24.08 62 LEU C N 1
ATOM 2418 C CA . LEU B 1 32 ? -5.434 -21.445 44.546 1 23.368 62 LEU C CA 1
ATOM 2419 C C . LEU B 1 32 ? -4.612 -22.139 43.464 1 21.788 62 LEU C C 1
ATOM 2420 O O . LEU B 1 32 ? -4.59 -21.714 42.321 1 20.134 62 LEU C O 1
ATOM 2425 N N . ALA B 1 33 ? -3.96 -23.26 43.817 1 23.628 63 ALA C N 1
ATOM 2426 C CA . ALA B 1 33 ? -3.185 -24.027 42.86 1 24.122 63 ALA C CA 1
ATOM 2427 C C . ALA B 1 33 ? -4.102 -24.621 41.782 1 24.463 63 ALA C C 1
ATOM 2428 O O . ALA B 1 33 ? -3.783 -24.551 40.613 1 23.881 63 ALA C O 1
ATOM 2430 N N . ASP B 1 34 ? -5.258 -25.13 42.199 1 29.939 64 ASP C N 1
ATOM 2431 C CA . ASP B 1 34 ? -6.238 -25.704 41.282 1 33.887 64 ASP C CA 1
ATOM 2432 C C . ASP B 1 34 ? -6.791 -24.664 40.295 1 34.447 64 ASP C C 1
ATOM 2433 O O . ASP B 1 34 ? -7.041 -24.988 39.14 1 32.263 64 ASP C O 1
ATOM 2438 N N . MET B 1 35 ? -6.942 -23.401 40.723 1 29.29 65 MET C N 1
ATOM 2439 C CA . MET B 1 35 ? -7.354 -22.316 39.856 1 28.034 65 MET C CA 1
ATOM 2440 C C . MET B 1 35 ? -6.319 -22.05 38.77 1 25.994 65 MET C C 1
ATOM 2441 O O . MET B 1 35 ? -6.654 -21.583 37.682 1 27.305 65 MET C O 1
ATOM 2446 N N . GLY B 1 36 ? -5.032 -22.257 39.081 1 25.009 66 GLY C N 1
ATOM 2447 C CA . GLY B 1 36 ? -3.961 -22.043 38.132 1 25.643 66 GLY C CA 1
ATOM 2448 C C . GLY B 1 36 ? -2.892 -21.025 38.579 1 23.32 66 GLY C C 1
ATOM 2449 O O . GLY B 1 36 ? -1.937 -20.771 37.85 1 24.731 66 GLY C O 1
ATOM 2450 N N . TYR B 1 37 ? -2.967 -20.542 39.823 1 21.565 67 TYR C N 1
ATOM 2451 C CA . TYR B 1 37 ? -1.852 -19.741 40.332 1 22.493 67 TYR C CA 1
ATOM 2452 C C . TYR B 1 37 ? -0.627 -20.64 40.466 1 20.848 67 TYR C C 1
ATOM 2453 O O . TYR B 1 37 ? -0.735 -21.798 40.893 1 23.017 67 TYR C O 1
ATOM 2462 N N . THR B 1 38 ? 0.545 -20.056 40.241 1 21.192 68 THR C N 1
ATOM 2463 C CA . THR B 1 38 ? 1.799 -20.808 40.231 1 22.333 68 THR C CA 1
ATOM 2464 C C . THR B 1 38 ? 2.772 -20.459 41.355 1 24.461 68 THR C C 1
ATOM 2465 O O . THR B 1 38 ? 3.779 -21.142 41.464 1 24.306 68 THR C O 1
ATOM 2469 N N . SER B 1 39 ? 2.563 -19.336 42.074 1 21.289 69 SER C N 1
ATOM 2470 C CA . SER B 1 39 ? 3.475 -18.911 43.129 1 19.069 69 SER C CA 1
ATOM 2471 C C . SER B 1 39 ? 2.67 -18.174 44.202 1 18.782 69 SER C C 1
ATOM 2472 O O . SER B 1 39 ? 1.565 -17.67 43.899 1 19.201 69 SER C O 1
ATOM 2475 N N . ILE B 1 40 ? 3.225 -18.096 45.407 1 19.546 70 ILE C N 1
ATOM 2476 C CA . ILE B 1 40 ? 2.581 -17.323 46.472 1 20.181 70 ILE C CA 1
ATOM 2477 C C . ILE B 1 40 ? 3.524 -16.221 46.973 1 18.854 70 ILE C C 1
ATOM 2478 O O . ILE B 1 40 ? 4.753 -16.345 46.998 1 18.029 70 ILE C O 1
ATOM 2483 N N . GLU B 1 41 ? 2.883 -15.142 47.455 1 18.153 71 GLU C N 1
ATOM 2484 C CA . GLU B 1 41 ? 3.514 -14.197 48.349 1 17.447 71 GLU C CA 1
ATOM 2485 C C . GLU B 1 41 ? 2.798 -14.229 49.698 1 17.64 71 GLU C C 1
ATOM 2486 O O . GLU B 1 41 ? 1.585 -13.962 49.792 1 17.001 71 GLU C O 1
ATOM 2492 N N . ALA B 1 42 ? 3.569 -14.526 50.735 1 18.318 72 ALA C N 1
ATOM 2493 C CA . ALA B 1 42 ? 3.032 -14.644 52.083 1 18.378 72 ALA C CA 1
ATOM 2494 C C . ALA B 1 42 ? 2.715 -13.278 52.688 1 19.477 72 ALA C C 1
ATOM 2495 O O . ALA B 1 42 ? 3.287 -12.269 52.3 1 18.624 72 ALA C O 1
ATOM 2497 N N . ALA B 1 43 ? 1.806 -13.291 53.671 1 20.312 73 ALA C N 1
ATOM 2498 C CA . ALA B 1 43 ? 1.436 -12.104 54.425 1 20.394 73 ALA C CA 1
ATOM 2499 C C . ALA B 1 43 ? 1.234 -12.45 55.898 1 24.315 73 ALA C C 1
ATOM 2500 O O . ALA B 1 43 ? 0.245 -11.987 56.503 1 25.496 73 ALA C O 1
ATOM 2502 N N . SER B 1 44 ? 2.178 -13.196 56.485 1 22.138 74 SER C N 1
ATOM 2503 C CA . SER B 1 44 ? 2.08 -13.555 57.902 1 22.389 74 SER C CA 1
ATOM 2504 C C . SER B 1 44 ? 3.395 -14.115 58.42 1 23.085 74 SER C C 1
ATOM 2505 O O . SER B 1 44 ? 3.524 -15.338 58.538 1 26.444 74 SER C O 1
ATOM 2508 N N . TYR B 1 45 ? 4.351 -13.24 58.731 1 23.239 75 TYR C N 1
ATOM 2509 C CA . TYR B 1 45 ? 5.624 -13.605 59.306 1 23.022 75 TYR C CA 1
ATOM 2510 C C . TYR B 1 45 ? 5.688 -13.042 60.728 1 25.917 75 TYR C C 1
ATOM 2511 O O . TYR B 1 45 ? 5.314 -11.877 60.925 1 27.022 75 TYR C O 1
ATOM 2520 N N . ASN B 1 46 ? 6.207 -13.847 61.666 1 26.326 76 ASN C N 1
ATOM 2521 C CA . ASN B 1 46 ? 6.46 -13.439 63.042 1 27.683 76 ASN C CA 1
ATOM 2522 C C . ASN B 1 46 ? 7.341 -14.469 63.733 1 27.47 76 ASN C C 1
ATOM 2523 O O . ASN B 1 46 ? 7.036 -15.654 63.624 1 23.461 76 ASN C O 1
ATOM 2528 N N . ASP B 1 47 ? 8.403 -14 64.398 1 29.152 77 ASP C N 1
ATOM 2529 C CA . ASP B 1 47 ? 9.229 -14.806 65.287 1 30.261 77 ASP C CA 1
ATOM 2530 C C . ASP B 1 47 ? 9.655 -16.116 64.627 1 30.936 77 ASP C C 1
ATOM 2531 O O . ASP B 1 47 ? 9.532 -17.19 65.219 1 29.441 77 ASP C O 1
ATOM 2536 N N . GLY B 1 48 ? 10.157 -16.006 63.4 1 26.274 78 GLY C N 1
ATOM 2537 C CA . GLY B 1 48 ? 10.755 -17.116 62.684 1 24.344 78 GLY C CA 1
ATOM 2538 C C . GLY B 1 48 ? 9.733 -18.04 62.019 1 23.93 78 GLY C C 1
ATOM 2539 O O . GLY B 1 48 ? 10.157 -19.087 61.522 1 26.352 78 GLY C O 1
ATOM 2540 N N . LYS B 1 49 ? 8.43 -17.707 62.047 1 22.543 79 LYS C N 1
ATOM 2541 C CA . LYS B 1 49 ? 7.374 -18.588 61.583 1 23.091 79 LYS C CA 1
ATOM 2542 C C . LYS B 1 49 ? 6.487 -17.893 60.554 1 23.135 79 LYS C C 1
ATOM 2543 O O . LYS B 1 49 ? 6.351 -16.664 60.57 1 24.075 79 LYS C O 1
ATOM 2549 N N . PHE B 1 50 ? 5.859 -18.724 59.706 1 21.331 80 PHE C N 1
ATOM 2550 C CA . PHE B 1 50 ? 4.915 -18.354 58.688 1 20.083 80 PHE C CA 1
ATOM 2551 C C . PHE B 1 50 ? 3.537 -18.91 59.045 1 21.049 80 PHE C C 1
ATOM 2552 O O . PHE B 1 50 ? 3.353 -20.128 59.093 1 21.791 80 PHE C O 1
ATOM 2560 N N . TYR B 1 51 ? 2.529 -18.031 59.222 1 22.916 81 TYR C N 1
ATOM 2561 C CA . TYR B 1 51 ? 1.193 -18.485 59.613 1 21.379 81 TYR C CA 1
ATOM 2562 C C . TYR B 1 51 ? 1.289 -19.424 60.825 1 22.228 81 TYR C C 1
ATOM 2563 O O . TYR B 1 51 ? 0.504 -20.357 60.925 1 26.377 81 TYR C O 1
ATOM 2572 N N . GLY B 1 52 ? 2.26 -19.17 61.711 1 23.622 82 GLY C N 1
ATOM 2573 C CA . GLY B 1 52 ? 2.44 -19.922 62.948 1 25.994 82 GLY C CA 1
ATOM 2574 C C . GLY B 1 52 ? 3.173 -21.25 62.763 1 28.724 82 GLY C C 1
ATOM 2575 O O . GLY B 1 52 ? 3.374 -21.96 63.74 1 28.247 82 GLY C O 1
ATOM 2576 N N . ASN B 1 53 ? 3.611 -21.564 61.532 1 24.207 83 ASN C N 1
ATOM 2577 C CA . ASN B 1 53 ? 4.349 -22.78 61.248 1 25.947 83 ASN C CA 1
ATOM 2578 C C . ASN B 1 53 ? 5.836 -22.516 61.013 1 24.438 83 ASN C C 1
ATOM 2579 O O . ASN B 1 53 ? 6.249 -21.419 60.664 1 23.97 83 ASN C O 1
ATOM 2584 N N . THR B 1 54 ? 6.641 -23.576 61.102 1 21.276 84 THR C N 1
ATOM 2585 C CA . THR B 1 54 ? 8.069 -23.474 60.857 1 21.205 84 THR C CA 1
ATOM 2586 C C . THR B 1 54 ? 8.286 -23.185 59.369 1 20.574 84 THR C C 1
ATOM 2587 O O . THR B 1 54 ? 7.433 -23.447 58.547 1 20.942 84 THR C O 1
ATOM 2591 N N . PRO B 1 55 ? 9.424 -22.574 59.019 1 20.802 85 PRO C N 1
ATOM 2592 C CA . PRO B 1 55 ? 9.761 -22.361 57.606 1 21.255 85 PRO C CA 1
ATOM 2593 C C . PRO B 1 55 ? 9.721 -23.676 56.821 1 21.11 85 PRO C C 1
ATOM 2594 O O . PRO B 1 55 ? 9.193 -23.705 55.703 1 20.929 85 PRO C O 1
ATOM 2598 N N . GLU B 1 56 ? 10.208 -24.761 57.432 1 21.707 86 GLU C N 1
ATOM 2599 C CA . GLU B 1 56 ? 10.194 -26.066 56.766 1 24.092 86 GLU C CA 1
ATOM 2600 C C . GLU B 1 56 ? 8.776 -26.589 56.512 1 21.857 86 GLU C C 1
ATOM 2601 O O . GLU B 1 56 ? 8.469 -27.128 55.451 1 21.481 86 GLU C O 1
ATOM 2607 N N . GLU B 1 57 ? 7.885 -26.489 57.505 1 23.039 87 GLU C N 1
ATOM 2608 C CA . GLU B 1 57 ? 6.501 -26.903 57.321 1 22.739 87 GLU C CA 1
ATOM 2609 C C . GLU B 1 57 ? 5.797 -26.062 56.236 1 22.148 87 GLU C C 1
ATOM 2610 O O . GLU B 1 57 ? 5.058 -26.571 55.399 1 20.788 87 GLU C O 1
ATOM 2616 N N . PHE B 1 58 ? 6.024 -24.731 56.25 1 21.258 88 PHE C N 1
ATOM 2617 C CA . PHE B 1 58 ? 5.358 -23.871 55.286 1 19.971 88 PHE C CA 1
ATOM 2618 C C . PHE B 1 58 ? 5.796 -24.224 53.861 1 18.213 88 PHE C C 1
ATOM 2619 O O . PHE B 1 58 ? 4.978 -24.314 52.973 1 19.652 88 PHE C O 1
ATOM 2627 N N . ARG B 1 59 ? 7.113 -24.36 53.68 1 18.4 89 ARG C N 1
ATOM 2628 C CA . ARG B 1 59 ? 7.675 -24.769 52.392 1 19.21 89 ARG C CA 1
ATOM 2629 C C . ARG B 1 59 ? 7.065 -26.096 51.947 1 19.276 89 ARG C C 1
ATOM 2630 O O . ARG B 1 59 ? 6.638 -26.225 50.819 1 19.673 89 ARG C O 1
ATOM 2638 N N . ARG B 1 60 ? 7.031 -27.096 52.844 1 19.931 90 ARG C N 1
ATOM 2639 C CA . ARG B 1 60 ? 6.478 -28.392 52.473 1 22.213 90 ARG C CA 1
ATOM 2640 C C . ARG B 1 60 ? 5.023 -28.248 52.019 1 21.596 90 ARG C C 1
ATOM 2641 O O . ARG B 1 60 ? 4.599 -28.84 51.014 1 20.039 90 ARG C O 1
ATOM 2649 N N . ASP B 1 61 ? 4.249 -27.422 52.743 1 21.699 91 ASP C N 1
ATOM 2650 C CA . ASP B 1 61 ? 2.833 -27.249 52.454 1 21.597 91 ASP C CA 1
ATOM 2651 C C . ASP B 1 61 ? 2.602 -26.578 51.101 1 20.359 91 ASP C C 1
ATOM 2652 O O . ASP B 1 61 ? 1.711 -26.969 50.351 1 21.712 91 ASP C O 1
ATOM 2657 N N . VAL B 1 62 ? 3.377 -25.525 50.795 1 19.439 92 VAL C N 1
ATOM 2658 C CA . VAL B 1 62 ? 3.241 -24.862 49.517 1 19.411 92 VAL C CA 1
ATOM 2659 C C . VAL B 1 62 ? 3.734 -25.755 48.377 1 19.445 92 VAL C C 1
ATOM 2660 O O . VAL B 1 62 ? 3.075 -25.866 47.339 1 20.571 92 VAL C O 1
ATOM 2664 N N . GLU B 1 63 ? 4.868 -26.431 48.585 1 20.413 93 GLU C N 1
ATOM 2665 C CA . GLU B 1 63 ? 5.379 -27.342 47.554 1 20.241 93 GLU C CA 1
ATOM 2666 C C . GLU B 1 63 ? 4.368 -28.481 47.297 1 22.299 93 GLU C C 1
ATOM 2667 O O . GLU B 1 63 ? 4.231 -28.937 46.156 1 21.41 93 GLU C O 1
ATOM 2673 N N . ALA B 1 64 ? 3.653 -28.903 48.34 1 21.692 94 ALA C N 1
ATOM 2674 C CA . ALA B 1 64 ? 2.744 -30.048 48.209 1 23.79 94 ALA C CA 1
ATOM 2675 C C . ALA B 1 64 ? 1.661 -29.781 47.175 1 22.634 94 ALA C C 1
ATOM 2676 O O . ALA B 1 64 ? 1.146 -30.712 46.554 1 23.922 94 ALA C O 1
ATOM 2678 N N . VAL B 1 65 ? 1.247 -28.511 47.006 1 23.233 95 VAL C N 1
ATOM 2679 C CA . VAL B 1 65 ? 0.216 -28.179 46.027 1 22.534 95 VAL C CA 1
ATOM 2680 C C . VAL B 1 65 ? 0.816 -27.7 44.714 1 24.492 95 VAL C C 1
ATOM 2681 O O . VAL B 1 65 ? 0.105 -27.231 43.82 1 29.063 95 VAL C O 1
ATOM 2685 N N . GLY B 1 66 ? 2.13 -27.761 44.588 1 24.718 96 GLY C N 1
ATOM 2686 C CA . GLY B 1 66 ? 2.765 -27.443 43.328 1 28.921 96 GLY C CA 1
ATOM 2687 C C . GLY B 1 66 ? 2.891 -25.947 43.045 1 28.479 96 GLY C C 1
ATOM 2688 O O . GLY B 1 66 ? 3.03 -25.571 41.898 1 29.75 96 GLY C O 1
ATOM 2689 N N . MET B 1 67 ? 2.993 -25.096 44.069 1 25.25 97 MET C N 1
ATOM 2690 C CA . MET B 1 67 ? 3.223 -23.669 43.849 1 22.866 97 MET C CA 1
ATOM 2691 C C . MET B 1 67 ? 4.616 -23.232 44.338 1 23.245 97 MET C C 1
ATOM 2692 O O . MET B 1 67 ? 5.183 -23.89 45.165 1 27.505 97 MET C O 1
ATOM 2697 N N . LYS B 1 68 ? 5.165 -22.15 43.764 1 23.878 98 LYS C N 1
ATOM 2698 C CA . LYS B 1 68 ? 6.473 -21.605 44.153 1 23.414 98 LYS C CA 1
ATOM 2699 C C . LYS B 1 68 ? 6.348 -20.798 45.464 1 22.383 98 LYS C C 1
ATOM 2700 O O . LYS B 1 68 ? 5.47 -19.925 45.605 1 22.009 98 LYS C O 1
ATOM 2706 N N . VAL B 1 69 ? 7.255 -21.079 46.401 1 21.567 99 VAL C N 1
ATOM 2707 C CA . VAL B 1 69 ? 7.439 -20.276 47.597 1 22.005 99 VAL C CA 1
ATOM 2708 C C . VAL B 1 69 ? 8.248 -19.035 47.203 1 21.779 99 VAL C C 1
ATOM 2709 O O . VAL B 1 69 ? 9.462 -19.051 47.26 1 23.526 99 VAL C O 1
ATOM 2713 N N . LEU B 1 70 ? 7.577 -17.995 46.742 1 18.275 100 LEU C N 1
ATOM 2714 C CA . LEU B 1 70 ? 8.286 -16.959 45.994 1 18.446 100 LEU C CA 1
ATOM 2715 C C . LEU B 1 70 ? 8.684 -15.774 46.88 1 18.384 100 LEU C C 1
ATOM 2716 O O . LEU B 1 70 ? 9.837 -15.364 46.883 1 19.299 100 LEU C O 1
ATOM 2721 N N . SER B 1 71 ? 7.714 -15.164 47.585 1 18.211 101 SER C N 1
ATOM 2722 C CA . SER B 1 71 ? 7.935 -13.891 48.239 1 17.335 101 SER C CA 1
ATOM 2723 C C . SER B 1 71 ? 7.155 -13.828 49.568 1 18.941 101 SER C C 1
ATOM 2724 O O . SER B 1 71 ? 6.318 -14.704 49.85 1 17.01 101 SER C O 1
ATOM 2727 N N . SER B 1 72 ? 7.406 -12.757 50.341 1 18.485 102 SER C N 1
ATOM 2728 C CA . SER B 1 72 ? 6.826 -12.589 51.667 1 17.686 102 SER C CA 1
ATOM 2729 C C . SER B 1 72 ? 6.773 -11.097 51.992 1 16.454 102 SER C C 1
ATOM 2730 O O . SER B 1 72 ? 7.748 -10.411 51.706 1 18.351 102 SER C O 1
ATOM 2733 N N . HIS B 1 73 ? 5.637 -10.626 52.532 1 17.731 103 HIS C N 1
ATOM 2734 C CA . HIS B 1 73 ? 5.531 -9.265 53.068 1 17.778 103 HIS C CA 1
ATOM 2735 C C . HIS B 1 73 ? 5.819 -9.309 54.556 1 19.946 103 HIS C C 1
ATOM 2736 O O . HIS B 1 73 ? 5.177 -10.061 55.317 1 21.646 103 HIS C O 1
ATOM 2743 N N . CYS B 1 74 ? 6.829 -8.563 54.968 1 19.248 104 CYS C N 1
ATOM 2744 C CA . CYS B 1 74 ? 7.111 -8.412 56.374 1 20.736 104 CYS C CA 1
ATOM 2745 C C . CYS B 1 74 ? 8.04 -7.225 56.562 1 22.763 104 CYS C C 1
ATOM 2746 O O . CYS B 1 74 ? 8.631 -6.716 55.613 1 21.881 104 CYS C O 1
ATOM 2749 N N . GLY B 1 75 ? 8.28 -6.901 57.818 1 24.519 105 GLY C N 1
ATOM 2750 C CA . GLY B 1 75 ? 9.123 -5.764 58.082 1 27.238 105 GLY C CA 1
ATOM 2751 C C . GLY B 1 75 ? 8.791 -5.162 59.434 1 32.055 105 GLY C C 1
ATOM 2752 O O . GLY B 1 75 ? 7.941 -5.63 60.194 1 31.178 105 GLY C O 1
ATOM 2753 N N . LYS B 1 76 ? 9.645 -4.23 59.759 1 29.759 106 LYS C N 1
ATOM 2754 C CA . LYS B 1 76 ? 9.708 -3.619 61.063 1 37.458 106 LYS C CA 1
ATOM 2755 C C . LYS B 1 76 ? 10.084 -2.186 60.769 1 31.784 106 LYS C C 1
ATOM 2756 O O . LYS B 1 76 ? 11.113 -1.967 60.168 1 31.244 106 LYS C O 1
ATOM 2762 N N . GLY B 1 77 ? 9.198 -1.258 61.092 1 29.33 107 GLY C N 1
ATOM 2763 C CA . GLY B 1 77 ? 9.5 0.155 60.865 1 29.346 107 GLY C CA 1
ATOM 2764 C C . GLY B 1 77 ? 10.412 0.685 61.973 1 27.283 107 GLY C C 1
ATOM 2765 O O . GLY B 1 77 ? 10.703 -0.013 62.945 1 31.931 107 GLY C O 1
ATOM 2766 N N . LEU B 1 78 ? 10.821 1.95 61.814 1 20.699 108 LEU C N 1
ATOM 2767 C CA . LEU B 1 78 ? 11.623 2.635 62.811 1 21.291 108 LEU C CA 1
ATOM 2768 C C . LEU B 1 78 ? 10.744 3.37 63.81 1 21.635 108 LEU C C 1
ATOM 2769 O O . LEU B 1 78 ? 9.713 3.972 63.476 1 23.697 108 LEU C O 1
ATOM 2774 N N . SER B 1 79 ? 11.185 3.333 65.064 1 21.993 109 SER C N 1
ATOM 2775 C CA . SER B 1 79 ? 10.492 4.065 66.092 1 21.323 109 SER C CA 1
ATOM 2776 C C . SER B 1 79 ? 10.747 5.558 65.912 1 21.853 109 SER C C 1
ATOM 2777 O O . SER B 1 79 ? 11.733 5.943 65.308 1 22.974 109 SER C O 1
ATOM 2780 N N . ASP B 1 80 ? 9.92 6.378 66.552 1 23.001 110 ASP C N 1
ATOM 2781 C CA . ASP B 1 80 ? 10.084 7.822 66.62 1 25.165 110 ASP C CA 1
ATOM 2782 C C . ASP B 1 80 ? 11.447 8.181 67.221 1 23.599 110 ASP C C 1
ATOM 2783 O O . ASP B 1 80 ? 12.124 9.097 66.749 1 23.633 110 ASP C O 1
ATOM 2788 N N . GLU B 1 81 ? 11.851 7.414 68.232 1 22.389 111 GLU C N 1
ATOM 2789 C CA . GLU B 1 81 ? 13.165 7.625 68.825 1 22.688 111 GLU C CA 1
ATOM 2790 C C . GLU B 1 81 ? 14.272 7.371 67.821 1 19.935 111 GLU C C 1
ATOM 2791 O O . GLU B 1 81 ? 15.259 8.115 67.757 1 21.705 111 GLU C O 1
ATOM 2797 N N . GLU B 1 82 ? 14.208 6.247 67.1 1 21.84 112 GLU C N 1
ATOM 2798 C CA . GLU B 1 82 ? 15.195 5.958 66.065 1 20.633 112 GLU C CA 1
ATOM 2799 C C . GLU B 1 82 ? 15.239 7.032 64.968 1 18.395 112 GLU C C 1
ATOM 2800 O O . GLU B 1 82 ? 16.316 7.348 64.44 1 22.625 112 GLU C O 1
ATOM 2806 N N . LEU B 1 83 ? 14.076 7.532 64.533 1 20.236 113 LEU C N 1
ATOM 2807 C CA . LEU B 1 83 ? 14.054 8.566 63.502 1 23.558 113 LEU C CA 1
ATOM 2808 C C . LEU B 1 83 ? 14.654 9.87 64.033 1 23.064 113 LEU C C 1
ATOM 2809 O O . LEU B 1 83 ? 15.313 10.594 63.275 1 26.957 113 LEU C O 1
ATOM 2814 N N . ALA B 1 84 ? 14.45 10.158 65.325 1 23.518 114 ALA C N 1
ATOM 2815 C CA . ALA B 1 84 ? 14.977 11.399 65.918 1 23.61 114 ALA C CA 1
ATOM 2816 C C . ALA B 1 84 ? 16.492 11.334 66.094 1 26.052 114 ALA C C 1
ATOM 2817 O O . ALA B 1 84 ? 17.176 12.33 65.845 1 29.647 114 ALA C O 1
ATOM 2819 N N . SER B 1 85 ? 17.025 10.153 66.47 1 23.46 115 SER C N 1
ATOM 2820 C CA . SER B 1 85 ? 18.448 9.958 66.72 1 24.144 115 SER C CA 1
ATOM 2821 C C . SER B 1 85 ? 19.235 9.691 65.439 1 24.941 115 SER C C 1
ATOM 2822 O O . SER B 1 85 ? 20.445 9.921 65.363 1 28.02 115 SER C O 1
ATOM 2825 N N . GLY B 1 86 ? 18.564 9.128 64.444 1 23.416 116 GLY C N 1
ATOM 2826 C CA . GLY B 1 86 ? 19.226 8.657 63.254 1 22.013 116 GLY C CA 1
ATOM 2827 C C . GLY B 1 86 ? 19.837 7.254 63.36 1 24.262 116 GLY C C 1
ATOM 2828 O O . GLY B 1 86 ? 20.408 6.769 62.387 1 24.782 116 GLY C O 1
ATOM 2829 N N . ASP B 1 87 ? 19.79 6.646 64.556 1 24.533 117 ASP C N 1
ATOM 2830 C CA . ASP B 1 87 ? 20.48 5.402 64.847 1 24.044 117 ASP C CA 1
ATOM 2831 C C . ASP B 1 87 ? 19.428 4.294 64.879 1 25.701 117 ASP C C 1
ATOM 2832 O O . ASP B 1 87 ? 18.664 4.219 65.853 1 25.32 117 ASP C O 1
ATOM 2837 N N . PHE B 1 88 ? 19.483 3.393 63.872 1 23.179 118 PHE C N 1
ATOM 2838 C CA . PHE B 1 88 ? 18.574 2.252 63.748 1 23.473 118 PHE C CA 1
ATOM 2839 C C . PHE B 1 88 ? 19.248 0.93 64.131 1 26.77 118 PHE C C 1
ATOM 2840 O O . PHE B 1 88 ? 18.729 -0.152 63.818 1 25.574 118 PHE C O 1
ATOM 2848 N N . SER B 1 89 ? 20.391 0.98 64.847 1 26.728 119 SER C N 1
ATOM 2849 C CA . SER B 1 89 ? 21.143 -0.237 65.113 1 29.028 119 SER C CA 1
ATOM 2850 C C . SER B 1 89 ? 20.299 -1.275 65.848 1 29.758 119 SER C C 1
ATOM 2851 O O . SER B 1 89 ? 20.47 -2.467 65.587 1 29.481 119 SER C O 1
ATOM 2854 N N . GLU B 1 90 ? 19.335 -0.869 66.679 1 27.368 120 GLU C N 1
ATOM 2855 C CA . GLU B 1 90 ? 18.568 -1.815 67.488 1 29.624 120 GLU C CA 1
ATOM 2856 C C . GLU B 1 90 ? 17.614 -2.64 66.602 1 33.496 120 GLU C C 1
ATOM 2857 O O . GLU B 1 90 ? 17.186 -3.731 66.971 1 31.561 120 GLU C O 1
ATOM 2863 N N . SER B 1 91 ? 17.252 -2.106 65.429 1 29.963 121 SER C N 1
ATOM 2864 C CA . SER B 1 91 ? 16.309 -2.766 64.53 1 29.205 121 SER C CA 1
ATOM 2865 C C . SER B 1 91 ? 16.915 -3.916 63.726 1 28.756 121 SER C C 1
ATOM 2866 O O . SER B 1 91 ? 16.166 -4.705 63.168 1 30.686 121 SER C O 1
ATOM 2869 N N . MET B 1 92 ? 18.243 -4.125 63.742 1 30.728 122 MET C N 1
ATOM 2870 C CA . MET B 1 92 ? 18.906 -4.965 62.761 1 29.097 122 MET C CA 1
ATOM 2871 C C . MET B 1 92 ? 18.92 -6.436 63.174 1 30.731 122 MET C C 1
ATOM 2872 O O . MET B 1 92 ? 18.866 -7.288 62.3 1 31.69 122 MET C O 1
ATOM 2877 N N . LYS B 1 93 ? 18.988 -6.778 64.476 1 34.031 123 LYS C N 1
ATOM 2878 C CA . LYS B 1 93 ? 19.052 -8.194 64.836 1 39.033 123 LYS C CA 1
ATOM 2879 C C . LYS B 1 93 ? 17.761 -8.936 64.457 1 31.96 123 LYS C C 1
ATOM 2880 O O . LYS B 1 93 ? 17.842 -10.079 64.008 1 33.278 123 LYS C O 1
ATOM 2883 N N . TRP B 1 94 ? 16.592 -8.271 64.554 1 31.19 124 TRP C N 1
ATOM 2884 C CA . TRP B 1 94 ? 15.326 -8.841 64.101 1 27.204 124 TRP C CA 1
ATOM 2885 C C . TRP B 1 94 ? 15.47 -9.331 62.666 1 28.217 124 TRP C C 1
ATOM 2886 O O . TRP B 1 94 ? 14.86 -10.336 62.277 1 28.301 124 TRP C O 1
ATOM 2897 N N . TRP B 1 95 ? 16.238 -8.597 61.86 1 25.507 125 TRP C N 1
ATOM 2898 C CA . TRP B 1 95 ? 16.358 -8.932 60.456 1 24.346 125 TRP C CA 1
ATOM 2899 C C . TRP B 1 95 ? 17.184 -10.2 60.247 1 26.646 125 TRP C C 1
ATOM 2900 O O . TRP B 1 95 ? 16.926 -10.952 59.307 1 27.219 125 TRP C O 1
ATOM 2911 N N . ASP B 1 96 ? 18.165 -10.498 61.114 1 27.727 126 ASP C N 1
ATOM 2912 C CA . ASP B 1 96 ? 18.938 -11.718 60.913 1 27.356 126 ASP C CA 1
ATOM 2913 C C . ASP B 1 96 ? 18.038 -12.953 61.027 1 27.771 126 ASP C C 1
ATOM 2914 O O . ASP B 1 96 ? 18.152 -13.877 60.232 1 24.213 126 ASP C O 1
ATOM 2919 N N . GLN B 1 97 ? 17.169 -12.979 62.029 1 26.445 127 GLN C N 1
ATOM 2920 C CA . GLN B 1 97 ? 16.226 -14.059 62.238 1 28.512 127 GLN C CA 1
ATOM 2921 C C . GLN B 1 97 ? 15.254 -14.13 61.049 1 25.702 127 GLN C C 1
ATOM 2922 O O . GLN B 1 97 ? 14.871 -15.208 60.587 1 24.716 127 GLN C O 1
ATOM 2928 N N . CYS B 1 98 ? 14.72 -12.975 60.632 1 22.817 128 CYS C N 1
ATOM 2929 C CA . CYS B 1 98 ? 13.77 -12.94 59.523 1 20.047 128 CYS C CA 1
ATOM 2930 C C . CYS B 1 98 ? 14.383 -13.532 58.26 1 20.152 128 CYS C C 1
ATOM 2931 O O . CYS B 1 98 ? 13.769 -14.357 57.574 1 21.991 128 CYS C O 1
ATOM 2934 N N . ILE B 1 99 ? 15.592 -13.085 57.891 1 21.462 129 ILE C N 1
ATOM 2935 C CA . ILE B 1 99 ? 16.251 -13.52 56.679 1 22.129 129 ILE C CA 1
ATOM 2936 C C . ILE B 1 99 ? 16.523 -15.024 56.724 1 21.991 129 ILE C C 1
ATOM 2937 O O . ILE B 1 99 ? 16.285 -15.713 55.735 1 21.296 129 ILE C O 1
ATOM 2942 N N . ALA B 1 100 ? 16.971 -15.524 57.878 1 22.299 130 ALA C N 1
ATOM 2943 C CA . ALA B 1 100 ? 17.269 -16.949 58.015 1 24.864 130 ALA C CA 1
ATOM 2944 C C . ALA B 1 100 ? 15.986 -17.753 57.842 1 21.248 130 ALA C C 1
ATOM 2945 O O . ALA B 1 100 ? 16.001 -18.78 57.159 1 23.271 130 ALA C O 1
ATOM 2947 N N . ALA B 1 101 ? 14.872 -17.279 58.399 1 20.039 131 ALA C N 1
ATOM 2948 C CA . ALA B 1 101 ? 13.603 -17.989 58.278 1 21.049 131 ALA C CA 1
ATOM 2949 C C . ALA B 1 101 ? 13.133 -18.032 56.82 1 21.81 131 ALA C C 1
ATOM 2950 O O . ALA B 1 101 ? 12.687 -19.084 56.338 1 21.199 131 ALA C O 1
ATOM 2952 N N . HIS B 1 102 ? 13.308 -16.92 56.103 1 19.649 132 HIS C N 1
ATOM 2953 C CA . HIS B 1 102 ? 12.936 -16.844 54.703 1 18.202 132 HIS C CA 1
ATOM 2954 C C . HIS B 1 102 ? 13.808 -17.767 53.859 1 18.621 132 HIS C C 1
ATOM 2955 O O . HIS B 1 102 ? 13.346 -18.418 52.914 1 20.285 132 HIS C O 1
ATOM 2962 N N . LYS B 1 103 ? 15.102 -17.811 54.165 1 19.879 133 LYS C N 1
ATOM 2963 C CA . LYS B 1 103 ? 15.986 -18.679 53.408 1 20.681 133 LYS C CA 1
ATOM 2964 C C . LYS B 1 103 ? 15.601 -20.146 53.62 1 21.645 133 LYS C C 1
ATOM 2965 O O . LYS B 1 103 ? 15.59 -20.933 52.667 1 24.209 133 LYS C O 1
ATOM 2971 N N . ALA B 1 104 ? 15.247 -20.509 54.868 1 20.678 134 ALA C N 1
ATOM 2972 C CA . ALA B 1 104 ? 14.836 -21.878 55.145 1 20.545 134 ALA C CA 1
ATOM 2973 C C . ALA B 1 104 ? 13.546 -22.251 54.4 1 21.112 134 ALA C C 1
ATOM 2974 O O . ALA B 1 104 ? 13.321 -23.419 54.117 1 21.39 134 ALA C O 1
ATOM 2976 N N . ALA B 1 105 ? 12.663 -21.279 54.152 1 20.814 135 ALA C N 1
ATOM 2977 C CA . ALA B 1 105 ? 11.428 -21.482 53.42 1 19.891 135 ALA C CA 1
ATOM 2978 C C . ALA B 1 105 ? 11.634 -21.547 51.913 1 20.474 135 ALA C C 1
ATOM 2979 O O . ALA B 1 105 ? 10.691 -21.846 51.198 1 22.875 135 ALA C O 1
ATOM 2981 N N . GLY B 1 106 ? 12.796 -21.133 51.433 1 19.206 136 GLY C N 1
ATOM 2982 C CA . GLY B 1 106 ? 13.114 -21.16 50.012 1 20.716 136 GLY C CA 1
ATOM 2983 C C . GLY B 1 106 ? 12.79 -19.853 49.285 1 19.407 136 GLY C C 1
ATOM 2984 O O . GLY B 1 106 ? 12.838 -19.789 48.062 1 20.207 136 GLY C O 1
ATOM 2985 N N . MET B 1 107 ? 12.422 -18.817 50.014 1 19.361 137 MET C N 1
ATOM 2986 C CA . MET B 1 107 ? 11.964 -17.573 49.396 1 18.255 137 MET C CA 1
ATOM 2987 C C . MET B 1 107 ? 13.004 -16.929 48.484 1 17.621 137 MET C C 1
ATOM 2988 O O . MET B 1 107 ? 14.196 -16.885 48.823 1 18.656 137 MET C O 1
ATOM 2993 N N . GLU B 1 108 ? 12.537 -16.319 47.373 1 17.791 138 GLU C N 1
ATOM 2994 C CA . GLU B 1 108 ? 13.38 -15.514 46.48 1 18.342 138 GLU C CA 1
ATOM 2995 C C . GLU B 1 108 ? 13.476 -14.05 46.918 1 18.249 138 GLU C C 1
ATOM 2996 O O . GLU B 1 108 ? 14.509 -13.396 46.735 1 19.976 138 GLU C O 1
ATOM 3002 N N . TYR B 1 109 ? 12.354 -13.535 47.445 1 17.316 139 TYR C N 1
ATOM 3003 C CA . TYR B 1 109 ? 12.23 -12.126 47.781 1 15.715 139 TYR C CA 1
ATOM 3004 C C . TYR B 1 109 ? 11.685 -11.951 49.209 1 16.638 139 TYR C C 1
ATOM 3005 O O . TYR B 1 109 ? 10.89 -12.783 49.682 1 17.63 139 TYR C O 1
ATOM 3014 N N . ILE B 1 110 ? 12.072 -10.849 49.875 1 16.488 140 ILE C N 1
ATOM 3015 C CA . ILE B 1 110 ? 11.424 -10.301 51.052 1 18.228 140 ILE C CA 1
ATOM 3016 C C . ILE B 1 110 ? 11.016 -8.873 50.709 1 15.877 140 ILE C C 1
ATOM 3017 O O . ILE B 1 110 ? 11.813 -8.133 50.16 1 17.043 140 ILE C O 1
ATOM 3022 N N . VAL B 1 111 ? 9.77 -8.503 50.995 1 16.761 141 VAL C N 1
ATOM 3023 C CA . VAL B 1 111 ? 9.264 -7.186 50.644 1 16.106 141 VAL C CA 1
ATOM 3024 C C . VAL B 1 111 ? 8.616 -6.531 51.866 1 19.715 141 VAL C C 1
ATOM 3025 O O . VAL B 1 111 ? 7.733 -7.09 52.496 1 17.965 141 VAL C O 1
ATOM 3029 N N . THR B 1 112 ? 9.046 -5.297 52.172 1 16.189 142 THR C N 1
ATOM 3030 C CA . THR B 1 112 ? 8.444 -4.524 53.24 1 17.749 142 THR C CA 1
ATOM 3031 C C . THR B 1 112 ? 7.196 -3.868 52.68 1 18.153 142 THR C C 1
ATOM 3032 O O . THR B 1 112 ? 7.269 -3.238 51.625 1 18.33 142 THR C O 1
ATOM 3036 N N . PRO B 1 113 ? 6.016 -4.038 53.307 1 18.245 143 PRO C N 1
ATOM 3037 C CA . PRO B 1 113 ? 4.773 -3.562 52.673 1 23.78 143 PRO C CA 1
ATOM 3038 C C . PRO B 1 113 ? 4.383 -2.089 52.819 1 21.368 143 PRO C C 1
ATOM 3039 O O . PRO B 1 113 ? 3.523 -1.6 52.083 1 22.584 143 PRO C O 1
ATOM 3043 N N . TYR B 1 114 ? 4.98 -1.423 53.805 1 19.694 144 TYR C N 1
ATOM 3044 C CA . TYR B 1 114 ? 4.585 -0.095 54.263 1 23.149 144 TYR C CA 1
ATOM 3045 C C . TYR B 1 114 ? 5.662 0.593 55.111 1 21.058 144 TYR C C 1
ATOM 3046 O O . TYR B 1 114 ? 6.205 0.003 56.065 1 22.582 144 TYR C O 1
ATOM 3055 N N . LEU B 1 115 ? 5.96 1.861 54.76 1 19.903 145 LEU C N 1
ATOM 3056 C CA . LEU B 1 115 ? 6.592 2.825 55.643 1 22.012 145 LEU C CA 1
ATOM 3057 C C . LEU B 1 115 ? 5.795 4.123 55.532 1 21.215 145 LEU C C 1
ATOM 3058 O O . LEU B 1 115 ? 5.345 4.495 54.448 1 20.883 145 LEU C O 1
ATOM 3063 N N . PRO B 1 116 ? 5.625 4.873 56.635 1 21.416 146 PRO C N 1
ATOM 3064 C CA . PRO B 1 116 ? 4.878 6.146 56.588 1 21.904 146 PRO C CA 1
ATOM 3065 C C . PRO B 1 116 ? 5.663 7.251 55.892 1 21.357 146 PRO C C 1
ATOM 3066 O O . PRO B 1 116 ? 6.866 7.155 55.75 1 22.106 146 PRO C O 1
ATOM 3070 N N . VAL B 1 117 ? 4.991 8.321 55.446 1 22.357 147 VAL C N 1
ATOM 3071 C CA . VAL B 1 117 ? 5.691 9.464 54.885 1 22.949 147 VAL C CA 1
ATOM 3072 C C . VAL B 1 117 ? 6.376 10.159 56.044 1 23.861 147 VAL C C 1
ATOM 3073 O O . VAL B 1 117 ? 5.718 10.568 56.997 1 27.783 147 VAL C O 1
ATOM 3077 N N . PRO B 1 118 ? 7.7 10.337 56.01 1 22.642 148 PRO C N 1
ATOM 3078 C CA . PRO B 1 118 ? 8.361 11.086 57.072 1 24.532 148 PRO C CA 1
ATOM 3079 C C . PRO B 1 118 ? 8.113 12.578 56.897 1 24.845 148 PRO C C 1
ATOM 3080 O O . PRO B 1 118 ? 7.85 13.076 55.792 1 24.976 148 PRO C O 1
ATOM 3084 N N . LYS B 1 119 ? 8.242 13.294 58.02 1 25.883 149 LYS C N 1
ATOM 3085 C CA . LYS B 1 119 ? 8.059 14.738 58.012 1 26.86 149 LYS C CA 1
ATOM 3086 C C . LYS B 1 119 ? 9.225 15.497 57.364 1 24.346 149 LYS C C 1
ATOM 3087 O O . LYS B 1 119 ? 8.984 16.581 56.829 1 24.741 149 LYS C O 1
ATOM 3090 N N . THR B 1 120 ? 10.467 14.985 57.441 1 22.64 150 THR C N 1
ATOM 3091 C CA . THR B 1 120 ? 11.649 15.649 56.915 1 21.359 150 THR C CA 1
ATOM 3092 C C . THR B 1 120 ? 12.466 14.772 55.964 1 21.026 150 THR C C 1
ATOM 3093 O O . THR B 1 120 ? 12.412 13.537 56.01 1 21.084 150 THR C O 1
ATOM 3097 N N . LEU B 1 121 ? 13.255 15.438 55.097 1 20.346 151 LEU C N 1
ATOM 3098 C CA . LEU B 1 121 ? 14.169 14.764 54.195 1 20.665 151 LEU C CA 1
ATOM 3099 C C . LEU B 1 121 ? 15.236 14.035 55.016 1 21.168 151 LEU C C 1
ATOM 3100 O O . LEU B 1 121 ? 15.691 12.941 54.655 1 23.021 151 LEU C O 1
ATOM 3105 N N . LYS B 1 122 ? 15.6 14.585 56.166 1 22.806 152 LYS C N 1
ATOM 3106 C CA . LYS B 1 122 ? 16.578 13.902 57.012 1 22.037 152 LYS C CA 1
ATOM 3107 C C . LYS B 1 122 ? 16.078 12.528 57.467 1 19.976 152 LYS C C 1
ATOM 3108 O O . LYS B 1 122 ? 16.825 11.568 57.405 1 21.18 152 LYS C O 1
ATOM 3114 N N . GLU B 1 123 ? 14.819 12.49 57.918 1 19.456 153 GLU C N 1
ATOM 3115 C CA . GLU B 1 123 ? 14.201 11.242 58.323 1 21.462 153 GLU C CA 1
ATOM 3116 C C . GLU B 1 123 ? 14.127 10.289 57.129 1 19.99 153 GLU C C 1
ATOM 3117 O O . GLU B 1 123 ? 14.346 9.084 57.278 1 20.076 153 GLU C O 1
ATOM 3123 N N . MET B 1 124 ? 13.791 10.821 55.945 1 19.416 154 MET C N 1
ATOM 3124 C CA . MET B 1 124 ? 13.645 9.947 54.787 1 19.795 154 MET C CA 1
ATOM 3125 C C . MET B 1 124 ? 15.009 9.325 54.466 1 19.042 154 MET C C 1
ATOM 3126 O O . MET B 1 124 ? 15.136 8.144 54.109 1 18.466 154 MET C O 1
ATOM 3131 N N . GLN B 1 125 ? 16.094 10.09 54.597 1 19.305 155 GLN C N 1
ATOM 3132 C CA . GLN B 1 125 ? 17.407 9.552 54.378 1 18.545 155 GLN C CA 1
ATOM 3133 C C . GLN B 1 125 ? 17.757 8.46 55.404 1 18.761 155 GLN C C 1
ATOM 3134 O O . GLN B 1 125 ? 18.408 7.457 55.067 1 20.157 155 GLN C O 1
ATOM 3140 N N . THR B 1 126 ? 17.31 8.624 56.658 1 18.951 156 THR C N 1
ATOM 3141 C CA . THR B 1 126 ? 17.463 7.544 57.63 1 20.794 156 THR C CA 1
ATOM 3142 C C . THR B 1 126 ? 16.763 6.26 57.149 1 20.069 156 THR C C 1
ATOM 3143 O O . THR B 1 126 ? 17.332 5.168 57.213 1 19.274 156 THR C O 1
ATOM 3147 N N . TYR B 1 127 ? 15.532 6.375 56.656 1 18.975 157 TYR C N 1
ATOM 3148 C CA . TYR B 1 127 ? 14.882 5.215 56.046 1 18.636 157 TYR C CA 1
ATOM 3149 C C . TYR B 1 127 ? 15.716 4.602 54.933 1 19.027 157 TYR C C 1
ATOM 3150 O O . TYR B 1 127 ? 15.791 3.379 54.871 1 20.25 157 TYR C O 1
ATOM 3159 N N . CYS B 1 128 ? 16.323 5.394 54.046 1 19.205 158 CYS C N 1
ATOM 3160 C CA . CYS B 1 128 ? 17.142 4.89 52.96 1 18.612 158 CYS C CA 1
ATOM 3161 C C . CYS B 1 128 ? 18.382 4.137 53.437 1 18.549 158 CYS C C 1
ATOM 3162 O O . CYS B 1 128 ? 18.691 3.046 52.939 1 19.599 158 CYS C O 1
ATOM 3165 N N . ASP B 1 129 ? 18.984 4.648 54.498 1 20.516 159 ASP C N 1
ATOM 3166 C CA . ASP B 1 129 ? 20.092 3.973 55.157 1 19.89 159 ASP C CA 1
ATOM 3167 C C . ASP B 1 129 ? 19.67 2.605 55.707 1 19.674 159 ASP C C 1
ATOM 3168 O O . ASP B 1 129 ? 20.388 1.625 55.531 1 21.306 159 ASP C O 1
ATOM 3173 N N . TYR B 1 130 ? 18.492 2.544 56.316 1 18.663 160 TYR C N 1
ATOM 3174 C CA . TYR B 1 130 ? 17.939 1.309 56.866 1 18.161 160 TYR C CA 1
ATOM 3175 C C . TYR B 1 130 ? 17.62 0.332 55.744 1 20.547 160 TYR C C 1
ATOM 3176 O O . TYR B 1 130 ? 17.994 -0.845 55.826 1 20.44 160 TYR C O 1
ATOM 3185 N N . LEU B 1 131 ? 16.91 0.813 54.717 1 18.421 161 LEU C N 1
ATOM 3186 C CA . LEU B 1 131 ? 16.59 -0.073 53.605 1 18.439 161 LEU C CA 1
ATOM 3187 C C . LEU B 1 131 ? 17.852 -0.637 52.938 1 19.226 161 LEU C C 1
ATOM 3188 O O . LEU B 1 131 ? 17.898 -1.827 52.633 1 20.443 161 LEU C O 1
ATOM 3193 N N . ASN B 1 132 ? 18.892 0.189 52.707 1 19.216 162 ASN C N 1
ATOM 3194 C CA . ASN B 1 132 ? 20.144 -0.326 52.177 1 19.446 162 ASN C CA 1
ATOM 3195 C C . ASN B 1 132 ? 20.765 -1.389 53.084 1 20.698 162 ASN C C 1
ATOM 3196 O O . ASN B 1 132 ? 21.275 -2.417 52.582 1 21.971 162 ASN C O 1
ATOM 3201 N N . ALA B 1 133 ? 20.74 -1.139 54.392 1 19.31 163 ALA C N 1
ATOM 3202 C CA . ALA B 1 133 ? 21.35 -2.072 55.331 1 21.492 163 ALA C CA 1
ATOM 3203 C C . ALA B 1 133 ? 20.608 -3.425 55.275 1 21.89 163 ALA C C 1
ATOM 3204 O O . ALA B 1 133 ? 21.211 -4.497 55.23 1 22.387 163 ALA C O 1
ATOM 3206 N N . ILE B 1 134 ? 19.272 -3.373 55.307 1 20.694 164 ILE C N 1
ATOM 3207 C CA . ILE B 1 134 ? 18.475 -4.599 55.241 1 20.212 164 ILE C CA 1
ATOM 3208 C C . ILE B 1 134 ? 18.777 -5.321 53.928 1 19.396 164 ILE C C 1
ATOM 3209 O O . ILE B 1 134 ? 18.99 -6.542 53.866 1 20.802 164 ILE C O 1
ATOM 3214 N N . GLY B 1 135 ? 18.779 -4.574 52.833 1 19.207 165 GLY C N 1
ATOM 3215 C CA . GLY B 1 135 ? 18.92 -5.167 51.525 1 18.671 165 GLY C CA 1
ATOM 3216 C C . GLY B 1 135 ? 20.282 -5.847 51.334 1 23.357 165 GLY C C 1
ATOM 3217 O O . GLY B 1 135 ? 20.397 -6.833 50.624 1 22.773 165 GLY C O 1
ATOM 3218 N N . LYS B 1 136 ? 21.313 -5.251 51.901 1 23.342 166 LYS C N 1
ATOM 3219 C CA . LYS B 1 136 ? 22.636 -5.855 51.796 1 22.361 166 LYS C CA 1
ATOM 3220 C C . LYS B 1 136 ? 22.65 -7.171 52.566 1 24.249 166 LYS C C 1
ATOM 3221 O O . LYS B 1 136 ? 23.241 -8.125 52.102 1 24.17 166 LYS C O 1
ATOM 3227 N N . LYS B 1 137 ? 22.028 -7.206 53.732 1 22.211 167 LYS C N 1
ATOM 3228 C CA . LYS B 1 137 ? 21.961 -8.46 54.475 1 26.593 167 LYS C CA 1
ATOM 3229 C C . LYS B 1 137 ? 21.221 -9.505 53.653 1 26.306 167 LYS C C 1
ATOM 3230 O O . LYS B 1 137 ? 21.585 -10.683 53.635 1 25.786 167 LYS C O 1
ATOM 3236 N N . CYS B 1 138 ? 20.088 -9.099 53.06 1 21.751 168 CYS C N 1
ATOM 3237 C CA . CYS B 1 138 ? 19.33 -10.012 52.231 1 20.598 168 CYS C CA 1
ATOM 3238 C C . CYS B 1 138 ? 20.224 -10.571 51.13 1 21.602 168 CYS C C 1
ATOM 3239 O O . CYS B 1 138 ? 20.216 -11.772 50.873 1 24.078 168 CYS C O 1
ATOM 3242 N N . ARG B 1 139 ? 20.945 -9.685 50.428 1 21.735 169 ARG C N 1
ATOM 3243 C CA . ARG B 1 139 ? 21.732 -10.077 49.268 1 22.963 169 ARG C CA 1
ATOM 3244 C C . ARG B 1 139 ? 22.809 -11.084 49.691 1 24.445 169 ARG C C 1
ATOM 3245 O O . ARG B 1 139 ? 23.045 -12.051 48.963 1 23.584 169 ARG C O 1
ATOM 3253 N N . GLU B 1 140 ? 23.367 -10.888 50.876 1 28.69 170 GLU C N 1
ATOM 3254 C CA . GLU B 1 140 ? 24.439 -11.764 51.348 1 30.683 170 GLU C CA 1
ATOM 3255 C C . GLU B 1 140 ? 23.868 -13.155 51.607 1 31.495 170 GLU C C 1
ATOM 3256 O O . GLU B 1 140 ? 24.6 -14.151 51.51 1 34.285 170 GLU C O 1
ATOM 3262 N N . ALA B 1 141 ? 22.55 -13.239 51.872 1 27.81 171 ALA C N 1
ATOM 3263 C CA . ALA B 1 141 ? 21.852 -14.517 52.052 1 30.138 171 ALA C CA 1
ATOM 3264 C C . ALA B 1 141 ? 21.206 -15.069 50.774 1 25.721 171 ALA C C 1
ATOM 3265 O O . ALA B 1 141 ? 20.528 -16.105 50.808 1 29.092 171 ALA C O 1
ATOM 3267 N N . GLY B 1 142 ? 21.373 -14.4 49.635 1 21.461 172 GLY C N 1
ATOM 3268 C CA . GLY B 1 142 ? 20.834 -14.843 48.371 1 22.543 172 GLY C CA 1
ATOM 3269 C C . GLY B 1 142 ? 19.346 -14.524 48.207 1 21.721 172 GLY C C 1
ATOM 3270 O O . GLY B 1 142 ? 18.704 -15.159 47.362 1 23.5 172 GLY C O 1
ATOM 3271 N N . ILE B 1 143 ? 18.878 -13.462 48.893 1 19.939 173 ILE C N 1
ATOM 3272 C CA . ILE B 1 143 ? 17.483 -13.042 48.827 1 18.085 173 ILE C CA 1
ATOM 3273 C C . ILE B 1 143 ? 17.421 -11.595 48.34 1 18.089 173 ILE C C 1
ATOM 3274 O O . ILE B 1 143 ? 18.31 -10.787 48.657 1 20.253 173 ILE C O 1
ATOM 3279 N N . LYS B 1 144 ? 16.434 -11.306 47.507 1 17.9 174 LYS C N 1
ATOM 3280 C CA . LYS B 1 144 ? 16.278 -9.936 47.005 1 18.882 174 LYS C CA 1
ATOM 3281 C C . LYS B 1 144 ? 15.243 -9.202 47.861 1 18.53 174 LYS C C 1
ATOM 3282 O O . LYS B 1 144 ? 14.106 -9.672 47.952 1 18.658 174 LYS C O 1
ATOM 3288 N N . TYR B 1 145 ? 15.637 -8.038 48.417 1 17.462 175 TYR C N 1
ATOM 3289 C CA . TYR B 1 145 ? 14.791 -7.195 49.252 1 17.254 175 TYR C CA 1
ATOM 3290 C C . TYR B 1 145 ? 14.159 -6.084 48.422 1 16.631 175 TYR C C 1
ATOM 3291 O O . TYR B 1 145 ? 14.792 -5.456 47.583 1 16.371 175 TYR C O 1
ATOM 3300 N N . GLY B 1 146 ? 12.851 -5.872 48.646 1 16.23 176 GLY C N 1
ATOM 3301 C CA . GLY B 1 146 ? 12.143 -4.793 47.996 1 16.064 176 GLY C CA 1
ATOM 3302 C C . GLY B 1 146 ? 11.128 -4.097 48.909 1 16.091 176 GLY C C 1
ATOM 3303 O O . GLY B 1 146 ? 10.946 -4.468 50.084 1 15.141 176 GLY C O 1
ATOM 3304 N N . TYR B 1 147 ? 10.57 -3.041 48.332 1 15.755 177 TYR C N 1
ATOM 3305 C CA . TYR B 1 147 ? 9.57 -2.201 48.977 1 15.304 177 TYR C CA 1
ATOM 3306 C C . TYR B 1 147 ? 8.313 -2.164 48.125 1 14.896 177 TYR C C 1
ATOM 3307 O O . TYR B 1 147 ? 8.409 -1.942 46.938 1 15.67 177 TYR C O 1
ATOM 3316 N N . HIS B 1 148 ? 7.145 -2.292 48.782 1 15.345 178 HIS C N 1
ATOM 3317 C CA . HIS B 1 148 ? 5.819 -2.182 48.172 1 16.204 178 HIS C CA 1
ATOM 3318 C C . HIS B 1 148 ? 5.172 -0.854 48.58 1 14.939 178 HIS C C 1
ATOM 3319 O O . HIS B 1 148 ? 5.027 -0.58 49.768 1 17.723 178 HIS C O 1
ATOM 3326 N N . ASN B 1 149 ? 4.699 -0.118 47.59 1 15.91 179 ASN C N 1
ATOM 3327 C CA . ASN B 1 149 ? 4.034 1.18 47.81 1 16.385 179 ASN C CA 1
ATOM 3328 C C . ASN B 1 149 ? 2.512 1.051 47.988 1 18.599 179 ASN C C 1
ATOM 3329 O O . ASN B 1 149 ? 1.867 0.11 47.492 1 17.314 179 ASN C O 1
ATOM 3334 N N . HIS B 1 150 ? 1.915 2.03 48.673 1 16.973 180 HIS C N 1
ATOM 3335 C CA . HIS B 1 150 ? 0.507 2.347 48.507 1 18.257 180 HIS C CA 1
ATOM 3336 C C . HIS B 1 150 ? 0.43 3.679 47.751 1 16.26 180 HIS C C 1
ATOM 3337 O O . HIS B 1 150 ? 1.182 3.877 46.793 1 17.867 180 HIS C O 1
ATOM 3344 N N . ALA B 1 151 ? -0.488 4.622 48.12 1 18.527 181 ALA C N 1
ATOM 3345 C CA . ALA B 1 151 ? -0.586 5.874 47.406 1 17.613 181 ALA C CA 1
ATOM 3346 C C . ALA B 1 151 ? 0.207 7.005 48.079 1 17.698 181 ALA C C 1
ATOM 3347 O O . ALA B 1 151 ? 0.563 7.963 47.428 1 18.755 181 ALA C O 1
ATOM 3349 N N . HIS B 1 152 ? 0.417 6.911 49.397 1 18.111 182 HIS C N 1
ATOM 3350 C CA . HIS B 1 152 ? 1.013 8.001 50.151 1 17.569 182 HIS C CA 1
ATOM 3351 C C . HIS B 1 152 ? 2.454 8.304 49.724 1 17.943 182 HIS C C 1
ATOM 3352 O O . HIS B 1 152 ? 2.887 9.444 49.91 1 19.276 182 HIS C O 1
ATOM 3359 N N . GLU B 1 153 ? 3.165 7.333 49.134 1 17.74 183 GLU C N 1
ATOM 3360 C CA . GLU B 1 153 ? 4.55 7.535 48.776 1 17.1 183 GLU C CA 1
ATOM 3361 C C . GLU B 1 153 ? 4.65 8.464 47.555 1 18.012 183 GLU C C 1
ATOM 3362 O O . GLU B 1 153 ? 5.753 8.827 47.161 1 19.042 183 GLU C O 1
ATOM 3368 N N . PHE B 1 154 ? 3.532 8.889 46.95 1 15.937 184 PHE C N 1
ATOM 3369 C CA . PHE B 1 154 ? 3.595 9.856 45.879 1 17.194 184 PHE C CA 1
ATOM 3370 C C . PHE B 1 154 ? 3.471 11.277 46.415 1 18.241 184 PHE C C 1
ATOM 3371 O O . PHE B 1 154 ? 3.5 12.195 45.612 1 20.018 184 PHE C O 1
ATOM 3379 N N . GLN B 1 155 ? 3.241 11.448 47.713 1 18.934 185 GLN C N 1
ATOM 3380 C CA . GLN B 1 155 ? 3.331 12.775 48.31 1 18.785 185 GLN C CA 1
ATOM 3381 C C . GLN B 1 155 ? 4.778 13.254 48.349 1 21.386 185 GLN C C 1
ATOM 3382 O O . GLN B 1 155 ? 5.743 12.477 48.343 1 19.827 185 GLN C O 1
ATOM 3388 N N . LYS B 1 156 ? 4.915 14.586 48.477 1 21.177 186 LYS C N 1
ATOM 3389 C CA . LYS B 1 156 ? 6.22 15.209 48.645 1 22.484 186 LYS C CA 1
ATOM 3390 C C . LYS B 1 156 ? 6.575 15.368 50.117 1 21.236 186 LYS C C 1
ATOM 3391 O O . LYS B 1 156 ? 5.706 15.559 50.983 1 23.571 186 LYS C O 1
ATOM 3397 N N . ILE B 1 157 ? 7.88 15.364 50.367 1 19.885 187 ILE C N 1
ATOM 3398 C CA . ILE B 1 157 ? 8.483 15.625 51.653 1 25.186 187 ILE C CA 1
ATOM 3399 C C . ILE B 1 157 ? 9.088 17.031 51.606 1 25.825 187 ILE C C 1
ATOM 3400 O O . ILE B 1 157 ? 9.894 17.329 50.732 1 24.725 187 ILE C O 1
ATOM 3405 N N . GLU B 1 158 ? 8.662 17.883 52.543 1 27.581 188 GLU C N 1
ATOM 3406 C CA . GLU B 1 158 ? 9.166 19.251 52.65 1 26.738 188 GLU C CA 1
ATOM 3407 C C . GLU B 1 158 ? 8.922 19.988 51.342 1 26.921 188 GLU C C 1
ATOM 3408 O O . GLU B 1 158 ? 9.651 20.899 50.97 1 29.252 188 GLU C O 1
ATOM 3414 N N . ASP B 1 159 ? 7.853 19.611 50.65 1 27.218 189 ASP C N 1
ATOM 3415 C CA . ASP B 1 159 ? 7.504 20.18 49.359 1 32.173 189 ASP C CA 1
ATOM 3416 C C . ASP B 1 159 ? 8.686 20.132 48.399 1 33.104 189 ASP C C 1
ATOM 3417 O O . ASP B 1 159 ? 8.762 20.928 47.466 1 34.409 189 ASP C O 1
ATOM 3422 N N . LYS B 1 160 ? 9.577 19.16 48.578 1 27.857 190 LYS C N 1
ATOM 3423 C CA . LYS B 1 160 ? 10.639 18.975 47.609 1 28.809 190 LYS C CA 1
ATOM 3424 C C . LYS B 1 160 ? 10.44 17.597 46.978 1 30.783 190 LYS C C 1
ATOM 3425 O O . LYS B 1 160 ? 9.701 17.427 46.014 1 36.468 190 LYS C O 1
ATOM 3431 N N . ALA B 1 161 ? 10.993 16.579 47.603 1 28.19 191 ALA C N 1
ATOM 3432 C CA . ALA B 1 161 ? 11.159 15.295 46.936 1 25.591 191 ALA C CA 1
ATOM 3433 C C . ALA B 1 161 ? 9.908 14.432 47.12 1 21.439 191 ALA C C 1
ATOM 3434 O O . ALA B 1 161 ? 9.32 14.405 48.185 1 23.07 191 ALA C O 1
ATOM 3436 N N . VAL B 1 162 ? 9.474 13.777 46.05 1 19.664 192 VAL C N 1
ATOM 3437 C CA . VAL B 1 162 ? 8.449 12.753 46.175 1 18.841 192 VAL C CA 1
ATOM 3438 C C . VAL B 1 162 ? 9.074 11.536 46.873 1 17.897 192 VAL C C 1
ATOM 3439 O O . VAL B 1 162 ? 10.203 11.135 46.627 1 17.991 192 VAL C O 1
ATOM 3443 N N . MET B 1 163 ? 8.365 10.975 47.854 1 17.819 193 MET C N 1
ATOM 3444 C CA . MET B 1 163 ? 8.941 9.984 48.731 1 16.619 193 MET C CA 1
ATOM 3445 C C . MET B 1 163 ? 9.435 8.752 47.945 1 17.841 193 MET C C 1
ATOM 3446 O O . MET B 1 163 ? 10.555 8.318 48.119 1 16.354 193 MET C O 1
ATOM 3451 N N . LEU B 1 164 ? 8.637 8.212 47.026 1 16.433 194 LEU C N 1
ATOM 3452 C CA . LEU B 1 164 ? 9.067 7.004 46.323 1 17.038 194 LEU C CA 1
ATOM 3453 C C . LEU B 1 164 ? 10.299 7.288 45.482 1 16.84 194 LEU C C 1
ATOM 3454 O O . LEU B 1 164 ? 11.246 6.488 45.451 1 16.375 194 LEU C O 1
ATOM 3459 N N . ASP B 1 165 ? 10.317 8.452 44.85 1 16.331 195 ASP C N 1
ATOM 3460 C CA . ASP B 1 165 ? 11.473 8.782 44.016 1 18.292 195 ASP C CA 1
ATOM 3461 C C . ASP B 1 165 ? 12.723 8.919 44.875 1 18.395 195 ASP C C 1
ATOM 3462 O O . ASP B 1 165 ? 13.795 8.426 44.478 1 18.116 195 ASP C O 1
ATOM 3467 N N . TYR B 1 166 ? 12.594 9.615 46.013 1 17.764 196 TYR C N 1
ATOM 3468 C CA . TYR B 1 166 ? 13.729 9.766 46.926 1 16.816 196 TYR C CA 1
ATOM 3469 C C . TYR B 1 166 ? 14.274 8.389 47.306 1 18.225 196 TYR C C 1
ATOM 3470 O O . TYR B 1 166 ? 15.473 8.136 47.302 1 17.447 196 TYR C O 1
ATOM 3479 N N . MET B 1 167 ? 13.381 7.471 47.649 1 16.679 197 MET C N 1
ATOM 3480 C CA . MET B 1 167 ? 13.744 6.107 48.038 1 16.863 197 MET C CA 1
ATOM 3481 C C . MET B 1 167 ? 14.486 5.384 46.922 1 17.511 197 MET C C 1
ATOM 3482 O O . MET B 1 167 ? 15.532 4.811 47.182 1 18.318 197 MET C O 1
ATOM 3487 N N . ILE B 1 168 ? 14 5.428 45.695 1 16.813 198 ILE C N 1
ATOM 3488 C CA . ILE B 1 168 ? 14.668 4.758 44.597 1 16.646 198 ILE C CA 1
ATOM 3489 C C . ILE B 1 168 ? 16.051 5.387 44.356 1 16.25 198 ILE C C 1
ATOM 3490 O O . ILE B 1 168 ? 17.043 4.676 44.171 1 17.102 198 ILE C O 1
ATOM 3495 N N . GLU B 1 169 ? 16.069 6.725 44.354 1 16.077 199 GLU C N 1
ATOM 3496 C CA . GLU B 1 169 ? 17.295 7.437 44.024 1 19.763 199 GLU C CA 1
ATOM 3497 C C . GLU B 1 169 ? 18.378 7.137 45.038 1 21.169 199 GLU C C 1
ATOM 3498 O O . GLU B 1 169 ? 19.577 7.123 44.67 1 22.249 199 GLU C O 1
ATOM 3504 N N . ASN B 1 170 ? 18.001 6.953 46.307 1 17.852 200 ASN C N 1
ATOM 3505 C CA . ASN B 1 170 ? 18.953 6.888 47.408 1 18.274 200 ASN C CA 1
ATOM 3506 C C . ASN B 1 170 ? 19.058 5.477 48.007 1 19.24 200 ASN C C 1
ATOM 3507 O O . ASN B 1 170 ? 19.491 5.31 49.165 1 20.147 200 ASN C O 1
ATOM 3512 N N . THR B 1 171 ? 18.736 4.457 47.202 1 17.359 201 THR C N 1
ATOM 3513 C CA . THR B 1 171 ? 19.072 3.081 47.541 1 20.227 201 THR C CA 1
ATOM 3514 C C . THR B 1 171 ? 19.793 2.452 46.35 1 21.059 201 THR C C 1
ATOM 3515 O O . THR B 1 171 ? 19.558 2.785 45.174 1 20.586 201 THR C O 1
ATOM 3519 N N . ASP B 1 172 ? 20.698 1.523 46.671 1 20.48 202 ASP C N 1
ATOM 3520 C CA . ASP B 1 172 ? 21.432 0.843 45.625 1 22.18 202 ASP C CA 1
ATOM 3521 C C . ASP B 1 172 ? 20.54 -0.197 44.963 1 21.451 202 ASP C C 1
ATOM 3522 O O . ASP B 1 172 ? 19.827 -0.937 45.653 1 20.449 202 ASP C O 1
ATOM 3527 N N . PRO B 1 173 ? 20.564 -0.281 43.628 1 21.852 203 PRO C N 1
ATOM 3528 C CA . PRO B 1 173 ? 19.752 -1.278 42.925 1 23.44 203 PRO C CA 1
ATOM 3529 C C . PRO B 1 173 ? 19.923 -2.714 43.406 1 23.196 203 PRO C C 1
ATOM 3530 O O . PRO B 1 173 ? 18.962 -3.46 43.393 1 24.248 203 PRO C O 1
ATOM 3534 N N . GLU B 1 174 ? 21.133 -3.123 43.817 1 21.457 204 GLU C N 1
ATOM 3535 C CA . GLU B 1 174 ? 21.324 -4.503 44.244 1 24.292 204 GLU C CA 1
ATOM 3536 C C . GLU B 1 174 ? 20.83 -4.718 45.673 1 22.126 204 GLU C C 1
ATOM 3537 O O . GLU B 1 174 ? 20.742 -5.871 46.102 1 27.015 204 GLU C O 1
ATOM 3543 N N . ASN B 1 175 ? 20.493 -3.638 46.41 1 21.853 205 ASN C N 1
ATOM 3544 C CA . ASN B 1 175 ? 19.985 -3.74 47.765 1 20.317 205 ASN C CA 1
ATOM 3545 C C . ASN B 1 175 ? 18.446 -3.624 47.815 1 21.027 205 ASN C C 1
ATOM 3546 O O . ASN B 1 175 ? 17.85 -4.124 48.751 1 22.395 205 ASN C O 1
ATOM 3551 N N . LEU B 1 176 ? 17.821 -2.875 46.902 1 17.983 206 LEU C N 1
ATOM 3552 C CA . LEU B 1 176 ? 16.366 -2.66 46.986 1 16.577 206 LEU C CA 1
ATOM 3553 C C . LEU B 1 176 ? 15.778 -2.528 45.595 1 18.106 206 LEU C C 1
ATOM 3554 O O . LEU B 1 176 ? 16.253 -1.749 44.772 1 19.403 206 LEU C O 1
ATOM 3559 N N . PHE B 1 177 ? 14.726 -3.304 45.338 1 18.222 207 PHE C N 1
ATOM 3560 C CA . PHE B 1 177 ? 13.869 -3.147 44.178 1 16.761 207 PHE C CA 1
ATOM 3561 C C . PHE B 1 177 ? 12.508 -2.671 44.687 1 15.369 207 PHE C C 1
ATOM 3562 O O . PHE B 1 177 ? 12.259 -2.701 45.894 1 16.288 207 PHE C O 1
ATOM 3570 N N . ILE B 1 178 ? 11.671 -2.196 43.773 1 16.138 208 ILE C N 1
ATOM 3571 C CA . ILE B 1 178 ? 10.315 -1.777 44.131 1 15.91 208 ILE C CA 1
ATOM 3572 C C . ILE B 1 178 ? 9.345 -2.816 43.598 1 17.032 208 ILE C C 1
ATOM 3573 O O . ILE B 1 178 ? 9.361 -3.154 42.399 1 16.895 208 ILE C O 1
ATOM 3578 N N . GLU B 1 179 ? 8.461 -3.284 44.476 1 15.725 209 GLU C N 1
ATOM 3579 C CA . GLU B 1 179 ? 7.305 -4.059 44.087 1 15.296 209 GLU C CA 1
ATOM 3580 C C . GLU B 1 179 ? 6.161 -3.113 43.833 1 16.599 209 GLU C C 1
ATOM 3581 O O . GLU B 1 179 ? 5.434 -2.722 44.766 1 17.194 209 GLU C O 1
ATOM 3587 N N . LEU B 1 180 ? 6.069 -2.638 42.6 1 16.471 210 LEU C N 1
ATOM 3588 C CA . LEU B 1 180 ? 5.178 -1.519 42.313 1 16.185 210 LEU C CA 1
ATOM 3589 C C . LEU B 1 180 ? 3.717 -1.997 42.271 1 14.975 210 LEU C C 1
ATOM 3590 O O . LEU B 1 180 ? 3.352 -2.9 41.52 1 17.599 210 LEU C O 1
ATOM 3595 N N . ASP B 1 181 ? 2.906 -1.432 43.155 1 16.897 211 ASP C N 1
ATOM 3596 C CA . ASP B 1 181 ? 1.47 -1.616 43.15 1 16.036 211 ASP C CA 1
ATOM 3597 C C . ASP B 1 181 ? 0.89 -0.619 42.171 1 17.998 211 ASP C C 1
ATOM 3598 O O . ASP B 1 181 ? 0.877 0.602 42.41 1 17.404 211 ASP C O 1
ATOM 3603 N N . VAL B 1 182 ? 0.458 -1.114 41.012 1 18.14 212 VAL C N 1
ATOM 3604 C CA . VAL B 1 182 ? 0.021 -0.248 39.959 1 16.995 212 VAL C CA 1
ATOM 3605 C C . VAL B 1 182 ? -1.303 0.466 40.261 1 16.721 212 VAL C C 1
ATOM 3606 O O . VAL B 1 182 ? -1.483 1.573 39.791 1 17.68 212 VAL C O 1
ATOM 3610 N N . TYR B 1 183 ? -2.216 -0.135 41.005 1 17.355 213 TYR C N 1
ATOM 3611 C CA . TYR B 1 183 ? -3.44 0.561 41.365 1 17.868 213 TYR C CA 1
ATOM 3612 C C . TYR B 1 183 ? -3.144 1.747 42.273 1 17.271 213 TYR C C 1
ATOM 3613 O O . TYR B 1 183 ? -3.63 2.864 42.06 1 17.318 213 TYR C O 1
ATOM 3622 N N . TRP B 1 184 ? -2.369 1.495 43.319 1 15.773 214 TRP C N 1
ATOM 3623 C CA . TRP B 1 184 ? -2.078 2.576 44.25 1 16.033 214 TRP C CA 1
ATOM 3624 C C . TRP B 1 184 ? -1.253 3.689 43.58 1 17.324 214 TRP C C 1
ATOM 3625 O O . TRP B 1 184 ? -1.391 4.869 43.917 1 17.345 214 TRP C O 1
ATOM 3636 N N . ALA B 1 185 ? -0.415 3.348 42.603 1 15.361 215 ALA C N 1
ATOM 3637 C CA . ALA B 1 185 ? 0.261 4.374 41.82 1 15.344 215 ALA C CA 1
ATOM 3638 C C . ALA B 1 185 ? -0.734 5.289 41.087 1 17.444 215 ALA C C 1
ATOM 3639 O O . ALA B 1 185 ? -0.681 6.519 41.179 1 17.406 215 ALA C O 1
ATOM 3641 N N . VAL B 1 186 ? -1.707 4.675 40.407 1 16.526 216 VAL C N 1
ATOM 3642 C CA . VAL B 1 186 ? -2.753 5.431 39.733 1 18.549 216 VAL C CA 1
ATOM 3643 C C . VAL B 1 186 ? -3.559 6.266 40.727 1 16.954 216 VAL C C 1
ATOM 3644 O O . VAL B 1 186 ? -3.822 7.436 40.455 1 17.881 216 VAL C O 1
ATOM 3648 N N . MET B 1 187 ? -3.904 5.723 41.896 1 17.143 217 MET C N 1
ATOM 3649 C CA . MET B 1 187 ? -4.608 6.469 42.936 1 18.981 217 MET C CA 1
ATOM 3650 C C . MET B 1 187 ? -3.772 7.648 43.426 1 17.834 217 MET C C 1
ATOM 3651 O O . MET B 1 187 ? 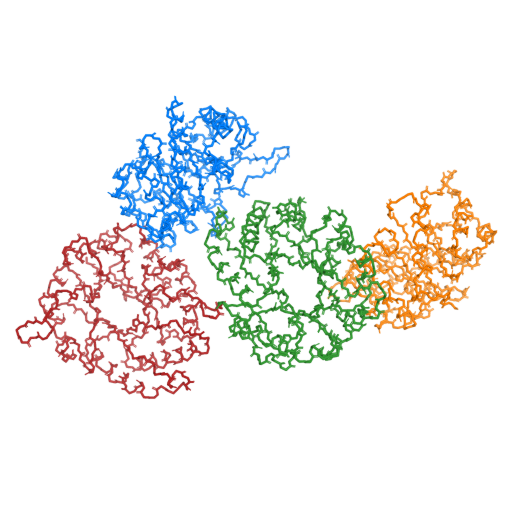-4.292 8.654 43.897 1 19.937 217 MET C O 1
ATOM 3656 N N . GLY B 1 188 ? -2.451 7.513 43.328 1 16.257 218 GLY C N 1
ATOM 3657 C CA . GLY B 1 188 ? -1.544 8.59 43.7 1 18.075 218 GLY C CA 1
ATOM 3658 C C . GLY B 1 188 ? -1.255 9.582 42.56 1 17.357 218 GLY C C 1
ATOM 3659 O O . GLY B 1 188 ? -0.365 10.428 42.678 1 18.462 218 GLY C O 1
ATOM 3660 N N . LYS B 1 189 ? -1.96 9.424 41.412 1 17.368 219 LYS C N 1
ATOM 3661 C CA . LYS B 1 189 ? -1.819 10.286 40.231 1 17.345 219 LYS C CA 1
ATOM 3662 C C . LYS B 1 189 ? -0.494 10.054 39.497 1 17.492 219 LYS C C 1
ATOM 3663 O O . LYS B 1 189 ? -0.072 10.884 38.694 1 19.021 219 LYS C O 1
ATOM 3669 N N . ALA B 1 190 ? 0.093 8.886 39.679 1 18.336 220 ALA C N 1
ATOM 3670 C CA . ALA B 1 190 ? 1.342 8.534 39.033 1 18.693 220 ALA C CA 1
ATOM 3671 C C . ALA B 1 190 ? 1.068 7.62 37.846 1 17.876 220 ALA C C 1
ATOM 3672 O O . ALA B 1 190 ? 0.127 6.821 37.844 1 17.25 220 ALA C O 1
ATOM 3674 N N . SER B 1 191 ? 1.939 7.764 36.85 1 18.237 221 SER C N 1
ATOM 3675 C CA . SER B 1 191 ? 1.942 6.92 35.679 1 17.537 221 SER C CA 1
ATOM 3676 C C . SER B 1 191 ? 2.898 5.755 35.915 1 17.475 221 SER C C 1
ATOM 3677 O O . SER B 1 191 ? 4.124 5.969 36.013 1 17.998 221 SER C O 1
ATOM 3680 N N . PRO B 1 192 ? 2.463 4.494 35.945 1 16.356 222 PRO C N 1
ATOM 3681 C CA . PRO B 1 192 ? 3.428 3.391 36.062 1 16.318 222 PRO C CA 1
ATOM 3682 C C . PRO B 1 192 ? 4.495 3.382 34.97 1 16.5 222 PRO C C 1
ATOM 3683 O O . PRO B 1 192 ? 5.67 3.16 35.25 1 17.282 222 PRO C O 1
ATOM 3687 N N . VAL B 1 193 ? 4.078 3.678 33.745 1 16.11 223 VAL C N 1
ATOM 3688 C CA . VAL B 1 193 ? 4.993 3.619 32.626 1 16.898 223 VAL C CA 1
ATOM 3689 C C . VAL B 1 193 ? 6.048 4.704 32.733 1 17.497 223 VAL C C 1
ATOM 3690 O O . VAL B 1 193 ? 7.218 4.414 32.497 1 17.43 223 VAL C O 1
ATOM 3694 N N . ASP B 1 194 ? 5.672 5.933 33.132 1 16.539 224 ASP C N 1
ATOM 3695 C CA . ASP B 1 194 ? 6.627 7.019 33.308 1 17.472 224 ASP C CA 1
ATOM 3696 C C . ASP B 1 194 ? 7.621 6.659 34.407 1 18.656 224 ASP C C 1
ATOM 3697 O O . ASP B 1 194 ? 8.83 6.897 34.279 1 17.859 224 ASP C O 1
ATOM 3702 N N . TYR B 1 195 ? 7.162 6.004 35.48 1 17.676 225 TYR C N 1
ATOM 3703 C CA . TYR B 1 195 ? 8.105 5.552 36.493 1 16.887 225 TYR C CA 1
ATOM 3704 C C . TYR B 1 195 ? 9.059 4.489 35.984 1 16.476 225 TYR C C 1
ATOM 3705 O O . TYR B 1 195 ? 10.242 4.475 36.294 1 18.01 225 TYR C O 1
ATOM 3714 N N . PHE B 1 196 ? 8.591 3.544 35.196 1 17.111 226 PHE C N 1
ATOM 3715 C CA . PHE B 1 196 ? 9.428 2.526 34.572 1 17.51 226 PHE C CA 1
ATOM 3716 C C . PHE B 1 196 ? 10.547 3.147 33.727 1 18.76 226 PHE C C 1
ATOM 3717 O O . PHE B 1 196 ? 11.69 2.699 33.773 1 18.834 226 PHE C O 1
ATOM 3725 N N . HIS B 1 197 ? 10.219 4.209 32.982 1 17.08 227 HIS C N 1
ATOM 3726 C CA . HIS B 1 197 ? 11.218 4.844 32.141 1 19.18 227 HIS C CA 1
ATOM 3727 C C . HIS B 1 197 ? 12.174 5.704 32.947 1 20.082 227 HIS C C 1
ATOM 3728 O O . HIS B 1 197 ? 13.319 5.916 32.509 1 19.929 227 HIS C O 1
ATOM 3735 N N . LYS B 1 198 ? 11.732 6.271 34.074 1 17.75 228 LYS C N 1
ATOM 3736 C CA . LYS B 1 198 ? 12.614 7.092 34.889 1 19.079 228 LYS C CA 1
ATOM 3737 C C . LYS B 1 198 ? 13.598 6.229 35.68 1 16.829 228 LYS C C 1
ATOM 3738 O O . LYS B 1 198 ? 14.744 6.642 35.867 1 19.59 228 LYS C O 1
ATOM 3744 N N . TYR B 1 199 ? 13.237 4.998 36.032 1 17.833 229 TYR C N 1
ATOM 3745 C CA . TYR B 1 199 ? 14.034 4.101 36.858 1 17.829 229 TYR C CA 1
ATOM 3746 C C . TYR B 1 199 ? 14.112 2.708 36.261 1 18.623 229 TYR C C 1
ATOM 3747 O O . TYR B 1 199 ? 13.652 1.715 36.832 1 16.925 229 TYR C O 1
ATOM 3756 N N . PRO B 1 200 ? 14.689 2.574 35.047 1 16.468 230 PRO C N 1
ATOM 3757 C CA . PRO B 1 200 ? 14.723 1.273 34.411 1 18.094 230 PRO C CA 1
ATOM 3758 C C . PRO B 1 200 ? 15.406 0.231 35.265 1 17.065 230 PRO C C 1
ATOM 3759 O O . PRO B 1 200 ? 16.418 0.465 35.926 1 19.326 230 PRO C O 1
ATOM 3763 N N . GLY B 1 201 ? 14.768 -0.947 35.308 1 18.005 231 GLY C N 1
ATOM 3764 C CA . GLY B 1 201 ? 15.291 -2.134 35.939 1 17.671 231 GLY C CA 1
ATOM 3765 C C . GLY B 1 201 ? 14.987 -2.238 37.422 1 16.548 231 GLY C C 1
ATOM 3766 O O . GLY B 1 201 ? 15.214 -3.287 37.972 1 18.678 231 GLY C O 1
ATOM 3767 N N . ARG B 1 202 ? 14.4 -1.193 38.034 1 17.528 232 ARG C N 1
ATOM 3768 C CA . ARG B 1 202 ? 14.203 -1.243 39.479 1 18.045 232 ARG C CA 1
ATOM 3769 C C . ARG B 1 202 ? 12.9 -1.947 39.904 1 17.563 232 ARG C C 1
ATOM 3770 O O . ARG B 1 202 ? 12.757 -2.216 41.116 1 17.917 232 ARG C O 1
ATOM 3778 N N . PHE B 1 203 ? 12 -2.245 38.976 1 16.504 233 PHE C N 1
ATOM 3779 C CA . PHE B 1 203 ? 10.669 -2.776 39.303 1 16.064 233 PHE C CA 1
ATOM 3780 C C . PHE B 1 203 ? 10.628 -4.287 39.034 1 16.383 233 PHE C C 1
ATOM 3781 O O . PHE B 1 203 ? 10.034 -4.748 38.063 1 18.953 233 PHE C O 1
ATOM 3789 N N . LYS B 1 204 ? 11.292 -5.058 39.885 1 16.445 234 LYS C N 1
ATOM 3790 C CA . LYS B 1 204 ? 11.493 -6.485 39.68 1 18.152 234 LYS C CA 1
ATOM 3791 C C . LYS B 1 204 ? 10.221 -7.281 39.937 1 18.359 234 LYS C C 1
ATOM 3792 O O . LYS B 1 204 ? 10.109 -8.412 39.44 1 17.569 234 LYS C O 1
ATOM 3798 N N . MET B 1 205 ? 9.254 -6.729 40.698 1 17.429 235 MET C N 1
ATOM 3799 C CA . MET B 1 205 ? 7.957 -7.375 40.804 1 18.649 235 MET C CA 1
ATOM 3800 C C . MET B 1 205 ? 6.879 -6.309 40.64 1 19.028 235 MET C C 1
ATOM 3801 O O . MET B 1 205 ? 7.076 -5.151 40.961 1 18.598 235 MET C O 1
ATOM 3806 N N . LEU B 1 206 ? 5.738 -6.71 40.117 1 17.245 236 LEU C N 1
ATOM 3807 C CA . LEU B 1 206 ? 4.53 -5.9 40.165 1 17.965 236 LEU C CA 1
ATOM 3808 C C . LEU B 1 206 ? 3.484 -6.528 41.052 1 17.545 236 LEU C C 1
ATOM 3809 O O . LEU B 1 206 ? 3.29 -7.747 41.054 1 18.464 236 LEU C O 1
ATOM 3814 N N . HIS B 1 207 ? 2.788 -5.663 41.789 1 17.475 237 HIS C N 1
ATOM 3815 C CA . HIS B 1 207 ? 1.499 -6.009 42.354 1 17.982 237 HIS C CA 1
ATOM 3816 C C . HIS B 1 207 ? 0.434 -5.603 41.35 1 17.293 237 HIS C C 1
ATOM 3817 O O . HIS B 1 207 ? 0.207 -4.415 41.077 1 17.835 237 HIS C O 1
ATOM 3824 N N . ILE B 1 208 ? -0.177 -6.641 40.771 1 17.542 238 ILE C N 1
ATOM 3825 C CA . ILE B 1 208 ? -1.27 -6.523 39.834 1 18.525 238 ILE C CA 1
ATOM 3826 C C . ILE B 1 208 ? -2.528 -6.429 40.692 1 17.202 238 ILE C C 1
ATOM 3827 O O . ILE B 1 208 ? -3.009 -7.417 41.255 1 19.132 238 ILE C O 1
ATOM 3832 N N . LYS B 1 209 ? -2.985 -5.177 40.885 1 17.341 239 LYS C N 1
ATOM 3833 C CA . LYS B 1 209 ? -4.101 -4.864 41.753 1 17.699 239 LYS C CA 1
ATOM 3834 C C . LYS B 1 209 ? -5.002 -3.877 41.017 1 17.013 239 LYS C C 1
ATOM 3835 O O . LYS B 1 209 ? -4.561 -3.173 40.107 1 17.48 239 LYS C O 1
ATOM 3841 N N . ASP B 1 210 ? -6.287 -3.882 41.386 1 17.311 240 ASP C N 1
ATOM 3842 C CA . ASP B 1 210 ? -7.295 -3.008 40.803 1 17.223 240 ASP C CA 1
ATOM 3843 C C . ASP B 1 210 ? -8.222 -2.629 41.957 1 19.124 240 ASP C C 1
ATOM 3844 O O . ASP B 1 210 ? -7.941 -2.923 43.098 1 20.826 240 ASP C O 1
ATOM 3849 N N . ARG B 1 211 ? -9.318 -1.916 41.678 1 18.866 241 ARG C N 1
ATOM 3850 C CA . ARG B 1 211 ? -10.246 -1.573 42.739 1 19.177 241 ARG C CA 1
ATOM 3851 C C . ARG B 1 211 ? -10.836 -2.853 43.378 1 18.919 241 ARG C C 1
ATOM 3852 O O . ARG B 1 211 ? -10.819 -2.999 44.608 1 19.473 241 ARG C O 1
ATOM 3860 N N . ARG B 1 212 ? -11.348 -3.74 42.515 1 18.318 242 ARG C N 1
ATOM 3861 C CA . ARG B 1 212 ? -11.821 -5.071 42.875 1 19.967 242 ARG C CA 1
ATOM 3862 C C . ARG B 1 212 ? -11.148 -6.098 41.976 1 21.175 242 ARG C C 1
ATOM 3863 O O . ARG B 1 212 ? -9.923 -6.226 41.976 1 21.23 242 ARG C O 1
ATOM 3871 N N . GLU B 1 213 ? -11.911 -6.872 41.198 1 20.759 243 GLU C N 1
ATOM 3872 C CA . GLU B 1 213 ? -11.314 -7.856 40.315 1 21.372 243 GLU C CA 1
ATOM 3873 C C . GLU B 1 213 ? -10.367 -7.187 39.313 1 20.716 243 GLU C C 1
ATOM 3874 O O . GLU B 1 213 ? -10.583 -6.075 38.807 1 20.136 243 GLU C O 1
ATOM 3880 N N . ILE B 1 214 ? -9.295 -7.891 38.994 1 18.928 244 ILE C N 1
ATOM 3881 C CA . ILE B 1 214 ? -8.292 -7.368 38.076 1 20.794 244 ILE C CA 1
ATOM 3882 C C . ILE B 1 214 ? -8.911 -7.113 36.708 1 21.213 244 ILE C C 1
ATOM 3883 O O . ILE B 1 214 ? -9.486 -8.002 36.079 1 22.544 244 ILE C O 1
ATOM 3888 N N . GLY B 1 215 ? -8.729 -5.887 36.198 1 20.418 245 GLY C N 1
ATOM 3889 C CA . GLY B 1 215 ? -9.11 -5.555 34.848 1 21.925 245 GLY C CA 1
ATOM 3890 C C . GLY B 1 215 ? -10.568 -5.123 34.723 1 22.076 245 GLY C C 1
ATOM 3891 O O . GLY B 1 215 ? -11.013 -4.937 33.586 1 26.022 245 GLY C O 1
ATOM 3892 N N . GLN B 1 216 ? -11.294 -4.949 35.835 1 21.342 246 GLN C N 1
ATOM 3893 C CA A GLN B 1 216 ? -12.752 -4.716 35.876 0.6 20.269 246 GLN C CA 1
ATOM 3894 C CA B GLN B 1 216 ? -12.713 -4.687 35.665 0.4 21.418 246 GLN C CA 1
ATOM 3895 C C . GLN B 1 216 ? -13.106 -3.223 35.886 1 21.471 246 GLN C C 1
ATOM 3896 O O . GLN B 1 216 ? -14.15 -2.834 35.374 1 22.487 246 GLN C O 1
ATOM 3907 N N . SER B 1 217 ? -12.264 -2.368 36.522 1 20.438 247 SER C N 1
ATOM 3908 C CA . SER B 1 217 ? -12.68 -1.017 36.92 1 18.136 247 SER C CA 1
ATOM 3909 C C . SER B 1 217 ? -12.589 0.055 35.822 1 17.302 247 SER C C 1
ATOM 3910 O O . SER B 1 217 ? -13.307 1.07 35.878 1 19.593 247 SER C O 1
ATOM 3913 N N . GLY B 1 218 ? -11.66 -0.104 34.864 1 18.054 248 GLY C N 1
ATOM 3914 C CA . GLY B 1 218 ? -11.332 0.969 33.933 1 18.376 248 GLY C CA 1
ATOM 3915 C C . GLY B 1 218 ? -10.267 1.93 34.468 1 18.227 248 GLY C C 1
ATOM 3916 O O . GLY B 1 218 ? -9.944 2.861 33.747 1 19.695 248 GLY C O 1
ATOM 3917 N N . MET B 1 219 ? -9.74 1.694 35.667 1 18.289 249 MET C N 1
ATOM 3918 C CA . MET B 1 219 ? -8.805 2.612 36.303 1 19.555 249 MET C CA 1
ATOM 3919 C C . MET B 1 219 ? -7.336 2.215 36.104 1 21.647 249 MET C C 1
ATOM 3920 O O . MET B 1 219 ? -6.492 2.989 36.537 1 22.418 249 MET C O 1
ATOM 3925 N N . VAL B 1 220 ? -7.02 1.034 35.582 1 20.131 250 VAL C N 1
ATOM 3926 C CA . VAL B 1 220 ? -5.607 0.672 35.417 1 17.617 250 VAL C CA 1
ATOM 3927 C C . VAL B 1 220 ? -5.356 0.191 33.992 1 18.951 250 VAL C C 1
ATOM 3928 O O . VAL B 1 220 ? -6.011 -0.728 33.528 1 20.012 250 VAL C O 1
ATOM 3932 N N . GLY B 1 221 ? -4.31 0.759 33.342 1 18.713 251 GLY C N 1
ATOM 3933 C CA . GLY B 1 221 ? -3.945 0.423 31.982 1 18.333 251 GLY C CA 1
ATOM 3934 C C . GLY B 1 221 ? -2.972 -0.758 31.968 1 17.727 251 GLY C C 1
ATOM 3935 O O . GLY B 1 221 ? -1.796 -0.583 31.671 1 18.094 251 GLY C O 1
ATOM 3936 N N . PHE B 1 222 ? -3.445 -1.95 32.256 1 19.552 252 PHE C N 1
ATOM 3937 C CA . PHE B 1 222 ? -2.569 -3.109 32.29 1 17.766 252 PHE C CA 1
ATOM 3938 C C . PHE B 1 222 ? -1.863 -3.331 30.948 1 20.979 252 PHE C C 1
ATOM 3939 O O . PHE B 1 222 ? -0.719 -3.816 30.911 1 18.025 252 PHE C O 1
ATOM 3947 N N . ASP B 1 223 ? -2.54 -3.055 29.829 1 20.782 253 ASP C N 1
ATOM 3948 C CA . ASP B 1 223 ? -1.882 -3.235 28.541 1 21.225 253 ASP C CA 1
ATOM 3949 C C . ASP B 1 223 ? -0.57 -2.447 28.418 1 19.548 253 ASP C C 1
ATOM 3950 O O . ASP B 1 223 ? 0.467 -2.973 28.032 1 20.216 253 ASP C O 1
ATOM 3955 N N . ALA B 1 224 ? -0.61 -1.16 28.751 1 20.063 254 ALA C N 1
ATOM 3956 C CA . ALA B 1 224 ? 0.591 -0.346 28.687 1 19.086 254 ALA C CA 1
ATOM 3957 C C . ALA B 1 224 ? 1.631 -0.813 29.706 1 16.689 254 ALA C C 1
ATOM 3958 O O . ALA B 1 224 ? 2.83 -0.779 29.457 1 17.025 254 ALA C O 1
ATOM 3960 N N . ILE B 1 225 ? 1.184 -1.166 30.908 1 17.069 255 ILE C N 1
ATOM 3961 C CA . ILE B 1 225 ? 2.107 -1.601 31.929 1 16.98 255 ILE C CA 1
ATOM 3962 C C . ILE B 1 225 ? 2.896 -2.826 31.422 1 19.466 255 ILE C C 1
ATOM 3963 O O . ILE B 1 225 ? 4.128 -2.901 31.539 1 17.955 255 ILE C O 1
ATOM 3968 N N . PHE B 1 226 ? 2.185 -3.814 30.881 1 17.806 256 PHE C N 1
ATOM 3969 C CA . PHE B 1 226 ? 2.851 -5.035 30.434 1 18.999 256 PHE C CA 1
ATOM 3970 C C . PHE B 1 226 ? 3.699 -4.825 29.177 1 20.264 256 PHE C C 1
ATOM 3971 O O . PHE B 1 226 ? 4.765 -5.423 29.06 1 21.898 256 PHE C O 1
ATOM 3979 N N . GLU B 1 227 ? 3.345 -3.852 28.34 1 21.175 257 GLU C N 1
ATOM 3980 C CA . GLU B 1 227 ? 4.104 -3.469 27.16 1 23.886 257 GLU C CA 1
ATOM 3981 C C . GLU B 1 227 ? 5.476 -2.924 27.544 1 24.839 257 GLU C C 1
ATOM 3982 O O . GLU B 1 227 ? 6.396 -3.026 26.748 1 24.878 257 GLU C O 1
ATOM 3988 N N . ASN B 1 228 ? 5.589 -2.386 28.775 1 19.232 258 ASN C N 1
ATOM 3989 C CA . ASN B 1 228 ? 6.793 -1.739 29.257 1 19.289 258 ASN C CA 1
ATOM 3990 C C . ASN B 1 228 ? 7.487 -2.564 30.339 1 20.675 258 ASN C C 1
ATOM 3991 O O . ASN B 1 228 ? 8.389 -2.047 30.998 1 19.97 258 ASN C O 1
ATOM 3996 N N . ALA B 1 229 ? 7.149 -3.84 30.48 1 21.148 259 ALA C N 1
ATOM 3997 C CA . ALA B 1 229 ? 7.639 -4.691 31.56 1 22.17 259 ALA C CA 1
ATOM 3998 C C . ALA B 1 229 ? 9.144 -4.954 31.478 1 21.048 259 ALA C C 1
ATOM 3999 O O . ALA B 1 229 ? 9.817 -5.084 32.516 1 21.391 259 ALA C O 1
ATOM 4001 N N . LYS B 1 230 ? 9.682 -4.993 30.243 1 24.107 260 LYS C N 1
ATOM 4002 C CA . LYS B 1 230 ? 11.099 -5.258 30.06 1 25.517 260 LYS C CA 1
ATOM 4003 C C . LYS B 1 230 ? 11.944 -4.079 30.533 1 22.046 260 LYS C C 1
ATOM 4004 O O . LYS B 1 230 ? 12.865 -4.27 31.319 1 25.356 260 LYS C O 1
ATOM 4010 N N . THR B 1 231 ? 11.631 -2.863 30.091 1 24.45 261 THR C N 1
ATOM 4011 C CA . THR B 1 231 ? 12.223 -1.653 30.656 1 23.737 261 THR C CA 1
ATOM 4012 C C . THR B 1 231 ? 12.136 -1.701 32.182 1 24.164 261 THR C C 1
ATOM 4013 O O . THR B 1 231 ? 13.074 -1.344 32.892 1 23.28 261 THR C O 1
ATOM 4017 N N . ALA B 1 232 ? 10.968 -2.045 32.698 1 19.949 262 ALA C N 1
ATOM 4018 C CA . ALA B 1 232 ? 10.769 -1.983 34.138 1 19.049 262 ALA C CA 1
ATOM 4019 C C . ALA B 1 232 ? 11.728 -2.893 34.9 1 17.88 262 ALA C C 1
ATOM 4020 O O . ALA B 1 232 ? 12.092 -2.607 36.061 1 19.438 262 ALA C O 1
ATOM 4022 N N . GLY B 1 233 ? 12.034 -4.067 34.315 1 18.46 263 GLY C N 1
ATOM 4023 C CA . GLY B 1 233 ? 12.783 -5.114 35.008 1 18.808 263 GLY C CA 1
ATOM 4024 C C . GLY B 1 233 ? 11.94 -6.223 35.649 1 16.851 263 GLY C C 1
ATOM 4025 O O . GLY B 1 233 ? 12.437 -6.95 36.503 1 17.828 263 GLY C O 1
ATOM 4026 N N . VAL B 1 234 ? 10.681 -6.371 35.235 1 17.712 264 VAL C N 1
ATOM 4027 C CA . VAL B 1 234 ? 9.764 -7.311 35.881 1 19.266 264 VAL C CA 1
ATOM 4028 C C . VAL B 1 234 ? 10.275 -8.747 35.72 1 18.865 264 VAL C C 1
ATOM 4029 O O . VAL B 1 234 ? 10.557 -9.204 34.585 1 21.722 264 VAL C O 1
ATOM 4033 N N . GLU B 1 235 ? 10.336 -9.432 36.864 1 17.559 265 GLU C N 1
ATOM 4034 C CA . GLU B 1 235 ? 10.663 -10.848 36.967 1 18.462 265 GLU C CA 1
ATOM 4035 C C . GLU B 1 235 ? 9.457 -11.696 37.313 1 18.93 265 GLU C C 1
ATOM 4036 O O . GLU B 1 235 ? 9.396 -12.865 36.895 1 21.071 265 GLU C O 1
ATOM 4042 N N . ASN B 1 236 ? 8.506 -11.148 38.089 1 17.014 266 ASN C N 1
ATOM 4043 C CA . ASN B 1 236 ? 7.377 -11.874 38.605 1 17.127 266 ASN C CA 1
ATOM 4044 C C . ASN B 1 236 ? 6.223 -10.916 38.826 1 18.506 266 ASN C C 1
ATOM 4045 O O . ASN B 1 236 ? 6.437 -9.75 39.182 1 18.653 266 ASN C O 1
ATOM 4050 N N . ILE B 1 237 ? 5.012 -11.414 38.587 1 18.845 267 ILE C N 1
ATOM 4051 C CA . ILE B 1 237 ? 3.795 -10.646 38.842 1 19.437 267 ILE C CA 1
ATOM 4052 C C . ILE B 1 237 ? 2.959 -11.363 39.903 1 18.366 267 ILE C C 1
ATOM 4053 O O . ILE B 1 237 ? 2.854 -12.58 39.906 1 18.965 267 ILE C O 1
ATOM 4058 N N . ILE B 1 238 ? 2.402 -10.595 40.817 1 18.869 268 ILE C N 1
ATOM 4059 C CA . ILE B 1 238 ? 1.62 -11.059 41.95 1 18.753 268 ILE C CA 1
ATOM 4060 C C . ILE B 1 238 ? 0.252 -10.385 41.886 1 19.848 268 ILE C C 1
ATOM 4061 O O . ILE B 1 238 ? 0.178 -9.166 42.025 1 18.822 268 ILE C O 1
ATOM 4066 N N . VAL B 1 239 ? -0.829 -11.163 41.824 1 17.042 269 VAL C N 1
ATOM 4067 C CA . VAL B 1 239 ? -2.193 -10.638 41.965 1 19.926 269 VAL C CA 1
ATOM 4068 C C . VAL B 1 239 ? -2.485 -10.339 43.427 1 18.296 269 VAL C C 1
ATOM 4069 O O . VAL B 1 239 ? -2.196 -11.148 44.302 1 18.034 269 VAL C O 1
ATOM 4073 N N . GLU B 1 240 ? -3.127 -9.189 43.661 1 18.743 270 GLU C N 1
ATOM 4074 C CA . GLU B 1 240 ? -3.674 -8.825 44.948 1 21.372 270 GLU C CA 1
ATOM 4075 C C . GLU B 1 240 ? -5.11 -8.358 44.723 1 19.572 270 GLU C C 1
ATOM 4076 O O . GLU B 1 240 ? -5.358 -7.546 43.825 1 19.434 270 GLU C O 1
ATOM 4082 N N . VAL B 1 241 ? -6.02 -8.896 45.54 1 19.725 271 VAL C N 1
ATOM 4083 C CA . VAL B 1 241 ? -7.413 -8.477 45.552 1 19.519 271 VAL C CA 1
ATOM 4084 C C . VAL B 1 241 ? -7.82 -8.34 47.013 1 20.486 271 VAL C C 1
ATOM 4085 O O . VAL B 1 241 ? -7.716 -9.33 47.749 1 23.838 271 VAL C O 1
ATOM 4089 N N . GLU B 1 242 ? -8.285 -7.132 47.399 1 21.544 272 GLU C N 1
ATOM 4090 C CA . GLU B 1 242 ? -8.619 -6.808 48.791 1 23.829 272 GLU C CA 1
ATOM 4091 C C . GLU B 1 242 ? -10.11 -6.469 48.971 1 21.335 272 GLU C C 1
ATOM 4092 O O . GLU B 1 242 ? -10.582 -6.443 50.111 1 22.823 272 GLU C O 1
ATOM 4098 N N . GLN B 1 243 ? -10.741 -6.086 47.862 1 20.784 273 GLN C N 1
ATOM 4099 C CA . GLN B 1 243 ? -12.174 -5.8 47.814 1 21.521 273 GLN C CA 1
ATOM 4100 C C . GLN B 1 243 ? -12.781 -6.598 46.675 1 21.53 273 GLN C C 1
ATOM 4101 O O . GLN B 1 243 ? -12.182 -6.795 45.617 1 21.902 273 GLN C O 1
ATOM 4107 N N . TYR B 1 244 ? -14.058 -7.008 46.837 1 22.589 274 TYR C N 1
ATOM 4108 C CA . TYR B 1 244 ? -14.595 -8.076 46.014 1 20.816 274 TYR C CA 1
ATOM 4109 C C . TYR B 1 244 ? -16.007 -7.758 45.552 1 21.563 274 TYR C C 1
ATOM 4110 O O . TYR B 1 244 ? -16.768 -7.237 46.349 1 27.123 274 TYR C O 1
ATOM 4119 N N . SER B 1 245 ? -16.301 -8.081 44.303 1 20.685 275 SER C N 1
ATOM 4120 C CA . SER B 1 245 ? -17.669 -7.902 43.795 1 23.93 275 SER C CA 1
ATOM 4121 C C . SER B 1 245 ? -18.492 -9.124 44.164 1 30.527 275 SER C C 1
ATOM 4122 O O . SER B 1 245 ? -19.731 -9.067 44.135 1 29.863 275 SER C O 1
ATOM 4125 N N . TYR B 1 246 ? -17.793 -10.204 44.523 1 29.719 276 TYR C N 1
ATOM 4126 C CA . TYR B 1 246 ? -18.368 -11.538 44.648 1 31.278 276 TYR C CA 1
ATOM 4127 C C . TYR B 1 246 ? -17.767 -12.233 45.859 1 31.285 276 TYR C C 1
ATOM 4128 O O . TYR B 1 246 ? -17.025 -11.63 46.638 1 30.329 276 TYR C O 1
ATOM 4137 N N . ASP B 1 247 ? -18.069 -13.53 46.018 1 31.157 277 ASP C N 1
ATOM 4138 C CA . ASP B 1 247 ? -17.315 -14.305 46.994 1 30.166 277 ASP C CA 1
ATOM 4139 C C . ASP B 1 247 ? -15.853 -14.351 46.552 1 25.202 277 ASP C C 1
ATOM 4140 O O . ASP B 1 247 ? -15.542 -14.274 45.36 1 25.452 277 ASP C O 1
ATOM 4145 N N . VAL B 1 248 ? -15.004 -14.466 47.56 1 26.006 278 VAL C N 1
ATOM 4146 C CA . VAL B 1 248 ? -13.567 -14.354 47.375 1 24.067 278 VAL C CA 1
ATOM 4147 C C . VAL B 1 248 ? -13.08 -15.294 46.271 1 24.595 278 VAL C C 1
ATOM 4148 O O . VAL B 1 248 ? -12.262 -14.933 45.412 1 24.715 278 VAL C O 1
ATOM 4152 N N . GLU B 1 249 ? -13.504 -16.558 46.307 1 27.738 279 GLU C N 1
ATOM 4153 C CA . GLU B 1 249 ? -13.002 -17.549 45.369 1 27.676 279 GLU C CA 1
ATOM 4154 C C . GLU B 1 249 ? -13.291 -17.155 43.921 1 23.405 279 GLU C C 1
ATOM 4155 O O . GLU B 1 249 ? -12.454 -17.314 43.052 1 27.348 279 GLU C O 1
ATOM 4161 N N . LYS B 1 250 ? -14.494 -16.64 43.653 1 24.914 280 LYS C N 1
ATOM 4162 C CA . LYS B 1 250 ? -14.865 -16.253 42.321 1 26.384 280 LYS C CA 1
ATOM 4163 C C . LYS B 1 250 ? -14.031 -15.026 41.913 1 23.484 280 LYS C C 1
ATOM 4164 O O . LYS B 1 250 ? -13.556 -14.974 40.788 1 25.419 280 LYS C O 1
ATOM 4170 N N A SER B 1 251 ? -13.875 -14.049 42.815 0.5 22.501 281 SER C N 1
ATOM 4171 N N B SER B 1 251 ? -13.896 -14.069 42.839 0.5 23.663 281 SER C N 1
ATOM 4172 C CA A SER B 1 251 ? -13.127 -12.837 42.464 0.5 21.856 281 SER C CA 1
ATOM 4173 C CA B SER B 1 251 ? -13.139 -12.845 42.578 0.5 24.624 281 SER C CA 1
ATOM 4174 C C A SER B 1 251 ? -11.665 -13.136 42.146 0.5 21.806 281 SER C C 1
ATOM 4175 C C B SER B 1 251 ? -11.699 -13.143 42.168 0.5 23.042 281 SER C C 1
ATOM 4176 O O A SER B 1 251 ? -11.108 -12.581 41.201 0.5 21.935 281 SER C O 1
ATOM 4177 O O B SER B 1 251 ? -11.206 -12.598 41.181 0.5 23.079 281 SER C O 1
ATOM 4182 N N . VAL B 1 252 ? -11.029 -14.029 42.924 1 22.346 282 VAL C N 1
ATOM 4183 C CA . VAL B 1 252 ? -9.638 -14.321 42.698 1 22.525 282 VAL C CA 1
ATOM 4184 C C . VAL B 1 252 ? -9.478 -15.141 41.413 1 23.327 282 VAL C C 1
ATOM 4185 O O . VAL B 1 252 ? -8.502 -14.998 40.707 1 21.843 282 VAL C O 1
ATOM 4189 N N . LYS B 1 253 ? -10.467 -15.983 41.059 1 23.377 283 LYS C N 1
ATOM 4190 C CA . LYS B 1 253 ? -10.389 -16.742 39.829 1 25.523 283 LYS C CA 1
ATOM 4191 C C . LYS B 1 253 ? -10.601 -15.835 38.625 1 23.54 283 LYS C C 1
ATOM 4192 O O . LYS B 1 253 ? -9.891 -15.961 37.637 1 25.642 283 LYS C O 1
ATOM 4198 N N . LEU B 1 254 ? -11.596 -14.939 38.709 1 24.551 284 LEU C N 1
ATOM 4199 C CA . LEU B 1 254 ? -11.839 -14.024 37.603 1 27.041 284 LEU C CA 1
ATOM 4200 C C . LEU B 1 254 ? -10.62 -13.128 37.369 1 22.864 284 LEU C C 1
ATOM 4201 O O . LEU B 1 254 ? -10.325 -12.807 36.227 1 23.502 284 LEU C O 1
ATOM 4206 N N . SER B 1 255 ? -9.904 -12.775 38.444 1 22.699 285 SER C N 1
ATOM 4207 C CA . SER B 1 255 ? -8.705 -11.952 38.322 1 22.665 285 SER C CA 1
ATOM 4208 C C . SER B 1 255 ? -7.59 -12.676 37.57 1 21.649 285 SER C C 1
ATOM 4209 O O . SER B 1 255 ? -6.949 -12.135 36.666 1 23.123 285 SER C O 1
ATOM 4212 N N . LEU B 1 256 ? -7.388 -13.957 37.877 1 21.66 286 LEU C N 1
ATOM 4213 C CA . LEU B 1 256 ? -6.412 -14.745 37.16 1 20.652 286 LEU C CA 1
ATOM 4214 C C . LEU B 1 256 ? -6.825 -14.878 35.692 1 23.618 286 LEU C C 1
ATOM 4215 O O . LEU B 1 256 ? -6.011 -14.722 34.783 1 23.413 286 LEU C O 1
ATOM 4220 N N . ASP B 1 257 ? -8.115 -15.147 35.45 1 24.482 287 ASP C N 1
ATOM 4221 C CA . ASP B 1 257 ? -8.592 -15.382 34.095 1 26.723 287 ASP C CA 1
ATOM 4222 C C . ASP B 1 257 ? -8.383 -14.149 33.209 1 23.542 287 ASP C C 1
ATOM 4223 O O . ASP B 1 257 ? -8.019 -14.274 32.043 1 25.584 287 ASP C O 1
ATOM 4228 N N . TYR B 1 258 ? -8.491 -12.932 33.788 1 24.132 288 TYR C N 1
ATOM 4229 C CA . TYR B 1 258 ? -8.202 -11.732 33.011 1 23.843 288 TYR C CA 1
ATOM 4230 C C . TYR B 1 258 ? -6.779 -11.793 32.451 1 22.426 288 TYR C C 1
ATOM 4231 O O . TYR B 1 258 ? -6.518 -11.448 31.297 1 21.889 288 TYR C O 1
ATOM 4240 N N . LEU B 1 259 ? -5.827 -12.184 33.296 1 21.64 289 LEU C N 1
ATOM 4241 C CA . LEU B 1 259 ? -4.426 -12.239 32.918 1 23.33 289 LEU C CA 1
ATOM 4242 C C . LEU B 1 259 ? -4.142 -13.368 31.92 1 23.018 289 LEU C C 1
ATOM 4243 O O . LEU B 1 259 ? -3.339 -13.18 31.022 1 24.281 289 LEU C O 1
ATOM 4248 N N . LEU B 1 260 ? -4.778 -14.538 32.109 1 24.157 290 LEU C N 1
ATOM 4249 C CA . LEU B 1 260 ? -4.561 -15.652 31.198 1 25.939 290 LEU C CA 1
ATOM 4250 C C . LEU B 1 260 ? -5.102 -15.316 29.804 1 27.597 290 LEU C C 1
ATOM 4251 O O . LEU B 1 260 ? -4.493 -15.734 28.827 1 29.656 290 LEU C O 1
ATOM 4256 N N . GLU B 1 261 ? -6.183 -14.525 29.723 1 26.019 291 GLU C N 1
ATOM 4257 C CA . GLU B 1 261 ? -6.836 -14.153 28.471 1 27.374 291 GLU C CA 1
ATOM 4258 C C . GLU B 1 261 ? -6.123 -12.976 27.785 1 30.003 291 GLU C C 1
ATOM 4259 O O . GLU B 1 261 ? -6.294 -12.753 26.598 1 34.875 291 GLU C O 1
ATOM 4265 N N . ALA B 1 262 ? -5.353 -12.191 28.541 1 28.349 292 ALA C N 1
ATOM 4266 C CA . ALA B 1 262 ? -4.784 -10.959 28.025 1 26.585 292 ALA C CA 1
ATOM 4267 C C . ALA B 1 262 ? -3.6 -11.26 27.119 1 26.356 292 ALA C C 1
ATOM 4268 O O . ALA B 1 262 ? -2.642 -11.879 27.547 1 24.281 292 ALA C O 1
ATOM 4270 N N . PRO B 1 263 ? -3.597 -10.863 25.829 1 30.164 293 PRO C N 1
ATOM 4271 C CA . PRO B 1 263 ? -2.463 -11.199 24.972 1 31.001 293 PRO C CA 1
ATOM 4272 C C . PRO B 1 263 ? -1.123 -10.581 25.381 1 29.819 293 PRO C C 1
ATOM 4273 O O . PRO B 1 263 ? -0.077 -11.148 25.115 1 31.025 293 PRO C O 1
ATOM 4277 N N . PHE B 1 264 ? -1.181 -9.46 26.111 1 26.082 294 PHE C N 1
ATOM 4278 C CA . PHE B 1 264 ? 0.012 -8.724 26.501 1 25.698 294 PHE C CA 1
ATOM 4279 C C . PHE B 1 264 ? 0.67 -9.249 27.781 1 24.755 294 PHE C C 1
ATOM 4280 O O . PHE B 1 264 ? 1.789 -8.818 28.137 1 23.437 294 PHE C O 1
ATOM 4288 N N . VAL B 1 265 ? 0.045 -10.239 28.432 1 24.904 295 VAL C N 1
ATOM 4289 C CA . VAL B 1 265 ? 0.712 -10.895 29.552 1 23.629 295 VAL C CA 1
ATOM 4290 C C . VAL B 1 265 ? 1.446 -12.136 29.055 1 27.2 295 VAL C C 1
ATOM 4291 O O . VAL B 1 265 ? 0.772 -13.102 28.667 1 26.019 295 VAL C O 1
ATOM 4295 N N . LYS B 1 266 ? 2.775 -12.125 29.176 1 26.602 296 LYS C N 1
ATOM 4296 C CA . LYS B 1 266 ? 3.637 -13.23 28.77 1 28.138 296 LYS C CA 1
ATOM 4297 C C . LYS B 1 266 ? 3.525 -14.441 29.69 1 29.753 296 LYS C C 1
ATOM 4298 O O . LYS B 1 266 ? 3.075 -14.378 30.828 1 27.059 296 LYS C O 1
ATOM 4304 N N . ALA B 1 267 ? 3.954 -15.592 29.168 1 26.709 297 ALA C N 1
ATOM 4305 C CA . ALA B 1 267 ? 3.862 -16.826 29.924 1 29.415 297 ALA C CA 1
ATOM 4306 C C . ALA B 1 267 ? 4.833 -16.846 31.11 1 24.822 297 ALA C C 1
ATOM 4307 O O . ALA B 1 267 ? 4.59 -17.574 32.055 1 27.942 297 ALA C O 1
ATOM 4309 N N . SER B 1 268 ? 5.947 -16.108 31.024 1 26.69 298 SER C N 1
ATOM 4310 C CA . SER B 1 268 ? 6.932 -16.044 32.091 1 25.965 298 SER C CA 1
ATOM 4311 C C . SER B 1 268 ? 7.666 -14.708 32.009 1 29.234 298 SER C C 1
ATOM 4312 O O . SER B 1 268 ? 7.937 -14.234 30.917 1 28.539 298 SER C O 1
ATOM 4315 N N . TYR B 1 269 ? 7.989 -14.112 33.165 1 25.516 299 TYR C N 1
ATOM 4316 C CA . TYR B 1 269 ? 8.875 -12.949 33.216 1 25.789 299 TYR C CA 1
ATOM 4317 C C . TYR B 1 269 ? 10.26 -13.302 33.764 1 25.518 299 TYR C C 1
ATOM 4318 O O . TYR B 1 269 ? 11.149 -12.455 33.745 1 29.634 299 TYR C O 1
ATOM 4327 N N . SER B 1 270 ? 10.504 -14.534 34.217 1 32.736 300 SER C N 1
ATOM 4328 C CA . SER B 1 270 ? 11.675 -14.821 35.044 1 34.378 300 SER C CA 1
ATOM 4329 C C . SER B 1 270 ? 12.829 -15.484 34.262 1 39.556 300 SER C C 1
ATOM 4330 O O . SER B 1 270 ? 12.61 -15.821 33.084 1 56.59 300 SER C O 1
ATOM 4333 N N . LYS C 1 1 ? 23.034 31.317 87.941 1 50.658 31 LYS A N 1
ATOM 4334 C CA . LYS C 1 1 ? 23.889 31.39 86.721 1 46.258 31 LYS A CA 1
ATOM 4335 C C . LYS C 1 1 ? 24.88 30.224 86.714 1 34.637 31 LYS A C 1
ATOM 4336 O O . LYS C 1 1 ? 25.718 30.078 87.603 1 33.597 31 LYS A O 1
ATOM 4342 N N . LYS C 1 2 ? 24.764 29.375 85.693 1 29.372 32 LYS A N 1
ATOM 4343 C CA . LYS C 1 2 ? 25.666 28.241 85.534 1 26.801 32 LYS A CA 1
ATOM 4344 C C . LYS C 1 2 ? 26.082 28.146 84.069 1 23.967 32 LYS A C 1
ATOM 4345 O O . LYS C 1 2 ? 25.298 28.505 83.188 1 27.851 32 LYS A O 1
ATOM 4351 N N . ASP C 1 3 ? 27.279 27.602 83.823 1 23.527 33 ASP A N 1
ATOM 4352 C CA . ASP C 1 3 ? 27.76 27.352 82.467 1 23.411 33 ASP A CA 1
ATOM 4353 C C . ASP C 1 3 ? 27.181 26.043 81.964 1 24.222 33 ASP A C 1
ATOM 4354 O O . ASP C 1 3 ? 27.58 24.97 82.434 1 24.852 33 ASP A O 1
ATOM 4359 N N . ILE C 1 4 ? 26.241 26.157 81.025 1 19.945 34 ILE A N 1
ATOM 4360 C CA . ILE C 1 4 ? 25.551 25.005 80.47 1 20.59 34 ILE A CA 1
ATOM 4361 C C . ILE C 1 4 ? 25.406 25.218 78.973 1 20.988 34 ILE A C 1
ATOM 4362 O O . ILE C 1 4 ? 24.855 26.234 78.539 1 19.179 34 ILE A O 1
ATOM 4367 N N . GLY C 1 5 ? 25.864 24.237 78.187 1 19.511 35 GLY A N 1
ATOM 4368 C CA . GLY C 1 5 ? 25.745 24.318 76.747 1 17.636 35 GLY A CA 1
ATOM 4369 C C . GLY C 1 5 ? 24.491 23.633 76.211 1 17.958 35 GLY A C 1
ATOM 4370 O O . GLY C 1 5 ? 23.84 22.877 76.944 1 18.921 35 GLY A O 1
ATOM 4371 N N . ILE C 1 6 ? 24.181 23.912 74.922 1 17.984 36 ILE A N 1
ATOM 4372 C CA . ILE C 1 6 ? 23.062 23.314 74.225 1 17.528 36 ILE A CA 1
ATOM 4373 C C . ILE C 1 6 ? 23.541 22.752 72.886 1 17.673 36 ILE A C 1
ATOM 4374 O O . ILE C 1 6 ? 24.256 23.418 72.107 1 17.825 36 ILE A O 1
ATOM 4379 N N . GLN C 1 7 ? 23.22 21.473 72.62 1 16.781 37 GLN A N 1
ATOM 4380 C CA . GLN C 1 7 ? 23.447 20.911 71.295 1 16.135 37 GLN A CA 1
ATOM 4381 C C . GLN C 1 7 ? 22.399 21.437 70.316 1 17.44 37 GLN A C 1
ATOM 4382 O O . GLN C 1 7 ? 21.181 21.326 70.522 1 17.956 37 GLN A O 1
ATOM 4388 N N . LEU C 1 8 ? 22.856 22.077 69.236 1 18.918 38 LEU A N 1
ATOM 4389 C CA . LEU C 1 8 ? 21.937 22.724 68.31 1 18.655 38 LEU A CA 1
ATOM 4390 C C . LEU C 1 8 ? 21.068 21.736 67.547 1 18.836 38 LEU A C 1
ATOM 4391 O O . LEU C 1 8 ? 20.023 22.119 67.039 1 20.552 38 LEU A O 1
ATOM 4396 N N . TYR C 1 9 ? 21.45 20.466 67.47 1 18.436 39 TYR A N 1
ATOM 4397 C CA . TYR C 1 9 ? 20.568 19.439 66.929 1 19.25 39 TYR A CA 1
ATOM 4398 C C . TYR C 1 9 ? 19.22 19.45 67.634 1 18.386 39 TYR A C 1
ATOM 4399 O O . TYR C 1 9 ? 18.222 19.096 67.024 1 19.942 39 TYR A O 1
ATOM 4408 N N . SER C 1 10 ? 19.222 19.794 68.932 1 17.431 40 SER A N 1
ATOM 4409 C CA . SER C 1 10 ? 18.016 19.88 69.75 1 17.811 40 SER A CA 1
ATOM 4410 C C . SER C 1 10 ? 16.974 20.807 69.124 1 19.667 40 SER A C 1
ATOM 4411 O O . SER C 1 10 ? 15.803 20.627 69.411 1 19.55 40 SER A O 1
ATOM 4414 N N . VAL C 1 11 ? 17.422 21.858 68.407 1 19.334 41 VAL A N 1
ATOM 4415 C CA . VAL C 1 11 ? 16.515 22.824 67.788 1 21.587 41 VAL A CA 1
ATOM 4416 C C . VAL C 1 11 ? 16.556 22.748 66.265 1 23.17 41 VAL A C 1
ATOM 4417 O O . VAL C 1 11 ? 16.239 23.741 65.574 1 24.925 41 VAL A O 1
ATOM 4421 N N . ARG C 1 12 ? 16.842 21.558 65.727 1 20.719 42 ARG A N 1
ATOM 4422 C CA . ARG C 1 12 ? 16.933 21.32 64.297 1 22.93 42 ARG A CA 1
ATOM 4423 C C . ARG C 1 12 ? 15.627 21.763 63.641 1 25.851 42 ARG A C 1
ATOM 4424 O O . ARG C 1 12 ? 15.659 22.293 62.522 1 32.089 42 ARG A O 1
ATOM 4432 N N . ASP C 1 13 ? 14.49 21.608 64.321 1 23.282 43 ASP A N 1
ATOM 4433 C CA . ASP C 1 13 ? 13.187 21.89 63.719 1 27.455 43 ASP A CA 1
ATOM 4434 C C . ASP C 1 13 ? 12.897 23.398 63.637 1 28.188 43 ASP A C 1
ATOM 4435 O O . ASP C 1 13 ? 11.95 23.795 62.947 1 28.385 43 ASP A O 1
ATOM 4440 N N . LEU C 1 14 ? 13.689 24.22 64.337 1 26.31 44 LEU A N 1
ATOM 4441 C CA . LEU C 1 14 ? 13.511 25.668 64.419 1 26.392 44 LEU A CA 1
ATOM 4442 C C . LEU C 1 14 ? 14.506 26.421 63.542 1 29.467 44 LEU A C 1
ATOM 4443 O O . LEU C 1 14 ? 14.514 27.643 63.601 1 32.44 44 LEU A O 1
ATOM 4448 N N . ILE C 1 15 ? 15.311 25.709 62.762 1 29.723 45 ILE A N 1
ATOM 4449 C CA . ILE C 1 15 ? 16.268 26.293 61.846 1 32.334 45 ILE A CA 1
ATOM 4450 C C . ILE C 1 15 ? 15.839 25.897 60.43 1 38.46 45 ILE A C 1
ATOM 4451 O O . ILE C 1 15 ? 16.14 24.794 60 1 37.967 45 ILE A O 1
ATOM 4456 N N . GLY C 1 16 ? 15.159 26.794 59.707 1 50.733 46 GLY A N 1
ATOM 4457 C CA . GLY C 1 16 ? 14.714 26.514 58.343 1 52.426 46 GLY A CA 1
ATOM 4458 C C . GLY C 1 16 ? 15.154 27.618 57.384 1 56.384 46 GLY A C 1
ATOM 4459 O O . GLY C 1 16 ? 16.068 28.356 57.726 1 34.296 46 GLY A O 1
ATOM 4460 N N . SER C 1 17 ? 14.503 27.711 56.204 1 62.184 47 SER A N 1
ATOM 4461 C CA . SER C 1 17 ? 14.777 28.746 55.209 1 60.688 47 SER A CA 1
ATOM 4462 C C . SER C 1 17 ? 13.907 29.983 55.433 1 65.608 47 SER A C 1
ATOM 4463 O O . SER C 1 17 ? 12.754 29.858 55.829 1 75.285 47 SER A O 1
ATOM 4466 N N . PHE C 1 18 ? 14.453 31.182 55.166 1 67.416 48 PHE A N 1
ATOM 4467 C CA . PHE C 1 18 ? 13.705 32.43 55.309 1 68.264 48 PHE A CA 1
ATOM 4468 C C . PHE C 1 18 ? 14.346 33.559 54.486 1 63.993 48 PHE A C 1
ATOM 4469 O O . PHE C 1 18 ? 15.507 33.917 54.679 1 52.758 48 PHE A O 1
ATOM 4477 N N . GLY C 1 19 ? 13.558 34.176 53.598 1 58.563 49 GLY A N 1
ATOM 4478 C CA . GLY C 1 19 ? 14.124 34.911 52.476 1 48.645 49 GLY A CA 1
ATOM 4479 C C . GLY C 1 19 ? 15.012 33.975 51.655 1 51.403 49 GLY A C 1
ATOM 4480 O O . GLY C 1 19 ? 14.609 32.849 51.373 1 46.294 49 GLY A O 1
ATOM 4481 N N . ARG C 1 20 ? 16.231 34.421 51.329 1 50.721 50 ARG A N 1
ATOM 4482 C CA . ARG C 1 20 ? 17.167 33.628 50.535 1 57.748 50 ARG A CA 1
ATOM 4483 C C . ARG C 1 20 ? 18.072 32.791 51.453 1 57.102 50 ARG A C 1
ATOM 4484 O O . ARG C 1 20 ? 18.868 31.982 50.986 1 61.606 50 ARG A O 1
ATOM 4486 N N . ASN C 1 21 ? 17.893 32.951 52.77 1 54.961 51 ASN A N 1
ATOM 4487 C CA . ASN C 1 21 ? 18.714 32.338 53.8 1 48.542 51 ASN A CA 1
ATOM 4488 C C . ASN C 1 21 ? 18.282 30.883 54.082 1 45.566 51 ASN A C 1
ATOM 4489 O O . ASN C 1 21 ? 17.209 30.657 54.63 1 41.34 51 ASN A O 1
ATOM 4494 N N . GLN C 1 22 ? 19.144 29.901 53.763 1 48.743 52 GLN A N 1
ATOM 4495 C CA . GLN C 1 22 ? 18.807 28.476 53.766 1 50.539 52 GLN A CA 1
ATOM 4496 C C . GLN C 1 22 ? 18.873 27.809 55.154 1 45.902 52 GLN A C 1
ATOM 4497 O O . GLN C 1 22 ? 18.284 26.746 55.365 1 38.629 52 GLN A O 1
ATOM 4503 N N . HIS C 1 23 ? 19.622 28.383 56.099 1 36.684 53 HIS A N 1
ATOM 4504 C CA . HIS C 1 23 ? 19.682 27.842 57.45 1 33.01 53 HIS A CA 1
ATOM 4505 C C . HIS C 1 23 ? 19.609 29.04 58.389 1 28.549 53 HIS A C 1
ATOM 4506 O O . HIS C 1 23 ? 20.631 29.62 58.716 1 31.14 53 HIS A O 1
ATOM 4513 N N . ASP C 1 24 ? 18.386 29.467 58.717 1 26.626 54 ASP A N 1
ATOM 4514 C CA . ASP C 1 24 ? 18.157 30.732 59.384 1 26.215 54 ASP A CA 1
ATOM 4515 C C . ASP C 1 24 ? 18.231 30.468 60.883 1 25.262 54 ASP A C 1
ATOM 4516 O O . ASP C 1 24 ? 17.21 30.344 61.542 1 26.849 54 ASP A O 1
ATOM 4521 N N . TYR C 1 25 ? 19.463 30.344 61.4 1 21.11 55 TYR A N 1
ATOM 4522 C CA . TYR C 1 25 ? 19.69 29.98 62.802 1 22.305 55 TYR A CA 1
ATOM 4523 C C . TYR C 1 25 ? 19.721 31.172 63.766 1 23.777 55 TYR A C 1
ATOM 4524 O O . TYR C 1 25 ? 19.716 30.982 64.974 1 20.596 55 TYR A O 1
ATOM 4533 N N . LYS C 1 26 ? 19.86 32.41 63.291 1 23.559 56 LYS A N 1
ATOM 4534 C CA . LYS C 1 26 ? 20.12 33.481 64.234 1 22.687 56 LYS A CA 1
ATOM 4535 C C . LYS C 1 26 ? 18.97 33.641 65.229 1 21.446 56 LYS A C 1
ATOM 4536 O O . LYS C 1 26 ? 19.245 33.927 66.383 1 21.66 56 LYS A O 1
ATOM 4542 N N . PRO C 1 27 ? 17.691 33.58 64.821 1 22.508 57 PRO A N 1
ATOM 4543 C CA . PRO C 1 27 ? 16.573 33.706 65.751 1 25.368 57 PRO A CA 1
ATOM 4544 C C . PRO C 1 27 ? 16.643 32.712 66.908 1 22.947 57 PRO A C 1
ATOM 4545 O O . PRO C 1 27 ? 16.412 33.088 68.06 1 24.404 57 PRO A O 1
ATOM 4549 N N . VAL C 1 28 ? 16.99 31.444 66.607 1 24.961 58 VAL A N 1
ATOM 4550 C CA . VAL C 1 28 ? 17.006 30.457 67.69 1 22.643 58 VAL A CA 1
ATOM 4551 C C . VAL C 1 28 ? 18.24 30.666 68.558 1 21.061 58 VAL A C 1
ATOM 4552 O O . VAL C 1 28 ? 18.15 30.46 69.752 1 22.03 58 VAL A O 1
ATOM 4556 N N . LEU C 1 29 ? 19.365 31.19 68.037 1 18.363 59 LEU A N 1
ATOM 4557 C CA . LEU C 1 29 ? 20.488 31.504 68.893 1 20.259 59 LEU A CA 1
ATOM 4558 C C . LEU C 1 29 ? 20.038 32.515 69.941 1 21.648 59 LEU A C 1
ATOM 4559 O O . LEU C 1 29 ? 20.412 32.44 71.097 1 21.027 59 LEU A O 1
ATOM 4564 N N . LYS C 1 30 ? 19.335 33.575 69.498 1 23.391 60 LYS A N 1
ATOM 4565 C CA . LYS C 1 30 ? 18.91 34.591 70.46 1 23.95 60 LYS A CA 1
ATOM 4566 C C . LYS C 1 30 ? 17.951 34.013 71.517 1 21.591 60 LYS A C 1
ATOM 4567 O O . LYS C 1 30 ? 18.114 34.287 72.716 1 24.076 60 LYS A O 1
ATOM 4573 N N . ALA C 1 31 ? 17.048 33.141 71.111 1 22.064 61 ALA A N 1
ATOM 4574 C CA . ALA C 1 31 ? 16.112 32.51 72.041 1 23.706 61 ALA A CA 1
ATOM 4575 C C . ALA C 1 31 ? 16.837 31.642 73.074 1 23.846 61 ALA A C 1
ATOM 4576 O O . ALA C 1 31 ? 16.503 31.627 74.254 1 24.662 61 ALA A O 1
ATOM 4578 N N . LEU C 1 32 ? 17.842 30.892 72.621 1 22.402 62 LEU A N 1
ATOM 4579 C CA . LEU C 1 32 ? 18.615 30.079 73.539 1 21.178 62 LEU A CA 1
ATOM 4580 C C . LEU C 1 32 ? 19.405 30.922 74.514 1 20.901 62 LEU A C 1
ATOM 4581 O O . LEU C 1 32 ? 19.556 30.572 75.679 1 20.598 62 LEU A O 1
ATOM 4586 N N . ALA C 1 33 ? 20.02 32.037 74.048 1 20.062 63 ALA A N 1
ATOM 4587 C CA . ALA C 1 33 ? 20.813 32.869 74.936 1 21.382 63 ALA A CA 1
ATOM 4588 C C . ALA C 1 33 ? 19.9 33.479 75.998 1 22.75 63 ALA A C 1
ATOM 4589 O O . ALA C 1 33 ? 20.262 33.565 77.168 1 23.947 63 ALA A O 1
ATOM 4591 N N . ASP C 1 34 ? 18.716 33.848 75.54 1 26.38 64 ASP A N 1
ATOM 4592 C CA . ASP C 1 34 ? 17.735 34.491 76.409 1 28.048 64 ASP A CA 1
ATOM 4593 C C . ASP C 1 34 ? 17.308 33.547 77.537 1 28.315 64 ASP A C 1
ATOM 4594 O O . ASP C 1 34 ? 17.102 33.979 78.677 1 29.98 64 ASP A O 1
ATOM 4599 N N . MET C 1 35 ? 17.196 32.255 77.223 1 26.829 65 MET A N 1
ATOM 4600 C CA . MET C 1 35 ? 16.866 31.23 78.214 1 26.378 65 MET A CA 1
ATOM 4601 C C . MET C 1 35 ? 17.942 31.108 79.271 1 24.805 65 MET A C 1
ATOM 4602 O O . MET C 1 35 ? 17.676 30.657 80.389 1 27.004 65 MET A O 1
ATOM 4607 N N . GLY C 1 36 ? 19.191 31.368 78.881 1 22.734 66 GLY A N 1
ATOM 4608 C CA . GLY C 1 36 ? 20.296 31.26 79.815 1 22.893 66 GLY A CA 1
ATOM 4609 C C . GLY C 1 36 ? 21.398 30.271 79.414 1 20.849 66 GLY A C 1
ATOM 4610 O O . GLY C 1 36 ? 22.387 30.097 80.139 1 22.494 66 GLY A O 1
ATOM 4611 N N . TYR C 1 37 ? 21.278 29.653 78.238 1 20.873 67 TYR A N 1
ATOM 4612 C CA . TYR C 1 37 ? 22.409 28.848 77.771 1 22.228 67 TYR A CA 1
ATOM 4613 C C . TYR C 1 37 ? 23.644 29.707 77.524 1 22.52 67 TYR A C 1
ATOM 4614 O O . TYR C 1 37 ? 23.523 30.842 77.05 1 22.623 67 TYR A O 1
ATOM 4623 N N . THR C 1 38 ? 24.835 29.183 77.877 1 22.578 68 THR A N 1
ATOM 4624 C CA . THR C 1 38 ? 26.09 29.926 77.806 1 21.168 68 THR A CA 1
ATOM 4625 C C . THR C 1 38 ? 26.987 29.493 76.641 1 21.403 68 THR A C 1
ATOM 4626 O O . THR C 1 38 ? 27.909 30.232 76.329 1 21.772 68 THR A O 1
ATOM 4630 N N . SER C 1 39 ? 26.725 28.34 76.02 1 20.604 69 SER A N 1
ATOM 4631 C CA . SER C 1 39 ? 27.584 27.855 74.963 1 20.627 69 SER A CA 1
ATOM 4632 C C . SER C 1 39 ? 26.779 26.939 74.032 1 19.68 69 SER A C 1
ATOM 4633 O O . SER C 1 39 ? 25.725 26.444 74.418 1 18.919 69 SER A O 1
ATOM 4636 N N . ILE C 1 40 ? 27.27 26.751 72.796 1 18.597 70 ILE A N 1
ATOM 4637 C CA . ILE C 1 40 ? 26.615 25.882 71.833 1 19.702 70 ILE A CA 1
ATOM 4638 C C . ILE C 1 40 ? 27.562 24.769 71.407 1 17.582 70 ILE A C 1
ATOM 4639 O O . ILE C 1 40 ? 28.797 24.908 71.358 1 17.204 70 ILE A O 1
ATOM 4644 N N . GLU C 1 41 ? 26.935 23.651 71.017 1 18.068 71 GLU A N 1
ATOM 4645 C CA . GLU C 1 41 ? 27.616 22.607 70.255 1 17.1 71 GLU A CA 1
ATOM 4646 C C . GLU C 1 41 ? 26.911 22.494 68.903 1 16.589 71 GLU A C 1
ATOM 4647 O O . GLU C 1 41 ? 25.698 22.32 68.832 1 17.742 71 GLU A O 1
ATOM 4653 N N . ALA C 1 42 ? 27.658 22.687 67.82 1 16.75 72 ALA A N 1
ATOM 4654 C CA . ALA C 1 42 ? 27.113 22.705 66.476 1 17.366 72 ALA A CA 1
ATOM 4655 C C . ALA C 1 42 ? 26.791 21.303 65.997 1 20.535 72 ALA A C 1
ATOM 4656 O O . ALA C 1 42 ? 27.354 20.331 66.502 1 18.755 72 ALA A O 1
ATOM 4658 N N . ALA C 1 43 ? 25.889 21.256 65.009 1 18.663 73 ALA A N 1
ATOM 4659 C CA . ALA C 1 43 ? 25.532 20.003 64.342 1 20.654 73 ALA A CA 1
ATOM 4660 C C . ALA C 1 43 ? 25.292 20.246 62.856 1 21.279 73 ALA A C 1
ATOM 4661 O O . ALA C 1 43 ? 24.298 19.768 62.312 1 22.534 73 ALA A O 1
ATOM 4663 N N . SER C 1 44 ? 26.192 20.984 62.221 1 19.733 74 SER A N 1
ATOM 4664 C CA . SER C 1 44 ? 26.038 21.257 60.796 1 20.625 74 SER A CA 1
ATOM 4665 C C . SER C 1 44 ? 27.348 21.766 60.221 1 23.254 74 SER A C 1
ATOM 4666 O O . SER C 1 44 ? 27.502 22.965 59.976 1 25.659 74 SER A O 1
ATOM 4669 N N . TYR C 1 45 ? 28.257 20.848 59.957 1 21.633 75 TYR A N 1
ATOM 4670 C CA . TYR C 1 45 ? 29.555 21.179 59.407 1 19.755 75 TYR A CA 1
ATOM 4671 C C . TYR C 1 45 ? 29.63 20.592 58.002 1 22.38 75 TYR A C 1
ATOM 4672 O O . TYR C 1 45 ? 29.264 19.425 57.796 1 23.075 75 TYR A O 1
ATOM 4681 N N . ASN C 1 46 ? 30.158 21.369 57.051 1 21.467 76 ASN A N 1
ATOM 4682 C CA . ASN C 1 46 ? 30.381 20.857 55.7 1 22.82 76 ASN A CA 1
ATOM 4683 C C . ASN C 1 46 ? 31.36 21.773 54.97 1 24.712 76 ASN A C 1
ATOM 4684 O O . ASN C 1 46 ? 31.137 22.983 54.982 1 21.967 76 ASN A O 1
ATOM 4689 N N . ASP C 1 47 ? 32.42 21.198 54.354 1 25.854 77 ASP A N 1
ATOM 4690 C CA . ASP C 1 47 ? 33.213 21.925 53.367 1 27.316 77 ASP A CA 1
ATOM 4691 C C . ASP C 1 47 ? 33.638 23.294 53.906 1 24.103 77 ASP A C 1
ATOM 4692 O O . ASP C 1 47 ? 33.531 24.313 53.206 1 25.431 77 ASP A O 1
ATOM 4697 N N . GLY C 1 48 ? 34.155 23.295 55.133 1 22.267 78 GLY A N 1
ATOM 4698 C CA . GLY C 1 48 ? 34.745 24.483 55.739 1 19.719 78 GLY A CA 1
ATOM 4699 C C . GLY C 1 48 ? 33.702 25.486 56.268 1 22.862 78 GLY A C 1
ATOM 4700 O O . GLY C 1 48 ? 34.092 26.589 56.654 1 23.273 78 GLY A O 1
ATOM 4701 N N . LYS C 1 49 ? 32.418 25.121 56.289 1 20.413 79 LYS A N 1
ATOM 4702 C CA . LYS C 1 49 ? 31.355 26.021 56.68 1 21.185 79 LYS A CA 1
ATOM 4703 C C . LYS C 1 49 ? 30.507 25.395 57.781 1 20.151 79 LYS A C 1
ATOM 4704 O O . LYS C 1 49 ? 30.387 24.163 57.917 1 20.224 79 LYS A O 1
ATOM 4710 N N . PHE C 1 50 ? 29.815 26.273 58.513 1 19.193 80 PHE A N 1
ATOM 4711 C CA . PHE C 1 50 ? 28.856 25.853 59.532 1 18.18 80 PHE A CA 1
ATOM 4712 C C . PHE C 1 50 ? 27.502 26.428 59.187 1 19.98 80 PHE A C 1
ATOM 4713 O O . PHE C 1 50 ? 27.366 27.656 59.014 1 18.091 80 PHE A O 1
ATOM 4721 N N . TYR C 1 51 ? 26.474 25.568 59.053 1 19.339 81 TYR A N 1
ATOM 4722 C CA . TYR C 1 51 ? 25.155 26.058 58.682 1 20.319 81 TYR A CA 1
ATOM 4723 C C . TYR C 1 51 ? 25.236 26.845 57.365 1 21.248 81 TYR A C 1
ATOM 4724 O O . TYR C 1 51 ? 24.445 27.747 57.164 1 22.367 81 TYR A O 1
ATOM 4733 N N . GLY C 1 52 ? 26.184 26.52 56.485 1 20.563 82 GLY A N 1
ATOM 4734 C CA . GLY C 1 52 ? 26.288 27.185 55.195 1 21.517 82 GLY A CA 1
ATOM 4735 C C . GLY C 1 52 ? 27.038 28.511 55.226 1 22.967 82 GLY A C 1
ATOM 4736 O O . GLY C 1 52 ? 27.185 29.124 54.157 1 23.799 82 GLY A O 1
ATOM 4737 N N . ASN C 1 53 ? 27.536 28.904 56.416 1 22.015 83 ASN A N 1
ATOM 4738 C CA . ASN C 1 53 ? 28.205 30.183 56.627 1 22.167 83 ASN A CA 1
ATOM 4739 C C . ASN C 1 53 ? 29.682 29.971 56.918 1 20.205 83 ASN A C 1
ATOM 4740 O O . ASN C 1 53 ? 30.145 28.888 57.32 1 18.886 83 ASN A O 1
ATOM 4745 N N . THR C 1 54 ? 30.464 31.043 56.716 1 19.717 84 THR A N 1
ATOM 4746 C CA . THR C 1 54 ? 31.865 30.947 57.056 1 17.892 84 THR A CA 1
ATOM 4747 C C . THR C 1 54 ? 31.992 30.73 58.538 1 19.051 84 THR A C 1
ATOM 4748 O O . THR C 1 54 ? 31.139 31.096 59.34 1 19.577 84 THR A O 1
ATOM 4752 N N . PRO C 1 55 ? 33.061 30.042 58.959 1 18.495 85 PRO A N 1
ATOM 4753 C CA . PRO C 1 55 ? 33.355 29.875 60.377 1 20.867 85 PRO A CA 1
ATOM 4754 C C . PRO C 1 55 ? 33.372 31.216 61.105 1 19.178 85 PRO A C 1
ATOM 4755 O O . PRO C 1 55 ? 32.918 31.306 62.242 1 19.084 85 PRO A O 1
ATOM 4759 N N . GLU C 1 56 ? 33.959 32.238 60.446 1 17.336 86 GLU A N 1
ATOM 4760 C CA . GLU C 1 56 ? 34.101 33.551 61.034 1 18 86 GLU A CA 1
ATOM 4761 C C . GLU C 1 56 ? 32.731 34.181 61.278 1 19.73 86 GLU A C 1
ATOM 4762 O O . GLU C 1 56 ? 32.5 34.734 62.355 1 19.791 86 GLU A O 1
ATOM 4768 N N . GLU C 1 57 ? 31.821 34.066 60.331 1 18.713 87 GLU A N 1
ATOM 4769 C CA . GLU C 1 57 ? 30.49 34.623 60.464 1 19.346 87 GLU A CA 1
ATOM 4770 C C . GLU C 1 57 ? 29.71 33.89 61.555 1 18.666 87 GLU A C 1
ATOM 4771 O O . GLU C 1 57 ? 29.021 34.492 62.382 1 19.318 87 GLU A O 1
ATOM 4777 N N . PHE C 1 58 ? 29.767 32.55 61.522 1 18.997 88 PHE A N 1
ATOM 4778 C CA . PHE C 1 58 ? 29.054 31.762 62.502 1 18.615 88 PHE A CA 1
ATOM 4779 C C . PHE C 1 58 ? 29.508 32.153 63.911 1 17.464 88 PHE A C 1
ATOM 4780 O O . PHE C 1 58 ? 28.677 32.29 64.807 1 20.779 88 PHE A O 1
ATOM 4788 N N . ARG C 1 59 ? 30.824 32.251 64.11 1 18.268 89 ARG A N 1
ATOM 4789 C CA . ARG C 1 59 ? 31.361 32.633 65.405 1 19.776 89 ARG A CA 1
ATOM 4790 C C . ARG C 1 59 ? 30.831 34.012 65.811 1 20.402 89 ARG A C 1
ATOM 4791 O O . ARG C 1 59 ? 30.399 34.206 66.954 1 20.707 89 ARG A O 1
ATOM 4799 N N . ARG C 1 60 ? 30.867 34.955 64.87 1 21.021 90 ARG A N 1
ATOM 4800 C CA . ARG C 1 60 ? 30.357 36.29 65.177 1 21.343 90 ARG A CA 1
ATOM 4801 C C . ARG C 1 60 ? 28.9 36.206 65.628 1 19.83 90 ARG A C 1
ATOM 4802 O O . ARG C 1 60 ? 28.536 36.887 66.588 1 20.575 90 ARG A O 1
ATOM 4810 N N . ASP C 1 61 ? 28.086 35.382 64.946 1 19.549 91 ASP A N 1
ATOM 4811 C CA . ASP C 1 61 ? 26.664 35.246 65.244 1 20.582 91 ASP A CA 1
ATOM 4812 C C . ASP C 1 61 ? 26.426 34.697 66.654 1 20.922 91 ASP A C 1
ATOM 4813 O O . ASP C 1 61 ? 25.56 35.168 67.394 1 21.452 91 ASP A O 1
ATOM 4818 N N . VAL C 1 62 ? 27.139 33.629 67.009 1 19.78 92 VAL A N 1
ATOM 4819 C CA . VAL C 1 62 ? 27.018 33.049 68.338 1 19.348 92 VAL A CA 1
ATOM 4820 C C . VAL C 1 62 ? 27.505 34.049 69.404 1 21.331 92 VAL A C 1
ATOM 4821 O O . VAL C 1 62 ? 26.864 34.246 70.434 1 21.726 92 VAL A O 1
ATOM 4825 N N . GLU C 1 63 ? 28.662 34.667 69.195 1 19.947 93 GLU A N 1
ATOM 4826 C CA . GLU C 1 63 ? 29.235 35.605 70.159 1 22.447 93 GLU A CA 1
ATOM 4827 C C . GLU C 1 63 ? 28.374 36.852 70.335 1 23.804 93 GLU A C 1
ATOM 4828 O O . GLU C 1 63 ? 28.358 37.431 71.426 1 26.452 93 GLU A O 1
ATOM 4834 N N . ALA C 1 64 ? 27.662 37.265 69.292 1 23.967 94 ALA A N 1
ATOM 4835 C CA . ALA C 1 64 ? 26.837 38.463 69.31 1 24.228 94 ALA A CA 1
ATOM 4836 C C . ALA C 1 64 ? 25.719 38.331 70.344 1 28.381 94 ALA A C 1
ATOM 4837 O O . ALA C 1 64 ? 25.25 39.349 70.84 1 26.673 94 ALA A O 1
ATOM 4839 N N . VAL C 1 65 ? 25.279 37.1 70.669 1 25.478 95 VAL A N 1
ATOM 4840 C CA . VAL C 1 65 ? 24.192 36.895 71.621 1 26.769 95 VAL A CA 1
ATOM 4841 C C . VAL C 1 65 ? 24.773 36.481 72.971 1 25.294 95 VAL A C 1
ATOM 4842 O O . VAL C 1 65 ? 24.017 36.138 73.866 1 28.103 95 VAL A O 1
ATOM 4846 N N . GLY C 1 66 ? 26.096 36.548 73.118 1 24.734 96 GLY A N 1
ATOM 4847 C CA . GLY C 1 66 ? 26.77 36.334 74.376 1 25.12 96 GLY A CA 1
ATOM 4848 C C . GLY C 1 66 ? 27.039 34.877 74.72 1 28.452 96 GLY A C 1
ATOM 4849 O O . GLY C 1 66 ? 27.381 34.582 75.86 1 29.707 96 GLY A O 1
ATOM 4850 N N . MET C 1 67 ? 27.032 33.995 73.724 1 23.625 97 MET A N 1
ATOM 4851 C CA . MET C 1 67 ? 27.308 32.591 73.986 1 22.217 97 MET A CA 1
ATOM 4852 C C . MET C 1 67 ? 28.686 32.282 73.431 1 23.97 97 MET A C 1
ATOM 4853 O O . MET C 1 67 ? 29.177 32.983 72.544 1 27.924 97 MET A O 1
ATOM 4858 N N . LYS C 1 68 ? 29.238 31.162 73.877 1 23.093 98 LYS A N 1
ATOM 4859 C CA . LYS C 1 68 ? 30.517 30.701 73.397 1 23.657 98 LYS A CA 1
ATOM 4860 C C . LYS C 1 68 ? 30.291 29.619 72.354 1 22.197 98 LYS A C 1
ATOM 4861 O O . LYS C 1 68 ? 29.418 28.768 72.53 1 20.772 98 LYS A O 1
ATOM 4867 N N . VAL C 1 69 ? 31.155 29.616 71.334 1 21.011 99 VAL A N 1
ATOM 4868 C CA . VAL C 1 69 ? 31.264 28.502 70.403 1 19.696 99 VAL A CA 1
ATOM 4869 C C . VAL C 1 69 ? 32.131 27.421 71.05 1 21.074 99 VAL A C 1
ATOM 4870 O O . VAL C 1 69 ? 33.357 27.546 71.129 1 24.059 99 VAL A O 1
ATOM 4874 N N . LEU C 1 70 ? 31.513 26.345 71.563 1 19.291 100 LEU A N 1
ATOM 4875 C CA . LEU C 1 70 ? 32.292 25.418 72.383 1 18.295 100 LEU A CA 1
ATOM 4876 C C . LEU C 1 70 ? 32.734 24.169 71.624 1 19.433 100 LEU A C 1
ATOM 4877 O O . LEU C 1 70 ? 33.874 23.774 71.71 1 19.583 100 LEU A O 1
ATOM 4882 N N . SER C 1 71 ? 31.81 23.518 70.94 1 17.432 101 SER A N 1
ATOM 4883 C CA . SER C 1 71 ? 32.045 22.209 70.373 1 18.666 101 SER A CA 1
ATOM 4884 C C . SER C 1 71 ? 31.214 22.052 69.114 1 16.743 101 SER A C 1
ATOM 4885 O O . SER C 1 71 ? 30.428 22.955 68.754 1 18.08 101 SER A O 1
ATOM 4888 N N . SER C 1 72 ? 31.41 20.913 68.455 1 17.542 102 SER A N 1
ATOM 4889 C CA . SER C 1 72 ? 30.767 20.565 67.2 1 15.455 102 SER A CA 1
ATOM 4890 C C . SER C 1 72 ? 30.716 19.065 67.028 1 19.28 102 SER A C 1
ATOM 4891 O O . SER C 1 72 ? 31.654 18.372 67.467 1 19.077 102 SER A O 1
ATOM 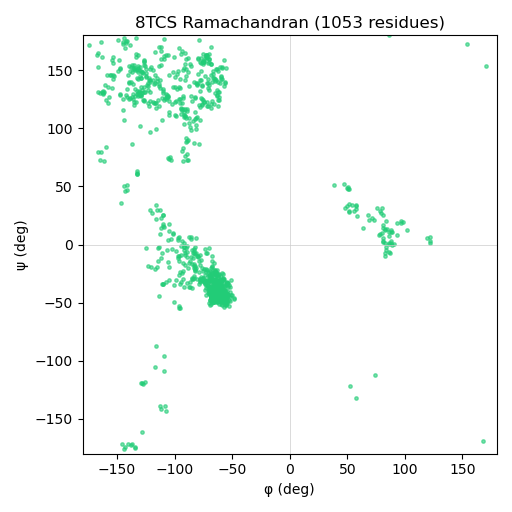4894 N N . HIS C 1 73 ? 29.633 18.597 66.393 1 17.13 103 HIS A N 1
ATOM 4895 C CA . HIS C 1 73 ? 29.501 17.209 65.976 1 18.427 103 HIS A CA 1
ATOM 4896 C C . HIS C 1 73 ? 29.784 17.152 64.482 1 20.208 103 HIS A C 1
ATOM 4897 O O . HIS C 1 73 ? 29.101 17.819 63.679 1 21.226 103 HIS A O 1
ATOM 4904 N N . CYS C 1 74 ? 30.795 16.371 64.143 1 19.353 104 CYS A N 1
ATOM 4905 C CA . CYS C 1 74 ? 31.107 16.182 62.749 1 23.255 104 CYS A CA 1
ATOM 4906 C C . CYS C 1 74 ? 31.989 14.942 62.638 1 25.037 104 CYS A C 1
ATOM 4907 O O . CYS C 1 74 ? 32.607 14.471 63.598 1 23.839 104 CYS A O 1
ATOM 4910 N N . GLY C 1 75 ? 32.042 14.427 61.432 1 27.493 105 GLY A N 1
ATOM 4911 C CA . GLY C 1 75 ? 33.004 13.383 61.189 1 33.214 105 GLY A CA 1
ATOM 4912 C C . GLY C 1 75 ? 32.719 12.724 59.858 1 38.422 105 GLY A C 1
ATOM 4913 O O . GLY C 1 75 ? 31.919 13.205 59.049 1 40.414 105 GLY A O 1
ATOM 4914 N N . LYS C 1 76 ? 33.416 11.615 59.686 1 38.833 106 LYS A N 1
ATOM 4915 C CA . LYS C 1 76 ? 33.686 11.01 58.406 1 48.866 106 LYS A CA 1
ATOM 4916 C C . LYS C 1 76 ? 34.025 9.575 58.792 1 47.671 106 LYS A C 1
ATOM 4917 O O . LYS C 1 76 ? 35.173 9.293 59.115 1 53.806 106 LYS A O 1
ATOM 4923 N N . GLY C 1 77 ? 32.983 8.752 58.956 1 42.071 107 GLY A N 1
ATOM 4924 C CA . GLY C 1 77 ? 33.158 7.322 59.166 1 40.181 107 GLY A CA 1
ATOM 4925 C C . GLY C 1 77 ? 33.949 6.705 58.008 1 38.731 107 GLY A C 1
ATOM 4926 O O . GLY C 1 77 ? 33.995 7.262 56.909 1 38.005 107 GLY A O 1
ATOM 4927 N N . LEU C 1 78 ? 34.561 5.542 58.263 1 32.465 108 LEU A N 1
ATOM 4928 C CA . LEU C 1 78 ? 35.366 4.867 57.253 1 30.74 108 LEU A CA 1
ATOM 4929 C C . LEU C 1 78 ? 34.463 4.095 56.28 1 32.337 108 LEU A C 1
ATOM 4930 O O . LEU C 1 78 ? 33.526 3.405 56.699 1 30.96 108 LEU A O 1
ATOM 4935 N N . SER C 1 79 ? 34.78 4.177 54.965 1 31.08 109 SER A N 1
ATOM 4936 C CA . SER C 1 79 ? 34.161 3.347 53.945 1 27.786 109 SER A CA 1
ATOM 4937 C C . SER C 1 79 ? 34.636 1.9 54.088 1 25.894 109 SER A C 1
ATOM 4938 O O . SER C 1 79 ? 35.626 1.637 54.751 1 24.969 109 SER A O 1
ATOM 4941 N N . ASP C 1 80 ? 33.892 0.991 53.44 1 26.896 110 ASP A N 1
ATOM 4942 C CA . ASP C 1 80 ? 34.257 -0.405 53.403 1 28.956 110 ASP A CA 1
ATOM 4943 C C . ASP C 1 80 ? 35.633 -0.539 52.759 1 26.629 110 ASP A C 1
ATOM 4944 O O . ASP C 1 80 ? 36.401 -1.4 53.181 1 28.19 110 ASP A O 1
ATOM 4949 N N . GLU C 1 81 ? 35.898 0.283 51.729 1 26.81 111 GLU A N 1
ATOM 4950 C CA . GLU C 1 81 ? 37.183 0.257 51.043 1 26.042 111 GLU A CA 1
ATOM 4951 C C . GLU C 1 81 ? 38.292 0.623 52.03 1 26.064 111 GLU A C 1
ATOM 4952 O O . GLU C 1 81 ? 39.317 -0.047 52.089 1 25.268 111 GLU A O 1
ATOM 4958 N N . GLU C 1 82 ? 38.118 1.715 52.81 1 24.272 112 GLU A N 1
ATOM 4959 C CA . GLU C 1 82 ? 39.093 2.074 53.831 1 24.82 112 GLU A CA 1
ATOM 4960 C C . GLU C 1 82 ? 39.286 1.041 54.947 1 26.533 112 GLU A C 1
ATOM 4961 O O . GLU C 1 82 ? 40.412 0.819 55.397 1 24.744 112 GLU A O 1
ATOM 4967 N N . LEU C 1 83 ? 38.201 0.427 55.454 1 24.417 113 LEU A N 1
ATOM 4968 C CA . LEU C 1 83 ? 38.31 -0.634 56.444 1 25.88 113 LEU A CA 1
ATOM 4969 C C . LEU C 1 83 ? 39.196 -1.779 55.938 1 28.313 113 LEU A C 1
ATOM 4970 O O . LEU C 1 83 ? 40.003 -2.321 56.692 1 29.903 113 LEU A O 1
ATOM 4975 N N . ALA C 1 84 ? 39.035 -2.164 54.666 1 28.571 114 ALA A N 1
ATOM 4976 C CA . ALA C 1 84 ? 39.851 -3.258 54.131 1 32.144 114 ALA A CA 1
ATOM 4977 C C . ALA C 1 84 ? 41.283 -2.81 53.777 1 34.038 114 ALA A C 1
ATOM 4978 O O . ALA C 1 84 ? 42.225 -3.601 53.905 1 32.831 114 ALA A O 1
ATOM 4980 N N . SER C 1 85 ? 41.469 -1.553 53.349 1 31.271 115 SER A N 1
ATOM 4981 C CA . SER C 1 85 ? 42.754 -1.08 52.797 1 31.782 115 SER A CA 1
ATOM 4982 C C . SER C 1 85 ? 43.671 -0.471 53.86 1 35.231 115 SER A C 1
ATOM 4983 O O . SER C 1 85 ? 44.897 -0.512 53.756 1 29.811 115 SER A O 1
ATOM 4986 N N . GLY C 1 86 ? 43.074 0.222 54.824 1 31.392 116 GLY A N 1
ATOM 4987 C CA . GLY C 1 86 ? 43.836 0.979 55.801 1 28.164 116 GLY A CA 1
ATOM 4988 C C . GLY C 1 86 ? 44.363 2.319 55.267 1 29.558 116 GLY A C 1
ATOM 4989 O O . GLY C 1 86 ? 45.192 2.903 55.947 1 29.774 116 GLY A O 1
ATOM 4990 N N . ASP C 1 87 ? 43.95 2.78 54.071 1 34.586 117 ASP A N 1
ATOM 4991 C CA . ASP C 1 87 ? 44.445 4.045 53.514 1 35.403 117 ASP A CA 1
ATOM 4992 C C . ASP C 1 87 ? 43.408 5.143 53.794 1 34.316 117 ASP A C 1
ATOM 4993 O O . ASP C 1 87 ? 42.32 5.12 53.215 1 33.883 117 ASP A O 1
ATOM 4998 N N . PHE C 1 88 ? 43.758 6.087 54.696 1 35.38 118 PHE A N 1
ATOM 4999 C CA . PHE C 1 88 ? 42.817 7.098 55.146 1 32.942 118 PHE A CA 1
ATOM 5000 C C . PHE C 1 88 ? 43.119 8.45 54.525 1 36.539 118 PHE A C 1
ATOM 5001 O O . PHE C 1 88 ? 42.581 9.483 54.939 1 32.089 118 PHE A O 1
ATOM 5009 N N . SER C 1 89 ? 43.988 8.441 53.526 1 27.133 119 SER A N 1
ATOM 5010 C CA . SER C 1 89 ? 44.622 9.679 53.116 1 30.608 119 SER A CA 1
ATOM 5011 C C . SER C 1 89 ? 43.597 10.681 52.602 1 35.624 119 SER A C 1
ATOM 5012 O O . SER C 1 89 ? 43.709 11.877 52.903 1 29.952 119 SER A O 1
ATOM 5015 N N . GLU C 1 90 ? 42.606 10.195 51.854 1 34.698 120 GLU A N 1
ATOM 5016 C CA . GLU C 1 90 ? 41.574 11.084 51.349 1 39.128 120 GLU A CA 1
ATOM 5017 C C . GLU C 1 90 ? 40.776 11.634 52.523 1 38.528 120 GLU A C 1
ATOM 5018 O O . GLU C 1 90 ? 40.441 12.83 52.522 1 35.175 120 GLU A O 1
ATOM 5024 N N . SER C 1 91 ? 40.545 10.774 53.527 1 36.273 121 SER A N 1
ATOM 5025 C CA . SER C 1 91 ? 39.834 11.173 54.747 1 34.152 121 SER A CA 1
ATOM 5026 C C . SER C 1 91 ? 40.625 12.226 55.524 1 35.17 121 SER A C 1
ATOM 5027 O O . SER C 1 91 ? 40.058 13.194 56.012 1 29.718 121 SER A O 1
ATOM 5030 N N . MET C 1 92 ? 41.948 12.108 55.564 1 31.042 122 MET A N 1
ATOM 5031 C CA . MET C 1 92 ? 42.75 12.984 56.389 1 29.264 122 MET A CA 1
ATOM 5032 C C . MET C 1 92 ? 42.837 14.388 55.773 1 30.893 122 MET A C 1
ATOM 5033 O O . MET C 1 92 ? 42.946 15.335 56.557 1 31.418 122 MET A O 1
ATOM 5038 N N . LYS C 1 93 ? 42.698 14.512 54.439 1 29.682 123 LYS A N 1
ATOM 5039 C CA . LYS C 1 93 ? 42.588 15.812 53.774 1 34.383 123 LYS A CA 1
ATOM 5040 C C . LYS C 1 93 ? 41.308 16.522 54.222 1 32.352 123 LYS A C 1
ATOM 5041 O O . LYS C 1 93 ? 41.276 17.745 54.407 1 31.819 123 LYS A O 1
ATOM 5047 N N . TRP C 1 94 ? 40.233 15.751 54.372 1 29.123 124 TRP A N 1
ATOM 5048 C CA . TRP C 1 94 ? 38.976 16.322 54.818 1 31.615 124 TRP A CA 1
ATOM 5049 C C . TRP C 1 94 ? 39.145 16.832 56.249 1 25.985 124 TRP A C 1
ATOM 5050 O O . TRP C 1 94 ? 38.673 17.931 56.576 1 24.806 124 TRP A O 1
ATOM 5061 N N . TRP C 1 95 ? 39.845 16.068 57.105 1 25.076 125 TRP A N 1
ATOM 5062 C CA . TRP C 1 95 ? 40.11 16.473 58.486 1 26.772 125 TRP A CA 1
ATOM 5063 C C . TRP C 1 95 ? 40.944 17.75 58.566 1 26.369 125 TRP A C 1
ATOM 5064 O O . TRP C 1 95 ? 40.786 18.531 59.497 1 25.307 125 TRP A O 1
ATOM 5075 N N . ASP C 1 96 ? 41.889 17.961 57.637 1 25.954 126 ASP A N 1
ATOM 5076 C CA . ASP C 1 96 ? 42.687 19.185 57.702 1 25.592 126 ASP A CA 1
ATOM 5077 C C . ASP C 1 96 ? 41.805 20.421 57.586 1 23.834 126 ASP A C 1
ATOM 5078 O O . ASP C 1 96 ? 41.975 21.37 58.362 1 26.925 126 ASP A O 1
ATOM 5083 N N . GLN C 1 97 ? 40.92 20.401 56.608 1 25.178 127 GLN A N 1
ATOM 5084 C CA . GLN C 1 97 ? 40.039 21.518 56.409 1 27.064 127 GLN A CA 1
ATOM 5085 C C . GLN C 1 97 ? 39.137 21.637 57.629 1 26.324 127 GLN A C 1
ATOM 5086 O O . GLN C 1 97 ? 38.885 22.737 58.105 1 24.319 127 GLN A O 1
ATOM 5092 N N . CYS C 1 98 ? 38.574 20.501 58.052 1 21.582 128 CYS A N 1
ATOM 5093 C CA . CYS C 1 98 ? 37.602 20.487 59.152 1 20.547 128 CYS A CA 1
ATOM 5094 C C . CYS C 1 98 ? 38.2 21.154 60.391 1 18.881 128 CYS A C 1
ATOM 5095 O O . CYS C 1 98 ? 37.606 22.035 61.05 1 21.755 128 CYS A O 1
ATOM 5098 N N . ILE C 1 99 ? 39.408 20.731 60.782 1 18.792 129 ILE A N 1
ATOM 5099 C CA . ILE C 1 99 ? 40.049 21.201 61.985 1 19.873 129 ILE A CA 1
ATOM 5100 C C . ILE C 1 99 ? 40.361 22.702 61.933 1 19.022 129 ILE A C 1
ATOM 5101 O O . ILE C 1 99 ? 40.13 23.456 62.874 1 21.245 129 ILE A O 1
ATOM 5106 N N . ALA C 1 100 ? 40.874 23.135 60.783 1 21.117 130 ALA A N 1
ATOM 5107 C CA . ALA C 1 100 ? 41.148 24.561 60.542 1 20.726 130 ALA A CA 1
ATOM 5108 C C . ALA C 1 100 ? 39.877 25.403 60.632 1 20.396 130 ALA A C 1
ATOM 5109 O O . ALA C 1 100 ? 39.883 26.488 61.246 1 20.442 130 ALA A O 1
ATOM 5111 N N . ALA C 1 101 ? 38.787 24.925 60.062 1 18.256 131 ALA A N 1
ATOM 5112 C CA . ALA C 1 101 ? 37.522 25.65 60.121 1 19.884 131 ALA A CA 1
ATOM 5113 C C . ALA C 1 101 ? 36.989 25.704 61.549 1 19.839 131 ALA A C 1
ATOM 5114 O O . ALA C 1 101 ? 36.432 26.716 61.964 1 20.334 131 ALA A O 1
ATOM 5116 N N . HIS C 1 102 ? 37.099 24.594 62.306 1 18.621 132 HIS A N 1
ATOM 5117 C CA . HIS C 1 102 ? 36.666 24.609 63.689 1 18.265 132 HIS A CA 1
ATOM 5118 C C . HIS C 1 102 ? 37.485 25.574 64.559 1 20.377 132 HIS A C 1
ATOM 5119 O O . HIS C 1 102 ? 36.955 26.285 65.42 1 19.716 132 HIS A O 1
ATOM 5126 N N . LYS C 1 103 ? 38.791 25.614 64.35 1 20.149 133 LYS A N 1
ATOM 5127 C CA . LYS C 1 103 ? 39.613 26.567 65.078 1 22.657 133 LYS A CA 1
ATOM 5128 C C . LYS C 1 103 ? 39.194 28.013 64.766 1 20.417 133 LYS A C 1
ATOM 5129 O O . LYS C 1 103 ? 39.084 28.83 65.687 1 22.263 133 LYS A O 1
ATOM 5135 N N . ALA C 1 104 ? 38.931 28.269 63.483 1 22.507 134 ALA A N 1
ATOM 5136 C CA . ALA C 1 104 ? 38.491 29.574 63.034 1 20.659 134 ALA A CA 1
ATOM 5137 C C . ALA C 1 104 ? 37.158 29.967 63.676 1 22.428 134 ALA A C 1
ATOM 5138 O O . ALA C 1 104 ? 36.947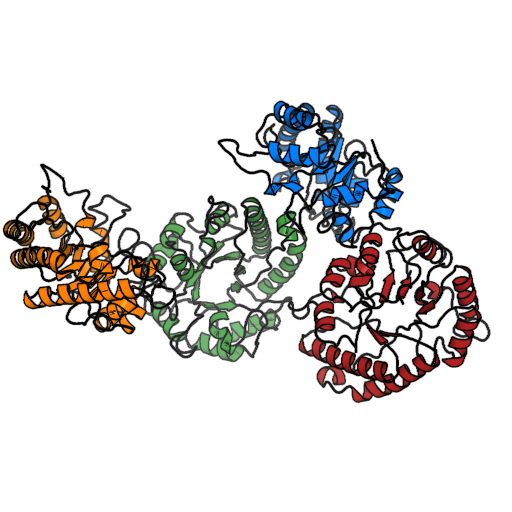 31.148 63.957 1 22.012 134 ALA A O 1
ATOM 5140 N N . ALA C 1 105 ? 36.307 28.981 63.972 1 21.121 135 ALA A N 1
ATOM 5141 C CA . ALA C 1 105 ? 35.015 29.23 64.604 1 20.267 135 ALA A CA 1
ATOM 5142 C C . ALA C 1 105 ? 35.117 29.362 66.136 1 20.213 135 ALA A C 1
ATOM 5143 O O . ALA C 1 105 ? 34.093 29.671 66.789 1 22.299 135 ALA A O 1
ATOM 5145 N N . GLY C 1 106 ? 36.31 29.163 66.694 1 20.198 136 GLY A N 1
ATOM 5146 C CA . GLY C 1 106 ? 36.586 29.305 68.116 1 22.271 136 GLY A CA 1
ATOM 5147 C C . GLY C 1 106 ? 36.343 28.044 68.94 1 21.085 136 GLY A C 1
ATOM 5148 O O . GLY C 1 106 ? 36.427 28.098 70.169 1 22.654 136 GLY A O 1
ATOM 5149 N N . MET C 1 107 ? 36.123 26.914 68.269 1 21.735 137 MET A N 1
ATOM 5150 C CA . MET C 1 107 ? 35.8 25.673 68.971 1 22.22 137 MET A CA 1
ATOM 5151 C C . MET C 1 107 ? 36.963 25.187 69.855 1 22.249 137 MET A C 1
ATOM 5152 O O . MET C 1 107 ? 38.125 25.258 69.489 1 23.813 137 MET A O 1
ATOM 5157 N N . GLU C 1 108 ? 36.621 24.677 71.04 1 19.997 138 GLU A N 1
ATOM 5158 C CA . GLU C 1 108 ? 37.558 24.047 71.96 1 19.112 138 GLU A CA 1
ATOM 5159 C C . GLU C 1 108 ? 37.595 22.536 71.72 1 20.203 138 GLU A C 1
ATOM 5160 O O . GLU C 1 108 ? 38.616 21.88 71.97 1 21.327 138 GLU A O 1
ATOM 5166 N N . TYR C 1 109 ? 36.468 21.976 71.258 1 18.678 139 TYR A N 1
ATOM 5167 C CA . TYR C 1 109 ? 36.351 20.554 71.006 1 17.434 139 TYR A CA 1
ATOM 5168 C C . TYR C 1 109 ? 35.745 20.269 69.634 1 18.748 139 TYR A C 1
ATOM 5169 O O . TYR C 1 109 ? 34.911 21.033 69.12 1 20.257 139 TYR A O 1
ATOM 5178 N N . ILE C 1 110 ? 36.089 19.1 69.08 1 19.569 140 ILE A N 1
ATOM 5179 C CA . ILE C 1 110 ? 35.394 18.482 67.969 1 18.067 140 ILE A CA 1
ATOM 5180 C C . ILE C 1 110 ? 35.04 17.066 68.391 1 18.311 140 ILE A C 1
ATOM 5181 O O . ILE C 1 110 ? 35.879 16.386 68.982 1 16.873 140 ILE A O 1
ATOM 5186 N N . VAL C 1 111 ? 33.803 16.645 68.113 1 17.294 141 VAL A N 1
ATOM 5187 C CA . VAL C 1 111 ? 33.343 15.34 68.58 1 18.568 141 VAL A CA 1
ATOM 5188 C C . VAL C 1 111 ? 32.72 14.599 67.405 1 18.676 141 VAL A C 1
ATOM 5189 O O . VAL C 1 111 ? 31.832 15.124 66.758 1 18.698 141 VAL A O 1
ATOM 5193 N N . THR C 1 112 ? 33.081 13.322 67.189 1 18.055 142 THR A N 1
ATOM 5194 C CA . THR C 1 112 ? 32.416 12.51 66.199 1 20.732 142 THR A CA 1
ATOM 5195 C C . THR C 1 112 ? 31.177 11.864 66.825 1 19.559 142 THR A C 1
ATOM 5196 O O . THR C 1 112 ? 31.283 11.315 67.898 1 19.179 142 THR A O 1
ATOM 5200 N N . PRO C 1 113 ? 29.989 11.998 66.195 1 21.198 143 PRO A N 1
ATOM 5201 C CA . PRO C 1 113 ? 28.753 11.638 66.871 1 20.528 143 PRO A CA 1
ATOM 5202 C C . PRO C 1 113 ? 28.352 10.171 66.847 1 23.418 143 PRO A C 1
ATOM 5203 O O . PRO C 1 113 ? 27.523 9.741 67.651 1 24.666 143 PRO A O 1
ATOM 5207 N N . TYR C 1 114 ? 28.908 9.422 65.893 1 23.196 144 TYR A N 1
ATOM 5208 C CA . TYR C 1 114 ? 28.462 8.068 65.566 1 25.029 144 TYR A CA 1
ATOM 5209 C C . TYR C 1 114 ? 29.558 7.337 64.794 1 23.352 144 TYR A C 1
ATOM 5210 O O . TYR C 1 114 ? 30.083 7.876 63.811 1 25.098 144 TYR A O 1
ATOM 5219 N N . LEU C 1 115 ? 29.859 6.108 65.231 1 24.182 145 LEU A N 1
ATOM 5220 C CA . LEU C 1 115 ? 30.503 5.076 64.444 1 24.36 145 LEU A CA 1
ATOM 5221 C C . LEU C 1 115 ? 29.67 3.807 64.638 1 25.474 145 LEU A C 1
ATOM 5222 O O . LEU C 1 115 ? 29.224 3.5 65.752 1 24.33 145 LEU A O 1
ATOM 5227 N N . PRO C 1 116 ? 29.499 2.989 63.59 1 27.154 146 PRO A N 1
ATOM 5228 C CA . PRO C 1 116 ? 28.749 1.728 63.714 1 25.683 146 PRO A CA 1
ATOM 5229 C C . PRO C 1 116 ? 29.538 0.667 64.466 1 24.78 146 PRO A C 1
ATOM 5230 O O . PRO C 1 116 ? 30.751 0.72 64.552 1 24.458 146 PRO A O 1
ATOM 5234 N N . VAL C 1 117 ? 28.837 -0.345 64.978 1 27.388 147 VAL A N 1
ATOM 5235 C CA . VAL C 1 117 ? 29.478 -1.498 65.597 1 29.089 147 VAL A CA 1
ATOM 5236 C C . VAL C 1 117 ? 30.212 -2.29 64.51 1 26.139 147 VAL A C 1
ATOM 5237 O O . VAL C 1 117 ? 29.601 -2.59 63.48 1 29.675 147 VAL A O 1
ATOM 5241 N N . PRO C 1 118 ? 31.529 -2.525 64.639 1 26.55 148 PRO A N 1
ATOM 5242 C CA . PRO C 1 118 ? 32.281 -3.265 63.622 1 30.571 148 PRO A CA 1
ATOM 5243 C C . PRO C 1 118 ? 32.006 -4.756 63.78 1 33.273 148 PRO A C 1
ATOM 5244 O O . PRO C 1 118 ? 31.651 -5.201 64.866 1 31.712 148 PRO A O 1
ATOM 5248 N N . LYS C 1 119 ? 32.211 -5.518 62.704 1 36.959 149 LYS A N 1
ATOM 5249 C CA . LYS C 1 119 ? 32.006 -6.966 62.73 1 37.014 149 LYS A CA 1
ATOM 5250 C C . LYS C 1 119 ? 33.127 -7.664 63.5 1 33.255 149 LYS A C 1
ATOM 5251 O O . LYS C 1 119 ? 32.905 -8.703 64.127 1 34.743 149 LYS A O 1
ATOM 5257 N N . THR C 1 120 ? 34.356 -7.131 63.421 1 30.955 150 THR A N 1
ATOM 5258 C CA . THR C 1 120 ? 35.5 -7.801 64.015 1 31.106 150 THR A CA 1
ATOM 5259 C C . THR C 1 120 ? 36.305 -6.83 64.844 1 30.656 150 THR A C 1
ATOM 5260 O O . THR C 1 120 ? 36.233 -5.622 64.612 1 28.606 150 THR A O 1
ATOM 5264 N N . LEU C 1 121 ? 37.144 -7.396 65.704 1 26.172 151 LEU A N 1
ATOM 5265 C CA . LEU C 1 121 ? 38.112 -6.682 66.511 1 28.663 151 LEU A CA 1
ATOM 5266 C C . LEU C 1 121 ? 39.146 -6.019 65.608 1 32.404 151 LEU A C 1
ATOM 5267 O O . LEU C 1 121 ? 39.617 -4.934 65.927 1 29.705 151 LEU A O 1
ATOM 5272 N N . LYS C 1 122 ? 39.517 -6.689 64.509 1 30.68 152 LYS A N 1
ATOM 5273 C CA . LYS C 1 122 ? 40.446 -6.078 63.565 1 32.147 152 LYS A CA 1
ATOM 5274 C C . LYS C 1 122 ? 39.907 -4.723 63.082 1 26.375 152 LYS A C 1
ATOM 5275 O O . LYS C 1 122 ? 40.652 -3.748 63.097 1 27.049 152 LYS A O 1
ATOM 5281 N N . GLU C 1 123 ? 38.649 -4.697 62.638 1 27.13 153 GLU A N 1
ATOM 5282 C CA . GLU C 1 123 ? 37.972 -3.484 62.216 1 26.883 153 GLU A CA 1
ATOM 5283 C C . GLU C 1 123 ? 37.973 -2.468 63.361 1 29.362 153 GLU A C 1
ATOM 5284 O O . GLU C 1 123 ? 38.245 -1.275 63.143 1 27.496 153 GLU A O 1
ATOM 5290 N N . MET C 1 124 ? 37.675 -2.919 64.588 1 24.455 154 MET A N 1
ATOM 5291 C CA . MET C 1 124 ? 37.635 -1.993 65.706 1 26.983 154 MET A CA 1
ATOM 5292 C C . MET C 1 124 ? 39.005 -1.349 65.924 1 26.769 154 MET A C 1
ATOM 5293 O O . MET C 1 124 ? 39.123 -0.151 66.206 1 24.686 154 MET A O 1
ATOM 5298 N N . GLN C 1 125 ? 40.07 -2.129 65.757 1 26.14 155 GLN A N 1
ATOM 5299 C CA . GLN C 1 125 ? 41.414 -1.611 65.869 1 25.984 155 GLN A CA 1
ATOM 5300 C C . GLN C 1 125 ? 41.702 -0.589 64.757 1 25.45 155 GLN A C 1
ATOM 5301 O O . GLN C 1 125 ? 42.367 0.405 65.034 1 25.713 155 GLN A O 1
ATOM 5307 N N . THR C 1 126 ? 41.241 -0.843 63.532 1 26.93 156 THR A N 1
ATOM 5308 C CA . THR C 1 126 ? 41.391 0.132 62.455 1 28.256 156 THR A CA 1
ATOM 5309 C C . THR C 1 126 ? 40.712 1.438 62.887 1 28.638 156 THR A C 1
ATOM 5310 O O . THR C 1 126 ? 41.286 2.522 62.766 1 25.672 156 THR A O 1
ATOM 5314 N N . TYR C 1 127 ? 39.529 1.325 63.5 1 25.484 157 TYR A N 1
ATOM 5315 C CA . TYR C 1 127 ? 38.856 2.529 63.966 1 23.956 157 TYR A CA 1
ATOM 5316 C C . TYR C 1 127 ? 39.677 3.261 65.009 1 25.651 157 TYR A C 1
ATOM 5317 O O . TYR C 1 127 ? 39.706 4.511 65.024 1 26.335 157 TYR A O 1
ATOM 5326 N N . CYS C 1 128 ? 40.283 2.53 65.944 1 22.429 158 CYS A N 1
ATOM 5327 C CA . CYS C 1 128 ? 41.124 3.148 66.946 1 24.481 158 CYS A CA 1
ATOM 5328 C C . CYS C 1 128 ? 42.305 3.863 66.276 1 25.231 158 CYS A C 1
ATOM 5329 O O . CYS C 1 128 ? 42.7 4.929 66.737 1 24.419 158 CYS A O 1
ATOM 5332 N N . ASP C 1 129 ? 42.887 3.249 65.245 1 25.713 159 ASP A N 1
ATOM 5333 C CA . ASP C 1 129 ? 44.027 3.874 64.56 1 28.407 159 ASP A CA 1
ATOM 5334 C C . ASP C 1 129 ? 43.584 5.233 63.987 1 24.125 159 ASP A C 1
ATOM 5335 O O . ASP C 1 129 ? 44.269 6.229 64.176 1 27.712 159 ASP A O 1
ATOM 5340 N N . TYR C 1 130 ? 42.406 5.257 63.361 1 25.098 160 TYR A N 1
ATOM 5341 C CA . TYR C 1 130 ? 41.834 6.456 62.751 1 25.821 160 TYR A CA 1
ATOM 5342 C C . TYR C 1 130 ? 41.566 7.508 63.825 1 26.335 160 TYR A C 1
ATOM 5343 O O . TYR C 1 130 ? 41.882 8.696 63.653 1 21.499 160 TYR A O 1
ATOM 5352 N N . LEU C 1 131 ? 40.901 7.095 64.91 1 23.858 161 LEU A N 1
ATOM 5353 C CA . LEU C 1 131 ? 40.592 8.022 65.975 1 24.446 161 LEU A CA 1
ATOM 5354 C C . LEU C 1 131 ? 41.845 8.659 66.581 1 26.347 161 LEU A C 1
ATOM 5355 O O . LEU C 1 131 ? 41.869 9.86 66.832 1 22.747 161 LEU A O 1
ATOM 5360 N N . ASN C 1 132 ? 42.885 7.858 66.826 1 23.965 162 ASN A N 1
ATOM 5361 C CA . ASN C 1 132 ? 44.14 8.398 67.298 1 25.445 162 ASN A CA 1
ATOM 5362 C C . ASN C 1 132 ? 44.735 9.392 66.286 1 22.362 162 ASN A C 1
ATOM 5363 O O . ASN C 1 132 ? 45.209 10.437 66.696 1 24.294 162 ASN A O 1
ATOM 5368 N N . ALA C 1 133 ? 44.658 9.087 64.999 1 22.812 163 ALA A N 1
ATOM 5369 C CA . ALA C 1 133 ? 45.28 9.927 63.974 1 26.071 163 ALA A CA 1
ATOM 5370 C C . ALA C 1 133 ? 44.59 11.299 63.94 1 25.692 163 ALA A C 1
ATOM 5371 O O . ALA C 1 133 ? 45.23 12.359 63.881 1 27.73 163 ALA A O 1
ATOM 5373 N N . ILE C 1 134 ? 43.25 11.276 64.035 1 25.288 164 ILE A N 1
ATOM 5374 C CA . ILE C 1 134 ? 42.467 12.506 64.016 1 22.846 164 ILE A CA 1
ATOM 5375 C C . ILE C 1 134 ? 42.756 13.322 65.264 1 24.309 164 ILE A C 1
ATOM 5376 O O . ILE C 1 134 ? 42.939 14.544 65.2 1 24.121 164 ILE A O 1
ATOM 5381 N N . GLY C 1 135 ? 42.758 12.685 66.43 1 21.084 165 GLY A N 1
ATOM 5382 C CA . GLY C 1 135 ? 42.985 13.325 67.697 1 24.135 165 GLY A CA 1
ATOM 5383 C C . GLY C 1 135 ? 44.36 13.98 67.76 1 27.409 165 GLY A C 1
ATOM 5384 O O . GLY C 1 135 ? 44.493 15.059 68.337 1 25.051 165 GLY A O 1
ATOM 5385 N N . LYS C 1 136 ? 45.311 13.345 67.067 1 28.481 166 LYS A N 1
ATOM 5386 C CA . LYS C 1 136 ? 46.678 13.861 67.014 1 31.002 166 LYS A CA 1
ATOM 5387 C C . LYS C 1 136 ? 46.725 15.155 66.197 1 26.399 166 LYS A C 1
ATOM 5388 O O . LYS C 1 136 ? 47.3 16.146 66.661 1 30.339 166 LYS A O 1
ATOM 5394 N N . LYS C 1 137 ? 46.036 15.199 65.067 1 27.674 167 LYS A N 1
ATOM 5395 C CA . LYS C 1 137 ? 45.926 16.412 64.278 1 26.941 167 LYS A CA 1
ATOM 5396 C C . LYS C 1 137 ? 45.211 17.504 65.064 1 33.153 167 LYS A C 1
ATOM 5397 O O . LYS C 1 137 ? 45.597 18.692 65.055 1 27.37 167 LYS A O 1
ATOM 5403 N N . CYS C 1 138 ? 44.128 17.112 65.746 1 27.035 168 CYS A N 1
ATOM 5404 C CA . CYS C 1 138 ? 43.426 18.092 66.571 1 24.262 168 CYS A CA 1
ATOM 5405 C C . CYS C 1 138 ? 44.325 18.712 67.641 1 25.11 168 CYS A C 1
ATOM 5406 O O . CYS C 1 138 ? 44.351 19.93 67.84 1 25.919 168 CYS A O 1
ATOM 5409 N N . ARG C 1 139 ? 45.09 17.89 68.359 1 26.808 169 ARG A N 1
ATOM 5410 C CA . ARG C 1 139 ? 45.913 18.388 69.44 1 31.702 169 ARG A CA 1
ATOM 5411 C C . ARG C 1 139 ? 46.981 19.33 68.879 1 31.608 169 ARG A C 1
ATOM 5412 O O . ARG C 1 139 ? 47.272 20.313 69.532 1 32.67 169 ARG A O 1
ATOM 5420 N N . GLU C 1 140 ? 47.449 19.089 67.657 1 32.141 170 GLU A N 1
ATOM 5421 C CA . GLU C 1 140 ? 48.456 19.947 67.028 1 35.076 170 GLU A CA 1
ATOM 5422 C C . GLU C 1 140 ? 47.864 21.324 66.725 1 39.147 170 GLU A C 1
ATOM 5423 O O . GLU C 1 140 ? 48.592 22.314 66.787 1 34.466 170 GLU A O 1
ATOM 5429 N N . ALA C 1 141 ? 46.545 21.406 66.482 1 33.084 171 ALA A N 1
ATOM 5430 C CA . ALA C 1 141 ? 45.858 22.675 66.23 1 29.524 171 ALA A CA 1
ATOM 5431 C C . ALA C 1 141 ? 45.295 23.329 67.498 1 29.822 171 ALA A C 1
ATOM 5432 O O . ALA C 1 141 ? 44.741 24.423 67.442 1 34.804 171 ALA A O 1
ATOM 5434 N N . GLY C 1 142 ? 45.443 22.668 68.649 1 25.092 172 GLY A N 1
ATOM 5435 C CA . GLY C 1 142 ? 44.972 23.093 69.956 1 27.959 172 GLY A CA 1
ATOM 5436 C C . GLY C 1 142 ? 43.483 22.805 70.163 1 28.987 172 GLY A C 1
ATOM 5437 O O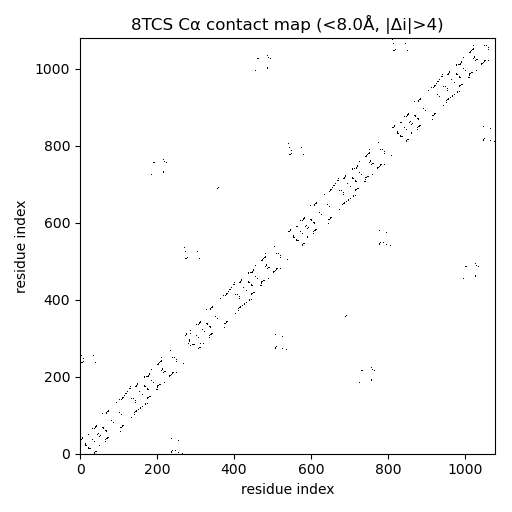 . GLY C 1 142 ? 42.791 23.595 70.788 1 34.271 172 GLY A O 1
ATOM 5438 N N . ILE C 1 143 ? 42.983 21.739 69.549 1 24.618 173 ILE A N 1
ATOM 5439 C CA . ILE C 1 143 ? 41.588 21.328 69.763 1 23.525 173 ILE A CA 1
ATOM 5440 C C . ILE C 1 143 ? 41.575 19.954 70.414 1 23.218 173 ILE A C 1
ATOM 5441 O O . ILE C 1 143 ? 42.384 19.116 70.048 1 23.545 173 ILE A O 1
ATOM 5446 N N . LYS C 1 144 ? 40.59 19.699 71.278 1 21.18 174 LYS A N 1
ATOM 5447 C CA . LYS C 1 144 ? 40.375 18.376 71.884 1 22.517 174 LYS A CA 1
ATOM 5448 C C . LYS C 1 144 ? 39.335 17.596 71.072 1 21.691 174 LYS A C 1
ATOM 5449 O O . LYS C 1 144 ? 38.203 18.043 70.89 1 23.033 174 LYS A O 1
ATOM 5455 N N . TYR C 1 145 ? 39.7 16.397 70.639 1 20.863 175 TYR A N 1
ATOM 5456 C CA . TYR C 1 145 ? 38.854 15.525 69.839 1 20.206 175 TYR A CA 1
ATOM 5457 C C . TYR C 1 145 ? 38.233 14.417 70.7 1 19.23 175 TYR A C 1
ATOM 5458 O O . TYR C 1 145 ? 38.861 13.898 71.624 1 19.503 175 TYR A O 1
ATOM 5467 N N . GLY C 1 146 ? 36.93 14.177 70.498 1 17.718 176 GLY A N 1
ATOM 5468 C CA . GLY C 1 146 ? 36.233 13.209 71.298 1 18.576 176 GLY A CA 1
ATOM 5469 C C . GLY C 1 146 ? 35.219 12.431 70.485 1 16.373 176 GLY A C 1
ATOM 5470 O O . GLY C 1 146 ? 35.031 12.603 69.276 1 17.989 176 GLY A O 1
ATOM 5471 N N . TYR C 1 147 ? 34.633 11.449 71.174 1 15.991 177 TYR A N 1
ATOM 5472 C CA . TYR C 1 147 ? 33.658 10.546 70.59 1 17.027 177 TYR A CA 1
ATOM 5473 C C . TYR C 1 147 ? 32.399 10.49 71.442 1 15.77 177 TYR A C 1
ATOM 5474 O O . TYR C 1 147 ? 32.514 10.428 72.655 1 16.865 177 TYR A O 1
ATOM 5483 N N . HIS C 1 148 ? 31.239 10.61 70.777 1 16.335 178 HIS A N 1
ATOM 5484 C CA . HIS C 1 148 ? 29.938 10.581 71.436 1 17.211 178 HIS A CA 1
ATOM 5485 C C . HIS C 1 148 ? 29.229 9.245 71.163 1 17.32 178 HIS A C 1
ATOM 5486 O O . HIS C 1 148 ? 29.049 8.829 70.011 1 16.619 178 HIS A O 1
ATOM 5493 N N . ASN C 1 149 ? 28.804 8.591 72.257 1 16.44 179 ASN A N 1
ATOM 5494 C CA . ASN C 1 149 ? 28.106 7.301 72.167 1 18.091 179 ASN A CA 1
ATOM 5495 C C . ASN C 1 149 ? 26.592 7.433 71.963 1 17.503 179 ASN A C 1
ATOM 5496 O O . ASN C 1 149 ? 26.001 8.416 72.382 1 18.085 179 ASN A O 1
ATOM 5501 N N . HIS C 1 150 ? 26.013 6.373 71.382 1 16.768 180 HIS A N 1
ATOM 5502 C CA . HIS C 1 150 ? 24.609 6.012 71.569 1 17.435 180 HIS A CA 1
ATOM 5503 C C . HIS C 1 150 ? 24.589 4.767 72.456 1 17.692 180 HIS A C 1
ATOM 5504 O O . HIS C 1 150 ? 25.391 4.68 73.392 1 17.623 180 HIS A O 1
ATOM 5511 N N . ALA C 1 151 ? 23.671 3.818 72.217 1 18.248 181 ALA A N 1
ATOM 5512 C CA . ALA C 1 151 ? 23.614 2.597 73.046 1 17.85 181 ALA A CA 1
ATOM 5513 C C . ALA C 1 151 ? 24.366 1.407 72.439 1 19.288 181 ALA A C 1
ATOM 5514 O O . ALA C 1 151 ? 24.742 0.491 73.17 1 20.308 181 ALA A O 1
ATOM 5516 N N . HIS C 1 152 ? 24.554 1.385 71.108 1 19.999 182 HIS A N 1
ATOM 5517 C CA . HIS C 1 152 ? 25.104 0.232 70.426 1 21.449 182 HIS A CA 1
ATOM 5518 C C . HIS C 1 152 ? 26.552 -0.027 70.842 1 19.481 182 HIS A C 1
ATOM 5519 O O . HIS C 1 152 ? 26.98 -1.153 70.739 1 20.939 182 HIS A O 1
ATOM 5526 N N . GLU C 1 153 ? 27.274 0.991 71.341 1 19.779 183 GLU A N 1
ATOM 5527 C CA . GLU C 1 153 ? 28.657 0.849 71.754 1 19.117 183 GLU A CA 1
ATOM 5528 C C . GLU C 1 153 ? 28.765 -0.041 72.991 1 21.352 183 GLU A C 1
ATOM 5529 O O . GLU C 1 153 ? 29.887 -0.359 73.398 1 19.904 183 GLU A O 1
ATOM 5535 N N . PHE C 1 154 ? 27.631 -0.391 73.633 1 18.98 184 PHE A N 1
ATOM 5536 C CA . PHE C 1 154 ? 27.695 -1.292 74.774 1 19.281 184 PHE A CA 1
ATOM 5537 C C . PHE C 1 154 ? 27.564 -2.759 74.349 1 20.991 184 PHE A C 1
ATOM 5538 O O . PHE C 1 154 ? 27.626 -3.629 75.216 1 23.403 184 PHE A O 1
ATOM 5546 N N . GLN C 1 155 ? 27.355 -3.018 73.05 1 21.254 185 GLN A N 1
ATOM 5547 C CA . GLN C 1 155 ? 27.458 -4.375 72.513 1 24.093 185 GLN A CA 1
ATOM 5548 C C . GLN C 1 155 ? 28.903 -4.856 72.543 1 25.183 185 GLN A C 1
ATOM 5549 O O . GLN C 1 155 ? 29.858 -4.066 72.522 1 23.605 185 GLN A O 1
ATOM 5555 N N . LYS C 1 156 ? 29.053 -6.189 72.575 1 25.316 186 LYS A N 1
ATOM 5556 C CA . LYS C 1 156 ? 30.354 -6.829 72.468 1 27.557 186 LYS A CA 1
ATOM 5557 C C . LYS C 1 156 ? 30.667 -7.098 71.006 1 28.199 186 LYS A C 1
ATOM 5558 O O . LYS C 1 156 ? 29.763 -7.286 70.196 1 27.232 186 LYS A O 1
ATOM 5564 N N . ILE C 1 157 ? 31.968 -7.101 70.71 1 29.239 187 ILE A N 1
ATOM 5565 C CA . ILE C 1 157 ? 32.481 -7.423 69.392 1 28.508 187 ILE A CA 1
ATOM 5566 C C . ILE C 1 157 ? 33.123 -8.816 69.483 1 28.213 187 ILE A C 1
ATOM 5567 O O . ILE C 1 157 ? 33.986 -9.042 70.345 1 27.341 187 ILE A O 1
ATOM 5572 N N . GLU C 1 158 ? 32.67 -9.711 68.619 1 32.041 188 GLU A N 1
ATOM 5573 C CA . GLU C 1 158 ? 33.073 -11.116 68.592 1 34.869 188 GLU A CA 1
ATOM 5574 C C . GLU C 1 158 ? 32.943 -11.77 69.966 1 33.284 188 GLU A C 1
ATOM 5575 O O . GLU C 1 158 ? 33.8 -12.554 70.344 1 33.081 188 GLU A O 1
ATOM 5581 N N . ASP C 1 159 ? 31.93 -11.379 70.751 1 32.517 189 ASP A N 1
ATOM 5582 C CA . ASP C 1 159 ? 31.652 -11.969 72.055 1 35.591 189 ASP A CA 1
ATOM 5583 C C . ASP C 1 159 ? 32.796 -11.724 73.026 1 35.638 189 ASP A C 1
ATOM 5584 O O . ASP C 1 159 ? 32.829 -12.341 74.082 1 38.422 189 ASP A O 1
ATOM 5589 N N . LYS C 1 160 ? 33.71 -10.802 72.693 1 32.784 190 LYS A N 1
ATOM 5590 C CA . LYS C 1 160 ? 34.811 -10.484 73.582 1 35.411 190 LYS A CA 1
ATOM 5591 C C . LYS C 1 160 ? 34.563 -9.083 74.145 1 38.406 190 LYS A C 1
ATOM 5592 O O . LYS C 1 160 ? 33.756 -8.889 75.05 1 46.464 190 LYS A O 1
ATOM 5598 N N . ALA C 1 161 ? 35.168 -8.092 73.506 1 32.781 191 ALA A N 1
ATOM 5599 C CA . ALA C 1 161 ? 35.285 -6.768 74.081 1 30.311 191 ALA A CA 1
ATOM 5600 C C . ALA C 1 161 ? 34.009 -5.981 73.827 1 23.617 191 ALA A C 1
ATOM 5601 O O . ALA C 1 161 ? 33.425 -6.085 72.773 1 26.665 191 ALA A O 1
ATOM 5603 N N . VAL C 1 162 ? 33.585 -5.222 74.831 1 24.584 192 VAL A N 1
ATOM 5604 C CA . VAL C 1 162 ? 32.579 -4.19 74.612 1 21.29 192 VAL A CA 1
ATOM 5605 C C . VAL C 1 162 ? 33.208 -3.067 73.801 1 21.534 192 VAL A C 1
ATOM 5606 O O . VAL C 1 162 ? 34.332 -2.637 74.118 1 21.71 192 VAL A O 1
ATOM 5610 N N . MET C 1 163 ? 32.448 -2.58 72.82 1 19.799 193 MET A N 1
ATOM 5611 C CA . MET C 1 163 ? 32.931 -1.59 71.849 1 20.156 193 MET A CA 1
ATOM 5612 C C . MET C 1 163 ? 33.478 -0.336 72.517 1 21.035 193 MET A C 1
ATOM 5613 O O . MET C 1 163 ? 34.621 0.092 72.265 1 19.69 193 MET A O 1
ATOM 5618 N N . LEU C 1 164 ? 32.718 0.277 73.426 1 21.086 194 LEU A N 1
ATOM 5619 C CA . LEU C 1 164 ? 33.18 1.515 74.033 1 20.681 194 LEU A CA 1
ATOM 5620 C C . LEU C 1 164 ? 34.427 1.282 74.88 1 20.018 194 LEU A C 1
ATOM 5621 O O . LEU C 1 164 ? 35.376 2.063 74.803 1 19.4 194 LEU A O 1
ATOM 5626 N N . ASP C 1 165 ? 34.465 0.16 75.639 1 19.925 195 ASP A N 1
ATOM 5627 C CA . ASP C 1 165 ? 35.644 -0.153 76.426 1 19.702 195 ASP A CA 1
ATOM 5628 C C . ASP C 1 165 ? 36.892 -0.264 75.555 1 21.771 195 ASP A C 1
ATOM 5629 O O . ASP C 1 165 ? 37.939 0.273 75.91 1 23.259 195 ASP A O 1
ATOM 5634 N N . TYR C 1 166 ? 36.774 -1 74.48 1 20.326 196 TYR A N 1
ATOM 5635 C CA . TYR C 1 166 ? 37.907 -1.233 73.587 1 20.686 196 TYR A CA 1
ATOM 5636 C C . TYR C 1 166 ? 38.415 0.115 73.064 1 23.391 196 TYR A C 1
ATOM 5637 O O . TYR C 1 166 ? 39.61 0.385 73.099 1 22.183 196 TYR A O 1
ATOM 5646 N N . MET C 1 167 ? 37.48 0.978 72.6 1 22.636 197 MET A N 1
ATOM 5647 C CA . MET C 1 167 ? 37.811 2.299 72.077 1 20.674 197 MET A CA 1
ATOM 5648 C C . MET C 1 167 ? 38.61 3.077 73.109 1 22.235 197 MET A C 1
ATOM 5649 O O . MET C 1 167 ? 39.621 3.722 72.763 1 23.923 197 MET A O 1
ATOM 5654 N N . ILE C 1 168 ? 38.129 3.113 74.35 1 20.04 198 ILE A N 1
ATOM 5655 C CA . ILE C 1 168 ? 38.778 3.88 75.389 1 20.568 198 ILE A CA 1
ATOM 5656 C C . ILE C 1 168 ? 40.175 3.319 75.683 1 22 198 ILE A C 1
ATOM 5657 O O . ILE C 1 168 ? 41.142 4.064 75.753 1 20.903 198 ILE A O 1
ATOM 5662 N N . GLU C 1 169 ? 40.239 1.995 75.77 1 21.951 199 GLU A N 1
ATOM 5663 C CA . GLU C 1 169 ? 41.496 1.317 76.166 1 22.02 199 GLU A CA 1
ATOM 5664 C C . GLU C 1 169 ? 42.554 1.44 75.088 1 24.841 199 GLU A C 1
ATOM 5665 O O . GLU C 1 169 ? 43.741 1.544 75.446 1 25.856 199 GLU A O 1
ATOM 5671 N N . ASN C 1 170 ? 42.149 1.523 73.813 1 23.108 200 ASN A N 1
ATOM 5672 C CA . ASN C 1 170 ? 43.093 1.566 72.698 1 23.943 200 ASN A CA 1
ATOM 5673 C C . ASN C 1 170 ? 43.174 2.919 71.976 1 23.587 200 ASN A C 1
ATOM 5674 O O . ASN C 1 170 ? 43.511 2.97 70.79 1 26.944 200 ASN A O 1
ATOM 5679 N N . THR C 1 171 ? 42.831 3.983 72.693 1 25.105 201 THR A N 1
ATOM 5680 C CA . THR C 1 171 ? 43.119 5.352 72.263 1 23.4 201 THR A CA 1
ATOM 5681 C C . THR C 1 171 ? 43.889 6.069 73.359 1 22.553 201 THR A C 1
ATOM 5682 O O . THR C 1 171 ? 43.676 5.911 74.568 1 24.641 201 THR A O 1
ATOM 5686 N N . ASP C 1 172 ? 44.821 6.936 72.921 1 25.421 202 ASP A N 1
ATOM 5687 C CA . ASP C 1 172 ? 45.538 7.787 73.851 1 25.551 202 ASP A CA 1
ATOM 5688 C C . ASP C 1 172 ? 44.618 8.85 74.437 1 26.162 202 ASP A C 1
ATOM 5689 O O . ASP C 1 172 ? 43.929 9.523 73.681 1 26.016 202 ASP A O 1
ATOM 5694 N N . PRO C 1 173 ? 44.637 9.045 75.767 1 27.728 203 PRO A N 1
ATOM 5695 C CA . PRO C 1 173 ? 43.839 10.084 76.432 1 26.213 203 PRO A CA 1
ATOM 5696 C C . PRO C 1 173 ? 43.965 11.496 75.862 1 30.164 203 PRO A C 1
ATOM 5697 O O . PRO C 1 173 ? 42.973 12.223 75.845 1 29.285 203 PRO A O 1
ATOM 5701 N N . GLU C 1 174 ? 45.123 11.861 75.294 1 27.736 204 GLU A N 1
ATOM 5702 C CA . GLU C 1 174 ? 45.283 13.192 74.705 1 28.158 204 GLU A CA 1
ATOM 5703 C C . GLU C 1 174 ? 44.726 13.254 73.288 1 26.687 204 GLU A C 1
ATOM 5704 O O . GLU C 1 174 ? 44.486 14.332 72.756 1 32.793 204 GLU A O 1
ATOM 5710 N N . ASN C 1 175 ? 44.526 12.112 72.629 1 24.021 205 ASN A N 1
ATOM 5711 C CA . ASN C 1 175 ? 43.966 12.076 71.305 1 23.975 205 ASN A CA 1
ATOM 5712 C C . ASN C 1 175 ? 42.432 11.996 71.353 1 21.647 205 ASN A C 1
ATOM 5713 O O . ASN C 1 175 ? 41.804 12.348 70.373 1 24.205 205 ASN A O 1
ATOM 5718 N N . LEU C 1 176 ? 41.885 11.319 72.362 1 22.891 206 LEU A N 1
ATOM 5719 C CA . LEU C 1 176 ? 40.454 11.024 72.365 1 22.016 206 LEU A CA 1
ATOM 5720 C C . LEU C 1 176 ? 39.9 11.079 73.778 1 22.606 206 LEU A C 1
ATOM 5721 O O . LEU C 1 176 ? 40.305 10.345 74.658 1 21.424 206 LEU A O 1
ATOM 5726 N N . PHE C 1 177 ? 38.847 11.895 73.981 1 19.427 207 PHE A N 1
ATOM 5727 C CA . PHE C 1 177 ? 38.026 11.795 75.187 1 18.142 207 PHE A CA 1
ATOM 5728 C C . PHE C 1 177 ? 36.636 11.287 74.761 1 16.066 207 PHE A C 1
ATOM 5729 O O . PHE C 1 177 ? 36.323 11.199 73.57 1 17.152 207 PHE A O 1
ATOM 5737 N N . ILE C 1 178 ? 35.833 10.939 75.752 1 17.305 208 ILE A N 1
ATOM 5738 C CA . ILE C 1 178 ? 34.465 10.516 75.5 1 16.858 208 ILE A CA 1
ATOM 5739 C C . ILE C 1 178 ? 33.489 11.567 75.985 1 16.755 208 ILE A C 1
ATOM 5740 O O . ILE C 1 178 ? 33.529 11.977 77.134 1 17.528 208 ILE A O 1
ATOM 5745 N N . GLU C 1 179 ? 32.626 11.997 75.043 1 15.369 209 GLU A N 1
ATOM 5746 C CA . GLU C 1 179 ? 31.466 12.832 75.339 1 18.496 209 GLU A CA 1
ATOM 5747 C C . GLU C 1 179 ? 30.336 11.863 75.655 1 17.598 209 GLU A C 1
ATOM 5748 O O . GLU C 1 179 ? 29.614 11.448 74.786 1 17.684 209 GLU A O 1
ATOM 5754 N N . LEU C 1 180 ? 30.217 11.515 76.929 1 17.57 210 LEU A N 1
ATOM 5755 C CA . LEU C 1 180 ? 29.336 10.431 77.32 1 15.861 210 LEU A CA 1
ATOM 5756 C C . LEU C 1 180 ? 27.905 10.938 77.299 1 15.302 210 LEU A C 1
ATOM 5757 O O . LEU C 1 180 ? 27.562 11.863 78.02 1 17.017 210 LEU A O 1
ATOM 5762 N N . ASP C 1 181 ? 27.082 10.214 76.56 1 16.284 211 ASP A N 1
ATOM 5763 C CA . ASP C 1 181 ? 25.662 10.43 76.581 1 17.19 211 ASP A CA 1
ATOM 5764 C C . ASP C 1 181 ? 25.08 9.503 77.641 1 16.325 211 ASP A C 1
ATOM 5765 O O . ASP C 1 181 ? 25.065 8.274 77.467 1 17.495 211 ASP A O 1
ATOM 5770 N N . VAL C 1 182 ? 24.618 10.107 78.731 1 17.557 212 VAL A N 1
ATOM 5771 C CA . VAL C 1 182 ? 24.189 9.366 79.903 1 16.648 212 VAL A CA 1
ATOM 5772 C C . VAL C 1 182 ? 22.866 8.647 79.676 1 17.055 212 VAL A C 1
ATOM 5773 O O . VAL C 1 182 ? 22.687 7.545 80.186 1 17.939 212 VAL A O 1
ATOM 5777 N N . TYR C 1 183 ? 21.965 9.178 78.845 1 17.219 213 TYR A N 1
ATOM 5778 C CA . TYR C 1 183 ? 20.73 8.469 78.513 1 16.784 213 TYR A CA 1
ATOM 5779 C C . TYR C 1 183 ? 21.027 7.239 77.691 1 15.474 213 TYR A C 1
ATOM 5780 O O . TYR C 1 183 ? 20.524 6.142 77.99 1 16.015 213 TYR A O 1
ATOM 5789 N N . TRP C 1 184 ? 21.838 7.384 76.628 1 15.951 214 TRP A N 1
ATOM 5790 C CA . TRP C 1 184 ? 22.098 6.238 75.787 1 16.407 214 TRP A CA 1
ATOM 5791 C C . TRP C 1 184 ? 22.909 5.185 76.541 1 17.103 214 TRP A C 1
ATOM 5792 O O . TRP C 1 184 ? 22.753 3.986 76.278 1 18.085 214 TRP A O 1
ATOM 5803 N N . ALA C 1 185 ? 23.767 5.62 77.461 1 16.494 215 ALA A N 1
ATOM 5804 C CA . ALA C 1 185 ? 24.44 4.649 78.325 1 17.768 215 ALA A CA 1
ATOM 5805 C C . ALA C 1 185 ? 23.442 3.812 79.135 1 16.085 215 ALA A C 1
ATOM 5806 O O . ALA C 1 185 ? 23.546 2.583 79.167 1 16.902 215 ALA A O 1
ATOM 5808 N N . VAL C 1 186 ? 22.46 4.464 79.764 1 16.955 216 VAL A N 1
ATOM 5809 C CA . VAL C 1 186 ? 21.444 3.73 80.531 1 17.35 216 VAL A CA 1
ATOM 5810 C C . VAL C 1 186 ? 20.657 2.803 79.629 1 17.326 216 VAL A C 1
ATOM 5811 O O . VAL C 1 186 ? 20.384 1.63 79.944 1 17.559 216 VAL A O 1
ATOM 5815 N N . MET C 1 187 ? 20.323 3.265 78.416 1 16.774 217 MET A N 1
ATOM 5816 C CA . MET C 1 187 ? 19.604 2.44 77.448 1 17.771 21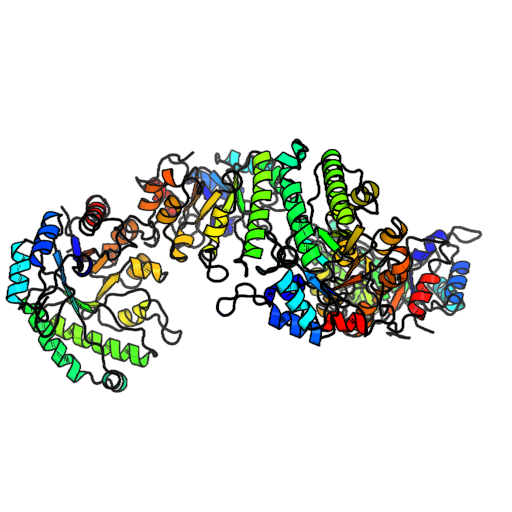7 MET A CA 1
ATOM 5817 C C . MET C 1 187 ? 20.419 1.232 76.983 1 17.42 217 MET A C 1
ATOM 5818 O O . MET C 1 187 ? 19.861 0.215 76.626 1 21.245 217 MET A O 1
ATOM 5823 N N . GLY C 1 188 ? 21.74 1.355 77.086 1 17.569 218 GLY A N 1
ATOM 5824 C CA . GLY C 1 188 ? 22.694 0.282 76.848 1 18.61 218 GLY A CA 1
ATOM 5825 C C . GLY C 1 188 ? 22.971 -0.614 78.072 1 18.592 218 GLY A C 1
ATOM 5826 O O . GLY C 1 188 ? 23.846 -1.462 78.025 1 19.118 218 GLY A O 1
ATOM 5827 N N . LYS C 1 189 ? 22.228 -0.401 79.147 1 17.758 219 LYS A N 1
ATOM 5828 C CA . LYS C 1 189 ? 22.338 -1.143 80.402 1 17.261 219 LYS A CA 1
ATOM 5829 C C . LYS C 1 189 ? 23.647 -0.838 81.126 1 18.73 219 LYS A C 1
ATOM 5830 O O . LYS C 1 189 ? 24.044 -1.601 82.003 1 18.408 219 LYS A O 1
ATOM 5836 N N . ALA C 1 190 ? 24.262 0.303 80.79 1 17.47 220 ALA A N 1
ATOM 5837 C CA . ALA C 1 190 ? 25.504 0.704 81.419 1 18.816 220 ALA A CA 1
ATOM 5838 C C . ALA C 1 190 ? 25.251 1.682 82.55 1 18.758 220 ALA A C 1
ATOM 5839 O O . ALA C 1 190 ? 24.332 2.495 82.5 1 19.43 220 ALA A O 1
ATOM 5841 N N . SER C 1 191 ? 26.107 1.648 83.573 1 17.675 221 SER A N 1
ATOM 5842 C CA . SER C 1 191 ? 26.094 2.61 84.644 1 16.64 221 SER A CA 1
ATOM 5843 C C . SER C 1 191 ? 27.074 3.717 84.347 1 18.616 221 SER A C 1
ATOM 5844 O O . SER C 1 191 ? 28.271 3.44 84.294 1 18.307 221 SER A O 1
ATOM 5847 N N . PRO C 1 192 ? 26.649 4.977 84.192 1 17.292 222 PRO A N 1
ATOM 5848 C CA . PRO C 1 192 ? 27.607 6.041 83.95 1 17.701 222 PRO A CA 1
ATOM 5849 C C . PRO C 1 192 ? 28.679 6.072 85.036 1 19.282 222 PRO A C 1
ATOM 5850 O O . PRO C 1 192 ? 29.868 6.302 84.751 1 19.108 222 PRO A O 1
ATOM 5854 N N . VAL C 1 193 ? 28.256 5.956 86.306 1 17.59 223 VAL A N 1
ATOM 5855 C CA . VAL C 1 193 ? 29.205 6.111 87.402 1 18.558 223 VAL A CA 1
ATOM 5856 C C . VAL C 1 193 ? 30.228 4.992 87.382 1 17.07 223 VAL A C 1
ATOM 5857 O O . VAL C 1 193 ? 31.434 5.272 87.613 1 17.958 223 VAL A O 1
ATOM 5861 N N . ASP C 1 194 ? 29.818 3.761 87.073 1 17.982 224 ASP A N 1
ATOM 5862 C CA . ASP C 1 194 ? 30.79 2.677 86.994 1 19.681 224 ASP A CA 1
ATOM 5863 C C . ASP C 1 194 ? 31.806 2.898 85.86 1 20.553 224 ASP A C 1
ATOM 5864 O O . ASP C 1 194 ? 33.026 2.671 86.042 1 20.182 224 ASP A O 1
ATOM 5869 N N . TYR C 1 195 ? 31.346 3.449 84.725 1 18.613 225 TYR A N 1
ATOM 5870 C CA . TYR C 1 195 ? 32.234 3.897 83.663 1 19.842 225 TYR A CA 1
ATOM 5871 C C . TYR C 1 195 ? 33.196 4.973 84.161 1 18.974 225 TYR A C 1
ATOM 5872 O O . TYR C 1 195 ? 34.391 4.883 83.818 1 19.95 225 TYR A O 1
ATOM 5881 N N . PHE C 1 196 ? 32.715 5.995 84.884 1 18.779 226 PHE A N 1
ATOM 5882 C CA . PHE C 1 196 ? 33.581 7.056 85.373 1 19.148 226 PHE A CA 1
ATOM 5883 C C . PHE C 1 196 ? 34.724 6.485 86.228 1 20.501 226 PHE A C 1
ATOM 5884 O O . PHE C 1 196 ? 35.885 6.93 86.14 1 22.846 226 PHE A O 1
ATOM 5892 N N . HIS C 1 197 ? 34.398 5.474 87.033 1 21.225 227 HIS A N 1
ATOM 5893 C CA . HIS C 1 197 ? 35.398 4.907 87.948 1 23.296 227 HIS A CA 1
ATOM 5894 C C . HIS C 1 197 ? 36.368 3.992 87.223 1 26.561 227 HIS A C 1
ATOM 5895 O O . HIS C 1 197 ? 37.509 3.828 87.669 1 23.687 227 HIS A O 1
ATOM 5902 N N . LYS C 1 198 ? 35.929 3.368 86.125 1 21.517 228 LYS A N 1
ATOM 5903 C CA . LYS C 1 198 ? 36.755 2.452 85.396 1 22.538 228 LYS A CA 1
ATOM 5904 C C . LYS C 1 198 ? 37.76 3.233 84.54 1 21.697 228 LYS A C 1
ATOM 5905 O O . LYS C 1 198 ? 38.869 2.733 84.309 1 21.397 228 LYS A O 1
ATOM 5911 N N . TYR C 1 199 ? 37.365 4.443 84.068 1 20.385 229 TYR A N 1
ATOM 5912 C CA . TYR C 1 199 ? 38.18 5.195 83.112 1 23.398 229 TYR A CA 1
ATOM 5913 C C . TYR C 1 199 ? 38.282 6.636 83.596 1 21.471 229 TYR A C 1
ATOM 5914 O O . TYR C 1 199 ? 37.812 7.58 82.959 1 21.301 229 TYR A O 1
ATOM 5923 N N . PRO C 1 200 ? 38.846 6.898 84.798 1 20.15 230 PRO A N 1
ATOM 5924 C CA . PRO C 1 200 ? 38.876 8.235 85.368 1 22.244 230 PRO A CA 1
ATOM 5925 C C . PRO C 1 200 ? 39.538 9.2 84.398 1 21.66 230 PRO A C 1
ATOM 5926 O O . PRO C 1 200 ? 40.53 8.859 83.749 1 23.472 230 PRO A O 1
ATOM 5930 N N . GLY C 1 201 ? 38.933 10.393 84.333 1 20.445 231 GLY A N 1
ATOM 5931 C CA . GLY C 1 201 ? 39.448 11.498 83.57 1 21.013 231 GLY A CA 1
ATOM 5932 C C . GLY C 1 201 ? 39.1 11.486 82.074 1 20.824 231 GLY A C 1
ATOM 5933 O O . GLY C 1 201 ? 39.422 12.476 81.42 1 22.848 231 GLY A O 1
ATOM 5934 N N . ARG C 1 202 ? 38.535 10.397 81.531 1 19.865 232 ARG A N 1
ATOM 5935 C CA . ARG C 1 202 ? 38.344 10.274 80.09 1 18.468 232 ARG A CA 1
ATOM 5936 C C . ARG C 1 202 ? 37.059 10.965 79.606 1 18.06 232 ARG A C 1
ATOM 5937 O O . ARG C 1 202 ? 36.914 11.104 78.383 1 20.512 232 ARG A O 1
ATOM 5945 N N . PHE C 1 203 ? 36.183 11.361 80.533 1 18.513 233 PHE A N 1
ATOM 5946 C CA . PHE C 1 203 ? 34.868 11.883 80.173 1 18.721 233 PHE A CA 1
ATOM 5947 C C . PHE C 1 203 ? 34.837 13.406 80.335 1 17.956 233 PHE A C 1
ATOM 5948 O O . PHE C 1 203 ? 34.265 13.963 81.266 1 20.279 233 PHE A O 1
ATOM 5956 N N . LYS C 1 204 ? 35.474 14.083 79.368 1 17.974 234 LYS A N 1
ATOM 5957 C CA . LYS C 1 204 ? 35.704 15.512 79.463 1 18.931 234 LYS A CA 1
ATOM 5958 C C . LYS C 1 204 ? 34.443 16.334 79.165 1 20.278 234 LYS A C 1
ATOM 5959 O O . LYS C 1 204 ? 34.373 17.521 79.521 1 18.554 234 LYS A O 1
ATOM 5965 N N . MET C 1 205 ? 33.467 15.731 78.484 1 19.469 235 MET A N 1
ATOM 5966 C CA . MET C 1 205 ? 32.168 16.383 78.387 1 20.57 235 MET A CA 1
ATOM 5967 C C . MET C 1 205 ? 31.09 15.339 78.583 1 17.426 235 MET A C 1
ATOM 5968 O O . MET C 1 205 ? 31.314 14.15 78.37 1 18.163 235 MET A O 1
ATOM 5973 N N . LEU C 1 206 ? 29.933 15.799 79.08 1 18.931 236 LEU A N 1
ATOM 5974 C CA . LEU C 1 206 ? 28.775 14.931 79.154 1 17.011 236 LEU A CA 1
ATOM 5975 C C . LEU C 1 206 ? 27.688 15.487 78.236 1 18.317 236 LEU A C 1
ATOM 5976 O O . LEU C 1 206 ? 27.541 16.705 78.158 1 18.88 236 LEU A O 1
ATOM 5981 N N . HIS C 1 207 ? 26.948 14.586 77.587 1 17.282 237 HIS A N 1
ATOM 5982 C CA . HIS C 1 207 ? 25.678 14.946 76.971 1 16.653 237 HIS A CA 1
ATOM 5983 C C . HIS C 1 207 ? 24.65 14.605 78.027 1 17.53 237 HIS A C 1
ATOM 5984 O O . HIS C 1 207 ? 24.464 13.42 78.373 1 17.757 237 HIS A O 1
ATOM 5991 N N . ILE C 1 208 ? 24.039 15.653 78.534 1 16.56 238 ILE A N 1
ATOM 5992 C CA . ILE C 1 208 ? 22.953 15.565 79.468 1 16.978 238 ILE A CA 1
ATOM 5993 C C . ILE C 1 208 ? 21.691 15.431 78.624 1 18.025 238 ILE A C 1
ATOM 5994 O O . ILE C 1 208 ? 21.198 16.401 78.044 1 19.208 238 ILE A O 1
ATOM 5999 N N . LYS C 1 209 ? 21.225 14.188 78.537 1 17.989 239 LYS A N 1
ATOM 6000 C CA . LYS C 1 209 ? 20.114 13.784 77.713 1 18.365 239 LYS A CA 1
ATOM 6001 C C . LYS C 1 209 ? 19.21 12.917 78.585 1 19.389 239 LYS A C 1
ATOM 6002 O O . LYS C 1 209 ? 19.675 12.244 79.487 1 18.158 239 LYS A O 1
ATOM 6008 N N . ASP C 1 210 ? 17.909 12.958 78.269 1 17.965 240 ASP A N 1
ATOM 6009 C CA . ASP C 1 210 ? 16.884 12.109 78.876 1 16.569 240 ASP A CA 1
ATOM 6010 C C . ASP C 1 210 ? 15.972 11.626 77.75 1 18.057 240 ASP A C 1
ATOM 6011 O O . ASP C 1 210 ? 16.274 11.752 76.57 1 18.565 240 ASP A O 1
ATOM 6016 N N . ARG C 1 211 ? 14.862 10.965 78.076 1 17.855 241 ARG A N 1
ATOM 6017 C CA . ARG C 1 211 ? 13.978 10.53 76.995 1 18.373 241 ARG A CA 1
ATOM 6018 C C . ARG C 1 211 ? 13.392 11.751 76.266 1 18.131 241 ARG A C 1
ATOM 6019 O O . ARG C 1 211 ? 13.357 11.807 75.035 1 18.712 241 ARG A O 1
ATOM 6027 N N . ARG C 1 212 ? 12.914 12.691 77.064 1 18.73 242 ARG A N 1
ATOM 6028 C CA . ARG C 1 212 ? 12.365 13.995 76.635 1 18.003 242 ARG A CA 1
ATOM 6029 C C . ARG C 1 212 ? 13.038 15.087 77.427 1 18.858 242 ARG A C 1
ATOM 6030 O O . ARG C 1 212 ? 14.296 15.16 77.392 1 18.349 242 ARG A O 1
ATOM 6038 N N . GLU C 1 213 ? 12.308 15.894 78.222 1 19.25 243 GLU A N 1
ATOM 6039 C CA . GLU C 1 213 ? 12.918 16.959 78.988 1 18.465 243 GLU A CA 1
ATOM 6040 C C . GLU C 1 213 ? 13.845 16.372 80.068 1 18.989 243 GLU A C 1
ATOM 6041 O O . GLU C 1 213 ? 13.567 15.317 80.633 1 20.57 243 GLU A O 1
ATOM 6047 N N . ILE C 1 214 ? 14.959 17.042 80.318 1 20.649 244 ILE A N 1
ATOM 6048 C CA . ILE C 1 214 ? 15.976 16.568 81.25 1 18.975 244 ILE A CA 1
ATOM 6049 C C . ILE C 1 214 ? 15.369 16.46 82.633 1 21.208 244 ILE A C 1
ATOM 6050 O O . ILE C 1 214 ? 14.776 17.419 83.153 1 19.85 244 ILE A O 1
ATOM 6055 N N . GLY C 1 215 ? 15.495 15.233 83.18 1 20.335 245 GLY A N 1
ATOM 6056 C CA . GLY C 1 215 ? 15.137 14.973 84.553 1 20.385 245 GLY A CA 1
ATOM 6057 C C . GLY C 1 215 ? 13.679 14.609 84.756 1 23.484 245 GLY A C 1
ATOM 6058 O O . GLY C 1 215 ? 13.247 14.632 85.914 1 25.889 245 GLY A O 1
ATOM 6059 N N . GLN C 1 216 ? 12.931 14.311 83.677 1 21.8 246 GLN A N 1
ATOM 6060 C CA A GLN C 1 216 ? 11.474 14.107 83.661 0.5 19.341 246 GLN A CA 1
ATOM 6061 C CA B GLN C 1 216 ? 11.517 14.084 83.904 0.5 21.016 246 GLN A CA 1
ATOM 6062 C C . GLN C 1 216 ? 11.103 12.628 83.771 1 19.711 246 GLN A C 1
ATOM 6063 O O . GLN C 1 216 ? 10.001 12.303 84.205 1 20.204 246 GLN A O 1
ATOM 6074 N N . SER C 1 217 ? 11.929 11.757 83.203 1 18.545 247 SER A N 1
ATOM 6075 C CA . SER C 1 217 ? 11.489 10.402 82.871 1 17.015 247 SER A CA 1
ATOM 6076 C C . SER C 1 217 ? 11.58 9.415 84.03 1 18.202 247 SER A C 1
ATOM 6077 O O . SER C 1 217 ? 10.921 8.367 84.003 1 18.985 247 SER A O 1
ATOM 6080 N N . GLY C 1 218 ? 12.527 9.651 84.928 1 16.795 248 GLY A N 1
ATOM 6081 C CA . GLY C 1 218 ? 12.839 8.653 85.944 1 17.665 248 GLY A CA 1
ATOM 6082 C C . GLY C 1 218 ? 13.929 7.67 85.499 1 18.523 248 GLY A C 1
ATOM 6083 O O . GLY C 1 218 ? 14.266 6.762 86.256 1 18.388 248 GLY A O 1
ATOM 6084 N N . MET C 1 219 ? 14.485 7.822 84.274 1 17.189 249 MET A N 1
ATOM 6085 C CA . MET C 1 219 ? 15.418 6.84 83.739 1 17.186 249 MET A CA 1
ATOM 6086 C C . MET C 1 219 ? 16.891 7.215 83.936 1 18.92 249 MET A C 1
ATOM 6087 O O . MET C 1 219 ? 17.74 6.379 83.607 1 22.681 249 MET A O 1
ATOM 6092 N N . VAL C 1 220 ? 17.203 8.438 84.342 1 17.35 250 VAL A N 1
ATOM 6093 C CA . VAL C 1 220 ? 18.596 8.848 84.479 1 16.608 250 VAL A CA 1
ATOM 6094 C C . VAL C 1 220 ? 18.842 9.478 85.851 1 17.588 250 VAL A C 1
ATOM 6095 O O . VAL C 1 220 ? 18.176 10.44 86.265 1 17.842 250 VAL A O 1
ATOM 6099 N N . GLY C 1 221 ? 19.883 8.952 86.513 1 17.909 251 GLY A N 1
ATOM 6100 C CA . GLY C 1 221 ? 20.24 9.399 87.855 1 17.925 251 GLY A CA 1
ATOM 6101 C C . GLY C 1 221 ? 21.223 10.577 87.82 1 18.69 251 GLY A C 1
ATOM 6102 O O . GLY C 1 221 ? 22.416 10.418 88.098 1 19.551 251 GLY A O 1
ATOM 6103 N N . PHE C 1 222 ? 20.751 11.77 87.442 1 18.761 252 PHE A N 1
ATOM 6104 C CA . PHE C 1 222 ? 21.634 12.924 87.306 1 19.1 252 PHE A CA 1
ATOM 6105 C C . PHE C 1 222 ? 22.356 13.239 88.618 1 20.288 252 PHE A C 1
ATOM 6106 O O . PHE C 1 222 ? 23.533 13.593 88.596 1 19.963 252 PHE A O 1
ATOM 6114 N N . ASP C 1 223 ? 21.691 13.041 89.768 1 20.816 253 ASP A N 1
ATOM 6115 C CA . ASP C 1 223 ? 22.369 13.316 91.026 1 22.174 253 ASP A CA 1
ATOM 6116 C C . ASP C 1 223 ? 23.682 12.531 91.12 1 20.925 253 ASP A C 1
ATOM 6117 O O . ASP C 1 223 ? 24.725 13.116 91.399 1 21.38 253 ASP A O 1
ATOM 6122 N N . ALA C 1 224 ? 23.637 11.213 90.902 1 20.822 254 ALA A N 1
ATOM 6123 C CA . ALA C 1 224 ? 24.804 10.365 91.03 1 21.565 254 ALA A CA 1
ATOM 6124 C C . ALA C 1 224 ? 25.851 10.711 89.977 1 19.792 254 ALA A C 1
ATOM 6125 O O . ALA C 1 224 ? 27.053 10.748 90.273 1 19.997 254 ALA A O 1
ATOM 6127 N N . ILE C 1 225 ? 25.396 11.021 88.753 1 19.782 255 ILE A N 1
ATOM 6128 C CA . ILE C 1 225 ? 26.314 11.401 87.687 1 19.436 255 ILE A CA 1
ATOM 6129 C C . ILE C 1 225 ? 27.123 12.641 88.101 1 19.003 255 ILE A C 1
ATOM 6130 O O . ILE C 1 225 ? 28.378 12.62 88.009 1 19.334 255 ILE A O 1
ATOM 6135 N N . PHE C 1 226 ? 26.435 13.705 88.53 1 19.031 256 PHE A N 1
ATOM 6136 C CA . PHE C 1 226 ? 27.094 14.951 88.904 1 21.356 256 PHE A CA 1
ATOM 6137 C C . PHE C 1 226 ? 27.939 14.822 90.17 1 22.294 256 PHE A C 1
ATOM 6138 O O . PHE C 1 226 ? 28.992 15.465 90.274 1 22.042 256 PHE A O 1
ATOM 6146 N N . GLU C 1 227 ? 27.539 13.933 91.09 1 21.112 257 GLU A N 1
ATOM 6147 C CA . GLU C 1 227 ? 28.333 13.674 92.274 1 23.287 257 GLU A CA 1
ATOM 6148 C C . GLU C 1 227 ? 29.691 13.085 91.918 1 23.532 257 GLU A C 1
ATOM 6149 O O . GLU C 1 227 ? 30.61 13.267 92.73 1 26.511 257 GLU A O 1
ATOM 6155 N N . ASN C 1 228 ? 29.852 12.459 90.731 1 20.643 258 ASN A N 1
ATOM 6156 C CA . ASN C 1 228 ? 31.038 11.746 90.321 1 19.392 258 ASN A CA 1
ATOM 6157 C C . ASN C 1 228 ? 31.769 12.471 89.172 1 19.342 258 ASN A C 1
ATOM 6158 O O . ASN C 1 228 ? 32.606 11.855 88.515 1 21.602 258 ASN A O 1
ATOM 6163 N N . ALA C 1 229 ? 31.402 13.747 88.921 1 21.015 259 ALA A N 1
ATOM 6164 C CA . ALA C 1 229 ? 31.928 14.475 87.78 1 21.193 259 ALA A CA 1
ATOM 6165 C C . ALA C 1 229 ? 33.429 14.691 87.897 1 21.768 259 ALA A C 1
ATOM 6166 O O . ALA C 1 229 ? 34.111 14.663 86.884 1 22.695 259 ALA A O 1
ATOM 6168 N N . LYS C 1 230 ? 33.956 14.823 89.118 1 24.31 260 LYS A N 1
ATOM 6169 C CA . LYS C 1 230 ? 35.385 15.091 89.235 1 26.363 260 LYS A CA 1
ATOM 6170 C C . LYS C 1 230 ? 36.207 13.874 88.814 1 24.671 260 LYS A C 1
ATOM 6171 O O . LYS C 1 230 ? 37.105 13.97 87.956 1 27.045 260 LYS A O 1
ATOM 6177 N N . THR C 1 231 ? 35.856 12.697 89.316 1 26.405 261 THR A N 1
ATOM 6178 C CA . THR C 1 231 ? 36.455 11.455 88.864 1 24.696 261 THR A CA 1
ATOM 6179 C C . THR C 1 231 ? 36.392 11.35 87.339 1 23.488 261 THR A C 1
ATOM 6180 O O . THR C 1 231 ? 37.365 10.999 86.688 1 26.275 261 THR A O 1
ATOM 6184 N N . ALA C 1 232 ? 35.21 11.615 86.787 1 20.694 262 ALA A N 1
ATOM 6185 C CA . ALA C 1 232 ? 34.939 11.458 85.377 1 20.44 262 ALA A CA 1
ATOM 6186 C C . ALA C 1 232 ? 35.899 12.299 84.546 1 18.631 262 ALA A C 1
ATOM 6187 O O . ALA C 1 232 ? 36.282 11.883 83.44 1 18.962 262 ALA A O 1
ATOM 6189 N N . GLY C 1 233 ? 36.196 13.515 85.049 1 19.567 263 GLY A N 1
ATOM 6190 C CA . GLY C 1 233 ? 37.001 14.496 84.31 1 19.577 263 GLY A CA 1
ATOM 6191 C C . GLY C 1 233 ? 36.182 15.572 83.579 1 20.661 263 GLY A C 1
ATOM 6192 O O . GLY C 1 233 ? 36.686 16.244 82.686 1 21.88 263 GLY A O 1
ATOM 6193 N N . VAL C 1 234 ? 34.931 15.771 83.969 1 20.659 264 VAL A N 1
ATOM 6194 C CA . VAL C 1 234 ? 34.062 16.68 83.231 1 20.117 264 VAL A CA 1
ATOM 6195 C C . VAL C 1 234 ? 34.582 18.117 83.268 1 20.574 264 VAL A C 1
ATOM 6196 O O . VAL C 1 234 ? 34.872 18.665 84.324 1 22.081 264 VAL A O 1
ATOM 6200 N N . GLU C 1 235 ? 34.608 18.748 82.081 1 20.155 265 GLU A N 1
ATOM 6201 C CA . GLU C 1 235 ? 34.98 20.134 81.843 1 20.329 265 GLU A CA 1
ATOM 6202 C C . GLU C 1 235 ? 33.789 21 81.433 1 20.777 265 GLU A C 1
ATOM 6203 O O . GLU C 1 235 ? 33.709 22.185 81.763 1 22.208 265 GLU A O 1
ATOM 6209 N N . ASN C 1 236 ? 32.851 20.376 80.698 1 20.296 266 ASN A N 1
ATOM 6210 C CA . ASN C 1 236 ? 31.688 21.057 80.176 1 19.099 266 ASN A CA 1
ATOM 6211 C C . ASN C 1 236 ? 30.521 20.065 80.091 1 18.218 266 ASN A C 1
ATOM 6212 O O . ASN C 1 236 ? 30.718 18.878 79.828 1 18.876 266 ASN A O 1
ATOM 6217 N N . ILE C 1 237 ? 29.306 20.587 80.25 1 18.965 267 ILE A N 1
ATOM 6218 C CA . ILE C 1 237 ? 28.094 19.793 80.065 1 19.634 267 ILE A CA 1
ATOM 6219 C C . ILE C 1 237 ? 27.232 20.44 78.981 1 18.902 267 ILE A C 1
ATOM 6220 O O . ILE C 1 237 ? 27.176 21.67 78.898 1 19.617 267 ILE A O 1
ATOM 6225 N N . ILE C 1 238 ? 26.624 19.604 78.162 1 18.523 268 ILE A N 1
ATOM 6226 C CA . ILE C 1 238 ? 25.845 19.982 77.001 1 19.125 268 ILE A CA 1
ATOM 6227 C C . ILE C 1 238 ? 24.489 19.301 77.111 1 16.705 268 ILE A C 1
ATOM 6228 O O . ILE C 1 238 ? 24.426 18.054 77.133 1 17.895 268 ILE A O 1
ATOM 6233 N N . VAL C 1 239 ? 23.414 20.083 77.064 1 17.948 269 VAL A N 1
ATOM 6234 C CA . VAL C 1 239 ? 22.053 19.555 77.026 1 18.667 269 VAL A CA 1
ATOM 6235 C C . VAL C 1 239 ? 21.716 19.108 75.614 1 18.074 269 VAL A C 1
ATOM 6236 O O . VAL C 1 239 ? 22.053 19.776 74.611 1 17.607 269 VAL A O 1
ATOM 6240 N N . GLU C 1 240 ? 21.029 17.963 75.509 1 17.732 270 GLU A N 1
ATOM 6241 C CA . GLU C 1 240 ? 20.52 17.499 74.236 1 18.659 270 GLU A CA 1
ATOM 6242 C C . GLU C 1 240 ? 19.089 16.996 74.449 1 19.135 270 GLU A C 1
ATOM 6243 O O . GLU C 1 240 ? 18.854 16.214 75.375 1 18.101 270 GLU A O 1
ATOM 6249 N N . VAL C 1 241 ? 18.161 17.471 73.61 1 18.678 271 VAL A N 1
ATOM 6250 C CA . VAL C 1 241 ? 16.772 17.051 73.648 1 18.736 271 VAL A CA 1
ATOM 6251 C C . VAL C 1 241 ? 16.307 16.792 72.217 1 19.312 271 VAL A C 1
ATOM 6252 O O . VAL C 1 241 ? 16.468 17.665 71.339 1 21.641 271 VAL A O 1
ATOM 6256 N N . GLU C 1 242 ? 15.877 15.567 71.934 1 18.501 272 GLU A N 1
ATOM 6257 C CA . GLU C 1 242 ? 15.536 15.122 70.58 1 19.158 272 GLU A CA 1
ATOM 6258 C C . GLU C 1 242 ? 14.045 14.789 70.475 1 19.832 272 GLU A C 1
ATOM 6259 O O . GLU C 1 242 ? 13.547 14.655 69.367 1 21.338 272 GLU A O 1
ATOM 6265 N N . GLN C 1 243 ? 13.38 14.554 71.626 1 17.961 273 GLN A N 1
ATOM 6266 C CA . GLN C 1 243 ? 11.956 14.244 71.7 1 19.62 273 GLN A CA 1
ATOM 6267 C C . GLN C 1 243 ? 11.354 15.137 72.758 1 20.361 273 GLN A C 1
ATOM 6268 O O . GLN C 1 243 ? 12.036 15.514 73.713 1 21.27 273 GLN A O 1
ATOM 6274 N N . TYR C 1 244 ? 10.071 15.529 72.579 1 19.504 274 TYR A N 1
ATOM 6275 C CA . TYR C 1 244 ? 9.588 16.718 73.276 1 19.927 274 TYR A CA 1
ATOM 6276 C C . TYR C 1 244 ? 8.157 16.512 73.796 1 20.941 274 TYR A C 1
ATOM 6277 O O . TYR C 1 244 ? 7.361 15.915 73.107 1 25.292 274 TYR A O 1
ATOM 6286 N N . SER C 1 245 ? 7.888 16.993 75.001 1 20.599 275 SER A N 1
ATOM 6287 C CA . SER C 1 245 ? 6.542 16.942 75.582 1 23.563 275 SER A CA 1
ATOM 6288 C C . SER C 1 245 ? 5.778 18.227 75.269 1 28.386 275 SER A C 1
ATOM 6289 O O . SER C 1 245 ? 4.569 18.298 75.53 1 27.802 275 SER A O 1
ATOM 6292 N N . TYR C 1 246 ? 6.517 19.264 74.843 1 24.803 276 TYR A N 1
ATOM 6293 C CA . TYR C 1 246 ? 5.981 20.587 74.621 1 24.31 276 TYR A CA 1
ATOM 6294 C C . TYR C 1 246 ? 6.532 21.065 73.282 1 27.895 276 TYR A C 1
ATOM 6295 O O . TYR C 1 246 ? 7.21 20.302 72.569 1 25.496 276 TYR A O 1
ATOM 6304 N N . ASP C 1 247 ? 6.249 22.325 72.931 1 24.657 277 ASP A N 1
ATOM 6305 C CA . ASP C 1 247 ? 6.929 22.933 71.808 1 25.701 277 ASP A CA 1
ATOM 6306 C C . ASP C 1 247 ? 8.427 22.894 72.115 1 22.315 277 ASP A C 1
ATOM 6307 O O . ASP C 1 247 ? 8.814 22.898 73.289 1 22.857 277 ASP A O 1
ATOM 6312 N N . VAL C 1 248 ? 9.238 22.874 71.048 1 22.909 278 VAL A N 1
ATOM 6313 C CA . VAL C 1 248 ? 10.681 22.643 71.217 1 23.69 278 VAL A CA 1
ATOM 6314 C C . VAL C 1 248 ? 11.322 23.652 72.172 1 24.651 278 VAL A C 1
ATOM 6315 O O . VAL C 1 248 ? 12.094 23.284 73.08 1 22.205 278 VAL A O 1
ATOM 6319 N N . GLU C 1 249 ? 11.055 24.97 71.987 1 24.546 279 GLU A N 1
ATOM 6320 C CA . GLU C 1 249 ? 11.635 25.995 72.829 1 28.413 279 GLU A CA 1
ATOM 6321 C C . GLU C 1 249 ? 11.321 25.753 74.308 1 24.809 279 GLU A C 1
ATOM 6322 O O . GLU C 1 249 ? 12.207 25.896 75.158 1 25.816 279 GLU A O 1
ATOM 6328 N N . LYS C 1 250 ? 10.061 25.437 74.642 1 22.637 280 LYS A N 1
ATOM 6329 C CA . LYS C 1 250 ? 9.714 25.223 76.041 1 24.919 280 LYS A CA 1
ATOM 6330 C C . LYS C 1 250 ? 10.417 23.983 76.618 1 22.018 280 LYS A C 1
ATOM 6331 O O . LYS C 1 250 ? 10.879 24.006 77.761 1 22.948 280 LYS A O 1
ATOM 6337 N N A SER C 1 251 ? 10.466 22.927 75.814 0.5 22.189 281 SER A N 1
ATOM 6338 N N B SER C 1 251 ? 10.513 22.93 75.814 0.5 22.203 281 SER A N 1
ATOM 6339 C CA A SER C 1 251 ? 11.149 21.692 76.183 0.5 21.197 281 SER A CA 1
ATOM 6340 C CA B SER C 1 251 ? 11.211 21.709 76.211 0.5 20.895 281 SER A CA 1
ATOM 6341 C C A SER C 1 251 ? 12.617 21.954 76.521 0.5 21.59 281 SER A C 1
ATOM 6342 C C B SER C 1 251 ? 12.676 21.995 76.548 0.5 20.772 281 SER A C 1
ATOM 6343 O O A SER C 1 251 ? 13.121 21.466 77.527 0.5 21.663 281 SER A O 1
ATOM 6344 O O B SER C 1 251 ? 13.19 21.566 77.577 0.5 20.732 281 SER A O 1
ATOM 6349 N N A VAL C 1 252 ? 13.309 22.764 75.718 0.5 20.626 282 VAL A N 1
ATOM 6350 N N B VAL C 1 252 ? 13.352 22.76 75.694 0.5 18.999 282 VAL A N 1
ATOM 6351 C CA A VAL C 1 252 ? 14.719 22.976 75.961 0.5 20.943 282 VAL A CA 1
ATOM 6352 C CA B VAL C 1 252 ? 14.752 23.052 75.895 0.5 18.696 282 VAL A CA 1
ATOM 6353 C C A VAL C 1 252 ? 14.887 23.978 77.101 0.5 20.552 282 VAL A C 1
ATOM 6354 C C B VAL C 1 252 ? 14.909 24.013 77.069 0.5 19.535 282 VAL A C 1
ATOM 6355 O O A VAL C 1 252 ? 15.869 23.915 77.816 0.5 22.595 282 VAL A O 1
ATOM 6356 O O B VAL C 1 252 ? 15.888 23.94 77.787 0.5 21.503 282 VAL A O 1
ATOM 6363 N N . LYS C 1 253 ? 13.927 24.912 77.302 1 20.234 283 LYS A N 1
ATOM 6364 C CA . LYS C 1 253 ? 13.993 25.816 78.446 1 24.306 283 LYS A CA 1
ATOM 6365 C C . LYS C 1 253 ? 13.783 25.052 79.762 1 21.011 283 LYS A C 1
ATOM 6366 O O . LYS C 1 253 ? 14.541 25.254 80.718 1 22.758 283 LYS A O 1
ATOM 6372 N N . LEU C 1 254 ? 12.767 24.185 79.802 1 20.838 284 LEU A N 1
ATOM 6373 C CA . LEU C 1 254 ? 12.517 23.421 81.025 1 23.172 284 LEU A CA 1
ATOM 6374 C C . LEU C 1 254 ? 13.698 22.496 81.378 1 21.461 284 LEU A C 1
ATOM 6375 O O . LEU C 1 254 ? 13.992 22.265 82.555 1 21.615 284 LEU A O 1
ATOM 6380 N N . SER C 1 255 ? 14.393 22.007 80.36 1 21.868 285 SER A N 1
ATOM 6381 C CA . SER C 1 255 ? 15.567 21.165 80.548 1 20.551 285 SER A CA 1
ATOM 6382 C C . SER C 1 255 ? 16.674 21.941 81.237 1 21.274 285 SER A C 1
ATOM 6383 O O . SER C 1 255 ? 17.302 21.457 82.192 1 21.349 285 SER A O 1
ATOM 6386 N N . LEU C 1 256 ? 16.935 23.165 80.762 1 21.906 286 LEU A N 1
ATOM 6387 C CA . LEU C 1 256 ? 17.9 24.044 81.371 1 21.599 286 LEU A CA 1
ATOM 6388 C C . LEU C 1 256 ? 17.484 24.34 82.813 1 22.073 286 LEU A C 1
ATOM 6389 O O . LEU C 1 256 ? 18.338 24.265 83.691 1 23.904 286 LEU A O 1
ATOM 6394 N N . ASP C 1 257 ? 16.18 24.541 83.051 1 21.554 287 ASP A N 1
ATOM 6395 C CA . ASP C 1 257 ? 15.762 25.002 84.37 1 25.614 287 ASP A CA 1
ATOM 6396 C C . ASP C 1 257 ? 15.964 23.883 85.398 1 22.507 287 ASP A C 1
ATOM 6397 O O . ASP C 1 257 ? 16.334 24.195 86.523 1 25.55 287 ASP A O 1
ATOM 6402 N N . TYR C 1 258 ? 15.832 22.604 84.975 1 23.101 288 TYR A N 1
ATOM 6403 C CA . TYR C 1 258 ? 16.119 21.466 85.828 1 22.692 288 TYR A CA 1
ATOM 6404 C C . TYR C 1 258 ? 17.555 21.543 86.34 1 22.611 288 TYR A C 1
ATOM 6405 O O . TYR C 1 258 ? 17.798 21.38 87.531 1 22.63 288 TYR A O 1
ATOM 6414 N N . LEU C 1 259 ? 18.538 21.819 85.461 1 21.635 289 LEU A N 1
ATOM 6415 C CA . LEU C 1 259 ? 19.934 21.875 85.859 1 20.546 289 LEU A CA 1
ATOM 6416 C C . LEU C 1 259 ? 20.232 23.105 86.717 1 22.025 289 LEU A C 1
ATOM 6417 O O . LEU C 1 259 ? 21.086 23.021 87.606 1 22.106 289 LEU A O 1
ATOM 6422 N N . LEU C 1 260 ? 19.591 24.238 86.387 1 23.175 290 LEU A N 1
ATOM 6423 C CA . LEU C 1 260 ? 19.816 25.462 87.137 1 23.447 290 LEU A CA 1
ATOM 6424 C C . LEU C 1 260 ? 19.306 25.301 88.567 1 25.074 290 LEU A C 1
ATOM 6425 O O . LEU C 1 260 ? 19.934 25.794 89.497 1 29.276 290 LEU A O 1
ATOM 6430 N N . GLU C 1 261 ? 18.198 24.602 88.722 1 25.385 291 GLU A N 1
ATOM 6431 C CA . GLU C 1 261 ? 17.611 24.385 90.038 1 29.923 291 GLU A CA 1
ATOM 6432 C C . GLU C 1 261 ? 18.321 23.289 90.832 1 32.694 291 GLU A C 1
ATOM 6433 O O . GLU C 1 261 ? 18.241 23.281 92.052 1 33.799 291 GLU A O 1
ATOM 6439 N N . ALA C 1 262 ? 19.013 22.358 90.166 1 27.129 292 ALA A N 1
ATOM 6440 C CA . ALA C 1 262 ? 19.65 21.21 90.811 1 25.728 292 ALA A CA 1
ATOM 6441 C C . ALA C 1 262 ? 20.875 21.631 91.613 1 25.832 292 ALA A C 1
ATOM 6442 O O . ALA C 1 262 ? 21.883 22.064 91.056 1 27.22 292 ALA A O 1
ATOM 6444 N N . PRO C 1 263 ? 20.926 21.411 92.949 1 28.385 293 PRO A N 1
ATOM 6445 C CA . PRO C 1 263 ? 22.09 21.843 93.733 1 30.133 293 PRO A CA 1
ATOM 6446 C C . PRO C 1 263 ? 23.355 21.065 93.412 1 26.383 293 PRO A C 1
ATOM 6447 O O . PRO C 1 263 ? 24.451 21.526 93.67 1 28.382 293 PRO A O 1
ATOM 6451 N N . PHE C 1 264 ? 23.201 19.869 92.816 1 26.457 294 PHE A N 1
ATOM 6452 C CA . PHE C 1 264 ? 24.339 19.042 92.465 1 24.524 294 PHE A CA 1
ATOM 6453 C C . PHE C 1 264 ? 25.016 19.447 91.152 1 22.973 294 PHE A C 1
ATOM 6454 O O . PHE C 1 264 ? 26.079 18.907 90.854 1 23.974 294 PHE A O 1
ATOM 6462 N N . VAL C 1 265 ? 24.428 20.393 90.4 1 23.605 295 VAL A N 1
ATOM 6463 C CA . VAL C 1 265 ? 25.082 20.933 89.213 1 23.08 295 VAL A CA 1
ATOM 6464 C C . VAL C 1 265 ? 25.839 22.207 89.595 1 24.06 295 VAL A C 1
ATOM 6465 O O . VAL C 1 265 ? 25.229 23.23 89.95 1 25.315 295 VAL A O 1
ATOM 6469 N N . LYS C 1 266 ? 27.165 22.155 89.438 1 24.883 296 LYS A N 1
ATOM 6470 C CA . LYS C 1 266 ? 28.02 23.291 89.744 1 24.679 296 LYS A CA 1
ATOM 6471 C C . LYS C 1 266 ? 27.889 24.403 88.704 1 29.295 296 LYS A C 1
ATOM 6472 O O . LYS C 1 266 ? 27.421 24.209 87.57 1 26.809 296 LYS A O 1
ATOM 6478 N N . ALA C 1 267 ? 28.353 25.584 89.112 1 29.356 297 ALA A N 1
ATOM 6479 C CA . ALA C 1 267 ? 28.262 26.775 88.288 1 30.293 297 ALA A CA 1
ATOM 6480 C C . ALA C 1 267 ? 29.191 26.669 87.086 1 28.041 297 ALA A C 1
ATOM 6481 O O . ALA C 1 267 ? 28.985 27.369 86.109 1 28.195 297 ALA A O 1
ATOM 6483 N N . SER C 1 268 ? 30.273 25.919 87.229 1 26.071 298 SER A N 1
ATOM 6484 C CA . SER C 1 268 ? 31.238 25.734 86.167 1 28.325 298 SER A CA 1
ATOM 6485 C C . SER C 1 268 ? 32.047 24.467 86.429 1 28.968 298 SER A C 1
ATOM 6486 O O . SER C 1 268 ? 32.283 24.125 87.584 1 31.227 298 SER A O 1
ATOM 6489 N N . TYR C 1 269 ? 32.431 23.777 85.353 1 26.811 299 TYR A N 1
ATOM 6490 C CA . TYR C 1 269 ? 33.314 22.626 85.391 1 25.073 299 TYR A CA 1
ATOM 6491 C C . TYR C 1 269 ? 34.638 22.926 84.696 1 26.131 299 TYR A C 1
ATOM 6492 O O . TYR C 1 269 ? 35.5 22.057 84.66 1 27.421 299 TYR A O 1
ATOM 6501 N N . SER C 1 270 ? 34.857 24.105 84.118 1 29.571 300 SER A N 1
ATOM 6502 C CA . SER C 1 270 ? 36.032 24.277 83.252 1 32.721 300 SER A CA 1
ATOM 6503 C C . SER C 1 270 ? 37.248 24.802 84.025 1 37.822 300 SER A C 1
ATOM 6504 O O . SER C 1 270 ? 37.054 25.111 85.192 1 40.687 300 SER A O 1
ATOM 6507 N N . LYS D 1 1 ? -10.44 0.044 9.869 1 47.353 31 LYS B N 1
ATOM 6508 C CA . LYS D 1 1 ? -11.262 1.272 9.692 1 45.014 31 LYS B CA 1
ATOM 6509 C C . LYS D 1 1 ? -12.309 1.311 10.802 1 38.204 31 LYS B C 1
ATOM 6510 O O . LYS D 1 1 ? -13.127 0.409 10.918 1 40.964 31 LYS B O 1
ATOM 6516 N N . LYS D 1 2 ? -12.251 2.362 11.617 1 28.087 32 LYS B N 1
ATOM 6517 C CA . LYS D 1 2 ? -13.115 2.545 12.779 1 24.142 32 LYS B CA 1
ATOM 6518 C C . LYS D 1 2 ? -13.564 4.001 12.86 1 22.376 32 LYS B C 1
ATOM 6519 O O . LYS D 1 2 ? -12.892 4.915 12.416 1 26.034 32 LYS B O 1
ATOM 6525 N N . ASP D 1 3 ? -14.769 4.209 13.403 1 23.431 33 ASP B N 1
ATOM 6526 C CA . ASP D 1 3 ? -15.305 5.537 13.621 1 22.621 33 ASP B CA 1
ATOM 6527 C C . ASP D 1 3 ? -14.7 6.074 14.904 1 22.271 33 ASP B C 1
ATOM 6528 O O . ASP D 1 3 ? -15.038 5.603 15.987 1 23.546 33 ASP B O 1
ATOM 6533 N N . ILE D 1 4 ? -13.792 7.063 14.75 1 21.434 34 ILE B N 1
ATOM 6534 C CA . ILE D 1 4 ? -13.083 7.674 15.875 1 20.941 34 ILE B CA 1
ATOM 6535 C C . ILE D 1 4 ? -13 9.175 15.634 1 19.868 34 ILE B C 1
ATOM 6536 O O . ILE D 1 4 ? -12.487 9.65 14.63 1 20.745 34 ILE B O 1
ATOM 6541 N N . GLY D 1 5 ? -13.478 9.944 16.614 1 19.333 35 GLY B N 1
ATOM 6542 C CA . GLY D 1 5 ? -13.52 11.384 16.574 1 18.503 35 GLY B CA 1
ATOM 6543 C C . GLY D 1 5 ? -12.297 12.02 17.233 1 18.419 35 GLY B C 1
ATOM 6544 O O . GLY D 1 5 ? -11.623 11.343 17.988 1 18.778 35 GLY B O 1
ATOM 6545 N N . ILE D 1 6 ? -12.086 13.302 16.949 1 18.655 36 ILE B N 1
ATOM 6546 C CA . ILE D 1 6 ? -10.986 14.077 17.53 1 19.801 36 ILE B CA 1
ATOM 6547 C C . ILE D 1 6 ? -11.546 15.409 18.02 1 19.524 36 ILE B C 1
ATOM 6548 O O . ILE D 1 6 ? -12.286 16.101 17.298 1 18.277 36 ILE B O 1
ATOM 6553 N N . GLN D 1 7 ? -11.183 15.775 19.266 1 18.735 37 GLN B N 1
ATOM 6554 C CA . GLN D 1 7 ? -11.472 17.074 19.833 1 19.594 37 GLN B CA 1
ATOM 6555 C C . GLN D 1 7 ? -10.471 18.074 19.284 1 19.617 37 GLN B C 1
ATOM 6556 O O . GLN D 1 7 ? -9.254 17.902 19.457 1 21.859 37 GLN B O 1
ATOM 6562 N N . LEU D 1 8 ? -10.937 19.11 18.601 1 19.617 38 LEU B N 1
ATOM 6563 C CA . LEU D 1 8 ? -10.054 20.03 17.89 1 20.816 38 LEU B CA 1
ATOM 6564 C C . LEU D 1 8 ? -9.188 20.844 18.852 1 21.414 38 LEU B C 1
ATOM 6565 O O . LEU D 1 8 ? -8.182 21.346 18.397 1 21.611 38 LEU B O 1
ATOM 6570 N N . TYR D 1 9 ? -9.557 20.93 20.134 1 23.509 39 TYR B N 1
ATOM 6571 C CA . TYR D 1 9 ? -8.691 21.535 21.145 1 24.591 39 TYR B CA 1
ATOM 6572 C C . TYR D 1 9 ? -7.333 20.831 21.098 1 20.896 39 TYR B C 1
ATOM 6573 O O . TYR D 1 9 ? -6.306 21.445 21.399 1 23.294 39 TYR B O 1
ATOM 6582 N N . SER D 1 10 ? -7.313 19.528 20.778 1 20.609 40 SER B N 1
ATOM 6583 C CA . SER D 1 10 ? -6.072 18.76 20.755 1 19.686 40 SER B CA 1
ATOM 6584 C C . SER D 1 10 ? -5.034 19.333 19.801 1 23.949 40 SER B C 1
ATOM 6585 O O . SER D 1 10 ? -3.835 19.067 19.979 1 24.487 40 SER B O 1
ATOM 6588 N N . VAL D 1 11 ? -5.473 20.068 18.764 1 22.468 41 VAL B N 1
ATOM 6589 C CA . VAL D 1 11 ? -4.543 20.561 17.767 1 23.668 41 VAL B CA 1
ATOM 6590 C C . VAL D 1 11 ? -4.616 22.081 17.75 1 23.071 41 VAL B C 1
ATOM 6591 O O . VAL D 1 11 ? -4.309 22.692 16.741 1 27.15 41 VAL B O 1
ATOM 6595 N N . ARG D 1 12 ? -4.98 22.703 18.881 1 23.96 42 ARG B N 1
ATOM 6596 C CA . ARG D 1 12 ? -5.069 24.157 18.962 1 27.39 42 ARG B CA 1
ATOM 6597 C C . ARG D 1 12 ? -3.762 24.846 18.536 1 31.367 42 ARG B C 1
ATOM 6598 O O . ARG D 1 12 ? -3.811 25.916 17.939 1 30.694 42 ARG B O 1
ATOM 6606 N N . ASP D 1 13 ? -2.61 24.236 18.837 1 34.837 43 ASP B N 1
ATOM 6607 C CA . ASP D 1 13 ? -1.297 24.789 18.483 1 32.539 43 ASP B CA 1
ATOM 6608 C C . ASP D 1 13 ? -0.993 24.713 16.973 1 36.433 43 ASP B C 1
ATOM 6609 O O . ASP D 1 13 ? 0.012 25.247 16.515 1 36.602 43 ASP B O 1
ATOM 6614 N N . LEU D 1 14 ? -1.834 24.045 16.172 1 31.517 44 LEU B N 1
ATOM 6615 C CA . LEU D 1 14 ? -1.644 23.912 14.727 1 32.597 44 LEU B CA 1
ATOM 6616 C C . LEU D 1 14 ? -2.748 24.671 13.994 1 32.362 44 LEU B C 1
ATOM 6617 O O . LEU D 1 14 ? -2.931 24.486 12.795 1 35.868 44 LEU B O 1
ATOM 6622 N N . ILE D 1 15 ? -3.548 25.439 14.728 1 30.4 45 ILE B N 1
ATOM 6623 C CA . ILE D 1 15 ? -4.583 26.274 14.143 1 31.653 45 ILE B CA 1
ATOM 6624 C C . ILE D 1 15 ? -4.127 27.718 14.356 1 32.479 45 ILE B C 1
ATOM 6625 O O . ILE D 1 15 ? -4.166 28.212 15.472 1 32.971 45 ILE B O 1
ATOM 6630 N N . GLY D 1 16 ? -3.693 28.381 13.286 1 35.183 46 GLY B N 1
ATOM 6631 C CA . GLY D 1 16 ? -3.301 29.775 13.389 1 34.467 46 GLY B CA 1
ATOM 6632 C C . GLY D 1 16 ? -4.479 30.658 13.809 1 37.794 46 GLY B C 1
ATOM 6633 O O . GLY D 1 16 ? -5.63 30.387 13.462 1 31.54 46 GLY B O 1
ATOM 6634 N N . SER D 1 17 ? -4.168 31.745 14.529 1 34.481 47 SER B N 1
ATOM 6635 C CA . SER D 1 17 ? -5.155 32.74 14.901 1 34.406 47 SER B CA 1
ATOM 6636 C C . SER D 1 17 ? -4.823 34.052 14.162 1 33.016 47 SER B C 1
ATOM 6637 O O . SER D 1 17 ? -3.645 34.435 14.081 1 32.749 47 SER B O 1
ATOM 6640 N N . PHE D 1 18 ? -5.852 34.701 13.571 1 32.09 48 PHE B N 1
ATOM 6641 C CA . PHE D 1 18 ? -5.69 35.857 12.687 1 36.174 48 PHE B CA 1
ATOM 6642 C C . PHE D 1 18 ? -6.812 36.887 12.881 1 44.788 48 PHE B C 1
ATOM 6643 O O . PHE D 1 18 ? -7.833 36.629 13.517 1 37.493 48 PHE B O 1
ATOM 6651 N N . GLY D 1 19 ? -6.65 38.083 12.29 1 57.209 49 GLY B N 1
ATOM 6652 C CA . GLY D 1 19 ? -7.713 39.086 12.328 1 65.023 49 GLY B CA 1
ATOM 6653 C C . GLY D 1 19 ? -8.201 39.339 13.76 1 73.164 49 GLY B C 1
ATOM 6654 O O . GLY D 1 19 ? -7.4 39.679 14.625 1 86.52 49 GLY B O 1
ATOM 6655 N N . ARG D 1 20 ? -9.505 39.134 14.024 1 84.829 50 ARG B N 1
ATOM 6656 C CA . ARG D 1 20 ? -10.103 39.427 15.326 1 77.471 50 ARG B CA 1
ATOM 6657 C C . ARG D 1 20 ? -10.576 38.159 16.04 1 72.54 50 ARG B C 1
ATOM 6658 O O . ARG D 1 20 ? -10.386 38.023 17.247 1 69.336 50 ARG B O 1
ATOM 6666 N N . ASN D 1 21 ? -11.236 37.261 15.298 1 68.074 51 ASN B N 1
ATOM 6667 C CA . ASN D 1 21 ? -11.594 35.944 15.799 1 65.494 51 ASN B CA 1
ATOM 6668 C C . ASN D 1 21 ? -11.555 34.919 14.654 1 54.855 51 ASN B C 1
ATOM 6669 O O . ASN D 1 21 ? -12.366 34.004 14.639 1 58.112 51 ASN B O 1
ATOM 6674 N N . GLN D 1 22 ? -10.611 35.063 13.708 1 45.766 52 GLN B N 1
ATOM 6675 C CA . GLN D 1 22 ? -10.404 34.113 12.621 1 39.451 52 GLN B CA 1
ATOM 6676 C C . GLN D 1 22 ? -9.349 33.066 13.014 1 38.568 52 GLN B C 1
ATOM 6677 O O . GLN D 1 22 ? -8.418 33.332 13.793 1 29.997 52 GLN B O 1
ATOM 6683 N N . HIS D 1 23 ? -9.498 31.854 12.445 1 33.508 53 HIS B N 1
ATOM 6684 C CA . HIS D 1 23 ? -8.684 30.704 12.82 1 33.705 53 HIS B CA 1
ATOM 6685 C C . HIS D 1 23 ? -8.488 29.834 11.597 1 36.185 53 HIS B C 1
ATOM 6686 O O . HIS D 1 23 ? -9.468 29.491 10.938 1 41.679 53 HIS B O 1
ATOM 6693 N N . ASP D 1 24 ? -7.236 29.488 11.29 1 29.644 54 ASP B N 1
ATOM 6694 C CA . ASP D 1 24 ? -6.951 28.79 10.051 1 31.18 54 ASP B CA 1
ATOM 6695 C C . ASP D 1 24 ? -6.97 27.285 10.33 1 29.774 54 ASP B C 1
ATOM 6696 O O . ASP D 1 24 ? -5.935 26.707 10.612 1 30.542 54 ASP B O 1
ATOM 6701 N N . TYR D 1 25 ? -8.161 26.669 10.339 1 27.319 55 TYR B N 1
ATOM 6702 C CA . TYR D 1 25 ? -8.288 25.275 10.769 1 26.674 55 TYR B CA 1
ATOM 6703 C C . TYR D 1 25 ? -8.287 24.307 9.59 1 25.585 55 TYR B C 1
ATOM 6704 O O . TYR D 1 25 ? -8.147 23.105 9.792 1 23.901 55 TYR B O 1
ATOM 6713 N N . LYS D 1 26 ? -8.377 24.789 8.362 1 26.216 56 LYS B N 1
ATOM 6714 C CA . LYS D 1 26 ? -8.517 23.894 7.222 1 30.056 56 LYS B CA 1
ATOM 6715 C C . LYS D 1 26 ? -7.321 22.95 7.077 1 27.363 56 LYS B C 1
ATOM 6716 O O . LYS D 1 26 ? -7.498 21.73 6.854 1 26.293 56 LYS B O 1
ATOM 6722 N N . PRO D 1 27 ? -6.057 23.43 7.192 1 28.558 57 PRO B N 1
ATOM 6723 C CA . PRO D 1 27 ? -4.916 22.539 7.06 1 29.07 57 PRO B CA 1
ATOM 6724 C C . PRO D 1 27 ? -4.939 21.366 8.024 1 24.122 57 PRO B C 1
ATOM 6725 O O . PRO D 1 27 ? -4.645 20.246 7.625 1 25.472 57 PRO B O 1
ATOM 6729 N N . VAL D 1 28 ? -5.303 21.632 9.295 1 24.147 58 VAL B N 1
ATOM 6730 C CA . VAL D 1 28 ? -5.285 20.563 10.28 1 25.948 58 VAL B CA 1
ATOM 6731 C C . VAL D 1 28 ? -6.468 19.627 10.046 1 22.575 58 VAL B C 1
ATOM 6732 O O . VAL D 1 28 ? -6.349 18.424 10.309 1 22.491 58 VAL B O 1
ATOM 6736 N N . LEU D 1 29 ? -7.612 20.143 9.564 1 23.641 59 LEU B N 1
ATOM 6737 C CA . LEU D 1 29 ? -8.712 19.255 9.2 1 20.702 59 LEU B CA 1
ATOM 6738 C C . LEU D 1 29 ? -8.242 18.211 8.196 1 18.938 59 LEU B C 1
ATOM 6739 O O . LEU D 1 29 ? -8.526 17.02 8.346 1 21.947 59 LEU B O 1
ATOM 6744 N N . LYS D 1 30 ? -7.505 18.646 7.176 1 23.854 60 LYS B N 1
ATOM 6745 C CA . LYS D 1 30 ? -7.022 17.721 6.161 1 26.396 60 LYS B CA 1
ATOM 6746 C C . LYS D 1 30 ? -6.033 16.722 6.761 1 23.597 60 LYS B C 1
ATOM 6747 O O . LYS D 1 30 ? -6.14 15.529 6.497 1 24.684 60 LYS B O 1
ATOM 6753 N N . ALA D 1 31 ? -5.118 17.199 7.629 1 26.171 61 ALA B N 1
ATOM 6754 C CA . ALA D 1 31 ? -4.152 16.332 8.293 1 23.726 61 ALA B CA 1
ATOM 6755 C C . ALA D 1 31 ? -4.846 15.242 9.114 1 21.721 61 ALA B C 1
ATOM 6756 O O . ALA D 1 31 ? -4.448 14.078 9.08 1 22.799 61 ALA B O 1
ATOM 6758 N N . LEU D 1 32 ? -5.872 15.652 9.885 1 21.817 62 LEU B N 1
ATOM 6759 C CA . LEU D 1 32 ? -6.61 14.733 10.733 1 20.326 62 LEU B CA 1
ATOM 6760 C C . LEU D 1 32 ? -7.344 13.678 9.892 1 18.498 62 LEU B C 1
ATOM 6761 O O . LEU D 1 32 ? -7.415 12.495 10.241 1 20.838 62 LEU B O 1
ATOM 6766 N N . ALA D 1 33 ? -8.024 14.132 8.84 1 20.444 63 ALA B N 1
ATOM 6767 C CA . ALA D 1 33 ? -8.761 13.232 7.974 1 23.406 63 ALA B CA 1
ATOM 6768 C C . ALA D 1 33 ? -7.817 12.203 7.336 1 21.157 63 ALA B C 1
ATOM 6769 O O . ALA D 1 33 ? -8.116 11.018 7.321 1 23.153 63 ALA B O 1
ATOM 6771 N N . ASP D 1 34 ? -6.648 12.691 6.915 1 26.827 64 ASP B N 1
ATOM 6772 C CA . ASP D 1 34 ? -5.614 11.863 6.297 1 27.742 64 ASP B CA 1
ATOM 6773 C C . ASP D 1 34 ? -5.071 10.803 7.262 1 27.59 64 ASP B C 1
ATOM 6774 O O . ASP D 1 34 ? -4.805 9.667 6.84 1 29.606 64 ASP B O 1
ATOM 6779 N N . MET D 1 35 ? -4.975 11.113 8.563 1 24.604 65 MET B N 1
ATOM 6780 C CA . MET D 1 35 ? -4.557 10.155 9.582 1 25.259 65 MET B CA 1
ATOM 6781 C C . MET D 1 35 ? -5.578 9.037 9.72 1 21.56 65 MET B C 1
ATOM 6782 O O . MET D 1 35 ? -5.221 7.945 10.118 1 24.905 65 MET B O 1
ATOM 6787 N N . GLY D 1 36 ? -6.859 9.328 9.468 1 22.401 66 GLY B N 1
ATOM 6788 C CA . GLY D 1 36 ? -7.901 8.347 9.693 1 23.039 66 GLY B CA 1
ATOM 6789 C C . GLY D 1 36 ? -9.012 8.744 10.669 1 22.241 66 GLY B C 1
ATOM 6790 O O . GLY D 1 36 ? -9.911 7.95 10.864 1 24.276 66 GLY B O 1
ATOM 6791 N N . TYR D 1 37 ? -8.984 9.957 11.243 1 19.698 67 TYR B N 1
ATOM 6792 C CA . TYR D 1 37 ? -10.107 10.37 12.08 1 20.083 67 TYR B CA 1
ATOM 6793 C C . TYR D 1 37 ? -11.334 10.573 11.205 1 19.407 67 TYR B C 1
ATOM 6794 O O . TYR D 1 37 ? -11.226 11.011 10.058 1 20.811 67 TYR B O 1
ATOM 6803 N N . THR D 1 38 ? -12.499 10.246 11.784 1 19.217 68 THR B N 1
ATOM 6804 C CA . THR D 1 38 ? -13.747 10.261 11.031 1 22.897 68 THR B CA 1
ATOM 6805 C C . THR D 1 38 ? -14.729 11.344 11.462 1 24.922 68 THR B C 1
ATOM 6806 O O . THR D 1 38 ? -15.722 11.57 10.761 1 23.072 68 THR B O 1
ATOM 6810 N N . SER D 1 39 ? -14.49 12.011 12.599 1 20.052 69 SER B N 1
ATOM 6811 C CA . SER D 1 39 ? -15.436 13.003 13.089 1 22.163 69 SER B CA 1
ATOM 6812 C C . SER D 1 39 ? -14.683 14.016 13.944 1 20.645 69 SER B C 1
ATOM 6813 O O . SER D 1 39 ? -13.578 13.697 14.411 1 19.565 69 SER B O 1
ATOM 6816 N N . ILE D 1 40 ? -15.274 15.211 14.054 1 19.983 70 ILE B N 1
ATOM 6817 C CA . ILE D 1 40 ? -14.703 16.275 14.869 1 20.405 70 ILE B CA 1
ATOM 6818 C C . ILE D 1 40 ? -15.633 16.692 15.989 1 19.422 70 ILE B C 1
ATOM 6819 O O . ILE D 1 40 ? -16.857 16.694 15.853 1 19.537 70 ILE B O 1
ATOM 6824 N N . GLU D 1 41 ? -15.025 17.148 17.101 1 18.667 71 GLU B N 1
ATOM 6825 C CA . GLU D 1 41 ? -15.748 17.931 18.104 1 18.999 71 GLU B CA 1
ATOM 6826 C C . GLU D 1 41 ? -15.065 19.279 18.163 1 18.664 71 GLU B C 1
ATOM 6827 O O . GLU D 1 41 ? -13.854 19.376 18.394 1 19.195 71 GLU B O 1
ATOM 6833 N N . ALA D 1 42 ? -15.852 20.324 17.928 1 18.226 72 ALA B N 1
ATOM 6834 C CA . ALA D 1 42 ? -15.341 21.676 17.891 1 19.228 72 ALA B CA 1
ATOM 6835 C C . ALA D 1 42 ? -15.108 22.184 19.305 1 19.754 72 ALA B C 1
ATOM 6836 O O . ALA D 1 42 ? -15.754 21.729 20.245 1 20.502 72 ALA B O 1
ATOM 6838 N N . ALA D 1 43 ? -14.274 23.224 19.401 1 21.898 73 ALA B N 1
ATOM 6839 C CA . ALA D 1 43 ? -14.08 23.894 20.67 1 23.685 73 ALA B CA 1
ATOM 6840 C C . ALA D 1 43 ? -13.897 25.388 20.409 1 23.441 73 ALA B C 1
ATOM 6841 O O . ALA D 1 43 ? -12.907 25.97 20.874 1 26.012 73 ALA B O 1
ATOM 6843 N N . SER D 1 44 ? -14.801 25.997 19.623 1 23.641 74 SER B N 1
ATOM 6844 C CA . SER D 1 44 ? -14.652 27.406 19.293 1 23.538 74 SER B CA 1
ATOM 6845 C C . SER D 1 44 ? -15.958 27.992 18.812 1 23.633 74 SER B C 1
ATOM 6846 O O . SER D 1 44 ? -16.099 28.332 17.633 1 28.433 74 SER B O 1
ATOM 6849 N N . TYR D 1 45 ? -16.9 28.171 19.735 1 22.771 75 TYR B N 1
ATOM 6850 C CA . TYR D 1 45 ? -18.188 28.731 19.384 1 24.411 75 TYR B CA 1
ATOM 6851 C C . TYR D 1 45 ? -18.292 30.127 19.978 1 26.809 75 TYR B C 1
ATOM 6852 O O . TYR D 1 45 ? -18.088 30.29 21.175 1 26.665 75 TYR B O 1
ATOM 6861 N N . ASN D 1 46 ? -18.712 31.106 19.178 1 25.119 76 ASN B N 1
ATOM 6862 C CA . ASN D 1 46 ? -18.978 32.441 19.694 1 27.072 76 ASN B CA 1
ATOM 6863 C C . ASN D 1 46 ? -19.945 33.181 18.76 1 29.425 76 ASN B C 1
ATOM 6864 O O . ASN D 1 46 ? -19.729 33.215 17.556 1 26.131 76 ASN B O 1
ATOM 6869 N N . ASP D 1 47 ? -21.033 33.712 19.322 1 29.468 77 ASP B N 1
ATOM 6870 C CA . ASP D 1 47 ? -21.921 34.633 18.629 1 34.455 77 ASP B CA 1
ATOM 6871 C C . ASP D 1 47 ? -22.352 34.096 17.263 1 29.988 77 ASP B C 1
ATOM 6872 O O . ASP D 1 47 ? -22.216 34.78 16.246 1 30.984 77 ASP B O 1
ATOM 6877 N N . GLY D 1 48 ? -22.811 32.833 17.233 1 27.759 78 GLY B N 1
ATOM 6878 C CA . GLY D 1 48 ? -23.374 32.24 16.03 1 27.22 78 GLY B CA 1
ATOM 6879 C C . GLY D 1 48 ? -22.313 31.618 15.102 1 26.303 78 GLY B C 1
ATOM 6880 O O . GLY D 1 48 ? -22.659 31.122 14.04 1 27.479 78 GLY B O 1
ATOM 6881 N N . LYS D 1 49 ? -21.031 31.673 15.472 1 25.205 79 LYS B N 1
ATOM 6882 C CA . LYS D 1 49 ? -19.958 31.324 14.557 1 24.242 79 LYS B CA 1
ATOM 6883 C C . LYS D 1 49 ? -19.043 30.246 15.159 1 24.547 79 LYS B C 1
ATOM 6884 O O . LYS D 1 49 ? -18.902 30.149 16.385 1 24.31 79 LYS B O 1
ATOM 6890 N N . PHE D 1 50 ? -18.409 29.475 14.259 1 23.165 80 PHE B N 1
ATOM 6891 C CA . PHE D 1 50 ? -17.478 28.427 14.622 1 22.897 80 PHE B CA 1
ATOM 6892 C C . PHE D 1 50 ? -16.119 28.823 14.072 1 22.25 80 PHE B C 1
ATOM 6893 O O . PHE D 1 50 ? -15.951 28.976 12.873 1 23.66 80 PHE B O 1
ATOM 6901 N N . TYR D 1 51 ? -15.164 29.014 14.975 1 23.011 81 TYR B N 1
ATOM 6902 C CA . TYR D 1 51 ? -13.808 29.379 14.569 1 23.903 81 TYR B CA 1
ATOM 6903 C C . TYR D 1 51 ? -13.833 30.668 13.737 1 23.945 81 TYR B C 1
ATOM 6904 O O . TYR D 1 51 ? -12.988 30.838 12.857 1 27.589 81 TYR B O 1
ATOM 6913 N N . GLY D 1 52 ? -14.774 31.574 14.043 1 25.617 82 GLY B N 1
ATOM 6914 C CA . GLY D 1 52 ? -14.906 32.854 13.356 1 30.192 82 GLY B CA 1
ATOM 6915 C C . GLY D 1 52 ? -15.706 32.776 12.047 1 32.505 82 GLY B C 1
ATOM 6916 O O . GLY D 1 52 ? -15.927 33.808 11.414 1 26.428 82 GLY B O 1
ATOM 6917 N N . ASN D 1 53 ? -16.148 31.555 11.652 1 27.858 83 ASN B N 1
ATOM 6918 C CA . ASN D 1 53 ? -16.842 31.338 10.387 1 27.014 83 ASN B CA 1
ATOM 6919 C C . ASN D 1 53 ? -18.324 31.023 10.59 1 24.701 83 ASN B C 1
ATOM 6920 O O . ASN D 1 53 ? -18.744 30.583 11.649 1 24.631 83 ASN B O 1
ATOM 6925 N N . THR D 1 54 ? -19.12 31.177 9.52 1 25.676 84 THR B N 1
ATOM 6926 C CA . THR D 1 54 ? -20.535 30.886 9.624 1 23.979 84 THR B CA 1
ATOM 6927 C C . THR D 1 54 ? -20.713 29.391 9.764 1 22.89 84 THR B C 1
ATOM 6928 O O . THR D 1 54 ? -19.854 28.619 9.37 1 23.382 84 THR B O 1
ATOM 6932 N N . PRO D 1 55 ? -21.85 28.952 10.337 1 23.742 85 PRO B N 1
ATOM 6933 C CA . PRO D 1 55 ? -22.136 27.525 10.426 1 25.468 85 PRO B CA 1
ATOM 6934 C C . PRO D 1 55 ? -22.059 26.861 9.053 1 23.953 85 PRO B C 1
ATOM 6935 O O . PRO D 1 55 ? -21.524 25.77 8.972 1 23.546 85 PRO B O 1
ATOM 6939 N N . GLU D 1 56 ? -22.601 27.501 8.015 1 24.442 86 GLU B N 1
ATOM 6940 C CA . GLU D 1 56 ? -22.546 26.977 6.649 1 27.425 86 GLU B CA 1
ATOM 6941 C C . GLU D 1 56 ? -21.116 26.725 6.175 1 25.186 86 GLU B C 1
ATOM 6942 O O . GLU D 1 56 ? -20.792 25.663 5.616 1 24.174 86 GLU B O 1
ATOM 6948 N N . GLU D 1 57 ? -20.229 27.698 6.396 1 25.039 87 GLU B N 1
ATOM 6949 C CA . GLU D 1 57 ? -18.82 27.597 6.017 1 25.558 87 GLU B CA 1
ATOM 6950 C C . GLU D 1 57 ? -18.122 26.485 6.789 1 22.789 87 GLU B C 1
ATOM 6951 O O . GLU D 1 57 ? -17.372 25.706 6.196 1 24.166 87 GLU B O 1
ATOM 6957 N N . PHE D 1 58 ? -18.355 26.422 8.105 1 22.526 88 PHE B N 1
ATOM 6958 C CA . PHE D 1 58 ? -17.684 25.411 8.896 1 21.276 88 PHE B CA 1
ATOM 6959 C C . PHE D 1 58 ? -18.112 24.032 8.415 1 21.402 88 PHE B C 1
ATOM 6960 O O . PHE D 1 58 ? -17.286 23.15 8.258 1 21.328 88 PHE B O 1
ATOM 6968 N N . ARG D 1 59 ? -19.429 23.834 8.263 1 23.226 89 ARG B N 1
ATOM 6969 C CA . ARG D 1 59 ? -19.934 22.529 7.846 1 21.917 89 ARG B CA 1
ATOM 6970 C C . ARG D 1 59 ? -19.315 22.171 6.491 1 20.183 89 ARG B C 1
ATOM 6971 O O . ARG D 1 59 ? -18.879 21.032 6.276 1 23.75 89 ARG B O 1
ATOM 6979 N N . ARG D 1 60 ? -19.291 23.122 5.568 1 21.239 90 ARG B N 1
ATOM 6980 C CA . ARG D 1 60 ? -18.728 22.864 4.251 1 23.325 90 ARG B CA 1
ATOM 6981 C C . ARG D 1 60 ? -17.267 22.423 4.356 1 23.951 90 ARG B C 1
ATOM 6982 O O . ARG D 1 60 ? -16.844 21.455 3.735 1 23.37 90 ARG B O 1
ATOM 6990 N N . ASP D 1 61 ? -16.486 23.128 5.181 1 22.283 91 ASP B N 1
ATOM 6991 C CA . ASP D 1 61 ? -15.09 22.811 5.369 1 21.033 91 ASP B CA 1
ATOM 6992 C C . ASP D 1 61 ? -14.857 21.43 5.962 1 19.798 91 ASP B C 1
ATOM 6993 O O . ASP D 1 61 ? -13.951 20.747 5.523 1 21.316 91 ASP B O 1
ATOM 6998 N N . VAL D 1 62 ? -15.609 21.034 7.008 1 20.052 92 VAL B N 1
ATOM 6999 C CA . VAL D 1 62 ? -15.471 19.705 7.564 1 19.958 92 VAL B CA 1
ATOM 7000 C C . VAL D 1 62 ? -15.922 18.646 6.557 1 20.828 92 VAL B C 1
ATOM 7001 O O . VAL D 1 62 ? -15.246 17.643 6.351 1 22.455 92 VAL B O 1
ATOM 7005 N N . GLU D 1 63 ? -17.066 18.881 5.916 1 22.185 93 GLU B N 1
ATOM 7006 C CA . GLU D 1 63 ? -17.533 17.916 4.93 1 22.391 93 GLU B CA 1
ATOM 7007 C C . GLU D 1 63 ? -16.496 17.749 3.809 1 21.655 93 GLU B C 1
ATOM 7008 O O . GLU D 1 63 ? -16.351 16.625 3.302 1 22.592 93 GLU B O 1
ATOM 7014 N N . ALA D 1 64 ? -15.783 18.814 3.427 1 22.842 94 ALA B N 1
ATOM 7015 C CA . ALA D 1 64 ? -14.841 18.782 2.307 1 23.447 94 ALA B CA 1
ATOM 7016 C C . ALA D 1 64 ? -13.732 17.755 2.524 1 26.201 94 ALA B C 1
ATOM 7017 O O . ALA D 1 64 ? -13.188 17.218 1.567 1 25.1 94 ALA B O 1
ATOM 7019 N N . VAL D 1 65 ? -13.325 17.532 3.787 1 24.031 95 VAL B N 1
ATOM 7020 C CA . VAL D 1 65 ? -12.293 16.537 4.068 1 25.16 95 VAL B CA 1
ATOM 7021 C C . VAL D 1 65 ? -12.879 15.188 4.47 1 23.877 95 VAL B C 1
ATOM 7022 O O . VAL D 1 65 ? -12.141 14.256 4.785 1 28.32 95 VAL B O 1
ATOM 7026 N N . GLY D 1 66 ? -14.202 15.032 4.396 1 23.293 96 GLY B N 1
ATOM 7027 C CA . GLY D 1 66 ? -14.82 13.742 4.601 1 24.029 96 GLY B CA 1
ATOM 7028 C C . GLY D 1 66 ? -14.878 13.298 6.054 1 24.168 96 GLY B C 1
ATOM 7029 O O . GLY D 1 66 ? -14.991 12.1 6.287 1 28.404 96 GLY B O 1
ATOM 7030 N N . MET D 1 67 ? -14.992 14.247 6.998 1 22.374 97 MET B N 1
ATOM 7031 C CA . MET D 1 67 ? -15.256 13.947 8.396 1 22.498 97 MET B CA 1
ATOM 7032 C C . MET D 1 67 ? -16.635 14.466 8.797 1 20.452 97 MET B C 1
ATOM 7033 O O . MET D 1 67 ? -17.184 15.364 8.173 1 26.936 97 MET B O 1
ATOM 7038 N N . LYS D 1 68 ? -17.208 13.819 9.811 1 21.768 98 LYS B N 1
ATOM 7039 C CA . LYS D 1 68 ? -18.531 14.192 10.298 1 21.881 98 LYS B CA 1
ATOM 7040 C C . LYS D 1 68 ? -18.436 15.384 11.248 1 23.513 98 LYS B C 1
ATOM 7041 O O . LYS D 1 68 ? -17.553 15.412 12.116 1 21.967 98 LYS B O 1
ATOM 7047 N N . VAL D 1 69 ? -19.396 16.307 11.093 1 21.749 99 VAL B N 1
ATOM 7048 C CA . VAL D 1 69 ? -19.572 17.455 11.97 1 23.514 99 VAL B CA 1
ATOM 7049 C C . VAL D 1 69 ? -20.366 16.961 13.167 1 25.302 99 VAL B C 1
ATOM 7050 O O . VAL D 1 69 ? -21.606 16.996 13.163 1 25.708 99 VAL B O 1
ATOM 7054 N N . LEU D 1 70 ? -19.686 16.444 14.176 1 22.114 100 LEU B N 1
ATOM 7055 C CA . LEU D 1 70 ? -20.363 15.614 15.146 1 19.902 100 LEU B CA 1
ATOM 7056 C C . LEU D 1 70 ? -20.801 16.405 16.374 1 19.623 100 LEU B C 1
ATOM 7057 O O . LEU D 1 70 ? -21.965 16.295 16.763 1 18.891 100 LEU B O 1
ATOM 7062 N N . SER D 1 71 ? -19.857 17.11 17.023 1 18.458 101 SER B N 1
ATOM 7063 C CA . SER D 1 71 ? -20.133 17.703 18.324 1 18.409 101 SER B CA 1
ATOM 7064 C C . SER D 1 71 ? -19.417 19.037 18.483 1 17.587 101 SER B C 1
ATOM 7065 O O . SER D 1 71 ? -18.555 19.396 17.694 1 17.507 101 SER B O 1
ATOM 7068 N N . SER D 1 72 ? -19.7 19.723 19.583 1 17.838 102 SER B N 1
ATOM 7069 C CA . SER D 1 72 ? -19.184 21.053 19.833 1 18.267 102 SER B CA 1
ATOM 7070 C C . SER D 1 72 ? -19.23 21.296 21.331 1 19.532 102 SER B C 1
ATOM 7071 O O . SER D 1 72 ? -20.233 20.969 21.946 1 20.582 102 SER B O 1
ATOM 7074 N N . HIS D 1 73 ? -18.129 21.863 21.875 1 19.605 103 HIS B N 1
ATOM 7075 C CA . HIS D 1 73 ? -18.062 22.329 23.251 1 19.999 103 HIS B CA 1
ATOM 7076 C C . HIS D 1 73 ? -18.447 23.804 23.288 1 20.48 103 HIS B C 1
ATOM 7077 O O . HIS D 1 73 ? -17.777 24.637 22.691 1 22.047 103 HIS B O 1
ATOM 7084 N N . CYS D 1 74 ? -19.419 24.124 24.121 1 23.587 104 CYS B N 1
ATOM 7085 C CA . CYS D 1 74 ? -19.793 25.507 24.354 1 23.007 104 CYS B CA 1
ATOM 7086 C C . CYS D 1 74 ? -20.701 25.591 25.578 1 26.025 104 CYS B C 1
ATOM 7087 O O . CYS D 1 74 ? -21.25 24.608 26.06 1 23.388 104 CYS B O 1
ATOM 7090 N N . GLY D 1 75 ? -20.846 26.779 26.116 1 25.331 105 GLY B N 1
ATOM 7091 C CA . GLY D 1 75 ? -21.705 26.933 27.28 1 28.654 105 GLY B CA 1
ATOM 7092 C C . GLY D 1 75 ? -21.843 28.404 27.66 1 26.579 105 GLY B C 1
ATOM 7093 O O . GLY D 1 75 ? -21.135 29.255 27.14 1 29.723 105 GLY B O 1
ATOM 7094 N N . LYS D 1 76 ? -22.74 28.635 28.602 1 28.023 106 LYS B N 1
ATOM 7095 C CA . LYS D 1 76 ? -22.995 29.956 29.145 1 31.488 106 LYS B CA 1
ATOM 7096 C C . LYS D 1 76 ? -23.297 29.772 30.629 1 29.668 106 LYS B C 1
ATOM 7097 O O . LYS D 1 76 ? -24.326 29.197 30.953 1 30.848 106 LYS B O 1
ATOM 7103 N N . GLY D 1 77 ? -22.355 30.166 31.503 1 33.632 107 GLY B N 1
ATOM 7104 C CA . GLY D 1 77 ? -22.554 30.063 32.942 1 34.95 107 GLY B CA 1
ATOM 7105 C C . GLY D 1 77 ? -23.655 31.016 33.411 1 34.367 107 GLY B C 1
ATOM 7106 O O . GLY D 1 77 ? -23.865 32.081 32.826 1 37.137 107 GLY B O 1
ATOM 7107 N N . LEU D 1 78 ? -24.372 30.643 34.472 1 31.153 108 LEU B N 1
ATOM 7108 C CA . LEU D 1 78 ? -25.355 31.539 35.062 1 29.519 108 LEU B CA 1
ATOM 7109 C C . LEU D 1 78 ? -24.656 32.662 35.833 1 31.952 108 LEU B C 1
ATOM 7110 O O . LEU D 1 78 ? -23.638 32.445 36.487 1 34.863 108 LEU B O 1
ATOM 7115 N N . SER D 1 79 ? -25.241 33.853 35.801 1 35.94 109 SER B N 1
ATOM 7116 C CA . SER D 1 79 ? -24.724 34.934 36.636 1 40.725 109 SER B CA 1
ATOM 7117 C C . SER D 1 79 ? -25.138 34.689 38.082 1 42.975 109 SER B C 1
ATOM 7118 O O . SER D 1 79 ? -26.051 33.903 38.348 1 42.405 109 SER B O 1
ATOM 7121 N N . ASP D 1 80 ? -24.479 35.398 39.005 1 43.394 110 ASP B N 1
ATOM 7122 C CA . ASP D 1 80 ? -24.813 35.329 40.417 1 44.748 110 ASP B CA 1
ATOM 7123 C C . ASP D 1 80 ? -26.295 35.603 40.646 1 40.114 110 ASP B C 1
ATOM 7124 O O . ASP D 1 80 ? -26.907 34.91 41.449 1 42 110 ASP B O 1
ATOM 7129 N N . GLU D 1 81 ? -26.87 36.615 39.974 1 42.958 111 GLU B N 1
ATOM 7130 C CA . GLU D 1 81 ? -28.28 36.957 40.156 1 42.499 111 GLU B CA 1
ATOM 7131 C C . GLU D 1 81 ? -29.189 35.88 39.558 1 44.578 111 GLU B C 1
ATOM 7132 O O . GLU D 1 81 ? -30.249 35.583 40.106 1 41.882 111 GLU B O 1
ATOM 7134 N N . GLU D 1 82 ? -28.807 35.323 38.399 1 38.404 112 GLU B N 1
ATOM 7135 C CA . GLU D 1 82 ? -29.6 34.271 37.782 1 39.618 112 GLU B CA 1
ATOM 7136 C C . GLU D 1 82 ? -29.608 33.065 38.718 1 36.576 112 GLU B C 1
ATOM 7137 O O . GLU D 1 82 ? -30.627 32.414 38.923 1 37.395 112 GLU B O 1
ATOM 7143 N N . LEU D 1 83 ? -28.431 32.787 39.279 1 36.916 113 LEU B N 1
ATOM 7144 C CA . LEU D 1 83 ? -28.251 31.592 40.074 1 39.782 113 LEU B CA 1
ATOM 7145 C C . LEU D 1 83 ? -29.064 31.747 41.36 1 38.796 113 LEU B C 1
ATOM 7146 O O . LEU D 1 83 ? -29.832 30.865 41.722 1 43.843 113 LEU B O 1
ATOM 7151 N N . ALA D 1 84 ? -28.966 32.92 41.995 1 43.828 114 ALA B N 1
ATOM 7152 C CA . ALA D 1 84 ? -29.659 33.191 43.246 1 46.599 114 ALA B CA 1
ATOM 7153 C C . ALA D 1 84 ? -31.172 33.212 43.031 1 46.524 114 ALA B C 1
ATOM 7154 O O . ALA D 1 84 ? -31.913 32.641 43.821 1 51.445 114 ALA B O 1
ATOM 7156 N N . SER D 1 85 ? -31.622 33.856 41.955 1 46.722 115 SER B N 1
ATOM 7157 C CA . SER D 1 85 ? -33.044 34.04 41.694 1 43.695 115 SER B CA 1
ATOM 7158 C C . SER D 1 85 ? -33.725 32.789 41.123 1 45.824 115 SER B C 1
ATOM 7159 O O . SER D 1 85 ? -34.922 32.623 41.312 1 53.332 115 SER B O 1
ATOM 7162 N N . GLY D 1 86 ? -33.004 31.933 40.373 1 41.41 116 GLY B N 1
ATOM 7163 C CA . GLY D 1 86 ? -33.618 30.821 39.656 1 40.137 116 GLY B CA 1
ATOM 7164 C C . GLY D 1 86 ? -34.273 31.249 38.34 1 41.369 116 GLY B C 1
ATOM 7165 O O . GLY D 1 86 ? -34.996 30.481 37.709 1 46.463 116 GLY B O 1
ATOM 7166 N N . ASP D 1 87 ? -34.036 32.49 37.92 1 43.818 117 ASP B N 1
ATOM 7167 C CA . ASP D 1 87 ? -34.572 32.983 36.658 1 47.257 117 ASP B CA 1
ATOM 7168 C C . ASP D 1 87 ? -33.428 33.038 35.648 1 48.127 117 ASP B C 1
ATOM 7169 O O . ASP D 1 87 ? -32.502 33.824 35.823 1 44.096 117 ASP B O 1
ATOM 7174 N N . PHE D 1 88 ? -33.489 32.207 34.597 1 46.532 118 PHE B N 1
ATOM 7175 C CA . PHE D 1 88 ? -32.419 32.212 33.615 1 47.919 118 PHE B CA 1
ATOM 7176 C C . PHE D 1 88 ? -32.957 32.534 32.227 1 42.631 118 PHE B C 1
ATOM 7177 O O . PHE D 1 88 ? -32.324 32.201 31.233 1 42.094 118 PHE B O 1
ATOM 7185 N N . SER D 1 89 ? -34.044 33.311 32.146 1 37.682 119 SER B N 1
ATOM 7186 C CA . SER D 1 89 ? -34.676 33.6 30.865 1 39.589 119 SER B CA 1
ATOM 7187 C C . SER D 1 89 ? -33.741 34.344 29.898 1 41.39 119 SER B C 1
ATOM 7188 O O . SER D 1 89 ? -33.783 34.105 28.685 1 40.842 119 SER B O 1
ATOM 7191 N N . GLU D 1 90 ? -32.839 35.181 30.421 1 38.682 120 GLU B N 1
ATOM 7192 C CA . GLU D 1 90 ? -31.903 35.92 29.586 1 45.708 120 GLU B CA 1
ATOM 7193 C C . GLU D 1 90 ? -30.844 34.989 28.987 1 45.329 120 GLU B C 1
ATOM 7194 O O . GLU D 1 90 ? -30.473 35.138 27.821 1 45.554 120 GLU B O 1
ATOM 7200 N N . SER D 1 91 ? -30.335 34.04 29.786 1 40.754 121 SER B N 1
ATOM 7201 C CA . SER D 1 91 ? -29.369 33.058 29.292 1 37.351 121 SER B CA 1
ATOM 7202 C C . SER D 1 91 ? -29.972 32.164 28.207 1 35.116 121 SER B C 1
ATOM 7203 O O . SER D 1 91 ? -29.253 31.709 27.318 1 30.85 121 SER B O 1
ATOM 7206 N N . MET D 1 92 ? -31.278 31.919 28.28 1 31.368 122 MET B N 1
ATOM 7207 C CA . MET D 1 92 ? -31.946 31.043 27.331 1 30.536 122 MET B CA 1
ATOM 7208 C C . MET D 1 92 ? -31.963 31.663 25.939 1 32.07 122 MET B C 1
ATOM 7209 O O . MET D 1 92 ? -32.018 30.923 24.963 1 30.437 122 MET B O 1
ATOM 7214 N N . LYS D 1 93 ? -31.957 32.995 25.85 1 32.729 123 LYS B N 1
ATOM 7215 C CA . LYS D 1 93 ? -31.927 33.629 24.544 1 35.736 123 LYS B CA 1
ATOM 7216 C C . LYS D 1 93 ? -30.588 33.315 23.882 1 31.033 123 LYS B C 1
ATOM 7217 O O . LYS D 1 93 ? -30.512 33.123 22.663 1 31.889 123 LYS B O 1
ATOM 7223 N N . TRP D 1 94 ? -29.524 33.272 24.677 1 27.541 124 TRP B N 1
ATOM 7224 C CA . TRP D 1 94 ? -28.202 32.957 24.146 1 27.264 124 TRP B CA 1
ATOM 7225 C C . TRP D 1 94 ? -28.236 31.551 23.532 1 28.723 124 TRP B C 1
ATOM 7226 O O . TRP D 1 94 ? -27.608 31.298 22.498 1 28.605 124 TRP B O 1
ATOM 7237 N N . TRP D 1 95 ? -28.919 30.638 24.234 1 26.528 125 TRP B N 1
ATOM 7238 C CA . TRP D 1 95 ? -29.06 29.253 23.798 1 24.543 125 TRP B CA 1
ATOM 7239 C C . TRP D 1 95 ? -29.853 29.172 22.498 1 27.309 125 TRP B C 1
ATOM 7240 O O . TRP D 1 95 ? -29.599 28.322 21.662 1 24.654 125 TRP B O 1
ATOM 7251 N N . ASP D 1 96 ? -30.832 30.058 22.312 1 28.264 126 ASP B N 1
ATOM 7252 C CA . ASP D 1 96 ? -31.592 29.959 21.075 1 30.469 126 ASP B CA 1
ATOM 7253 C C . ASP D 1 96 ? -30.678 30.219 19.881 1 30.125 126 ASP B C 1
ATOM 7254 O O . ASP D 1 96 ? -30.765 29.526 18.877 1 27.198 126 ASP B O 1
ATOM 7259 N N . GLN D 1 97 ? -29.817 31.235 19.98 1 27.602 127 GLN B N 1
ATOM 7260 C CA . GLN D 1 97 ? -28.852 31.527 18.927 1 28.337 127 GLN B CA 1
ATOM 7261 C C . GLN D 1 97 ? -27.897 30.329 18.776 1 26.89 127 GLN B C 1
ATOM 7262 O O . GLN D 1 97 ? -27.571 29.925 17.662 1 24.513 127 GLN B O 1
ATOM 7268 N N . CYS D 1 98 ? -27.401 29.814 19.899 1 25.07 128 CYS B N 1
ATOM 7269 C CA . CYS D 1 98 ? -26.406 28.758 19.881 1 22.724 128 CYS B CA 1
ATOM 7270 C C . CYS D 1 98 ? -26.969 27.524 19.173 1 23.521 128 CYS B C 1
ATOM 7271 O O . CYS D 1 98 ? -26.331 26.953 18.284 1 23.139 128 CYS B O 1
ATOM 7274 N N . ILE D 1 99 ? -28.195 27.13 19.55 1 21.841 129 ILE B N 1
ATOM 7275 C CA . ILE D 1 99 ? -28.78 25.898 19.063 1 22.3 129 ILE B CA 1
ATOM 7276 C C . ILE D 1 99 ? -29.035 26.039 17.566 1 20.51 129 ILE B C 1
ATOM 7277 O O . ILE D 1 99 ? -28.793 25.106 16.78 1 22.582 129 ILE B O 1
ATOM 7282 N N . ALA D 1 100 ? -29.545 27.195 17.163 1 22.577 130 ALA B N 1
ATOM 7283 C CA . ALA D 1 100 ? -29.798 27.402 15.753 1 21.944 130 ALA B CA 1
ATOM 7284 C C . ALA D 1 100 ? -28.488 27.303 14.972 1 21.337 130 ALA B C 1
ATOM 7285 O O . ALA D 1 100 ? -28.459 26.723 13.872 1 22.298 130 ALA B O 1
ATOM 7287 N N . ALA D 1 101 ? -27.375 27.811 15.533 1 21.463 131 ALA B N 1
ATOM 7288 C CA . ALA D 1 101 ? -26.128 27.793 14.777 1 20.703 131 ALA B CA 1
ATOM 7289 C C . ALA D 1 101 ? -25.59 26.365 14.661 1 22.315 131 ALA B C 1
ATOM 7290 O O . ALA D 1 101 ? -25.071 26.007 13.621 1 21.457 131 ALA B O 1
ATOM 7292 N N . HIS D 1 102 ? -25.774 25.562 15.712 1 20.661 132 HIS B N 1
ATOM 7293 C CA . HIS D 1 102 ? -25.357 24.173 15.705 1 18.486 132 HIS B CA 1
ATOM 7294 C C . HIS D 1 102 ? -26.207 23.369 14.704 1 22.032 132 HIS B C 1
ATOM 7295 O O . HIS D 1 102 ? -25.701 22.505 13.984 1 21.543 132 HIS B O 1
ATOM 7302 N N . LYS D 1 103 ? -27.509 23.648 14.67 1 22.002 133 LYS B N 1
ATOM 7303 C CA . LYS D 1 103 ? -28.38 22.991 13.714 1 21.097 133 LYS B CA 1
ATOM 7304 C C . LYS D 1 103 ? -27.957 23.322 12.288 1 21.369 133 LYS B C 1
ATOM 7305 O O . LYS D 1 103 ? -27.927 22.451 11.43 1 24.201 133 LYS B O 1
ATOM 7311 N N . ALA D 1 104 ? -27.611 24.575 12.014 1 20.991 134 ALA B N 1
ATOM 7312 C CA . ALA D 1 104 ? -27.166 24.968 10.687 1 22.492 134 ALA B CA 1
ATOM 7313 C C . ALA D 1 104 ? -25.866 24.259 10.313 1 25.339 134 ALA B C 1
ATOM 7314 O O . ALA D 1 104 ? -25.61 24.018 9.128 1 23.314 134 ALA B O 1
ATOM 7316 N N . ALA D 1 105 ? -24.994 23.941 11.298 1 23.694 135 ALA B N 1
ATOM 7317 C CA . ALA D 1 105 ? -23.739 23.263 11.014 1 22.816 135 ALA B CA 1
ATOM 7318 C C . ALA D 1 105 ? -23.886 21.741 10.896 1 22.54 135 ALA B C 1
ATOM 7319 O O . ALA D 1 105 ? -22.893 21.09 10.567 1 25.481 135 ALA B O 1
ATOM 7321 N N . GLY D 1 106 ? -25.094 21.228 11.178 1 21.981 136 GLY B N 1
ATOM 7322 C CA . GLY D 1 106 ? -25.404 19.809 11.103 1 22.289 136 GLY B CA 1
ATOM 7323 C C . GLY D 1 106 ? -24.97 19.004 12.32 1 21.525 136 GLY B C 1
ATOM 7324 O O . GLY D 1 106 ? -24.923 17.775 12.269 1 20.715 136 GLY B O 1
ATOM 7325 N N . MET D 1 107 ? -24.678 19.679 13.444 1 21.506 137 MET B N 1
ATOM 7326 C CA . MET D 1 107 ? -24.2 19.012 14.643 1 19.608 137 MET B CA 1
ATOM 7327 C C . MET D 1 107 ? -25.197 18.023 15.243 1 19.024 137 MET B C 1
ATOM 7328 O O . MET D 1 107 ? -26.402 18.322 15.335 1 21.78 137 MET B O 1
ATOM 7333 N N . GLU D 1 108 ? -24.707 16.866 15.711 1 18.37 138 GLU B N 1
ATOM 7334 C CA . GLU D 1 108 ? -25.511 15.866 16.395 1 17.6 138 GLU B CA 1
ATOM 7335 C C . GLU D 1 108 ? -25.63 16.202 17.883 1 17.285 138 GLU B C 1
ATOM 7336 O O . GLU D 1 108 ? -26.641 15.907 18.519 1 17.503 138 GLU B O 1
ATOM 7342 N N . TYR D 1 109 ? -24.535 16.729 18.471 1 18.377 139 TYR B N 1
ATOM 7343 C CA . TYR D 1 109 ? -24.481 16.958 19.909 1 17.481 139 TYR B CA 1
ATOM 7344 C C . TYR D 1 109 ? -24.002 18.382 20.184 1 16.165 139 TYR B C 1
ATOM 7345 O O . TYR D 1 109 ? -23.164 18.88 19.428 1 17.624 139 TYR B O 1
ATOM 7354 N N . ILE D 1 110 ? -24.418 18.954 21.336 1 17.727 140 ILE B N 1
ATOM 7355 C CA . ILE D 1 110 ? -23.795 20.126 21.954 1 18.451 140 ILE B CA 1
ATOM 7356 C C . ILE D 1 110 ? -23.405 19.682 23.364 1 16.871 140 ILE B C 1
ATOM 7357 O O . ILE D 1 110 ? -24.212 19.046 24.051 1 17.738 140 ILE B O 1
ATOM 7362 N N . VAL D 1 111 ? -22.152 19.992 23.776 1 16.804 141 VAL B N 1
ATOM 7363 C CA . VAL D 1 111 ? -21.688 19.592 25.091 1 18.303 141 VAL B CA 1
ATOM 7364 C C . VAL D 1 111 ? -21.115 20.811 25.825 1 17.853 141 VAL B C 1
ATOM 7365 O O . VAL D 1 111 ? -20.237 21.505 25.285 1 19.751 141 VAL B O 1
ATOM 7369 N N . THR D 1 112 ? -21.56 21.018 27.071 1 17.458 142 THR B N 1
ATOM 7370 C CA . THR D 1 112 ? -20.988 22.033 27.958 1 19.984 142 THR B CA 1
ATOM 7371 C C . THR D 1 112 ? -19.767 21.424 28.643 1 19.958 142 THR B C 1
ATOM 7372 O O . THR D 1 112 ? -19.88 20.346 29.224 1 20.943 142 THR B O 1
ATOM 7376 N N . PRO D 1 113 ? -18.572 22.047 28.519 1 21.785 143 PRO B N 1
ATOM 7377 C CA . PRO D 1 113 ? -17.335 21.406 28.982 1 23.933 143 PRO B CA 1
ATOM 7378 C C . PRO D 1 113 ? -16.919 21.655 30.423 1 24.707 143 PRO B C 1
ATOM 7379 O O . PRO D 1 113 ? -16.007 21.005 30.879 1 24.826 143 PRO B O 1
ATOM 7383 N N . TYR D 1 114 ? -17.578 22.603 31.096 1 23.778 144 TYR B N 1
ATOM 7384 C CA . TYR D 1 114 ? -17.221 22.977 32.466 1 26.908 144 TYR B CA 1
ATOM 7385 C C . TYR D 1 114 ? -18.322 23.732 33.169 1 29.164 144 TYR B C 1
ATOM 7386 O O . TYR D 1 114 ? -18.914 24.668 32.641 1 29.008 144 TYR B O 1
ATOM 7395 N N . LEU D 1 115 ? -18.596 23.279 34.386 1 28.394 145 LEU B N 1
ATOM 7396 C CA . LEU D 1 115 ? -19.261 24.039 35.417 1 30.481 145 LEU B CA 1
ATOM 7397 C C . LEU D 1 115 ? -18.389 23.921 36.666 1 25.44 145 LEU B C 1
ATOM 7398 O O . LEU D 1 115 ? -17.886 22.837 36.971 1 29.373 145 LEU B O 1
ATOM 7403 N N . PRO D 1 116 ? -18.275 24.992 37.47 1 38.053 146 PRO B N 1
ATOM 7404 C CA . PRO D 1 116 ? -17.564 24.898 38.749 1 36.343 146 PRO B CA 1
ATOM 7405 C C . PRO D 1 116 ? -18.432 24.152 39.758 1 33.337 146 PRO B C 1
ATOM 7406 O O . PRO D 1 116 ? -19.656 24.097 39.603 1 34.435 146 PRO B O 1
ATOM 7410 N N . VAL D 1 117 ? -17.803 23.581 40.794 1 34.504 147 VAL B N 1
ATOM 7411 C CA . VAL D 1 117 ? -18.547 22.94 41.857 1 30.784 147 VAL B CA 1
ATOM 7412 C C . VAL D 1 117 ? -19.345 24.038 42.577 1 31.664 147 VAL B C 1
ATOM 7413 O O . VAL D 1 117 ? -18.76 24.978 43.103 1 29.868 147 VAL B O 1
ATOM 7417 N N . PRO D 1 118 ? -20.681 23.953 42.643 1 26.606 148 PRO B N 1
ATOM 7418 C CA . PRO D 1 118 ? -21.47 24.942 43.37 1 28.349 148 PRO B CA 1
ATOM 7419 C C . PRO D 1 118 ? -21.232 24.792 44.868 1 26.315 148 PRO B C 1
ATOM 7420 O O . PRO D 1 118 ? -20.903 23.724 45.382 1 26.234 148 PRO B O 1
ATOM 7424 N N . LYS D 1 119 ? -21.539 25.863 45.574 1 29.162 149 LYS B N 1
ATOM 7425 C CA . LYS D 1 119 ? -21.286 25.927 47.007 1 31.56 149 LYS B CA 1
ATOM 7426 C C . LYS D 1 119 ? -22.381 25.206 47.786 1 29.259 149 LYS B C 1
ATOM 7427 O O . LYS D 1 119 ? -22.139 24.692 48.882 1 30.746 149 LYS B O 1
ATOM 7430 N N . THR D 1 120 ? -23.6 25.173 47.244 1 26.445 150 THR B N 1
ATOM 7431 C CA . THR D 1 120 ? -24.721 24.551 47.921 1 26.85 150 THR B CA 1
ATOM 7432 C C . THR D 1 120 ? -25.508 23.646 46.983 1 27.658 150 THR B C 1
ATOM 7433 O O . THR D 1 120 ? -25.467 23.77 45.762 1 25.882 150 THR B O 1
ATOM 7437 N N . LEU D 1 121 ? -26.327 22.798 47.592 1 25.44 151 LEU B N 1
ATOM 7438 C CA . LEU D 1 121 ? -27.204 21.934 46.828 1 30.935 151 LEU B CA 1
ATOM 7439 C C . LEU D 1 121 ? -28.288 22.762 46.155 1 26.106 151 LEU B C 1
ATOM 7440 O O . LEU D 1 121 ? -28.741 22.414 45.066 1 26.557 151 LEU B O 1
ATOM 7445 N N . LYS D 1 122 ? -28.684 23.884 46.761 1 26.744 152 LYS B N 1
ATOM 7446 C CA . LYS D 1 122 ? -29.707 24.709 46.152 1 26.32 152 LYS B CA 1
ATOM 7447 C C . LYS D 1 122 ? -29.192 25.247 44.815 1 25.892 152 LYS B C 1
ATOM 7448 O O . LYS D 1 122 ? -29.884 25.223 43.796 1 24.764 152 LYS B O 1
ATOM 7454 N N . GLU D 1 123 ? -27.954 25.708 44.805 1 24.586 153 GLU B N 1
ATOM 7455 C CA . GLU D 1 123 ? -27.327 26.167 43.559 1 24.331 153 GLU B CA 1
ATOM 7456 C C . GLU D 1 123 ? -27.166 25.029 42.544 1 23.531 153 GLU B C 1
ATOM 7457 O O . GLU D 1 123 ? -27.447 25.224 41.355 1 23.811 153 GLU B O 1
ATOM 7463 N N . MET D 1 124 ? -26.757 23.851 43.003 1 22.627 154 MET B N 1
ATOM 7464 C CA . MET D 1 124 ? -26.68 22.69 42.108 1 23.057 154 MET B CA 1
ATOM 7465 C C . MET D 1 124 ? -28.041 22.362 41.494 1 22.16 154 MET B C 1
ATOM 7466 O O . MET D 1 124 ? -28.129 22.059 40.29 1 21.294 154 MET B O 1
ATOM 7471 N N . GLN D 1 125 ? -29.107 22.371 42.312 1 21.733 155 GLN B N 1
ATOM 7472 C CA . GLN D 1 125 ? -30.424 22.093 41.762 1 22.788 155 GLN B CA 1
ATOM 7473 C C . GLN D 1 125 ? -30.805 23.165 40.733 1 23.123 155 GLN B C 1
ATOM 7474 O O . GLN D 1 125 ? -31.399 22.823 39.717 1 23.089 155 GLN B O 1
ATOM 7480 N N . THR D 1 126 ? -30.516 24.455 40.962 1 23.35 156 THR B N 1
ATOM 7481 C CA . THR D 1 126 ? -30.793 25.474 39.96 1 25.27 156 THR B CA 1
ATOM 7482 C C . THR D 1 126 ? -30.075 25.141 38.653 1 24.25 156 THR B C 1
ATOM 7483 O O . THR D 1 126 ? -30.645 25.239 37.553 1 23.582 156 THR B O 1
ATOM 7487 N N . TYR D 1 127 ? -28.807 24.734 38.744 1 24.264 157 TYR B N 1
ATOM 7488 C CA . TYR D 1 127 ? -28.066 24.321 37.553 1 22.569 157 TYR B CA 1
ATOM 7489 C C . TYR D 1 127 ? -28.746 23.137 36.853 1 23.341 157 TYR B C 1
ATOM 7490 O O . TYR D 1 127 ? -28.755 23.118 35.603 1 21.905 157 TYR B O 1
ATOM 7499 N N . CYS D 1 128 ? -29.298 22.189 37.615 1 22.802 158 CYS B N 1
ATOM 7500 C CA . CYS D 1 128 ? -30.018 21.062 37.041 1 22.325 158 CYS B CA 1
ATOM 7501 C C . CYS D 1 128 ? -31.252 21.556 36.281 1 23.386 158 CYS B C 1
ATOM 7502 O O . CYS D 1 128 ? -31.54 21.083 35.182 1 22.004 158 CYS B O 1
ATOM 7505 N N . ASP D 1 129 ? -31.956 22.55 36.821 1 23.279 159 ASP B N 1
ATOM 7506 C CA . ASP D 1 129 ? -33.103 23.112 36.109 1 24.698 159 ASP B CA 1
ATOM 7507 C C . ASP D 1 129 ? -32.672 23.744 34.785 1 22.54 159 ASP B C 1
ATOM 7508 O O . ASP D 1 129 ? -33.349 23.573 33.752 1 23.272 159 ASP B O 1
ATOM 7513 N N . TYR D 1 130 ? -31.522 24.45 34.819 1 21.663 160 TYR B N 1
ATOM 7514 C CA . TYR D 1 130 ? -30.965 25.111 33.653 1 22.51 160 TYR B CA 1
ATOM 7515 C C . TYR D 1 130 ? -30.56 24.052 32.619 1 22.16 160 TYR B C 1
ATOM 7516 O O . TYR D 1 130 ? -30.898 24.179 31.44 1 22.569 160 TYR B O 1
ATOM 7525 N N . LEU D 1 131 ? -29.849 23.017 33.069 1 22.923 161 LEU B N 1
ATOM 7526 C CA . LEU D 1 131 ? -29.394 21.938 32.17 1 20.961 161 LEU B CA 1
ATOM 7527 C C . LEU D 1 131 ? -30.593 21.272 31.494 1 20.631 161 LEU B C 1
ATOM 7528 O O . LEU D 1 131 ? -30.585 20.997 30.292 1 20.612 161 LEU B O 1
ATOM 7533 N N . ASN D 1 132 ? -31.629 20.942 32.268 1 21.961 162 ASN B N 1
ATOM 7534 C CA . ASN D 1 132 ? -32.834 20.36 31.703 1 21.349 162 ASN B CA 1
ATOM 7535 C C . ASN D 1 132 ? -33.46 21.276 30.641 1 23.592 162 ASN B C 1
ATOM 7536 O O . ASN D 1 132 ? -33.938 20.802 29.587 1 22.007 162 ASN B O 1
ATOM 7541 N N . ALA D 1 133 ? -33.522 22.585 30.921 1 20.816 163 ALA B N 1
ATOM 7542 C CA . ALA D 1 133 ? -34.129 23.521 29.984 1 22.607 163 ALA B CA 1
ATOM 7543 C C . ALA D 1 133 ? -33.331 23.6 28.68 1 21.437 163 ALA B C 1
ATOM 7544 O O . ALA D 1 133 ? -33.896 23.652 27.589 1 23.547 163 ALA B O 1
ATOM 7546 N N . ILE D 1 134 ? -32.004 23.649 28.777 1 20.83 164 ILE B N 1
ATOM 7547 C CA . ILE D 1 134 ? -31.177 23.678 27.577 1 19.461 164 ILE B CA 1
ATOM 7548 C C . ILE D 1 134 ? -31.369 22.384 26.799 1 19.591 164 ILE B C 1
ATOM 7549 O O . ILE D 1 134 ? -31.495 22.401 25.576 1 21.373 164 ILE B O 1
ATOM 7554 N N . GLY D 1 135 ? -31.328 21.281 27.527 1 20.704 165 GLY B N 1
ATOM 7555 C CA . GLY D 1 135 ? -31.451 19.966 26.914 1 20.614 165 GLY B CA 1
ATOM 7556 C C . GLY D 1 135 ? -32.758 19.821 26.165 1 21.243 165 GLY B C 1
ATOM 7557 O O . GLY D 1 135 ? -32.77 19.229 25.094 1 20.325 165 GLY B O 1
ATOM 7558 N N . LYS D 1 136 ? -33.852 20.3 26.766 1 23.2 166 LYS B N 1
ATOM 7559 C CA . LYS D 1 136 ? -35.159 20.234 26.114 1 22.053 166 LYS B CA 1
ATOM 7560 C C . LYS D 1 136 ? -35.173 21.056 24.825 1 22.577 166 LYS B C 1
ATOM 7561 O O . LYS D 1 136 ? -35.659 20.612 23.769 1 23.133 166 LYS B O 1
ATOM 7567 N N . LYS D 1 137 ? -34.624 22.262 24.855 1 21.571 167 LYS B N 1
ATOM 7568 C CA . LYS D 1 137 ? -34.58 23.063 23.65 1 24.389 167 LYS B CA 1
ATOM 7569 C C . LYS D 1 137 ? -33.74 22.376 22.574 1 22.634 167 LYS B C 1
ATOM 7570 O O . LYS D 1 137 ? -34.042 22.391 21.372 1 22.745 167 LYS B O 1
ATOM 7576 N N . CYS D 1 138 ? -32.609 21.826 22.981 1 21.306 168 CYS B N 1
ATOM 7577 C CA . CYS D 1 138 ? -31.772 21.133 22.024 1 21.146 168 CYS B CA 1
ATOM 7578 C C . CYS D 1 138 ? -32.546 19.951 21.404 1 21.364 168 CYS B C 1
ATOM 7579 O O . CYS D 1 138 ? -32.476 19.746 20.194 1 22.285 168 CYS B O 1
ATOM 7582 N N . ARG D 1 139 ? -33.235 19.15 22.228 1 22.593 169 ARG B N 1
ATOM 7583 C CA . ARG D 1 139 ? -34.022 18.006 21.77 1 21.802 169 ARG B CA 1
ATOM 7584 C C . ARG D 1 139 ? -35.086 18.452 20.751 1 23.822 169 ARG B C 1
ATOM 7585 O O . ARG D 1 139 ? -35.246 17.798 19.706 1 22.746 169 ARG B O 1
ATOM 7593 N N . GLU D 1 140 ? -35.684 19.628 20.968 1 25.894 170 GLU B N 1
ATOM 7594 C CA . GLU D 1 140 ? -36.738 20.115 20.095 1 27.071 170 GLU B CA 1
ATOM 7595 C C . GLU D 1 140 ? -36.145 20.476 18.74 1 28.576 170 GLU B C 1
ATOM 7596 O O . GLU D 1 140 ? -36.868 20.481 17.743 1 29.589 170 GLU B O 1
ATOM 7602 N N . ALA D 1 141 ? -34.827 20.76 18.697 1 21.372 171 ALA B N 1
ATOM 7603 C CA . ALA D 1 141 ? -34.103 21.077 17.473 1 22.983 171 ALA B CA 1
ATOM 7604 C C . ALA D 1 141 ? -33.382 19.857 16.879 1 21.776 171 ALA B C 1
ATOM 7605 O O . ALA D 1 141 ? -32.644 19.984 15.904 1 25.252 171 ALA B O 1
ATOM 7607 N N . GLY D 1 142 ? -33.562 18.692 17.473 1 22.425 172 GLY B N 1
ATOM 7608 C CA . GLY D 1 142 ? -32.987 17.455 16.97 1 20.753 172 GLY B CA 1
ATOM 7609 C C . GLY D 1 142 ? -31.511 17.25 17.356 1 22.088 172 GLY B C 1
ATOM 7610 O O . GLY D 1 142 ? -30.821 16.47 16.692 1 21.701 172 GLY B O 1
ATOM 7611 N N . ILE D 1 143 ? -31.095 17.868 18.469 1 20.977 173 ILE B N 1
ATOM 7612 C CA . ILE D 1 143 ? -29.703 17.821 18.936 1 19.06 173 ILE B CA 1
ATOM 7613 C C . ILE D 1 143 ? -29.705 17.251 20.349 1 18.359 173 ILE B C 1
ATOM 7614 O O . ILE D 1 143 ? -30.591 17.565 21.138 1 19.944 173 ILE B O 1
ATOM 7619 N N . LYS D 1 144 ? -28.682 16.456 20.676 1 17.982 174 LYS B N 1
ATOM 7620 C CA . LYS D 1 144 ? -28.509 15.875 21.987 1 18.113 174 LYS B CA 1
ATOM 7621 C C . LYS D 1 144 ? -27.512 16.714 22.795 1 18.798 174 LYS B C 1
ATOM 7622 O O . LYS D 1 144 ? -26.39 16.955 22.353 1 18.536 174 LYS B O 1
ATOM 7628 N N . TYR D 1 145 ? -27.97 17.174 23.958 1 19.465 175 TYR B N 1
ATOM 7629 C CA . TYR D 1 145 ? -27.194 18.038 24.839 1 18.893 175 TYR B CA 1
ATOM 7630 C C . TYR D 1 145 ? -26.547 17.189 25.922 1 15.466 175 TYR B C 1
ATOM 7631 O O . TYR D 1 145 ? -27.145 16.285 26.482 1 17.532 175 TYR B O 1
ATOM 7640 N N . GLY D 1 146 ? -25.246 17.445 26.162 1 18.242 176 GLY B N 1
ATOM 7641 C CA . GLY D 1 146 ? -24.505 16.72 27.167 1 18.001 176 GLY B CA 1
ATOM 7642 C C . GLY D 1 146 ? -23.565 17.629 27.988 1 17.163 176 GLY B C 1
ATOM 7643 O O . GLY D 1 146 ? -23.45 18.831 27.732 1 17.509 176 GLY B O 1
ATOM 7644 N N . TYR D 1 147 ? -23.001 17.024 29.038 1 17.063 177 TYR B N 1
ATOM 7645 C CA . TYR D 1 147 ? -22.04 17.674 29.937 1 17.442 177 TYR B CA 1
ATOM 7646 C C . TYR D 1 147 ? -20.757 16.846 29.982 1 16.515 177 TYR B C 1
ATOM 7647 O O . TYR D 1 147 ? -20.839 15.633 30.172 1 17.474 177 TYR B O 1
ATOM 7656 N N . HIS D 1 148 ? -19.608 17.521 29.934 1 17.959 178 HIS B N 1
ATOM 7657 C CA . HIS D 1 148 ? -18.296 16.898 30.034 1 16.954 178 HIS B CA 1
ATOM 7658 C C . HIS D 1 148 ? -17.64 17.266 31.357 1 18.259 178 HIS B C 1
ATOM 7659 O O . HIS D 1 148 ? -17.542 18.45 31.653 1 17.735 178 HIS B O 1
ATOM 7666 N N . ASN D 1 149 ? -17.155 16.247 32.042 1 16.381 179 ASN B N 1
ATOM 7667 C CA . ASN D 1 149 ? -16.518 16.411 33.352 1 17.667 179 ASN B CA 1
ATOM 7668 C C . ASN D 1 149 ? -15.021 16.641 33.237 1 20.148 179 ASN B C 1
ATOM 7669 O O . ASN D 1 149 ? -14.39 16.24 32.248 1 19.788 179 ASN B O 1
ATOM 7674 N N . HIS D 1 150 ? -14.476 17.218 34.32 1 19.792 180 HIS B N 1
ATOM 7675 C CA . HIS D 1 150 ? -13.072 17.027 34.661 1 19.363 180 HIS B CA 1
ATOM 7676 C C . HIS D 1 150 ? -13.033 16.205 35.936 1 19.164 180 HIS B C 1
ATOM 7677 O O . HIS D 1 150 ? -13.771 15.248 36.081 1 18.548 180 HIS B O 1
ATOM 7684 N N . ALA D 1 151 ? -12.105 16.505 36.872 1 19.753 181 ALA B N 1
ATOM 7685 C CA . ALA D 1 151 ? -12.027 15.727 38.101 1 18.381 181 ALA B CA 1
ATOM 7686 C C . ALA D 1 151 ? -12.826 16.295 39.268 1 20.225 181 ALA B C 1
ATOM 7687 O O . ALA D 1 151 ? -13.164 15.551 40.194 1 22.653 181 ALA B O 1
ATOM 7689 N N . HIS D 1 152 ? -13.111 17.596 39.251 1 20.123 182 HIS B N 1
ATOM 7690 C CA . HIS D 1 152 ? -13.76 18.245 40.378 1 22.307 182 HIS B CA 1
ATOM 7691 C C . HIS D 1 152 ? -15.207 17.799 40.586 1 20.896 182 HIS B C 1
ATOM 7692 O O . HIS D 1 152 ? -15.729 17.941 41.693 1 21.997 182 HIS B O 1
ATOM 7699 N N . GLU D 1 153 ? -15.872 17.303 39.522 1 18.953 183 GLU B N 1
ATOM 7700 C CA . GLU D 1 153 ? -17.238 16.861 39.673 1 20.104 183 GLU B CA 1
ATOM 7701 C C . GLU D 1 153 ? -17.357 15.572 40.509 1 21.254 183 GLU B C 1
ATOM 7702 O O . GLU D 1 153 ? -18.471 15.136 40.808 1 20.202 183 GLU B O 1
ATOM 7708 N N . PHE D 1 154 ? -16.231 14.98 40.932 1 20.344 184 PHE B N 1
ATOM 7709 C CA . PHE D 1 154 ? -16.266 13.87 41.865 1 19.038 184 PHE B CA 1
ATOM 7710 C C . PHE D 1 154 ? -16.175 14.295 43.333 1 21.329 184 PHE B C 1
ATOM 7711 O O . PHE D 1 154 ? -16.249 13.438 44.207 1 22.406 184 PHE B O 1
ATOM 7719 N N . GLN D 1 155 ? -16.109 15.607 43.575 1 21.305 185 GLN B N 1
ATOM 7720 C CA . GLN D 1 155 ? -16.248 16.161 44.926 1 21.82 185 GLN B CA 1
ATOM 7721 C C . GLN D 1 155 ? -17.707 16.138 45.382 1 22.865 185 GLN B C 1
ATOM 7722 O O . GLN D 1 155 ? -18.632 16.187 44.579 1 21.31 185 GLN B O 1
ATOM 7728 N N . LYS D 1 156 ? -17.903 16.156 46.715 1 22.858 186 LYS B N 1
ATOM 7729 C CA . LYS D 1 156 ? -19.221 16.264 47.3 1 24.933 186 LYS B CA 1
ATOM 7730 C C . LYS D 1 156 ? -19.6 17.73 47.408 1 22.742 186 LYS B C 1
ATOM 7731 O O . LYS D 1 156 ? -18.747 18.609 47.517 1 28.206 186 LYS B O 1
ATOM 7737 N N . ILE D 1 157 ? -20.897 17.972 47.403 1 23.88 187 ILE B N 1
ATOM 7738 C CA . ILE D 1 157 ? -21.487 19.26 47.684 1 24.378 187 ILE B CA 1
ATOM 7739 C C . ILE D 1 157 ? -22.134 19.198 49.071 1 25.558 187 ILE B C 1
ATOM 7740 O O . ILE D 1 157 ? -22.981 18.344 49.31 1 25.229 187 ILE B O 1
ATOM 7745 N N . GLU D 1 158 ? -21.757 20.152 49.929 1 27.958 188 GLU B N 1
ATOM 7746 C CA . GLU D 1 158 ? -22.186 20.212 51.324 1 28.863 188 GLU B CA 1
ATOM 7747 C C . GLU D 1 158 ? -22.028 18.861 52.018 1 31.967 188 GLU B C 1
ATOM 7748 O O . GLU D 1 158 ? -22.795 18.57 52.932 1 31.115 188 GLU B O 1
ATOM 7754 N N . ASP D 1 159 ? -21.021 18.073 51.609 1 27.128 189 ASP B N 1
ATOM 7755 C CA . ASP D 1 159 ? -20.754 16.76 52.187 1 31.943 189 ASP B CA 1
ATOM 7756 C C . ASP D 1 159 ? -21.953 15.823 52.05 1 34.829 189 ASP B C 1
ATOM 7757 O O . ASP D 1 159 ? -22.135 14.914 52.866 1 36.174 189 ASP B O 1
ATOM 7762 N N . LYS D 1 160 ? -22.809 16.074 51.062 1 31.851 190 LYS B N 1
ATOM 7763 C CA . LYS D 1 160 ? -23.929 15.206 50.772 1 31.739 190 LYS B CA 1
ATOM 7764 C C . LYS D 1 160 ? -23.574 14.53 49.445 1 36.217 190 LYS B C 1
ATOM 7765 O O . LYS D 1 160 ? -22.593 13.798 49.344 1 39.717 190 LYS B O 1
ATOM 7771 N N . ALA D 1 161 ? -24.258 14.908 48.389 1 34.077 191 ALA B N 1
ATOM 7772 C CA . ALA D 1 161 ? -24.15 14.205 47.127 1 29.41 191 ALA B CA 1
ATOM 7773 C C . ALA D 1 161 ? -22.852 14.57 46.402 1 26.46 191 ALA B C 1
ATOM 7774 O O . ALA D 1 161 ? -22.381 15.71 46.438 1 27.221 191 ALA B O 1
ATOM 7776 N N . VAL D 1 162 ? -22.322 13.61 45.639 1 22.881 192 VAL B N 1
ATOM 7777 C CA . VAL D 1 162 ? -21.262 13.952 44.719 1 22.971 192 VAL B CA 1
ATOM 7778 C C . VAL D 1 162 ? -21.87 14.628 43.501 1 21.429 192 VAL B C 1
ATOM 7779 O O . VAL D 1 162 ? -22.981 14.318 43.086 1 20.533 192 VAL B O 1
ATOM 7783 N N . MET D 1 163 ? -21.146 15.643 43.02 1 20.894 193 MET B N 1
ATOM 7784 C CA . MET D 1 163 ? -21.671 16.579 42.046 1 21.366 193 MET B CA 1
ATOM 7785 C C . MET D 1 163 ? -22.151 15.844 40.79 1 19.743 193 MET B C 1
ATOM 7786 O O . MET D 1 163 ? -23.304 16.014 40.362 1 19.668 193 MET B O 1
ATOM 7791 N N . LEU D 1 164 ? -21.286 15.021 40.188 1 21.107 194 LEU B N 1
ATOM 7792 C CA . LEU D 1 164 ? -21.691 14.382 38.931 1 18.869 194 LEU B CA 1
ATOM 7793 C C . LEU D 1 164 ? -22.929 13.501 39.14 1 19.533 194 LEU B C 1
ATOM 7794 O O . LEU D 1 164 ? -23.863 13.518 38.34 1 19.56 194 LEU B O 1
ATOM 7799 N N . ASP D 1 165 ? -22.954 12.739 40.23 1 18.829 195 ASP B N 1
ATOM 7800 C CA . ASP D 1 165 ? -24.107 11.903 40.542 1 19.707 195 ASP B CA 1
ATOM 7801 C C . ASP D 1 165 ? -25.38 12.742 40.678 1 19.022 195 ASP B C 1
ATOM 7802 O O . ASP D 1 165 ? -26.431 12.376 40.121 1 20.248 195 ASP B O 1
ATOM 7807 N N . TYR D 1 166 ? -25.287 13.875 41.401 1 19.29 196 TYR B N 1
ATOM 7808 C CA . TYR D 1 166 ? -26.465 14.73 41.585 1 19.7 196 TYR B CA 1
ATOM 7809 C C . TYR D 1 166 ? -26.964 15.188 40.218 1 20.994 196 TYR B C 1
ATOM 7810 O O . TYR D 1 166 ? -28.159 15.22 39.983 1 20.15 196 TYR B O 1
ATOM 7819 N N . MET D 1 167 ? -26.043 15.624 39.346 1 20.068 197 MET B N 1
ATOM 7820 C CA . MET D 1 167 ? -26.375 16.096 38.004 1 19.166 197 MET B CA 1
ATOM 7821 C C . MET D 1 167 ? -27.116 15.042 37.209 1 18.781 197 MET B C 1
ATOM 7822 O O . MET D 1 167 ? -28.117 15.371 36.556 1 19.81 197 MET B O 1
ATOM 7827 N N . ILE D 1 168 ? -26.597 13.817 37.204 1 18.699 198 ILE B N 1
ATOM 7828 C CA . ILE D 1 168 ? -27.214 12.738 36.442 1 21.221 198 ILE B CA 1
ATOM 7829 C C . ILE D 1 168 ? -28.613 12.432 36.99 1 18.333 198 ILE B C 1
ATOM 7830 O O . ILE D 1 168 ? -29.586 12.306 36.238 1 19.17 198 ILE B O 1
ATOM 7835 N N . GLU D 1 169 ? -28.681 12.287 38.312 1 18.935 199 GLU B N 1
ATOM 7836 C CA . GLU D 1 169 ? -29.925 11.922 38.988 1 19.915 199 GLU B CA 1
ATOM 7837 C C . GLU D 1 169 ? -30.996 13.001 38.83 1 20.523 199 GLU B C 1
ATOM 7838 O O 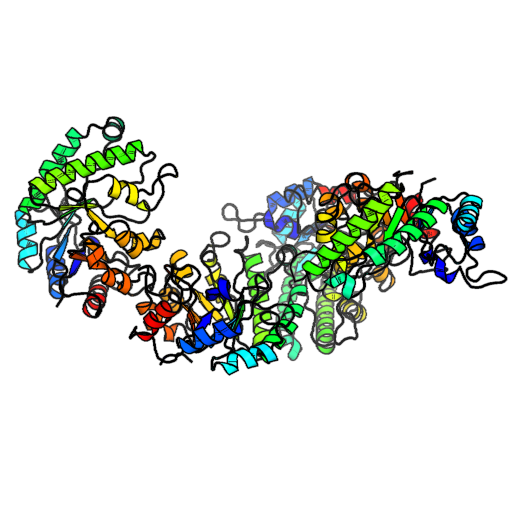. GLU D 1 169 ? -32.196 12.682 38.864 1 21.982 199 GLU B O 1
ATOM 7844 N N . ASN D 1 170 ? -30.615 14.265 38.624 1 19.574 200 ASN B N 1
ATOM 7845 C CA . ASN D 1 170 ? -31.584 15.344 38.631 1 20.8 200 ASN B CA 1
ATOM 7846 C C . ASN D 1 170 ? -31.696 16.026 37.277 1 20.836 200 ASN B C 1
ATOM 7847 O O . ASN D 1 170 ? -32.158 17.16 37.202 1 21.806 200 ASN B O 1
ATOM 7852 N N . THR D 1 171 ? -31.29 15.314 36.21 1 20.37 201 THR B N 1
ATOM 7853 C CA . THR D 1 171 ? -31.604 15.722 34.859 1 21.397 201 THR B CA 1
ATOM 7854 C C . THR D 1 171 ? -32.314 14.554 34.182 1 20.44 201 THR B C 1
ATOM 7855 O O . THR D 1 171 ? -32.037 13.399 34.469 1 23.109 201 THR B O 1
ATOM 7859 N N . ASP D 1 172 ? -33.238 14.882 33.279 1 21.116 202 ASP B N 1
ATOM 7860 C CA . ASP D 1 172 ? -33.916 13.828 32.529 1 22.57 202 ASP B CA 1
ATOM 7861 C C . ASP D 1 172 ? -32.975 13.174 31.505 1 18.662 202 ASP B C 1
ATOM 7862 O O . ASP D 1 172 ? -32.274 13.88 30.766 1 20.964 202 ASP B O 1
ATOM 7867 N N . PRO D 1 173 ? -33.03 11.824 31.35 1 22.576 203 PRO B N 1
ATOM 7868 C CA . PRO D 1 173 ? -32.21 11.094 30.378 1 21.376 203 PRO B CA 1
ATOM 7869 C C . PRO D 1 173 ? -32.352 11.612 28.961 1 22.041 203 PRO B C 1
ATOM 7870 O O . PRO D 1 173 ? -31.361 11.722 28.252 1 22.528 203 PRO B O 1
ATOM 7874 N N . GLU D 1 174 ? -33.561 12.101 28.592 1 21.488 204 GLU B N 1
ATOM 7875 C CA . GLU D 1 174 ? -33.738 12.64 27.254 1 23.13 204 GLU B CA 1
ATOM 7876 C C . GLU D 1 174 ? -33.228 14.068 27.075 1 23.507 204 GLU B C 1
ATOM 7877 O O . GLU D 1 174 ? -33.122 14.512 25.938 1 24.218 204 GLU B O 1
ATOM 7883 N N . ASN D 1 175 ? -32.853 14.773 28.155 1 21.983 205 ASN B N 1
ATOM 7884 C CA . ASN D 1 175 ? -32.408 16.169 28.102 1 18.929 205 ASN B CA 1
ATOM 7885 C C . ASN D 1 175 ? -30.872 16.289 28.265 1 19.906 205 ASN B C 1
ATOM 7886 O O . ASN D 1 175 ? -30.304 17.254 27.787 1 20.014 205 ASN B O 1
ATOM 7891 N N . LEU D 1 176 ? -30.256 15.379 29.007 1 17.944 206 LEU B N 1
ATOM 7892 C CA . LEU D 1 176 ? -28.825 15.446 29.306 1 18.251 206 LEU B CA 1
ATOM 7893 C C . LEU D 1 176 ? -28.201 14.058 29.292 1 17.641 206 LEU B C 1
ATOM 7894 O O . LEU D 1 176 ? -28.576 13.161 30.039 1 18.896 206 LEU B O 1
ATOM 7899 N N . PHE D 1 177 ? -27.105 13.927 28.536 1 18.827 207 PHE B N 1
ATOM 7900 C CA . PHE D 1 177 ? -26.186 12.814 28.718 1 19.217 207 PHE B CA 1
ATOM 7901 C C . PHE D 1 177 ? -24.834 13.341 29.24 1 18.312 207 PHE B C 1
ATOM 7902 O O . PHE D 1 177 ? -24.593 14.547 29.223 1 17.541 207 PHE B O 1
ATOM 7910 N N . ILE D 1 178 ? -23.969 12.404 29.656 1 16.948 208 ILE B N 1
ATOM 7911 C CA . ILE D 1 178 ? -22.611 12.732 30.08 1 18.658 208 ILE B CA 1
ATOM 7912 C C . ILE D 1 178 ? -21.621 12.294 29.008 1 17.617 208 ILE B C 1
ATOM 7913 O O . ILE D 1 178 ? -21.614 11.114 28.589 1 17.952 208 ILE B O 1
ATOM 7918 N N . GLU D 1 179 ? -20.791 13.247 28.596 1 17.017 209 GLU B N 1
ATOM 7919 C CA . GLU D 1 179 ? -19.64 12.92 27.78 1 17.239 209 GLU B CA 1
ATOM 7920 C C . GLU D 1 179 ? -18.486 12.643 28.752 1 17.67 209 GLU B C 1
ATOM 7921 O O . GLU D 1 179 ? -17.82 13.597 29.187 1 18.773 209 GLU B O 1
ATOM 7927 N N . LEU D 1 180 ? -18.324 11.39 29.14 1 17.542 210 LEU B N 1
ATOM 7928 C CA . LEU D 1 180 ? -17.453 11.053 30.26 1 16.194 210 LEU B CA 1
ATOM 7929 C C . LEU D 1 180 ? -16.007 11.136 29.8 1 17.059 210 LEU B C 1
ATOM 7930 O O . LEU D 1 180 ? -15.611 10.395 28.928 1 17.848 210 LEU B O 1
ATOM 7935 N N . ASP D 1 181 ? -15.205 11.937 30.533 1 18.137 211 ASP B N 1
ATOM 7936 C CA . ASP D 1 181 ? -13.767 11.981 30.371 1 19.944 211 ASP B CA 1
ATOM 7937 C C . ASP D 1 181 ? -13.156 10.946 31.298 1 19.635 211 ASP B C 1
ATOM 7938 O O . ASP D 1 181 ? -13.195 11.079 32.522 1 19.681 211 ASP B O 1
ATOM 7943 N N . VAL D 1 182 ? -12.643 9.872 30.706 1 17.818 212 VAL B N 1
ATOM 7944 C CA . VAL D 1 182 ? -12.257 8.716 31.473 1 17.835 212 VAL B CA 1
ATOM 7945 C C . VAL D 1 182 ? -10.966 8.997 32.249 1 17.185 212 VAL B C 1
ATOM 7946 O O . VAL D 1 182 ? -10.826 8.435 33.341 1 18.526 212 VAL B O 1
ATOM 7950 N N . TYR D 1 183 ? -10.101 9.835 31.699 1 18.377 213 TYR B N 1
ATOM 7951 C CA . TYR D 1 183 ? -8.859 10.174 32.398 1 18.72 213 TYR B CA 1
ATOM 7952 C C . TYR D 1 183 ? -9.14 11.024 33.629 1 18.552 213 TYR B C 1
ATOM 7953 O O . TYR D 1 183 ? -8.645 10.717 34.733 1 18.184 213 TYR B O 1
ATOM 7962 N N . TRP D 1 184 ? -9.956 12.071 33.501 1 17.745 214 TRP B N 1
ATOM 7963 C CA . TRP D 1 184 ? -10.274 12.892 34.656 1 18.401 214 TRP B CA 1
ATOM 7964 C C . TRP D 1 184 ? -11.094 12.125 35.682 1 17.859 214 TRP B C 1
ATOM 7965 O O . TRP D 1 184 ? -11.017 12.417 36.863 1 18.887 214 TRP B O 1
ATOM 7976 N N . ALA D 1 185 ? -11.926 11.164 35.259 1 17.995 215 ALA B N 1
ATOM 7977 C CA . ALA D 1 185 ? -12.6 10.319 36.211 1 18.755 215 ALA B CA 1
ATOM 7978 C C . ALA D 1 185 ? -11.598 9.548 37.082 1 16.273 215 ALA B C 1
ATOM 7979 O O . ALA D 1 185 ? -11.716 9.566 38.293 1 16.705 215 ALA B O 1
ATOM 7981 N N . VAL D 1 186 ? -10.588 8.94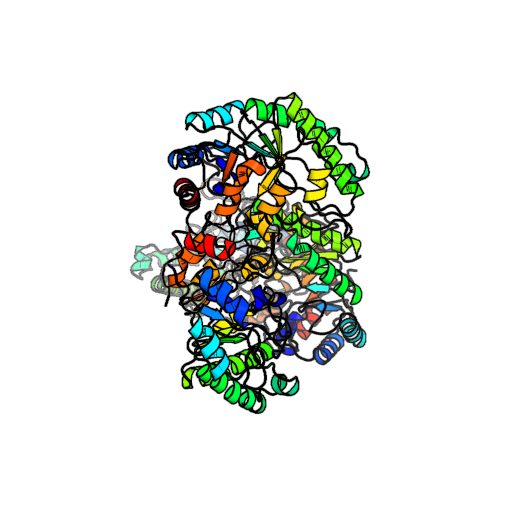9 36.45 1 17.26 216 VAL B N 1
ATOM 7982 C CA . VAL D 1 186 ? -9.568 8.202 37.176 1 17.704 216 VAL B CA 1
ATOM 7983 C C . VAL D 1 186 ? -8.782 9.119 38.115 1 19.19 216 VAL B C 1
ATOM 7984 O O . VAL D 1 186 ? -8.528 8.769 39.282 1 18.883 216 VAL B O 1
ATOM 7988 N N . MET D 1 187 ? -8.44 10.325 37.627 1 17.356 217 MET B N 1
ATOM 7989 C CA . MET D 1 187 ? -7.788 11.323 38.452 1 18.548 217 MET B CA 1
ATOM 7990 C C . MET D 1 187 ? -8.642 11.735 39.645 1 18.84 217 MET B C 1
ATOM 7991 O O . MET D 1 187 ? -8.115 12.171 40.664 1 22.032 217 MET B O 1
ATOM 7996 N N . GLY D 1 188 ? -9.972 11.678 39.487 1 17.107 218 GLY B N 1
ATOM 7997 C CA . GLY D 1 188 ? -10.942 11.897 40.539 1 18.747 218 GLY B CA 1
ATOM 7998 C C . GLY D 1 188 ? -11.179 10.667 41.415 1 17.564 218 GLY B C 1
ATOM 7999 O O . GLY D 1 188 ? -12.076 10.691 42.25 1 19.364 218 GLY B O 1
ATOM 8000 N N . LYS D 1 189 ? -10.414 9.601 41.209 1 17.545 219 LYS B N 1
ATOM 8001 C CA . LYS D 1 189 ? -10.52 8.371 41.992 1 18.13 219 LYS B CA 1
ATOM 8002 C C . LYS D 1 189 ? -11.831 7.632 41.738 1 17.569 219 LYS B C 1
ATOM 8003 O O . LYS D 1 189 ? -12.208 6.749 42.512 1 19.558 219 LYS B O 1
ATOM 8009 N N . ALA D 1 190 ? -12.415 7.864 40.552 1 17.733 220 ALA B N 1
ATOM 8010 C CA . ALA D 1 190 ? -13.674 7.214 40.177 1 17.025 220 ALA B CA 1
ATOM 8011 C C . ALA D 1 190 ? -13.399 6.108 39.159 1 18.204 220 ALA B C 1
ATOM 8012 O O . ALA D 1 190 ? -12.453 6.193 38.379 1 19.083 220 ALA B O 1
ATOM 8014 N N . SER D 1 191 ? -14.192 5.035 39.24 1 19.547 221 SER B N 1
ATOM 8015 C CA . SER D 1 191 ? -14.157 3.938 38.285 1 16.354 221 SER B CA 1
ATOM 8016 C C . SER D 1 191 ? -15.109 4.226 37.133 1 18.349 221 SER B C 1
ATOM 8017 O O . SER D 1 191 ? -16.311 4.311 37.407 1 18.865 221 SER B O 1
ATOM 8020 N N . PRO D 1 192 ? -14.673 4.388 35.876 1 18.118 222 PRO B N 1
ATOM 8021 C CA . PRO D 1 192 ? -15.597 4.57 34.763 1 20.808 222 PRO B CA 1
ATOM 8022 C C . PRO D 1 192 ? -16.634 3.462 34.704 1 20.704 222 PRO B C 1
ATOM 8023 O O . PRO D 1 192 ? -17.816 3.766 34.522 1 20.162 222 PRO B O 1
ATOM 8027 N N . VAL D 1 193 ? -16.2 2.203 34.886 1 19.797 223 VAL B N 1
ATOM 8028 C CA . VAL D 1 193 ? -17.115 1.08 34.751 1 19.16 223 VAL B CA 1
ATOM 8029 C C . VAL D 1 193 ? -18.153 1.074 35.872 1 19.673 223 VAL B C 1
ATOM 8030 O O . VAL D 1 193 ? -19.328 0.821 35.599 1 18.965 223 VAL B O 1
ATOM 8034 N N . ASP D 1 194 ? -17.797 1.435 37.117 1 20.32 224 ASP B N 1
ATOM 8035 C CA . ASP D 1 194 ? -18.782 1.506 38.19 1 21.387 224 ASP B CA 1
ATOM 8036 C C . ASP D 1 194 ? -19.795 2.606 37.876 1 20.676 224 ASP B C 1
ATOM 8037 O O . ASP D 1 194 ? -20.987 2.456 38.195 1 20.056 224 ASP B O 1
ATOM 8042 N N . TYR D 1 195 ? -19.356 3.713 37.26 1 19.253 225 TYR B N 1
ATOM 8043 C CA . TYR D 1 195 ? -20.265 4.782 36.879 1 18.473 225 TYR B CA 1
ATOM 8044 C C . TYR D 1 195 ? -21.218 4.27 35.808 1 20.239 225 TYR B C 1
ATOM 8045 O O . TYR D 1 195 ? -22.407 4.572 35.847 1 19.329 225 TYR B O 1
ATOM 8054 N N . PHE D 1 196 ? -20.713 3.509 34.853 1 17.449 226 PHE B N 1
ATOM 8055 C CA . PHE D 1 196 ? -21.549 2.973 33.787 1 20.094 226 PHE B CA 1
ATOM 8056 C C . PHE D 1 196 ? -22.646 2.098 34.369 1 18.771 226 PHE B C 1
ATOM 8057 O O . PHE D 1 196 ? -23.791 2.148 33.884 1 18.707 226 PHE B O 1
ATOM 8065 N N . HIS D 1 197 ? -22.282 1.265 35.343 1 19.011 227 HIS B N 1
ATOM 8066 C CA . HIS D 1 197 ? -23.268 0.372 35.97 1 21.982 227 HIS B CA 1
ATOM 8067 C C . HIS D 1 197 ? -24.264 1.143 36.824 1 24.916 227 HIS B C 1
ATOM 8068 O O . HIS D 1 197 ? -25.382 0.648 36.99 1 23.506 227 HIS B O 1
ATOM 8075 N N . LYS D 1 198 ? -23.869 2.287 37.433 1 20.124 228 LYS B N 1
ATOM 8076 C CA . LYS D 1 198 ? -24.742 3.044 38.319 1 20.98 228 LYS B CA 1
ATOM 8077 C C . LYS D 1 198 ? -25.768 3.842 37.513 1 21.394 228 LYS B C 1
ATOM 8078 O O . LYS D 1 198 ? -26.915 4.05 37.96 1 22.538 228 LYS B O 1
ATOM 8084 N N . TYR D 1 199 ? -25.383 4.258 36.307 1 18.616 229 TYR B N 1
ATOM 8085 C CA . TYR D 1 199 ? -26.193 5.15 35.494 1 20.12 229 TYR B CA 1
ATOM 8086 C C . TYR D 1 199 ? -26.265 4.587 34.089 1 18.107 229 TYR B C 1
ATOM 8087 O O . TYR D 1 199 ? -25.878 5.22 33.115 1 18.366 229 TYR B O 1
ATOM 8096 N N . PRO D 1 200 ? -26.815 3.361 33.895 1 20.758 230 PRO B N 1
ATOM 8097 C CA . PRO D 1 200 ? -26.824 2.802 32.544 1 20.23 230 PRO B CA 1
ATOM 8098 C C . PRO D 1 200 ? -27.496 3.684 31.52 1 19.657 230 PRO B C 1
ATOM 8099 O O . PRO D 1 200 ? -28.531 4.323 31.766 1 21.668 230 PRO B O 1
ATOM 8103 N N . GLY D 1 201 ? -26.881 3.735 30.343 1 18.594 231 GLY B N 1
ATOM 8104 C CA . GLY D 1 201 ? -27.418 4.488 29.221 1 19.109 231 GLY B CA 1
ATOM 8105 C C . GLY D 1 201 ? -27.141 5.991 29.177 1 17.754 231 GLY B C 1
ATOM 8106 O O . GLY D 1 201 ? -27.448 6.605 28.172 1 20.239 231 GLY B O 1
ATOM 8107 N N . ARG D 1 202 ? -26.558 6.577 30.219 1 17.383 232 ARG B N 1
ATOM 8108 C CA . ARG D 1 202 ? -26.395 8.02 30.276 1 17.076 232 ARG B CA 1
ATOM 8109 C C . ARG D 1 202 ? -25.085 8.489 29.638 1 18.9 232 ARG B C 1
ATOM 8110 O O . ARG D 1 202 ? -24.953 9.695 29.487 1 19.526 232 ARG B O 1
ATOM 8118 N N . PHE D 1 203 ? -24.19 7.588 29.231 1 18.441 233 PHE B N 1
ATOM 8119 C CA . PHE D 1 203 ? -22.876 7.976 28.743 1 19.024 233 PHE B CA 1
ATOM 8120 C C . PHE D 1 203 ? -22.808 7.832 27.239 1 18.246 233 PHE B C 1
ATOM 8121 O O . PHE D 1 203 ? -22.216 6.891 26.733 1 21.478 233 PHE B O 1
ATOM 8129 N N . LYS D 1 204 ? -23.45 8.769 26.541 1 16.685 234 LYS B N 1
ATOM 8130 C CA . LYS D 1 204 ? -23.662 8.625 25.124 1 16.673 234 LYS B CA 1
ATOM 8131 C C . LYS D 1 204 ? -22.396 8.954 24.333 1 18.659 234 LYS B C 1
ATOM 8132 O O . LYS D 1 204 ? -22.27 8.555 23.172 1 17.248 234 LYS B O 1
ATOM 8138 N N . MET D 1 205 ? -21.44 9.652 24.945 1 17.674 235 MET B N 1
ATOM 8139 C CA . MET D 1 205 ? -20.138 9.82 24.327 1 17.206 235 MET B CA 1
ATOM 8140 C C . MET D 1 205 ? -19.055 9.63 25.398 1 15.963 235 MET B C 1
ATOM 8141 O O . MET D 1 205 ? -19.293 9.866 26.594 1 16.911 235 MET B O 1
ATOM 8146 N N . LEU D 1 206 ? -17.881 9.233 24.937 1 16.696 236 LEU B N 1
ATOM 8147 C CA . LEU D 1 206 ? -16.693 9.173 25.798 1 17.874 236 LEU B CA 1
ATOM 8148 C C . LEU D 1 206 ? -15.662 10.152 25.268 1 19.735 236 LEU B C 1
ATOM 8149 O O . LEU D 1 206 ? -15.413 10.231 24.05 1 19.561 236 LEU B O 1
ATOM 8154 N N . HIS D 1 207 ? -15.003 10.857 26.209 1 18.325 237 HIS B N 1
ATOM 8155 C CA . HIS D 1 207 ? -13.725 11.491 25.919 1 20.249 237 HIS B CA 1
ATOM 8156 C C . HIS D 1 207 ? -12.62 10.505 26.274 1 18.612 237 HIS B C 1
ATOM 8157 O O . HIS D 1 207 ? -12.442 10.136 27.427 1 20.085 237 HIS B O 1
ATOM 8164 N N . ILE D 1 208 ? -11.97 10.018 25.223 1 19.769 238 ILE B N 1
ATOM 8165 C CA . ILE D 1 208 ? -10.853 9.114 25.317 1 18.293 238 ILE B CA 1
ATOM 8166 C C . ILE D 1 208 ? -9.617 9.994 25.453 1 18.758 238 ILE B C 1
ATOM 8167 O O . ILE D 1 208 ? -9.15 10.606 24.499 1 19.158 238 ILE B O 1
ATOM 8172 N N . LYS D 1 209 ? -9.129 10.032 26.69 1 19.31 239 LYS B N 1
ATOM 8173 C CA . LYS D 1 209 ? -8.044 10.918 27.092 1 20.13 239 LYS B CA 1
ATOM 8174 C C . LYS D 1 209 ? -7.141 10.11 28.024 1 19.068 239 LYS B C 1
ATOM 8175 O O . LYS D 1 209 ? -7.558 9.138 28.652 1 19.16 239 LYS B O 1
ATOM 8181 N N . ASP D 1 210 ? -5.863 10.511 28.06 1 19.686 240 ASP B N 1
ATOM 8182 C CA . ASP D 1 210 ? -4.864 9.864 28.898 1 18.846 240 ASP B CA 1
ATOM 8183 C C . ASP D 1 210 ? -3.94 10.99 29.341 1 18.81 240 ASP B C 1
ATOM 8184 O O . ASP D 1 210 ? -4.228 12.166 29.113 1 20.53 240 ASP B O 1
ATOM 8189 N N . ARG D 1 211 ? -2.813 10.659 29.992 1 19.204 241 ARG B N 1
ATOM 8190 C CA . ARG D 1 211 ? -1.914 11.712 30.444 1 21.787 241 ARG B CA 1
ATOM 8191 C C . ARG D 1 211 ? -1.306 12.442 29.245 1 20.075 241 ARG B C 1
ATOM 8192 O O . ARG D 1 211 ? -1.326 13.669 29.201 1 20.125 241 ARG B O 1
ATOM 8200 N N . ARG D 1 212 ? -0.785 11.655 28.306 1 18.815 242 ARG B N 1
ATOM 8201 C CA . ARG D 1 212 ? -0.33 12.129 27.013 1 19.739 242 ARG B CA 1
ATOM 8202 C C . ARG D 1 212 ? -0.996 11.266 25.948 1 19.266 242 ARG B C 1
ATOM 8203 O O . ARG D 1 212 ? -2.23 11.242 25.853 1 20.902 242 ARG B O 1
ATOM 8211 N N . GLU D 1 213 ? -0.214 10.555 25.135 1 19.494 243 GLU B N 1
ATOM 8212 C CA . GLU D 1 213 ? -0.766 9.72 24.082 1 21.583 243 GLU B CA 1
ATOM 8213 C C . GLU D 1 213 ? -1.713 8.669 24.667 1 20.452 243 GLU B C 1
ATOM 8214 O O . GLU D 1 213 ? -1.499 8.149 25.741 1 18.945 243 GLU B O 1
ATOM 8220 N N . ILE D 1 214 ? -2.799 8.392 23.937 1 20.717 244 ILE B N 1
ATOM 8221 C CA . ILE D 1 214 ? -3.795 7.429 24.388 1 19.208 244 ILE B CA 1
ATOM 8222 C C . ILE D 1 214 ? -3.148 6.039 24.492 1 20.312 244 ILE B C 1
ATOM 8223 O O . ILE D 1 214 ? -2.559 5.511 23.556 1 20.561 244 ILE B O 1
ATOM 8228 N N . GLY D 1 215 ? -3.325 5.446 25.677 1 19.29 245 GLY B N 1
ATOM 8229 C CA . GLY D 1 215 ? -2.939 4.073 25.99 1 21.466 245 GLY B CA 1
ATOM 8230 C C . GLY D 1 215 ? -1.463 3.925 26.36 1 21.039 245 GLY B C 1
ATOM 8231 O O . GLY D 1 215 ? -1.029 2.799 26.502 1 23.498 245 GLY B O 1
ATOM 8232 N N . GLN D 1 216 ? -0.747 5.017 26.637 1 20.78 246 GLN B N 1
ATOM 8233 C CA A GLN D 1 216 ? 0.7 5.045 26.889 0.6 18.829 246 GLN B CA 1
ATOM 8234 C CA B GLN D 1 216 ? 0.669 4.839 26.902 0.4 20.881 246 GLN B CA 1
ATOM 8235 C C . GLN D 1 216 ? 1.017 4.948 28.383 1 20.598 246 GLN B C 1
ATOM 8236 O O . GLN D 1 216 ? 2.071 4.455 28.751 1 18.843 246 GLN B O 1
ATOM 8247 N N . SER D 1 217 ? 0.163 5.523 29.231 1 20.83 247 SER B N 1
ATOM 8248 C CA . SER D 1 217 ? 0.575 5.843 30.608 1 19.248 247 SER B CA 1
ATOM 8249 C C . SER D 1 217 ? 0.452 4.7 31.605 1 18.759 247 SER B C 1
ATOM 8250 O O . SER D 1 217 ? 1.165 4.693 32.633 1 18.322 247 SER B O 1
ATOM 8253 N N . GLY D 1 218 ? -0.504 3.787 31.378 1 18.632 248 GLY B N 1
ATOM 8254 C CA . GLY D 1 218 ? -0.871 2.765 32.339 1 18.638 248 GLY B CA 1
ATOM 8255 C C . GLY D 1 218 ? -1.943 3.212 33.331 1 17.693 248 GLY B C 1
ATOM 8256 O O . GLY D 1 218 ? -2.274 2.449 34.253 1 17.574 248 GLY B O 1
ATOM 8257 N N . MET D 1 219 ? -2.463 4.43 33.179 1 17.165 249 MET B N 1
ATOM 8258 C CA . MET D 1 219 ? -3.401 5 34.127 1 18.401 249 MET B CA 1
ATOM 8259 C C . MET D 1 219 ? -4.86 4.796 33.739 1 21.131 249 MET B C 1
ATOM 8260 O O . MET D 1 219 ? -5.721 5.231 34.499 1 23.213 249 MET B O 1
ATOM 8265 N N . VAL D 1 220 ? -5.128 4.314 32.528 1 18.715 250 VAL B N 1
ATOM 8266 C CA . VAL D 1 220 ? -6.514 4.176 32.097 1 18.027 250 VAL B CA 1
ATOM 8267 C C . VAL D 1 220 ? -6.705 2.78 31.523 1 17.555 250 VAL B C 1
ATOM 8268 O O . VAL D 1 220 ? -6.019 2.37 30.608 1 20.055 250 VAL B O 1
ATOM 8272 N N . GLY D 1 221 ? -7.74 2.091 32.032 1 18.751 251 GLY B N 1
ATOM 8273 C CA . GLY D 1 221 ? -8.061 0.743 31.61 1 18.668 251 GLY B CA 1
ATOM 8274 C C . GLY D 1 221 ? -9.087 0.785 30.465 1 20.259 251 GLY B C 1
ATOM 8275 O O . GLY D 1 221 ? -10.26 0.48 30.649 1 19.429 251 GLY B O 1
ATOM 8276 N N . PHE D 1 222 ? -8.639 1.199 29.297 1 20.307 252 PHE B N 1
ATOM 8277 C CA . PHE D 1 222 ? -9.504 1.271 28.13 1 18.823 252 PHE B CA 1
ATOM 8278 C C . PHE D 1 222 ? -10.152 -0.074 27.797 1 20.382 252 PHE B C 1
ATOM 8279 O O . PHE D 1 222 ? -11.333 -0.111 27.414 1 19.94 252 PHE B O 1
ATOM 8287 N N . ASP D 1 223 ? -9.473 -1.2 27.982 1 19.804 253 ASP B N 1
ATOM 8288 C CA . ASP D 1 223 ? -10.11 -2.501 27.75 1 20.24 253 ASP B CA 1
ATOM 8289 C C . ASP D 1 223 ? -11.434 -2.669 28.517 1 20.997 253 ASP B C 1
ATOM 8290 O O . ASP D 1 223 ? -12.487 -2.967 27.933 1 20.653 253 ASP B O 1
ATOM 8295 N N . ALA D 1 224 ? -11.41 -2.437 29.829 1 21.143 254 ALA B N 1
ATOM 8296 C CA . ALA D 1 224 ? -12.612 -2.529 30.661 1 19.273 254 ALA B CA 1
ATOM 8297 C C . ALA D 1 224 ? -13.652 -1.505 30.216 1 21.517 254 ALA B C 1
ATOM 8298 O O . ALA D 1 224 ? -14.848 -1.783 30.184 1 20.101 254 ALA B O 1
ATOM 8300 N N . ILE D 1 225 ? -13.234 -0.273 29.943 1 17.094 255 ILE B N 1
ATOM 8301 C CA . ILE D 1 225 ? -14.163 0.764 29.527 1 17.906 255 ILE B CA 1
ATOM 8302 C C . ILE D 1 225 ? -14.94 0.301 28.277 1 19.842 255 ILE B C 1
ATOM 8303 O O . ILE D 1 225 ? -16.185 0.374 28.261 1 20.412 255 ILE B O 1
ATOM 8308 N N . PHE D 1 226 ? -14.218 -0.149 27.249 1 19.437 256 PHE B N 1
ATOM 8309 C CA . PHE D 1 226 ? -14.847 -0.533 25.986 1 20.152 256 PHE B CA 1
ATOM 8310 C C . PHE D 1 226 ? -15.674 -1.798 26.159 1 21.84 256 PHE B C 1
ATOM 8311 O O . PHE D 1 226 ? -16.741 -1.937 25.531 1 22.817 256 PHE B O 1
ATOM 8319 N N . GLU D 1 227 ? -15.286 -2.669 27.069 1 22.314 257 GLU B N 1
ATOM 8320 C CA . GLU D 1 227 ? -16.026 -3.899 27.336 1 22.08 257 GLU B CA 1
ATOM 8321 C C . GLU D 1 227 ? -17.406 -3.565 27.877 1 24.756 257 GLU B C 1
ATOM 8322 O O . GLU D 1 227 ? -18.323 -4.355 27.667 1 27.204 257 GLU B O 1
ATOM 8328 N N . ASN D 1 228 ? -17.542 -2.396 28.509 1 22.681 258 ASN B N 1
ATOM 8329 C CA . ASN D 1 228 ? -18.785 -2.019 29.176 1 20.1 258 ASN B CA 1
ATOM 8330 C C . ASN D 1 228 ? -19.501 -0.886 28.427 1 20.448 258 ASN B C 1
ATOM 8331 O O . ASN D 1 228 ? -20.422 -0.273 28.971 1 20.751 258 ASN B O 1
ATOM 8336 N N . ALA D 1 229 ? -19.161 -0.646 27.168 1 21.351 259 ALA B N 1
ATOM 8337 C CA . ALA D 1 229 ? -19.663 0.499 26.408 1 23.067 259 ALA B CA 1
ATOM 8338 C C . ALA D 1 229 ? -21.167 0.348 26.154 1 23.236 259 ALA B C 1
ATOM 8339 O O . ALA D 1 229 ? -21.856 1.367 26.134 1 22.822 259 ALA B O 1
ATOM 8341 N N . LYS D 1 230 ? -21.667 -0.903 26.033 1 26.693 260 LYS B N 1
ATOM 8342 C CA . LYS D 1 230 ? -23.099 -1.11 25.781 1 26.95 260 LYS B CA 1
ATOM 8343 C C . LYS D 1 230 ? -23.959 -0.722 26.974 1 24.825 260 LYS B C 1
ATOM 8344 O O . LYS D 1 230 ? -24.901 0.055 26.796 1 29.218 260 LYS B O 1
ATOM 8350 N N . THR D 1 231 ? -23.659 -1.216 28.177 1 25.416 261 THR B N 1
ATOM 8351 C CA . THR D 1 231 ? -24.349 -0.77 29.381 1 27.222 261 THR B CA 1
ATOM 8352 C C . THR D 1 231 ? -24.343 0.766 29.426 1 26.32 261 THR B C 1
ATOM 8353 O O . THR D 1 231 ? -25.315 1.421 29.804 1 25.087 261 THR B O 1
ATOM 8357 N N . ALA D 1 232 ? -23.184 1.339 29.106 1 22.983 262 ALA B N 1
ATOM 8358 C CA . ALA D 1 232 ? -22.967 2.762 29.289 1 20.382 262 ALA B CA 1
ATOM 8359 C C . ALA D 1 232 ? -23.866 3.601 28.394 1 19.646 262 ALA B C 1
ATOM 8360 O O . ALA D 1 232 ? -24.248 4.709 28.768 1 19.418 262 ALA B O 1
ATOM 8362 N N . GLY D 1 233 ? -24.137 3.121 27.161 1 19.242 263 GLY B N 1
ATOM 8363 C CA . GLY D 1 233 ? -24.909 3.884 26.192 1 18.545 263 GLY B CA 1
ATOM 8364 C C . GLY D 1 233 ? -24.081 4.568 25.101 1 18.564 263 GLY B C 1
ATOM 8365 O O . GLY D 1 233 ? -24.568 5.455 24.412 1 19.707 263 GLY B O 1
ATOM 8366 N N . VAL D 1 234 ? -22.781 4.196 24.986 1 20.145 264 VAL B N 1
ATOM 8367 C CA . VAL D 1 234 ? -21.871 4.921 24.126 1 19.507 264 VAL B CA 1
ATOM 8368 C C . VAL D 1 234 ? -22.335 4.823 22.683 1 19.075 264 VAL B C 1
ATOM 8369 O O . VAL D 1 234 ? -22.564 3.71 22.206 1 20.836 264 VAL B O 1
ATOM 8373 N N . GLU D 1 235 ? -22.386 5.983 22.048 1 18.451 265 GLU B N 1
ATOM 8374 C CA . GLU D 1 235 ? -22.668 6.139 20.629 1 18.925 265 GLU B CA 1
ATOM 8375 C C . GLU D 1 235 ? -21.465 6.582 19.811 1 19.551 265 GLU B C 1
ATOM 8376 O O . GLU D 1 235 ? -21.351 6.218 18.636 1 20.842 265 GLU B O 1
ATOM 8382 N N . ASN D 1 236 ? -20.574 7.423 20.388 1 19.598 266 ASN B N 1
ATOM 8383 C CA . ASN D 1 236 ? -19.41 7.919 19.699 1 18.523 266 ASN B CA 1
ATOM 8384 C C . ASN D 1 236 ? -18.264 8.111 20.689 1 18.361 266 ASN B C 1
ATOM 8385 O O . ASN D 1 236 ? -18.505 8.303 21.88 1 19.467 266 ASN B O 1
ATOM 8390 N N . ILE D 1 237 ? -17.039 7.982 20.174 1 18.165 267 ILE B N 1
ATOM 8391 C CA . ILE D 1 237 ? -15.868 8.198 21.01 1 20.861 267 ILE B CA 1
ATOM 8392 C C . ILE D 1 237 ? -15.037 9.304 20.397 1 20.842 267 ILE B C 1
ATOM 8393 O O . ILE D 1 237 ? -14.927 9.402 19.172 1 20.173 267 ILE B O 1
ATOM 8398 N N . ILE D 1 238 ? -14.494 10.171 21.263 1 19.495 268 ILE B N 1
ATOM 8399 C CA . ILE D 1 238 ? -13.733 11.337 20.865 1 18.384 268 ILE B CA 1
ATOM 8400 C C . ILE D 1 238 ? -12.373 11.306 21.571 1 17.289 268 ILE B C 1
ATOM 8401 O O . ILE D 1 238 ? -12.333 11.308 22.797 1 19.353 268 ILE B O 1
ATOM 8406 N N . VAL D 1 239 ? -11.304 11.362 20.796 1 17.401 269 VAL B N 1
ATOM 8407 C CA . VAL D 1 239 ? -9.957 11.445 21.358 1 18.17 269 VAL B CA 1
ATOM 8408 C C . VAL D 1 239 ? -9.673 12.89 21.754 1 18.322 269 VAL B C 1
ATOM 8409 O O . VAL D 1 239 ? -9.968 13.827 21.021 1 19.027 269 VAL B O 1
ATOM 8413 N N . GLU D 1 240 ? -9.026 13.055 22.949 1 18.683 270 GLU B N 1
ATOM 8414 C CA . GLU D 1 240 ? -8.504 14.325 23.376 1 20.568 270 GLU B CA 1
ATOM 8415 C C . GLU D 1 240 ? -7.066 14.12 23.865 1 19.282 270 GLU B C 1
ATOM 8416 O O . GLU D 1 240 ? -6.796 13.148 24.54 1 19.78 270 GLU B O 1
ATOM 8422 N N . VAL D 1 241 ? -6.155 14.928 23.33 1 21.701 271 VAL B N 1
ATOM 8423 C CA . VAL D 1 241 ? -4.759 14.902 23.747 1 21.332 271 VAL B CA 1
ATOM 8424 C C . VAL D 1 241 ? -4.312 16.358 23.954 1 22.481 271 VAL B C 1
ATOM 8425 O O . VAL D 1 241 ? -4.356 17.159 23.026 1 24.694 271 VAL B O 1
ATOM 8429 N N . GLU D 1 242 ? -3.836 16.686 25.165 1 21.798 272 GLU B N 1
ATOM 8430 C CA . GLU D 1 242 ? -3.533 18.071 25.537 1 23.501 272 GLU B CA 1
ATOM 8431 C C . GLU D 1 242 ? -2.066 18.237 25.924 1 26.151 272 GLU B C 1
ATOM 8432 O O . GLU D 1 242 ? -1.559 19.354 25.946 1 30.539 272 GLU B O 1
ATOM 8438 N N . GLN D 1 243 ? -1.427 17.127 26.253 1 22.592 273 GLN B N 1
ATOM 8439 C CA . GLN D 1 243 ? 0.008 17.101 26.546 1 23.458 273 GLN B CA 1
ATOM 8440 C C . GLN D 1 243 ? 0.645 16.022 25.684 1 22.51 273 GLN B C 1
ATOM 8441 O O . GLN D 1 243 ? 0.05 14.972 25.426 1 23.152 273 GLN B O 1
ATOM 8447 N N . TYR D 1 244 ? 1.916 16.23 25.275 1 21.171 274 TYR B N 1
ATOM 8448 C CA . TYR D 1 244 ? 2.471 15.507 24.156 1 20.749 274 TYR B CA 1
ATOM 8449 C C . TYR D 1 244 ? 3.899 15.023 24.45 1 22.544 274 TYR B C 1
ATOM 8450 O O . TYR D 1 244 ? 4.69 15.803 24.954 1 26.399 274 TYR B O 1
ATOM 8459 N N . SER D 1 245 ? 4.198 13.787 24.049 1 22.047 275 SER B N 1
ATOM 8460 C CA . SER D 1 245 ? 5.561 13.232 24.126 1 22.099 275 SER B CA 1
ATOM 8461 C C . SER D 1 245 ? 6.348 13.6 22.862 1 25.324 275 SER B C 1
ATOM 8462 O O . SER D 1 245 ? 7.567 13.407 22.8 1 25.754 275 SER B O 1
ATOM 8465 N N . TYR D 1 246 ? 5.643 14.07 21.823 1 23.39 276 TYR B N 1
ATOM 8466 C CA . TYR D 1 246 ? 6.194 14.263 20.482 1 24.087 276 TYR B CA 1
ATOM 8467 C C . TYR D 1 246 ? 5.564 15.513 19.887 1 24.704 276 TYR B C 1
ATOM 8468 O O . TYR D 1 246 ? 4.749 16.172 20.542 1 24.965 276 TYR B O 1
ATOM 8477 N N . ASP D 1 247 ? 5.881 15.824 18.618 1 25.28 277 ASP B N 1
ATOM 8478 C CA . ASP D 1 247 ? 5.131 16.843 17.903 1 26.452 277 ASP B CA 1
ATOM 8479 C C . ASP D 1 247 ? 3.646 16.455 17.946 1 24.404 277 ASP B C 1
ATOM 8480 O O . ASP D 1 247 ? 3.301 15.268 18.01 1 26.551 277 ASP B O 1
ATOM 8485 N N . VAL D 1 248 ? 2.797 17.47 17.892 1 25.053 278 VAL B N 1
ATOM 8486 C CA . VAL D 1 248 ? 1.357 17.28 18.04 1 25.922 278 VAL B CA 1
ATOM 8487 C C . VAL D 1 248 ? 0.826 16.266 17.012 1 28.62 278 VAL B C 1
ATOM 8488 O O . VAL D 1 248 ? 0.066 15.364 17.375 1 27.487 278 VAL B O 1
ATOM 8492 N N . GLU D 1 249 ? 1.206 16.407 15.741 1 28.544 279 GLU B N 1
ATOM 8493 C CA . GLU D 1 249 ? 0.715 15.552 14.663 1 32.328 279 GLU B CA 1
ATOM 8494 C C . GLU D 1 249 ? 1.025 14.084 14.957 1 29.293 279 GLU B C 1
ATOM 8495 O O . GLU D 1 249 ? 0.148 13.217 14.901 1 28.013 279 GLU B O 1
ATOM 8501 N N . LYS D 1 250 ? 2.264 13.795 15.36 1 23.77 280 LYS B N 1
ATOM 8502 C CA . LYS D 1 250 ? 2.668 12.443 15.677 1 23.549 280 LYS B CA 1
ATOM 8503 C C . LYS D 1 250 ? 1.882 11.925 16.888 1 21.802 280 LYS B C 1
ATOM 8504 O O . LYS D 1 250 ? 1.432 10.785 16.88 1 25.51 280 LYS B O 1
ATOM 8510 N N A SER D 1 251 ? 1.72 12.743 17.941 0.5 23.357 281 SER B N 1
ATOM 8511 N N B SER D 1 251 ? 1.752 12.768 17.917 0.5 22.976 281 SER B N 1
ATOM 8512 C CA A SER D 1 251 ? 1.064 12.278 19.155 0.5 21.882 281 SER B CA 1
ATOM 8513 C CA B SER D 1 251 ? 1.101 12.392 19.157 0.5 21.098 281 SER B CA 1
ATOM 8514 C C A SER D 1 251 ? -0.412 11.961 18.907 0.5 23.109 281 SER B C 1
ATOM 8515 C C B SER D 1 251 ? -0.346 11.961 18.917 0.5 22.172 281 SER B C 1
ATOM 8516 O O A SER D 1 251 ? -0.955 11.009 19.479 0.5 21.696 281 SER B O 1
ATOM 8517 O O B SER D 1 251 ? -0.81 10.946 19.449 0.5 20.946 281 SER B O 1
ATOM 8522 N N A VAL D 1 252 ? -1.059 12.741 18.029 0.5 24.687 282 VAL B N 1
ATOM 8523 N N B VAL D 1 252 ? -1.049 12.731 18.078 0.5 23.363 282 VAL B N 1
ATOM 8524 C CA A VAL D 1 252 ? -2.473 12.512 17.772 0.5 23.218 282 VAL B CA 1
ATOM 8525 C CA B VAL D 1 252 ? -2.455 12.462 17.818 0.5 21.37 282 VAL B CA 1
ATOM 8526 C C A VAL D 1 252 ? -2.611 11.307 16.83 0.5 22.153 282 VAL B C 1
ATOM 8527 C C B VAL D 1 252 ? -2.582 11.259 16.872 0.5 21.024 282 VAL B C 1
ATOM 8528 O O A VAL D 1 252 ? -3.56 10.527 16.941 0.5 20.872 282 VAL B O 1
ATOM 8529 O O B VAL D 1 252 ? -3.485 10.427 17.014 0.5 18.765 282 VAL B O 1
ATOM 8536 N N . LYS D 1 253 ? -1.62 11.062 15.951 1 21.088 283 LYS B N 1
ATOM 8537 C CA . LYS D 1 253 ? -1.638 9.866 15.13 1 20.373 283 LYS B CA 1
ATOM 8538 C C . LYS D 1 253 ? -1.396 8.615 15.965 1 20.959 283 LYS B C 1
ATOM 8539 O O . LYS D 1 253 ? -2.083 7.617 15.794 1 23.131 283 LYS B O 1
ATOM 8545 N N . LEU D 1 254 ? -0.405 8.642 16.88 1 19.927 284 LEU B N 1
ATOM 8546 C CA . LEU D 1 254 ? -0.12 7.473 17.692 1 20.807 284 LEU B CA 1
ATOM 8547 C C . LEU D 1 254 ? -1.334 7.112 18.569 1 20.225 284 LEU B C 1
ATOM 8548 O O . LEU D 1 254 ? -1.599 5.935 18.828 1 20.788 284 LEU B O 1
ATOM 8553 N N . SER D 1 255 ? -2.07 8.133 18.984 1 21.313 285 SER B N 1
ATOM 8554 C CA . SER D 1 255 ? -3.282 7.972 19.795 1 19.071 285 SER B CA 1
ATOM 8555 C C . SER D 1 255 ? -4.36 7.184 19.034 1 19.217 285 SER B C 1
ATOM 8556 O O . SER D 1 255 ? -4.982 6.249 19.546 1 21.238 285 SER B O 1
ATOM 8559 N N . LEU D 1 256 ? -4.569 7.571 17.775 1 21.066 286 LEU B N 1
ATOM 8560 C CA . LEU D 1 256 ? -5.519 6.92 16.889 1 19.902 286 LEU B CA 1
ATOM 8561 C C . LEU D 1 256 ? -5.094 5.47 16.641 1 20.902 286 LEU B C 1
ATOM 8562 O O . LEU D 1 256 ? -5.897 4.557 16.768 1 21.095 286 LEU B O 1
ATOM 8567 N N . ASP D 1 257 ? -3.791 5.265 16.396 1 22.217 287 ASP B N 1
ATOM 8568 C CA . ASP D 1 257 ? -3.307 3.926 16.12 1 23.993 287 ASP B CA 1
ATOM 8569 C C . ASP D 1 257 ? -3.552 2.96 17.275 1 22.728 287 ASP B C 1
ATOM 8570 O O . ASP D 1 257 ? -3.876 1.795 17.036 1 23.066 287 ASP B O 1
ATOM 8575 N N . TYR D 1 258 ? -3.443 3.427 18.542 1 22.491 288 TYR B N 1
ATOM 8576 C CA . TYR D 1 258 ? -3.726 2.592 19.693 1 21.727 288 TYR B CA 1
ATOM 8577 C C . TYR D 1 258 ? -5.161 2.075 19.608 1 20.871 288 TYR B C 1
ATOM 8578 O O . TYR D 1 258 ? -5.387 0.878 19.809 1 21.721 288 TYR B O 1
ATOM 8587 N N . LEU D 1 259 ? -6.09 2.947 19.224 1 20.61 289 LEU B N 1
ATOM 8588 C CA . LEU D 1 259 ? -7.503 2.579 19.158 1 19.952 289 LEU B CA 1
ATOM 8589 C C . LEU D 1 259 ? -7.768 1.663 17.956 1 23.154 289 LEU B C 1
ATOM 8590 O O . LEU D 1 259 ? -8.573 0.752 18.042 1 22.268 289 LEU B O 1
ATOM 8595 N N . LEU D 1 260 ? -7.128 1.935 16.816 1 22.251 290 LEU B N 1
ATOM 8596 C CA . LEU D 1 260 ? -7.287 1.06 15.652 1 23.675 290 LEU B CA 1
ATOM 8597 C C . LEU D 1 260 ? -6.729 -0.333 15.904 1 26.216 290 LEU B C 1
ATOM 8598 O O . LEU D 1 260 ? -7.297 -1.31 15.415 1 27.964 290 LEU B O 1
ATOM 8603 N N . GLU D 1 261 ? -5.625 -0.463 16.65 1 26.373 291 GLU B N 1
ATOM 8604 C CA . GLU D 1 261 ? -5.05 -1.779 16.897 1 25.325 291 GLU B CA 1
ATOM 8605 C C . GLU D 1 261 ? -5.788 -2.506 18.025 1 28.561 291 GLU B C 1
ATOM 8606 O O . GLU D 1 261 ? -5.664 -3.717 18.159 1 32.097 291 GLU B O 1
ATOM 8612 N N . ALA D 1 262 ? -6.517 -1.784 18.894 1 24.522 292 ALA B N 1
ATOM 8613 C CA . ALA D 1 262 ? -7.144 -2.403 20.048 1 25.394 292 ALA B CA 1
ATOM 8614 C C . ALA D 1 262 ? -8.265 -3.321 19.58 1 25.024 292 ALA B C 1
ATOM 8615 O O . ALA D 1 262 ? -9.246 -2.839 19.017 1 24.893 292 ALA B O 1
ATOM 8617 N N . PRO D 1 263 ? -8.229 -4.653 19.893 1 26.312 293 PRO B N 1
ATOM 8618 C CA . PRO D 1 263 ? -9.361 -5.527 19.591 1 27.544 293 PRO B CA 1
ATOM 8619 C C . PRO D 1 263 ? -10.681 -5.2 20.277 1 27.304 293 PRO B C 1
ATOM 8620 O O . PRO D 1 263 ? -11.727 -5.537 19.733 1 28.656 293 PRO B O 1
ATOM 8624 N N . PHE D 1 264 ? -10.638 -4.523 21.443 1 24.118 294 PHE B N 1
ATOM 8625 C CA . PHE D 1 264 ? -11.846 -4.208 22.209 1 23.521 294 PHE B CA 1
ATOM 8626 C C . PHE D 1 264 ? -12.547 -2.933 21.704 1 22.884 294 PHE B C 1
ATOM 8627 O O . PHE D 1 264 ? -13.648 -2.631 22.175 1 22.351 294 PHE B O 1
ATOM 8635 N N . VAL D 1 265 ? -11.94 -2.181 20.769 1 23.835 295 VAL B N 1
ATOM 8636 C CA . VAL D 1 265 ? -12.572 -1.031 20.131 1 22.975 295 VAL B CA 1
ATOM 8637 C C . VAL D 1 265 ? -13.29 -1.471 18.853 1 24.42 295 VAL B C 1
ATOM 8638 O O . VAL D 1 265 ? -12.643 -1.878 17.887 1 25.432 295 VAL B O 1
ATOM 8642 N N . LYS D 1 266 ? -14.627 -1.415 18.882 1 24.826 296 LYS B N 1
ATOM 8643 C CA . LYS D 1 266 ? -15.453 -1.776 17.734 1 23.435 296 LYS B CA 1
ATOM 8644 C C . LYS D 1 266 ? -15.35 -0.722 16.638 1 25.775 296 LYS B C 1
ATOM 8645 O O . LYS D 1 266 ? -14.977 0.426 16.877 1 24.301 296 LYS B O 1
ATOM 8651 N N . ALA D 1 267 ? -15.748 -1.095 15.403 1 24.124 297 ALA B N 1
ATOM 8652 C CA . ALA D 1 267 ? -15.637 -0.206 14.258 1 26.31 297 ALA B CA 1
ATOM 8653 C C . ALA D 1 267 ? -16.67 0.918 14.33 1 23.509 297 ALA B C 1
ATOM 8654 O O . ALA D 1 267 ? -16.494 1.954 13.714 1 25.609 297 ALA B O 1
ATOM 8656 N N . SER D 1 268 ? -17.772 0.698 15.068 1 24.975 298 SER B N 1
ATOM 8657 C CA . SER D 1 268 ? -18.791 1.724 15.218 1 24.926 298 SER B CA 1
ATOM 8658 C C . SER D 1 268 ? -19.53 1.495 16.535 1 25.587 298 SER B C 1
ATOM 8659 O O . SER D 1 268 ? -19.723 0.359 16.952 1 28.857 298 SER B O 1
ATOM 8662 N N . TYR D 1 269 ? -19.944 2.585 17.178 1 26.038 299 TYR B N 1
ATOM 8663 C CA . TYR D 1 269 ? -20.827 2.529 18.328 1 26.226 299 TYR B CA 1
ATOM 8664 C C . TYR D 1 269 ? -22.204 3.09 17.97 1 27.666 299 TYR B C 1
ATOM 8665 O O . TYR D 1 269 ? -23.077 3.017 18.806 1 29.585 299 TYR B O 1
ATOM 8674 N N . SER D 1 270 ? -22.401 3.674 16.788 1 32.008 300 SER B N 1
ATOM 8675 C CA . SER D 1 270 ? -23.617 4.444 16.539 1 37.028 300 SER B CA 1
ATOM 8676 C C . SER D 1 270 ? -24.674 3.607 15.798 1 44.226 300 SER B C 1
ATOM 8677 O O . SER D 1 270 ? -24.232 2.832 14.927 1 55.549 300 SER B O 1
#

Foldseek 3Di:
DAAEEAECLLVQVVFDDDDPARTRCLVVLLLCVVLPHAEYEAEADDDLAGSPHHLQVLLCSNCVNRHAHEEYEDADDDDPCCLVPLDCVVVVVVLVSVLVSCVNNVYQEYEHEDDAQDQAPSSLLSVLVVLQVSLVVNVVVNHGYEYEDAQQQQDDHVNDDRRVVSSLVSHDLSRYAYQYEQARCLVNVHDLLVVLQVRFQRNQEYEQEHQAAGPDPPRGDVLSNLVSCNRNNYFHYYYHGHDYPDPSSVSVSSNVVVLVPDPSRDRGRD/DAAAEAECVLVCVPANAQQPPGDDCLVVLLLCVVLPHAAYEAGYDDDLDGSPHHLQVVLCSNVVNRHHDEEYEDDDEDDPVCLVVLDPPVRCVVLVSVLVSCVSNVYQEYEHEDDADDQAPSSLLSVLVVLQVSLVSNVVSNHGYEYEDAQRQQDDHVVPDRSVVSNLVSHDLSRYAYQYEQARCLVNVHDLLVVLQVRFQRHQEYAQEHQAAGPDPPRGDVLSNLVSCNRNNYFHYYYHGDDYPDPSSVRVSSNVVVLVPDPSRDRGRD/DAAEEAECLLVCVVFADDDNQGGRCLVVLLLVVVLPHAEYEAEADDDLAGSPHHLQVLLCSNVVSRHHHEEYEDADEDDPCCLVPVDCPVRVVVLVSVLVSCVSNVYQEYEHEDDDDDQAPSSLLSVLVVLQVSLVVNVVSNHGYEYEDAQQQQDDHPVDDRNVVSSLVSHDLSSYAYQYEQARCLVNVHDLLVVLQVRFQRHQEYAQEHQAAGPDPPRGDVLSNLVSCNRNNYFHYYYHGDDYPDPSSVSPSNNVVVLVPDPSRDRGRD/DAAEEAECLLVQVVWDADDPQATRCLVVLLLCLVLPHAAYEAEADDDCAGSNHHLQVVLCSNVVNRHYDEEYEDDDDDDPCCLVVLPCPVVVVVLVSVLVSCVSNVYQEYEHEDDADDQAVSSLLSVLVVQQVSLVVNVVSNHGYEYEDAQQQQDDHVPDDRRVVSSLVSHDLSRYAYQYEQARCLVNVHDLLVVLQVRFQRHQEYEQEHQAAGPDPPSGDVLSNLVSCNRNNYFHYYYHGHDYPDPSSVRVSSNVVVLVVDPSRDRGRD

Radius of gyration: 37.93 Å; Cα contacts (8 Å, |Δi|>4): 2264; chains: 4; bounding box: 85×70×117 Å

Sequence (1080 aa):
KKDIGIQLYSVRDLIGSFGRNQHDYKPVLKALADMGYTSIEAASYNDGKFYGNTPEEFRRDVEAVGMKVLSSHCGKGLSDEELASGDFSESMKWWDQCIAAHKAAGMEYIVTPYLPVPKTLKEMQTYCDYLNAIGKKCREAGIKYGYHNHAHEFQKIEDKAVMLDYMIENTDPENLFIELDVYWAVMGKASPVDYFHKYPGRFKMLHIKDRREIGQQSGMVGFDAIFENAKTAGVENIIVEVEQYSYDVEKSSVVKLSLDYLLEAPFVKASYSKKDIGIQLYSVRDLIGSFGRNQHDYKPVLKALADMGYTSIEAASYNDGKFYGNTPEEFRRDVEAVGMKVLSSHCGKGLSDEELASGDFSESMKWWDQCIAAHKAAGMEYIVTPYLPVPKTLKEMQTYCDYLNAIGKKCREAGIKYGYHNHAHEFQKIEDKAVMLDYMIENTDPENLFIELDVYWAVMGKASPVDYFHKYPGRFKMLHIKDRREIGQQSGMVGFDAIFENAKTAGVENIIVEVEQYSYDVEKSSVKLSLDYLLEAPFVKASYSKKDIGIQLYSVRDLIGSFGRNQHDYKPVLKALADMGYTSIEAASYNDGKFYGNTPEEFRRDVEAVGMKVLSSHCGKGLSDEELASGDFSESMKWWDQCIAAHKAAGMEYIVTPYLPVPKTLKEMQTYCDYLNAIGKKCREAGIKYGYHNHAHEFQKIEDKAVMLDYMIENTDPENLFIELDVYWAVMGKASPVDYFHKYPGRFKMLHIKDRREIGQQSGMVGFDAIFENAKTAGVENIIVEVEQYSYDVEKSSVVKLSLDYLLEAPFVKASYSKKDIGIQLYSVRDLIGSFGRNQHDYKPVLKALADMGYTSIEAASYNDGKFYGNTPEEFRRDVEAVGMKVLSSHCGKGLSDEELASGDFSESMKWWDQCIAAHKAAGMEYIVTPYLPVPKTLKEMQTYCDYLNAIGKKCREAGIKYGYHNHAHEFQKIEDKAVMLDYMIENTDPENLFIELDVYWAVMGKASPVDYFHKYPGRFKMLHIKDRREIGQQSGMVGFDAIFENAKTAGVENIIVEVEQYSYDVEKSSVVKLSLDYLLEAPFVKASYS

Secondary structure (DSSP, 8-state):
----EEEGGGGGGG---BTTBSS--HHHHHHHHHHT--EEEE--EETTEETTB-HHHHHHHHHHTT-EEEEEB---PPPHHHHHH---HHHHHHHHHHHHHHHHTT-SEEEE---PPPSSHHHHHHHHHHHHHHHHHHHHHT-EEEEE--SGGGSEETTTEEHHHHHHHTS-TTT-EEEEEHHHHHHTT--HHHHHHHSTT---EEEE--SSSTT-SS---HHHHHHTHHHHT--EEEE---S-SS-HHHHHHHHHHHHHH-TTS-S---/----EEEGGGGGGGSEEETTTEEE-HHHHHHHHHHT--EEEE--EETTEETTB-HHHHHHHHHHTT-EEEEEB---PPPHHHHHHT--HHHHHHHHHHHHHHHHHT-SEEEE---PPPSSHHHHHHHHHHHHHHHHHHHHTT-EEEEE--SGGGSBSTTSSBHHHHHHHTS-TTT-EEEEEHHHHHHTT--HHHHHHHSTT---EEEE--SSSTT-SS---HHHHHHTHHHHT--EEEE---S-SS-HHHHHHHHHHHHHH-TTS-S---/----EEEGGGGHHHH-BTTBS----HHHHHHHHHHT--EEEE--EETTEETTB-HHHHHHHHHHTT-EEEEEB------HHHHHH---GGGSHHHHHHHHHHHHHT-SEEEE---PPPSSHHHHHHHHHHHHHHHHHHHHTT-EEEEE--SGGGSEETTTEEHHHHHHHTS-TTT-EEEEEHHHHHHTT--HHHHHHHSTT---EEEE--SSSTT-SS---HHHHHHTHHHHT--EEEE---S-SS-HHHHHHHHHHHHHH-TTS-S---/----EEEGGGGGGG---BTTBSS--HHHHHHHHHHT--EEEE--EETTEETTB-HHHHHHHHHTTT-EEEEEB---PPPHHHHHH---HHHHHHHHHHHHHHHHTT-SEEEE---PPPSSHHHHHHHHHHHHHHHHHHHHTT-EEEEE--SGGGSBSTTSSBHHHHHHHTS-TTT-EEEEEHHHHHHTT--HHHHHHHSTT---EEEE--SSSTT-SS---HHHHHHTHHHHT--EEEE---S-SS-HHHHHHHHHHHHHH-TTS-S---

Nearest PDB structures (foldseek):
  8tcs-assembly1_A  TM=9.993E-01  e=5.518E-56  Alistipes
  8tct-assembly1_A-2  TM=9.717E-01  e=3.398E-44  Bacteroides thetaiotaomicron
  3l23-assembly1_A  TM=8.970E-01  e=2.152E-25  Parabacteroides distasonis ATCC 8503
  3obe-assembly1_A  TM=8.965E-01  e=9.477E-24  Parabacteroides distasonis ATCC 8503
  3obe-assembly2_B  TM=8.668E-01  e=3.282E-23  Parabacteroides distasonis ATCC 8503